Protein AF-A0AAE2XVJ2-F1 (afdb_monomer)

Nearest PDB structures (foldseek):
  7p3r-assembly1_D  TM=3.22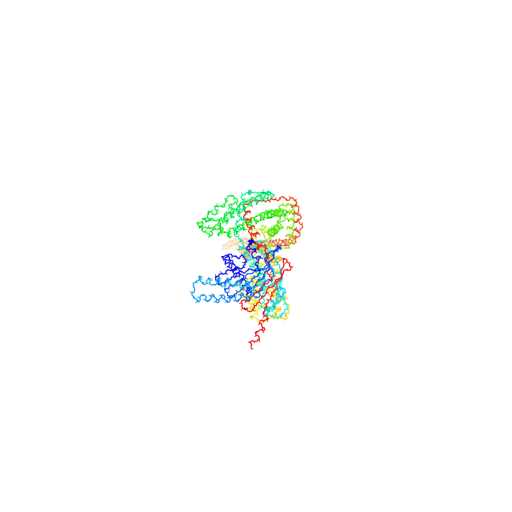8E-01  e=9.706E-03  Vibrio cholerae O1 biovar El Tor str. N16961
  7a0g-assembly1_HHH  TM=2.427E-01  e=2.212E-03  Serratia marcescens
  7p3r-assembly1_C  TM=2.574E-01  e=4.048E-02  Vibrio cholerae O1 biovar El Tor str. N16961
  7a0g-assembly1_DDD  TM=2.739E-01  e=2.413E-01  Serratia marcescens
  8otz-assembly1_F3  TM=3.284E-01  e=9.019E+00  Bos taurus

Secondary structure (DSSP, 8-state):
---PPPPHHHHHHHSS---EEEEETTEEEEEE-STTPPPHHHHHHHHHHHHHHHHHHHHHHHHHHSEEEEEEEEEEE-SS-SSS-SEEEEEEE-SSS--EEEEEEESSTT-B-HHHHHHHHHHHHHHHHHHHHHHHHTT--HHHHHHHHHHHHHHHHHHHHHHHB--S-STTHHHHHHHHTTPEEEEEEEEEEEEETTSSSPEEEEEEEEEEE--S---HHHHHTS---HHHHHIIIIIHHHHHHHHHHHHHHHHS-HHHHHHHHHHHHHHHTTSPSEEEEHHHHHHHHHHHHHHHHHHHHHHHHHHHHHHT---EEEHHHHHHTS--STTHHHHHHHHHHHHTTS-TT-EEEGGGGHHHHHHHHHHHHHHHHHHHHHHHHHHHHHHHHHHHHHHHHHHHHH--SHHHHHHHHHHHHHHHHHHHHHHHHTGGGS-SS--HHHHHHHHHHHHHHHHSS-----HHHHHHHHHHHHHTTS-HHHHHHHHHHHHHHHHIIIIIHHHHHHHHH-IIIIIHHHHHS---S-HHHHHHHHHHHHTTTSTT-HHHHHHHHHHHHHHHHH----S-HHHHHHHHHHHHHHHHHHHTSTTHHHHHHHHHHHHHHHHHHHHHHHHHHHHHHHHHHHHHHHHHHHHHHHHHHHHHHHHHHHHHHHHHHHHHHHHHHHHHHHHHHHHHHHTS--SHHHHHHHHHHHHHHHHHHHHHHHHHHHHHHHHHHHHHHHHHHHHHHHHHHHHHHHHHHHHHHHHHHHHHHHHHHHHHHHHHHHHHHHHHHHHHHHHHHHHHHHIIIIIHHHHHHHHHH---EEEE-HHHHHHHHHHIIIIII-TTTT-EEEEEEEEEEESS-TT-EEEEEEEEEETTEEEEEEEESHHHHHHHTTS--

Foldseek 3Di:
DDDQDDFLQVQCLVQQKWKAWFWDQQATATDIDTPDGFDRVLRRVLRNLLQVLQVVLQVVLCVQPQWHFAWFKWAWDAPDPDRFFGIKIKGWDDDDNGITIIIMGGRDPPQFDPVQVSVLNHVLRVVLVVLLVVCVVVPDDPVVSVVSSNVSVHVSSVVNSVRTGDDDDDPCPVVCVCVVLVWDFFKKWKWWWDWQLLFFPIFTQIATDDMDTDPPDLDPVQVLNDRQASVSVRCVFGVVLVSVRSSLVSVLVSSFDPLLLLLLLLLLVLLLVPDDFFWDFLVVSLVSLVVSLVVLVVLLVLQLVLLVCLLPDQDFDFQLVSLVSQDDDRSSVSLSVSLCVLCVVDDRRDGDRSNNCNVVSVVNSSSSVLSSVLNLLLSQLLSLLQLLLVLLVVLQVVVLVPDPDPLLSLVSVVVSVVLSSVLSSVSLSCSNVDDSDDDLVVSLVVSLVSLLVSLQDDDDDFLLRLLVSLLVSQLVVDDPVLSVVSVVLSVVLNCQQPPQLSVLLSVLSGSVQPSVLVVVDPQDQALLVVLVSSLVSCCVVCVVPVSSNVVSNVLSVVSNVPDDRGPGSSVSVVSSSNSSVVVSDVSNDNCNSLVSLVVVLVVLVVVLVVLVVVLVVLVVVLVVLVVVLVVLVVVLVVLVVLLVVLVVVLVVLVVVLVVLVVVLVVLVVVLVVLVVVLVPDDDPVNVVSVVVNVVSVVVNVVSVVVNVVSVVVNVVSVVVNVVSVVVSVVSVVVSVVSVVVSVVSVVVSVVSVVVSVVSVSNSVSSVVSSVSSVVSVVVSVVSSVCSNPPSSVSSSVSSVVDRRIHRDDPVVSVVSSVSSSQPSSRPSRHTSIGTAKIKMARSVDRSKIKMWGWDDPDPTMIMITMIISVVVVVVVVVPVD

pLDDT: mean 80.15, std 12.41, range [24.67, 96.19]

Structure (mmCIF, N/CA/C/O backbone):
data_AF-A0AAE2XVJ2-F1
#
_entry.id   AF-A0AAE2XVJ2-F1
#
loop_
_atom_site.group_PDB
_atom_site.id
_atom_site.type_symbol
_atom_site.label_atom_id
_atom_site.label_alt_id
_atom_site.label_comp_id
_atom_site.label_asym_id
_atom_site.label_entity_id
_atom_site.label_seq_id
_atom_site.pdbx_PDB_ins_code
_atom_site.Cartn_x
_atom_site.Cartn_y
_atom_site.Cartn_z
_atom_site.occupancy
_atom_site.B_iso_or_equiv
_atom_site.auth_seq_id
_atom_site.auth_comp_id
_atom_site.auth_asym_id
_atom_site.auth_atom_id
_atom_site.pdbx_PDB_model_num
ATOM 1 N N . MET A 1 1 ? 32.398 9.073 -49.980 1.00 26.42 1 MET A N 1
ATOM 2 C CA . MET A 1 1 ? 31.270 9.089 -49.028 1.00 26.42 1 MET A CA 1
ATOM 3 C C . MET A 1 1 ? 31.646 8.172 -47.878 1.00 26.42 1 MET A C 1
ATOM 5 O O . MET A 1 1 ? 31.535 6.963 -48.036 1.00 26.42 1 MET A O 1
ATOM 9 N N . SER A 1 2 ? 32.213 8.713 -46.794 1.00 24.67 2 SER A N 1
ATOM 10 C CA . SER A 1 2 ? 32.425 7.926 -45.577 1.00 24.67 2 SER A CA 1
ATOM 11 C C . SER A 1 2 ? 31.050 7.567 -45.021 1.00 24.67 2 SER A C 1
ATOM 13 O O . SER A 1 2 ? 30.182 8.433 -44.886 1.00 24.67 2 SER A O 1
ATOM 15 N N . ARG A 1 3 ? 30.812 6.276 -44.787 1.00 31.67 3 ARG A N 1
ATOM 16 C CA . ARG A 1 3 ? 29.681 5.843 -43.970 1.00 31.67 3 ARG A CA 1
ATOM 17 C C . ARG A 1 3 ? 29.967 6.405 -42.580 1.00 31.67 3 ARG A C 1
ATOM 19 O O . ARG A 1 3 ? 30.920 5.959 -41.963 1.00 31.67 3 ARG A O 1
ATOM 26 N N . ARG A 1 4 ? 29.226 7.429 -42.148 1.00 36.69 4 ARG A N 1
ATOM 27 C CA . ARG A 1 4 ? 29.171 7.794 -40.727 1.00 36.69 4 ARG A CA 1
ATOM 28 C C . ARG A 1 4 ? 28.676 6.543 -40.000 1.00 36.69 4 ARG A C 1
ATOM 30 O O . ARG A 1 4 ? 27.581 6.088 -40.340 1.00 36.69 4 ARG A O 1
ATOM 37 N N . GLY A 1 5 ? 29.470 5.954 -39.109 1.00 39.03 5 GLY A N 1
ATOM 38 C CA . GLY A 1 5 ? 28.992 4.860 -38.274 1.00 39.03 5 GLY A CA 1
ATOM 39 C C . GLY A 1 5 ? 27.846 5.353 -37.406 1.00 39.03 5 GLY A C 1
ATOM 40 O O . GLY A 1 5 ? 27.995 6.301 -36.638 1.00 39.03 5 GLY A O 1
ATOM 41 N N . MET A 1 6 ? 26.677 4.752 -37.598 1.00 43.47 6 MET A N 1
ATOM 42 C CA . MET A 1 6 ? 25.524 4.968 -36.738 1.00 43.47 6 MET A CA 1
ATOM 43 C C . MET A 1 6 ? 25.638 4.103 -35.494 1.00 43.47 6 MET A C 1
ATOM 45 O O . MET A 1 6 ? 25.993 2.931 -35.607 1.00 43.47 6 MET A O 1
ATOM 49 N N . SER A 1 7 ? 25.289 4.648 -34.328 1.00 46.66 7 SER A N 1
ATOM 50 C CA . SER A 1 7 ? 25.075 3.829 -33.125 1.00 46.66 7 SER A CA 1
ATOM 51 C C . SER A 1 7 ? 23.984 2.770 -33.360 1.00 46.66 7 SER A C 1
ATOM 53 O O . SER A 1 7 ? 23.143 2.954 -34.232 1.00 46.66 7 SER A O 1
ATOM 55 N N . THR A 1 8 ? 23.928 1.678 -32.588 1.00 46.88 8 THR A N 1
ATOM 56 C CA . THR A 1 8 ? 22.826 0.688 -32.677 1.00 46.88 8 THR A CA 1
ATOM 57 C C . THR A 1 8 ? 21.465 1.346 -32.454 1.00 46.88 8 THR A C 1
ATOM 59 O O . THR A 1 8 ? 20.493 0.997 -33.112 1.00 46.88 8 THR A O 1
ATOM 62 N N . ILE A 1 9 ? 21.406 2.366 -31.594 1.00 50.22 9 ILE A N 1
ATOM 63 C CA . ILE A 1 9 ? 20.230 3.221 -31.441 1.00 50.22 9 ILE A CA 1
ATOM 64 C C . ILE A 1 9 ? 19.966 3.971 -32.745 1.00 50.22 9 ILE A C 1
ATOM 66 O O . ILE A 1 9 ? 18.867 3.867 -33.250 1.00 50.22 9 ILE A O 1
ATOM 70 N N . GLU A 1 10 ? 20.938 4.649 -33.358 1.00 48.34 10 GLU A N 1
ATOM 71 C CA . GLU A 1 10 ? 20.780 5.295 -34.672 1.00 48.34 10 GLU A CA 1
ATOM 72 C C . GLU A 1 10 ? 20.462 4.323 -35.818 1.00 48.34 10 GLU A C 1
ATOM 74 O O . GLU A 1 10 ? 19.754 4.677 -36.756 1.00 48.34 10 GLU A O 1
ATOM 79 N N . ALA A 1 11 ? 20.898 3.075 -35.718 1.00 47.06 11 ALA A N 1
ATOM 80 C CA . ALA A 1 11 ? 20.543 2.004 -36.627 1.00 47.06 11 ALA A CA 1
ATOM 81 C C . ALA A 1 11 ? 19.104 1.520 -36.394 1.00 47.06 11 ALA A C 1
ATOM 83 O O . ALA A 1 11 ? 18.407 1.277 -37.375 1.00 47.06 11 ALA A O 1
ATOM 84 N N . LEU A 1 12 ? 18.634 1.469 -35.140 1.00 47.97 12 LEU A N 1
ATOM 85 C CA . LEU A 1 12 ? 17.213 1.359 -34.784 1.00 47.97 12 LEU A CA 1
ATOM 86 C C . LEU A 1 12 ? 16.423 2.599 -35.247 1.00 47.97 12 LEU A C 1
ATOM 88 O O . LEU A 1 12 ? 15.257 2.461 -35.589 1.00 47.97 12 LEU A O 1
ATOM 92 N N . ARG A 1 13 ? 17.052 3.789 -35.323 1.00 50.81 13 ARG A N 1
ATOM 93 C CA . ARG A 1 13 ? 16.468 5.024 -35.897 1.00 50.81 13 ARG A CA 1
ATOM 94 C C . ARG A 1 13 ? 16.333 4.962 -37.424 1.00 50.81 13 ARG A C 1
ATOM 96 O O . ARG A 1 13 ? 15.454 5.620 -37.964 1.00 50.81 13 ARG A O 1
ATOM 103 N N . ILE A 1 14 ? 17.214 4.242 -38.129 1.00 40.94 14 ILE A N 1
ATOM 104 C CA . ILE A 1 14 ? 17.148 4.061 -39.596 1.00 40.94 14 ILE A CA 1
ATOM 105 C C . ILE A 1 14 ? 16.331 2.830 -40.000 1.00 40.94 14 ILE A C 1
ATOM 107 O O . ILE A 1 14 ? 15.804 2.790 -41.112 1.00 40.94 14 ILE A O 1
ATOM 111 N N . ALA A 1 15 ? 16.239 1.810 -39.148 1.00 42.59 15 ALA A N 1
ATOM 112 C CA . ALA A 1 15 ? 15.399 0.653 -39.409 1.00 42.59 15 ALA A CA 1
ATOM 113 C C . ALA A 1 15 ? 13.920 1.046 -39.290 1.00 42.59 15 ALA A C 1
ATOM 115 O O . ALA A 1 15 ? 13.497 1.531 -38.248 1.00 42.59 15 ALA A O 1
ATOM 116 N N . ASP A 1 16 ? 13.121 0.780 -40.332 1.00 44.59 16 ASP A N 1
ATOM 117 C CA . ASP A 1 16 ? 11.662 0.988 -40.278 1.00 44.59 16 ASP A CA 1
ATOM 118 C C . ASP A 1 16 ? 11.019 0.240 -39.083 1.00 44.59 16 ASP A C 1
ATOM 120 O O . ASP A 1 16 ? 10.032 0.717 -38.524 1.00 44.59 16 ASP A O 1
ATOM 124 N N . PHE A 1 17 ? 11.600 -0.908 -38.686 1.00 48.81 17 PHE A N 1
ATOM 125 C CA . PHE A 1 17 ? 11.390 -1.594 -37.403 1.00 48.81 17 PHE A CA 1
ATOM 126 C C . PHE A 1 17 ? 12.459 -2.671 -37.130 1.00 48.81 17 PHE A C 1
ATOM 128 O O . PHE A 1 17 ? 13.124 -3.138 -38.052 1.00 48.81 17 PHE A O 1
ATOM 135 N N . SER A 1 18 ? 12.613 -3.130 -35.883 1.00 52.97 18 SER A N 1
ATOM 136 C CA . SER A 1 18 ? 13.499 -4.260 -35.539 1.00 52.97 18 SER A CA 1
ATOM 137 C C . SER A 1 18 ? 12.737 -5.413 -34.918 1.00 52.97 18 SER A C 1
ATOM 139 O O . SER A 1 18 ? 11.997 -5.208 -33.970 1.00 52.97 18 SER A O 1
ATOM 141 N N . VAL A 1 19 ? 12.944 -6.620 -35.450 1.00 54.56 19 VAL A N 1
ATOM 142 C CA . VAL A 1 19 ? 12.345 -7.854 -34.929 1.00 54.56 19 VAL A CA 1
ATOM 143 C C . VAL A 1 19 ? 13.266 -8.481 -33.893 1.00 54.56 19 VAL A C 1
ATOM 145 O O . VAL A 1 19 ? 14.464 -8.591 -34.152 1.00 54.56 19 VAL A O 1
ATOM 148 N N . LEU A 1 20 ? 12.715 -8.923 -32.765 1.00 57.41 20 LEU A N 1
ATOM 149 C CA . LEU A 1 20 ? 13.456 -9.624 -31.719 1.00 57.41 20 LEU A CA 1
ATOM 150 C C . LEU A 1 20 ? 12.768 -10.943 -31.353 1.00 57.41 20 LEU A C 1
ATOM 152 O O . LEU A 1 20 ? 11.639 -10.926 -30.871 1.00 57.41 20 LEU A O 1
ATOM 156 N N . GLY A 1 21 ? 13.502 -12.047 -31.530 1.00 60.78 21 GLY A N 1
ATOM 157 C CA . GLY A 1 21 ? 13.320 -13.309 -30.797 1.00 60.78 21 GLY A CA 1
ATOM 158 C C . GLY A 1 21 ? 12.313 -14.332 -31.331 1.00 60.78 21 GLY A C 1
ATOM 159 O O . GLY A 1 21 ? 11.467 -14.022 -32.156 1.00 60.78 21 GLY A O 1
ATOM 160 N N . CYS A 1 22 ? 12.483 -15.581 -30.885 1.00 59.16 22 CYS A N 1
ATOM 161 C CA . CYS A 1 22 ? 11.618 -16.749 -31.069 1.00 59.16 22 CYS A CA 1
ATOM 162 C C . CYS A 1 22 ? 12.022 -17.798 -30.006 1.00 59.16 22 CYS A C 1
ATOM 164 O O . CYS A 1 22 ? 13.221 -17.963 -29.771 1.00 59.16 22 CYS A O 1
ATOM 166 N N . SER A 1 23 ? 11.095 -18.512 -29.359 1.00 58.06 23 SER A N 1
ATOM 167 C CA . SER A 1 23 ? 11.433 -19.525 -28.338 1.00 58.06 23 SER A CA 1
ATOM 168 C C . SER A 1 23 ? 10.698 -20.848 -28.579 1.00 58.06 23 SER A C 1
ATOM 170 O O . SER A 1 23 ? 9.535 -20.879 -28.977 1.00 58.06 23 SER A O 1
ATOM 172 N N . ILE A 1 24 ? 11.411 -21.965 -28.412 1.00 57.56 24 ILE A N 1
ATOM 173 C CA . ILE A 1 24 ? 10.889 -23.319 -28.627 1.00 57.56 24 ILE A CA 1
ATOM 174 C C . ILE A 1 24 ? 11.223 -24.172 -27.400 1.00 57.56 24 ILE A C 1
ATOM 176 O O . ILE A 1 24 ? 12.342 -24.671 -27.258 1.00 57.56 24 ILE A O 1
ATOM 180 N N . GLY A 1 25 ? 10.238 -24.379 -26.524 1.00 55.97 25 GLY A N 1
ATOM 181 C CA . GLY A 1 25 ? 10.442 -25.099 -25.264 1.00 55.97 25 GLY A CA 1
ATOM 182 C C . GLY A 1 25 ? 11.471 -24.385 -24.381 1.00 55.97 25 GLY A C 1
ATOM 183 O O . GLY A 1 25 ? 11.347 -23.193 -24.134 1.00 55.97 25 GLY A O 1
ATOM 184 N N . GLU A 1 26 ? 12.512 -25.090 -23.934 1.00 55.59 26 GLU A N 1
ATOM 185 C CA . GLU A 1 26 ? 13.602 -24.501 -23.133 1.00 55.59 26 GLU A CA 1
ATOM 186 C C . GLU A 1 26 ? 14.659 -23.746 -23.972 1.00 55.59 26 GLU A C 1
ATOM 188 O O . GLU A 1 26 ? 15.597 -23.172 -23.416 1.00 55.59 26 GLU A O 1
ATOM 193 N N . GLU A 1 27 ? 14.572 -23.768 -25.309 1.00 61.94 27 GLU A N 1
ATOM 194 C CA . GLU A 1 27 ? 15.600 -23.203 -26.190 1.00 61.94 27 GLU A CA 1
ATOM 195 C C . GLU A 1 27 ? 1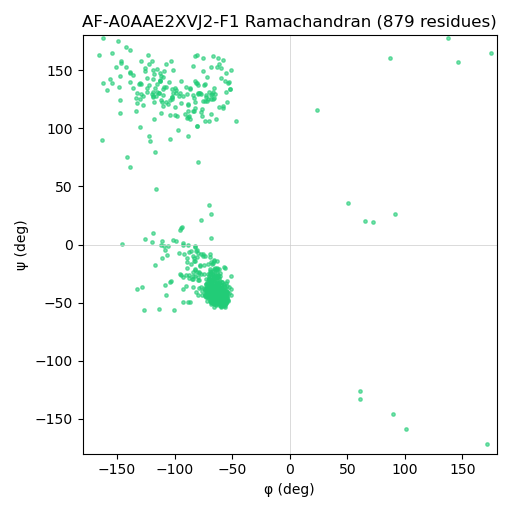5.159 -21.878 -26.827 1.00 61.94 27 GLU A C 1
ATOM 197 O O . GLU A 1 27 ? 14.177 -21.804 -27.566 1.00 61.94 27 GLU A O 1
ATOM 202 N N . ASN A 1 28 ? 15.935 -20.820 -26.570 1.00 65.00 28 ASN A N 1
ATOM 203 C CA . ASN A 1 28 ? 15.662 -19.463 -27.041 1.00 65.00 28 ASN A CA 1
ATOM 204 C C . ASN A 1 28 ? 16.545 -19.115 -28.246 1.00 65.00 28 ASN A C 1
ATOM 206 O O . ASN A 1 28 ? 17.773 -19.207 -28.181 1.00 65.00 28 ASN A O 1
ATOM 210 N N . PHE A 1 29 ? 15.926 -18.675 -29.340 1.00 65.56 29 PHE A N 1
ATOM 211 C CA . PHE A 1 29 ? 16.604 -18.295 -30.577 1.00 65.56 29 PHE A CA 1
ATOM 212 C C . PHE A 1 29 ? 16.350 -16.814 -30.871 1.00 65.56 29 PHE A C 1
ATOM 214 O O . PHE A 1 29 ? 15.257 -16.404 -31.258 1.00 65.56 29 PHE A O 1
ATOM 221 N N . GLY A 1 30 ? 17.377 -15.985 -30.694 1.00 63.22 30 GLY A N 1
ATOM 222 C CA . GLY A 1 30 ? 17.303 -14.551 -30.957 1.00 63.22 30 GLY A CA 1
ATOM 223 C C . GLY A 1 30 ? 17.888 -14.163 -32.304 1.00 63.22 30 GLY A C 1
ATOM 224 O O . GLY A 1 30 ? 18.995 -14.567 -32.653 1.00 63.22 30 GLY A O 1
ATOM 225 N N . PHE A 1 31 ? 17.167 -13.336 -33.056 1.00 63.34 31 PHE A N 1
ATOM 226 C CA . PHE A 1 31 ? 17.698 -12.682 -34.245 1.00 63.34 31 PHE A CA 1
ATOM 227 C C . PHE A 1 31 ? 17.226 -11.231 -34.294 1.00 63.34 31 PHE A C 1
ATOM 229 O O . PHE A 1 31 ? 16.075 -10.964 -33.964 1.00 63.34 31 PHE A O 1
ATOM 236 N N . SER A 1 32 ? 18.116 -10.319 -34.697 1.00 62.94 32 SER A N 1
ATOM 237 C CA . SER A 1 32 ? 17.850 -8.885 -34.855 1.00 62.94 32 SER A CA 1
ATOM 238 C C . SER A 1 32 ? 18.075 -8.478 -36.314 1.00 62.94 32 SER A C 1
ATOM 240 O O . SER A 1 32 ? 19.096 -8.825 -36.912 1.00 62.94 32 SER A O 1
ATOM 242 N N . VAL A 1 33 ? 17.115 -7.761 -36.906 1.00 54.97 33 VAL A N 1
ATOM 243 C CA . VAL A 1 33 ? 17.210 -7.200 -38.266 1.00 54.97 33 VAL A CA 1
ATOM 244 C C . VAL A 1 33 ? 17.302 -5.674 -38.172 1.00 54.97 33 VAL A C 1
ATOM 246 O O . VAL A 1 33 ? 16.416 -5.039 -37.600 1.00 54.97 33 VAL A O 1
ATOM 249 N N . GLY A 1 34 ? 18.373 -5.101 -38.736 1.00 51.72 34 GLY A N 1
ATOM 250 C CA . GLY A 1 34 ? 18.657 -3.661 -38.794 1.00 51.72 34 GLY A CA 1
ATOM 251 C C . GLY A 1 34 ? 20.045 -3.370 -39.406 1.00 51.72 34 GLY A C 1
ATOM 252 O O . GLY A 1 34 ? 20.850 -4.296 -39.535 1.00 51.72 34 GLY A O 1
ATOM 253 N N . PRO A 1 35 ? 20.348 -2.119 -39.812 1.00 36.69 35 PRO A N 1
ATOM 254 C CA . PRO A 1 35 ? 21.595 -1.762 -40.507 1.00 36.69 35 PRO A CA 1
ATOM 255 C C . PRO A 1 35 ? 22.873 -1.901 -39.653 1.00 36.69 35 PRO A C 1
ATOM 257 O O . PRO A 1 35 ? 23.957 -1.974 -40.223 1.00 36.69 35 PRO A O 1
ATOM 260 N N . MET A 1 36 ? 22.739 -2.010 -38.326 1.00 49.03 36 MET A N 1
ATOM 261 C CA . MET A 1 36 ? 23.756 -2.475 -37.368 1.00 49.03 36 MET A CA 1
ATOM 262 C C . MET A 1 36 ? 23.041 -3.329 -36.311 1.00 49.03 36 MET A C 1
ATOM 264 O O . MET A 1 36 ? 22.698 -2.845 -35.236 1.00 49.03 36 MET A O 1
ATOM 268 N N . GLY A 1 37 ? 22.676 -4.563 -36.668 1.00 52.34 37 GLY A N 1
ATOM 269 C CA . GLY A 1 37 ? 21.995 -5.477 -35.746 1.00 52.34 37 GLY A CA 1
ATOM 270 C C . GLY A 1 37 ? 22.851 -5.799 -34.515 1.00 52.34 37 GLY A C 1
ATOM 271 O O . GLY A 1 37 ? 24.078 -5.730 -34.572 1.00 52.34 37 GLY A O 1
ATOM 272 N N . LEU A 1 38 ? 22.195 -6.179 -33.416 1.00 59.94 38 LEU A N 1
ATOM 273 C CA . LEU A 1 38 ? 22.867 -6.704 -32.224 1.00 59.94 38 LEU A CA 1
ATOM 274 C C . LEU A 1 38 ? 23.838 -7.833 -32.594 1.00 59.94 38 LEU A C 1
ATOM 276 O O . LEU A 1 38 ? 23.588 -8.596 -33.537 1.00 59.94 38 LEU A O 1
ATOM 280 N N . SER A 1 39 ? 24.916 -7.985 -31.816 1.00 61.06 39 SER A N 1
ATOM 281 C CA . SER A 1 39 ? 25.759 -9.172 -31.942 1.00 61.06 39 SER A CA 1
ATOM 282 C C . SER A 1 39 ? 24.889 -10.421 -31.771 1.00 61.06 39 SER A C 1
ATOM 284 O O . SER A 1 39 ? 23.903 -10.420 -31.032 1.00 61.06 39 SER A O 1
ATOM 286 N N . LYS A 1 40 ? 25.240 -11.514 -32.454 1.00 62.41 40 LYS A N 1
ATOM 287 C CA . LYS A 1 40 ? 24.454 -12.756 -32.404 1.00 62.41 40 LYS A CA 1
ATOM 288 C C . LYS A 1 40 ? 24.209 -13.228 -30.962 1.00 62.41 40 LYS A C 1
ATOM 290 O O . LYS A 1 40 ? 23.103 -13.640 -30.631 1.00 62.41 40 LYS A O 1
ATOM 295 N N . ARG A 1 41 ? 25.237 -13.134 -30.114 1.00 66.12 41 ARG A N 1
ATOM 296 C CA . ARG A 1 41 ? 25.182 -13.539 -28.705 1.00 66.12 41 ARG A CA 1
ATOM 297 C C . ARG A 1 41 ? 24.230 -12.655 -27.898 1.00 66.12 41 ARG A C 1
ATOM 299 O O . ARG A 1 41 ? 23.461 -13.172 -27.094 1.00 66.12 41 ARG A O 1
ATOM 306 N N . ASP A 1 42 ? 24.271 -11.347 -28.130 1.00 66.75 42 ASP A N 1
ATOM 307 C CA . ASP A 1 42 ? 23.424 -10.382 -27.425 1.00 66.75 42 ASP A CA 1
ATOM 308 C C . ASP A 1 42 ? 21.968 -10.482 -27.885 1.00 66.75 42 ASP A C 1
ATOM 310 O O . ASP A 1 42 ? 21.057 -10.414 -27.067 1.00 66.75 42 ASP A O 1
ATOM 314 N N . ALA A 1 43 ? 21.737 -10.755 -29.173 1.00 69.75 43 ALA A N 1
ATOM 315 C CA . ALA A 1 43 ? 20.407 -11.021 -29.711 1.00 69.75 43 ALA A CA 1
ATOM 316 C C . ALA A 1 43 ? 19.779 -12.289 -29.105 1.00 69.75 43 ALA A C 1
ATOM 318 O O . ALA A 1 43 ? 18.608 -12.267 -28.728 1.00 69.75 43 ALA A O 1
ATOM 319 N N . GLU A 1 44 ? 20.540 -13.386 -28.997 1.00 69.06 44 GLU A N 1
ATOM 320 C CA . GLU A 1 44 ? 20.091 -14.638 -28.363 1.00 69.06 44 GLU A CA 1
ATOM 321 C C . GLU A 1 44 ? 19.777 -14.439 -26.872 1.00 69.06 44 GLU A C 1
ATOM 323 O O . GLU A 1 44 ? 18.740 -14.902 -26.393 1.00 69.06 44 GLU A O 1
ATOM 328 N N . LYS A 1 45 ? 20.621 -13.691 -26.150 1.00 73.62 45 LYS A N 1
ATOM 329 C CA . LYS A 1 45 ? 20.408 -13.393 -24.728 1.00 73.62 45 LYS A CA 1
ATOM 330 C C . LYS A 1 45 ? 19.195 -12.488 -24.496 1.00 73.62 45 LYS A C 1
ATOM 332 O O . LYS A 1 45 ? 18.352 -12.816 -23.664 1.00 73.62 45 LYS A O 1
ATOM 337 N N . LEU A 1 46 ? 19.057 -11.420 -25.282 1.00 75.81 46 LEU A N 1
ATOM 338 C CA . LEU A 1 46 ? 17.883 -10.545 -25.267 1.00 75.81 46 LEU A CA 1
ATOM 339 C C . LEU A 1 46 ? 16.599 -11.336 -25.537 1.00 75.81 46 LEU A C 1
ATOM 341 O O . LEU A 1 46 ? 15.613 -11.168 -24.826 1.00 75.81 46 LEU A O 1
ATOM 345 N N . ALA A 1 47 ? 16.608 -12.235 -26.526 1.00 75.00 47 ALA A N 1
ATOM 346 C CA . ALA A 1 47 ? 15.437 -13.050 -26.826 1.00 75.00 47 ALA A CA 1
ATOM 347 C C . ALA A 1 47 ? 15.046 -13.972 -25.659 1.00 75.00 47 ALA A C 1
ATOM 349 O O . ALA A 1 47 ? 13.865 -14.113 -25.357 1.00 75.00 47 ALA A O 1
ATOM 350 N N . SER A 1 48 ? 16.029 -14.555 -24.971 1.00 75.50 48 SER A N 1
ATOM 351 C CA . SER A 1 48 ? 15.788 -15.364 -23.774 1.00 75.50 48 SER A CA 1
ATOM 352 C C . SER A 1 48 ? 15.140 -14.556 -22.644 1.00 75.50 48 SER A C 1
ATOM 354 O O . SER A 1 48 ? 14.143 -14.988 -22.071 1.00 75.50 48 SER A O 1
ATOM 356 N N . GLU A 1 49 ? 15.686 -13.379 -22.330 1.00 80.25 49 GLU A N 1
ATOM 357 C CA . GLU A 1 49 ? 15.205 -12.533 -21.225 1.00 80.25 49 GLU A CA 1
ATOM 358 C C . GLU A 1 49 ? 13.822 -11.918 -21.526 1.00 80.25 49 GLU A C 1
ATOM 360 O O . GLU A 1 49 ? 13.011 -11.709 -20.618 1.00 80.25 49 GLU A O 1
ATOM 365 N N . VAL A 1 50 ? 13.517 -11.673 -22.807 1.00 79.12 50 VAL A N 1
ATOM 366 C CA . VAL A 1 50 ? 12.186 -11.242 -23.255 1.00 79.12 50 VAL A CA 1
ATOM 367 C C . VAL A 1 50 ? 11.168 -12.384 -23.163 1.00 79.12 50 VAL A C 1
ATOM 369 O O . VAL A 1 50 ? 10.082 -12.151 -22.635 1.00 79.12 50 VAL A O 1
ATOM 372 N N . ALA A 1 51 ? 11.505 -13.609 -23.593 1.00 76.69 51 ALA A N 1
ATOM 373 C CA . ALA A 1 51 ? 10.630 -14.782 -23.435 1.00 76.69 51 ALA A CA 1
ATOM 374 C C . ALA A 1 51 ? 10.200 -14.970 -21.974 1.00 76.69 51 ALA A C 1
ATOM 376 O O . ALA A 1 51 ? 9.013 -15.104 -21.684 1.00 76.69 51 ALA A O 1
ATOM 377 N N . GLU A 1 52 ? 11.154 -14.918 -21.044 1.00 78.81 52 GLU A N 1
ATOM 378 C CA . GLU A 1 52 ? 10.884 -15.060 -19.611 1.00 78.81 52 GLU A CA 1
ATOM 379 C C . GLU A 1 52 ? 9.927 -13.977 -19.093 1.00 78.81 52 GLU A C 1
ATOM 381 O O . GLU A 1 52 ? 8.994 -14.272 -18.346 1.00 78.81 52 GLU A O 1
ATOM 386 N N . ALA A 1 53 ? 10.114 -12.719 -19.515 1.00 81.75 53 ALA A N 1
ATOM 387 C CA . ALA A 1 53 ? 9.202 -11.635 -19.159 1.00 81.75 53 ALA A CA 1
ATOM 388 C C . ALA A 1 53 ? 7.761 -11.958 -19.579 1.00 81.75 53 ALA A C 1
ATOM 390 O O . ALA A 1 53 ? 6.842 -11.854 -18.773 1.00 81.75 53 ALA A O 1
ATOM 391 N N . ILE A 1 54 ? 7.578 -12.407 -20.815 1.00 78.56 54 ILE A N 1
ATOM 392 C CA . ILE A 1 54 ? 6.269 -12.703 -21.402 1.00 78.56 54 ILE A CA 1
ATOM 393 C C . ILE A 1 54 ? 5.600 -13.885 -20.710 1.00 78.56 54 ILE A C 1
ATOM 395 O O . ILE A 1 54 ? 4.405 -13.829 -20.425 1.00 78.56 54 ILE A O 1
ATOM 399 N N . HIS A 1 55 ? 6.366 -14.935 -20.413 1.00 77.88 55 HIS A N 1
ATOM 400 C CA . HIS A 1 55 ? 5.873 -16.085 -19.664 1.00 77.88 55 HIS A CA 1
ATOM 401 C C . HIS A 1 55 ? 5.310 -15.676 -18.302 1.00 77.88 55 HIS A C 1
ATOM 403 O O . HIS A 1 55 ? 4.216 -16.107 -17.950 1.00 77.88 55 HIS A O 1
ATOM 409 N N . MET A 1 56 ? 6.001 -14.797 -17.569 1.00 80.06 56 MET A N 1
ATOM 410 C CA . MET A 1 56 ? 5.501 -14.311 -16.280 1.00 80.06 56 MET A CA 1
ATOM 411 C C . MET A 1 56 ? 4.172 -13.558 -16.409 1.00 80.06 56 MET A C 1
ATOM 413 O O . MET A 1 56 ? 3.282 -13.776 -15.594 1.00 80.06 56 MET A O 1
ATOM 417 N N . LEU A 1 57 ? 4.002 -12.715 -17.435 1.00 81.31 57 LEU A N 1
ATOM 418 C CA . LEU A 1 57 ? 2.721 -12.030 -17.648 1.00 81.31 57 LEU A CA 1
ATOM 419 C C . LEU A 1 57 ? 1.610 -12.986 -18.042 1.00 81.31 57 LEU A C 1
ATOM 421 O O . LEU A 1 57 ? 0.498 -12.845 -17.553 1.00 81.31 57 LEU A O 1
ATOM 425 N N . ASN A 1 58 ? 1.889 -13.939 -18.928 1.00 79.19 58 ASN A N 1
ATOM 426 C CA . ASN A 1 58 ? 0.884 -14.918 -19.322 1.00 79.19 58 ASN A CA 1
ATOM 427 C C . ASN A 1 58 ? 0.440 -15.777 -18.137 1.00 79.19 58 ASN A C 1
ATOM 429 O O . ASN A 1 58 ? -0.748 -16.054 -18.038 1.00 79.19 58 ASN A O 1
ATOM 433 N N . ASN A 1 59 ? 1.348 -16.141 -17.226 1.00 81.00 59 ASN A N 1
ATOM 434 C CA . ASN A 1 59 ? 0.980 -16.840 -15.994 1.00 81.00 59 ASN A CA 1
ATOM 435 C C . ASN A 1 59 ? 0.087 -15.965 -15.105 1.00 81.00 59 ASN A C 1
ATOM 437 O O . ASN A 1 59 ? -0.958 -16.429 -14.669 1.00 81.00 59 ASN A O 1
ATOM 441 N N . LEU A 1 60 ? 0.438 -14.688 -14.923 1.00 80.25 60 LEU A N 1
ATOM 442 C CA . LEU A 1 60 ? -0.372 -13.747 -14.145 1.00 80.25 60 LEU A CA 1
ATOM 443 C C . LEU A 1 60 ? -1.770 -13.539 -14.756 1.00 80.25 60 LEU A C 1
ATOM 445 O O . LEU A 1 60 ? -2.772 -13.603 -14.056 1.00 80.25 60 LEU A O 1
ATOM 449 N N . LEU A 1 61 ? -1.862 -13.322 -16.072 1.00 79.19 61 LEU A N 1
ATOM 450 C CA . LEU A 1 61 ? -3.145 -13.157 -16.768 1.00 79.19 61 LEU A CA 1
ATOM 451 C C . LEU A 1 61 ? -3.996 -14.432 -16.719 1.00 79.19 61 LEU A C 1
ATOM 453 O O . LEU A 1 61 ? -5.224 -14.345 -16.609 1.00 79.19 61 LEU A O 1
ATOM 457 N N . LEU A 1 62 ? -3.350 -15.598 -16.779 1.00 79.88 62 LEU A N 1
ATOM 458 C CA . LEU A 1 62 ? -4.010 -16.890 -16.663 1.00 79.88 62 LEU A CA 1
ATOM 459 C C . LEU A 1 62 ? -4.594 -17.082 -15.259 1.00 79.88 62 LEU A C 1
ATOM 461 O O . LEU A 1 62 ? -5.764 -17.440 -15.160 1.00 79.88 62 LEU A O 1
ATOM 465 N N . GLU A 1 63 ? -3.814 -16.803 -14.212 1.00 75.75 63 GLU A N 1
ATOM 466 C CA . GLU A 1 63 ? -4.234 -16.900 -12.806 1.00 75.75 63 GLU A CA 1
ATOM 467 C C . GLU A 1 63 ? -5.368 -15.916 -12.472 1.00 75.75 63 GLU A C 1
ATOM 469 O O . GLU A 1 63 ? -6.351 -16.298 -11.845 1.00 75.75 63 GLU A O 1
ATOM 474 N N . GLU A 1 64 ? -5.278 -14.667 -12.937 1.00 76.06 64 GLU A N 1
ATOM 475 C CA . GLU A 1 64 ? -6.210 -13.597 -12.544 1.00 76.06 64 GLU A CA 1
ATOM 476 C C . GLU A 1 64 ? -7.482 -13.523 -13.404 1.00 76.06 64 GLU A C 1
ATOM 478 O O . GLU A 1 64 ? -8.514 -13.001 -12.970 1.00 76.06 64 GLU A O 1
ATOM 483 N N . SER A 1 65 ? -7.426 -13.988 -14.657 1.00 73.31 65 SER A N 1
ATOM 484 C CA . SER A 1 65 ? -8.522 -13.777 -15.617 1.00 73.31 65 SER A CA 1
ATOM 485 C C . SER A 1 65 ? -8.770 -14.910 -16.611 1.00 73.31 65 SER A C 1
ATOM 487 O O . SER A 1 65 ? -9.686 -14.798 -17.427 1.00 73.31 65 SER A O 1
ATOM 489 N N . GLY A 1 66 ? -8.005 -16.005 -16.563 1.00 77.25 66 GLY A N 1
ATOM 490 C CA . GLY A 1 66 ? -8.190 -17.144 -17.471 1.00 77.25 66 GLY A CA 1
ATOM 491 C C . GLY A 1 66 ? -7.906 -16.821 -18.945 1.00 77.25 66 GLY A C 1
ATOM 492 O O . GLY A 1 66 ? -8.382 -17.522 -19.849 1.00 77.25 66 GLY A O 1
ATOM 493 N N . VAL A 1 67 ? -7.154 -15.750 -19.211 1.00 83.75 67 VAL A N 1
ATOM 494 C CA . VAL A 1 67 ? -6.784 -15.304 -20.560 1.00 83.75 67 VAL A CA 1
ATOM 495 C C . VAL A 1 67 ? -5.271 -15.300 -20.732 1.00 83.75 67 VAL A C 1
ATOM 497 O O . VAL A 1 67 ? -4.518 -15.214 -19.768 1.00 83.75 67 VAL A O 1
ATOM 500 N N . LYS A 1 68 ? -4.817 -15.361 -21.981 1.00 83.75 68 LYS A N 1
ATOM 501 C CA . LYS A 1 68 ? -3.408 -15.184 -22.345 1.00 83.75 68 LYS A CA 1
ATOM 502 C C . LYS A 1 68 ? -3.244 -13.980 -23.260 1.00 83.75 68 LYS A C 1
ATOM 504 O O . LYS A 1 68 ? -4.149 -13.656 -24.028 1.00 83.75 68 LYS A O 1
ATOM 509 N N . LEU A 1 69 ? -2.086 -13.334 -23.192 1.00 85.12 69 LEU A N 1
ATOM 510 C CA . LEU A 1 69 ? -1.726 -12.266 -24.111 1.00 85.12 69 LEU A CA 1
ATOM 511 C C . LEU A 1 69 ? -1.405 -12.862 -25.482 1.00 85.12 69 LEU A C 1
ATOM 513 O O . LEU A 1 69 ? -0.572 -13.767 -25.557 1.00 85.12 69 LEU A O 1
ATOM 517 N N . ASP A 1 70 ? -2.024 -12.323 -26.536 1.00 81.19 70 ASP A N 1
ATOM 518 C CA . ASP A 1 70 ? -1.701 -12.611 -27.945 1.00 81.19 70 ASP A CA 1
ATOM 519 C C . ASP A 1 70 ? -1.006 -11.421 -28.620 1.00 81.19 70 ASP A C 1
ATOM 521 O O . ASP A 1 70 ? -0.144 -11.573 -29.486 1.00 81.19 70 ASP A O 1
ATOM 525 N N . TYR A 1 71 ? -1.387 -10.200 -28.247 1.00 85.31 71 TYR A N 1
ATOM 526 C CA . TYR A 1 71 ? -0.824 -8.995 -28.842 1.00 85.31 71 TYR A CA 1
ATOM 527 C C . TYR A 1 71 ? -0.951 -7.794 -27.909 1.00 85.31 71 TYR A C 1
ATOM 529 O O . TYR A 1 71 ? -1.976 -7.612 -27.258 1.00 85.31 71 TYR A O 1
ATOM 537 N N . ALA A 1 72 ? 0.061 -6.933 -27.897 1.00 87.75 72 ALA A N 1
ATOM 538 C CA . ALA A 1 72 ? 0.008 -5.617 -27.284 1.00 87.75 72 ALA A CA 1
ATOM 539 C C . ALA A 1 72 ? 0.641 -4.570 -28.207 1.00 87.75 72 ALA A C 1
ATOM 541 O O . ALA A 1 72 ? 1.731 -4.754 -28.746 1.00 87.75 72 ALA A O 1
ATOM 542 N N . GLU A 1 73 ? -0.032 -3.438 -28.356 1.00 86.06 73 GLU A N 1
ATOM 543 C CA . GLU A 1 73 ? 0.536 -2.224 -28.922 1.00 86.06 73 GLU A CA 1
ATOM 544 C C . GLU A 1 73 ? 0.743 -1.214 -27.808 1.00 86.06 73 GLU A C 1
ATOM 546 O O . GLU A 1 73 ? -0.162 -0.957 -27.010 1.00 86.06 73 GLU A O 1
ATOM 551 N N . PHE A 1 74 ? 1.902 -0.580 -27.824 1.00 88.38 74 PHE A N 1
ATOM 552 C CA . PHE A 1 74 ? 2.246 0.491 -26.922 1.00 88.38 74 PHE A CA 1
ATOM 553 C C . PHE A 1 74 ? 2.597 1.747 -27.698 1.00 88.38 74 PHE A C 1
ATOM 555 O O . PHE A 1 74 ? 3.345 1.719 -28.673 1.00 88.38 74 PHE A O 1
ATOM 562 N N . GLU A 1 75 ? 2.095 2.867 -27.212 1.00 86.94 75 GLU A N 1
ATOM 563 C CA . GLU A 1 75 ? 2.604 4.183 -27.523 1.00 86.94 75 GLU A CA 1
ATOM 564 C C . GLU A 1 75 ? 3.848 4.459 -26.678 1.00 86.94 75 GLU A C 1
ATOM 566 O O . GLU A 1 75 ? 3.845 4.303 -25.456 1.00 86.94 75 GLU A O 1
ATOM 571 N N . LEU A 1 76 ? 4.910 4.896 -27.346 1.00 84.88 76 LEU A N 1
ATOM 572 C CA . LEU A 1 76 ? 6.140 5.348 -26.720 1.00 84.88 76 LEU A CA 1
ATOM 573 C C . LEU A 1 76 ? 6.084 6.872 -26.632 1.00 84.88 76 LEU A C 1
ATOM 575 O O . LEU A 1 76 ? 6.303 7.584 -27.613 1.00 84.88 76 LEU A O 1
ATOM 579 N N . VAL A 1 77 ? 5.720 7.382 -25.458 1.00 78.56 77 VAL A N 1
ATOM 580 C CA . VAL A 1 77 ? 5.653 8.821 -25.200 1.00 78.56 77 VAL A CA 1
ATOM 581 C C . VAL A 1 77 ? 7.020 9.290 -24.720 1.00 78.56 77 VAL A C 1
ATOM 583 O O . VAL A 1 77 ? 7.475 8.916 -23.640 1.00 78.56 77 VAL A O 1
ATOM 586 N N . SER A 1 78 ? 7.664 10.140 -25.516 1.00 68.81 78 SER A N 1
ATOM 587 C CA . SER A 1 78 ? 8.875 10.859 -25.124 1.00 68.81 78 SER A CA 1
ATOM 588 C C . SER A 1 78 ? 8.591 12.356 -25.020 1.00 68.81 78 SER A C 1
ATOM 590 O O . SER A 1 78 ? 7.886 12.927 -25.855 1.00 68.81 78 SER A O 1
ATOM 592 N N . LYS A 1 79 ? 9.169 13.008 -24.004 1.00 55.41 79 LYS A N 1
ATOM 593 C CA . LYS A 1 79 ? 9.188 14.477 -23.894 1.00 55.41 79 LYS A CA 1
ATOM 594 C C . LYS A 1 79 ? 10.084 15.111 -24.968 1.00 55.41 79 LYS A C 1
ATOM 596 O O . LYS A 1 79 ? 9.895 16.276 -25.319 1.00 55.41 79 LYS A O 1
ATOM 601 N N . GLU A 1 80 ? 11.035 14.355 -25.515 1.00 52.03 80 GLU A N 1
ATOM 602 C CA . GLU A 1 80 ? 11.886 14.810 -26.608 1.00 52.03 80 GLU A CA 1
ATOM 603 C C . GLU A 1 80 ? 11.182 14.613 -27.953 1.00 52.03 80 GLU A C 1
ATOM 605 O O . GLU A 1 80 ? 10.943 13.490 -28.394 1.00 52.03 80 GLU A O 1
ATOM 610 N N . LYS A 1 81 ? 10.881 15.719 -28.644 1.00 45.62 81 LYS A N 1
ATOM 611 C CA . LYS A 1 81 ? 10.494 15.672 -30.058 1.00 45.62 81 LYS A CA 1
ATOM 612 C C . LYS A 1 81 ? 11.729 15.299 -30.879 1.00 45.62 81 LYS A C 1
ATOM 614 O O . LYS A 1 81 ? 12.624 16.126 -31.043 1.00 45.62 81 LYS A O 1
ATOM 619 N N . GLY A 1 82 ? 11.789 14.070 -31.381 1.00 50.41 82 GLY A N 1
ATOM 620 C CA . GLY A 1 82 ? 12.943 13.582 -32.130 1.00 50.41 82 GLY A CA 1
ATOM 621 C C . GLY A 1 82 ? 12.897 12.086 -32.428 1.00 50.41 82 GLY A C 1
ATOM 622 O O . GLY A 1 82 ? 11.898 11.421 -32.193 1.00 50.41 82 GLY A O 1
ATOM 623 N N . ASN A 1 83 ? 14.016 11.585 -32.949 1.00 55.19 83 ASN A N 1
ATOM 624 C CA . ASN A 1 83 ? 14.174 10.324 -33.680 1.00 55.19 83 ASN A CA 1
ATOM 625 C C . ASN A 1 83 ? 14.000 9.012 -32.863 1.00 55.19 83 ASN A C 1
ATOM 627 O O . ASN A 1 83 ? 14.622 8.017 -33.223 1.00 55.19 83 ASN A O 1
ATOM 631 N N . LEU A 1 84 ? 13.251 8.971 -31.759 1.00 67.56 84 LEU A N 1
ATOM 632 C CA . LEU A 1 84 ? 12.960 7.718 -31.040 1.00 67.56 84 LEU A CA 1
ATOM 633 C C . LEU A 1 84 ? 11.767 6.986 -31.680 1.00 67.56 84 LEU A C 1
ATOM 635 O O . LEU A 1 84 ? 10.927 7.645 -32.285 1.00 67.56 84 LEU A O 1
ATOM 639 N N . PRO A 1 85 ? 11.673 5.649 -31.550 1.00 73.12 85 PRO A N 1
ATOM 640 C CA . PRO A 1 85 ? 10.462 4.919 -31.899 1.00 73.12 85 PRO A CA 1
ATOM 641 C C . PRO A 1 85 ? 9.221 5.511 -31.223 1.00 73.12 85 PRO A C 1
ATOM 643 O O . PRO A 1 85 ? 9.245 5.791 -30.025 1.00 73.12 85 PRO A O 1
ATOM 646 N N . GLU A 1 86 ? 8.143 5.688 -31.984 1.00 79.00 86 GLU A N 1
ATOM 647 C CA . GLU A 1 86 ? 6.868 6.216 -31.491 1.00 79.00 86 GLU A CA 1
ATOM 648 C C . GLU A 1 86 ? 5.927 5.113 -30.981 1.00 79.00 86 GLU A C 1
ATOM 650 O O . GLU A 1 86 ? 5.002 5.392 -30.209 1.00 79.00 86 GLU A O 1
ATOM 655 N N . ALA A 1 87 ? 6.139 3.861 -31.394 1.00 81.38 87 ALA A N 1
ATOM 656 C CA . ALA A 1 87 ? 5.359 2.727 -30.919 1.00 81.38 87 ALA A CA 1
ATOM 657 C C . ALA A 1 87 ? 6.214 1.473 -30.733 1.00 81.38 87 ALA A C 1
ATOM 659 O O . ALA A 1 87 ? 7.224 1.264 -31.405 1.00 81.38 87 ALA A O 1
ATOM 660 N N . MET A 1 88 ? 5.778 0.618 -29.816 1.00 85.81 88 MET A N 1
ATOM 661 C CA . MET A 1 88 ? 6.279 -0.740 -29.681 1.00 85.81 88 MET A CA 1
ATOM 662 C C . MET A 1 88 ? 5.119 -1.695 -29.901 1.00 85.81 88 MET A C 1
ATOM 664 O O . MET A 1 88 ? 4.075 -1.579 -29.264 1.00 85.81 88 MET A O 1
ATOM 668 N N . ILE A 1 89 ? 5.313 -2.647 -30.798 1.00 81.12 89 ILE A N 1
ATOM 669 C CA . ILE A 1 89 ? 4.362 -3.710 -31.062 1.00 81.12 89 ILE A CA 1
ATOM 670 C C . ILE A 1 89 ? 4.947 -5.004 -30.536 1.00 81.12 89 ILE A C 1
ATOM 672 O O . ILE A 1 89 ? 6.113 -5.329 -30.748 1.00 81.12 89 ILE A O 1
ATOM 676 N N . PHE A 1 90 ? 4.099 -5.753 -29.867 1.00 81.50 90 PHE A N 1
ATOM 677 C CA . PHE A 1 90 ? 4.422 -7.033 -29.311 1.00 81.50 90 PHE A CA 1
ATOM 678 C C . PHE A 1 90 ? 3.354 -8.034 -29.734 1.00 81.50 90 PHE A C 1
ATOM 680 O O . PHE A 1 90 ? 2.170 -7.801 -29.520 1.00 81.50 90 PHE A O 1
ATOM 687 N N . ALA A 1 91 ? 3.765 -9.133 -30.353 1.00 77.56 91 ALA A N 1
ATOM 688 C CA . ALA A 1 91 ? 2.882 -10.241 -30.684 1.00 77.56 91 ALA A CA 1
ATOM 689 C C . ALA A 1 91 ? 3.446 -11.515 -30.070 1.00 77.56 91 ALA A C 1
ATOM 691 O O . ALA A 1 91 ? 4.627 -11.814 -30.240 1.00 77.56 91 ALA A O 1
ATOM 692 N N . THR A 1 92 ? 2.605 -12.268 -29.386 1.00 76.38 92 THR A N 1
ATOM 693 C CA . THR A 1 92 ? 2.884 -13.633 -28.959 1.00 76.38 92 THR A CA 1
ATOM 694 C C . THR A 1 92 ? 2.150 -14.599 -29.859 1.00 76.38 92 THR A C 1
ATOM 696 O O . THR A 1 92 ? 1.138 -14.293 -30.483 1.00 76.38 92 THR A O 1
ATOM 699 N N . GLY A 1 93 ? 2.644 -15.822 -29.887 1.00 64.69 93 GLY A N 1
ATOM 700 C CA . GLY A 1 93 ? 1.777 -16.935 -30.193 1.00 64.69 93 GLY A CA 1
ATOM 701 C C . GLY A 1 93 ? 2.324 -18.215 -29.590 1.00 64.69 93 GLY A C 1
ATOM 702 O O . GLY A 1 93 ? 3.481 -18.301 -29.178 1.00 64.69 93 GLY A O 1
ATOM 703 N N . GLY A 1 94 ? 1.468 -19.225 -29.544 1.00 57.50 94 GLY A N 1
ATOM 704 C CA . GLY A 1 94 ? 1.785 -20.503 -28.929 1.00 57.50 94 GLY A CA 1
ATOM 705 C C . GLY A 1 94 ? 0.564 -21.128 -28.270 1.00 57.50 94 GLY A C 1
ATOM 706 O O . GLY A 1 94 ? -0.413 -20.452 -27.930 1.00 57.50 94 GLY A O 1
ATOM 707 N N . GLY A 1 95 ? 0.615 -22.445 -28.111 1.00 50.44 95 GLY A N 1
ATOM 708 C CA . GLY A 1 95 ? -0.346 -23.217 -27.332 1.00 50.44 95 GLY A CA 1
ATOM 709 C C . GLY A 1 95 ? 0.415 -24.179 -26.429 1.00 50.44 95 GLY A C 1
ATOM 710 O O . GLY A 1 95 ? 1.238 -24.940 -26.939 1.00 50.44 95 GLY A O 1
ATOM 711 N N . GLY A 1 96 ? 0.142 -24.132 -25.121 1.00 54.72 96 GLY A N 1
ATOM 712 C CA . GLY A 1 96 ? 0.866 -24.889 -24.093 1.00 54.72 96 GLY A CA 1
ATOM 713 C C . GLY A 1 96 ? 2.077 -24.131 -23.530 1.00 54.72 96 GLY A C 1
ATOM 714 O O . GLY A 1 96 ? 2.037 -22.911 -23.415 1.00 54.72 96 GLY A O 1
ATOM 715 N N . GLU A 1 97 ? 3.147 -24.858 -23.190 1.00 49.41 97 GLU A N 1
ATOM 716 C CA . GLU A 1 97 ? 4.395 -24.322 -22.605 1.00 49.41 97 GLU A CA 1
ATOM 717 C C . GLU A 1 97 ? 5.306 -23.597 -23.619 1.00 49.41 97 GLU A C 1
ATOM 719 O O . GLU A 1 97 ? 6.274 -22.945 -23.241 1.00 49.41 97 GLU A O 1
ATOM 724 N N . GLU A 1 98 ? 5.013 -23.686 -24.918 1.00 58.00 98 GLU A N 1
ATOM 725 C CA . GLU A 1 98 ? 5.798 -23.048 -25.980 1.00 58.00 98 GLU A CA 1
ATOM 726 C C . GLU A 1 98 ? 5.320 -21.603 -26.195 1.00 58.00 98 GLU A C 1
ATOM 728 O O . GLU A 1 98 ? 4.246 -21.401 -26.769 1.00 58.00 98 GLU A O 1
ATOM 733 N N . THR A 1 99 ? 6.104 -20.593 -25.791 1.00 59.72 99 THR A N 1
ATOM 734 C CA . THR A 1 99 ? 5.835 -19.200 -26.189 1.00 59.72 99 THR A CA 1
ATOM 735 C C . THR A 1 99 ? 6.771 -18.762 -27.298 1.00 59.72 99 THR A C 1
ATOM 737 O O . THR A 1 99 ? 7.987 -18.844 -27.202 1.00 59.72 99 THR A O 1
ATOM 740 N N . ASN A 1 100 ? 6.197 -18.259 -28.378 1.00 67.94 100 ASN A N 1
ATOM 741 C CA . ASN A 1 100 ? 6.925 -17.487 -29.364 1.00 67.94 100 ASN A CA 1
ATOM 742 C C . ASN A 1 100 ? 6.487 -16.047 -29.255 1.00 67.94 100 ASN A C 1
ATOM 744 O O . ASN A 1 100 ? 5.341 -15.754 -28.913 1.00 67.94 100 ASN A O 1
ATOM 748 N N . PHE A 1 101 ? 7.402 -15.150 -29.574 1.00 75.06 101 PHE A N 1
ATOM 749 C CA . PHE A 1 101 ? 7.101 -13.744 -29.540 1.00 75.06 101 PHE A CA 1
ATOM 750 C C . PHE A 1 101 ? 7.849 -12.993 -30.622 1.00 75.06 101 PHE A C 1
ATOM 752 O O . PHE A 1 101 ? 8.881 -13.435 -31.111 1.00 75.06 101 PHE A O 1
ATOM 759 N N . ILE A 1 102 ? 7.297 -11.848 -30.985 1.00 76.00 102 ILE A N 1
ATOM 760 C CA . ILE A 1 102 ? 7.842 -10.903 -31.940 1.00 76.00 102 ILE A CA 1
ATOM 761 C C . ILE A 1 102 ? 7.701 -9.536 -31.282 1.00 76.00 102 ILE A C 1
ATOM 763 O O . ILE A 1 102 ? 6.585 -9.063 -31.065 1.00 76.00 102 ILE A O 1
ATOM 767 N N . VAL A 1 103 ? 8.826 -8.896 -30.970 1.00 79.25 103 VAL A N 1
ATOM 768 C CA . VAL A 1 103 ? 8.847 -7.475 -30.589 1.00 79.25 103 VAL A CA 1
ATOM 769 C C . VAL A 1 103 ? 9.267 -6.654 -31.798 1.00 79.25 103 VAL A C 1
ATOM 771 O O . VAL A 1 103 ? 10.228 -7.022 -32.474 1.00 79.25 103 VAL A O 1
ATOM 774 N N . LEU A 1 104 ? 8.558 -5.555 -32.048 1.00 78.06 104 LEU A N 1
ATOM 775 C CA . LEU A 1 104 ? 8.816 -4.578 -33.100 1.00 78.06 104 LEU A CA 1
ATOM 776 C C . LEU A 1 104 ? 8.827 -3.177 -32.495 1.00 78.06 104 LEU A C 1
ATOM 778 O O . LEU A 1 104 ? 7.964 -2.838 -31.689 1.00 78.06 104 LEU A O 1
ATOM 782 N N . LEU A 1 105 ? 9.774 -2.347 -32.914 1.00 77.62 105 LEU A N 1
ATOM 783 C CA . LEU A 1 105 ? 9.807 -0.920 -32.593 1.00 77.62 105 LEU A CA 1
ATOM 784 C C . LEU A 1 105 ? 9.507 -0.131 -33.864 1.00 77.62 105 LEU A C 1
ATOM 786 O O . LEU A 1 105 ? 10.246 -0.272 -34.829 1.00 77.62 105 LEU A O 1
ATOM 790 N N . GLU A 1 106 ? 8.441 0.665 -33.881 1.00 76.19 106 GLU A N 1
ATOM 791 C CA . GLU A 1 106 ? 8.079 1.509 -35.023 1.00 76.19 106 GLU A CA 1
ATOM 792 C C . GLU A 1 106 ? 8.676 2.907 -34.870 1.00 76.19 106 GLU A C 1
ATOM 794 O O . GLU A 1 106 ? 8.445 3.570 -33.857 1.00 76.19 106 GLU A O 1
ATOM 799 N N . HIS A 1 107 ? 9.388 3.392 -35.890 1.00 71.94 107 HIS A N 1
ATOM 800 C CA . HIS A 1 107 ? 9.891 4.767 -35.885 1.00 71.94 107 HIS A CA 1
ATOM 801 C C . HIS A 1 107 ? 8.770 5.806 -35.998 1.00 71.94 107 HIS A C 1
ATOM 803 O O . HIS A 1 107 ? 8.749 6.775 -35.252 1.00 71.94 107 HIS A O 1
ATOM 809 N N . GLU A 1 108 ? 7.829 5.573 -36.910 1.00 70.44 108 GLU A N 1
ATOM 810 C CA . GLU A 1 108 ? 6.610 6.360 -37.073 1.00 70.44 108 GLU A CA 1
ATOM 811 C C . GLU A 1 108 ? 5.421 5.445 -36.794 1.00 70.44 108 GLU A C 1
ATOM 813 O O . GLU A 1 108 ? 5.359 4.312 -37.278 1.00 70.44 108 GLU A O 1
ATOM 818 N N . LYS A 1 109 ? 4.471 5.939 -36.009 1.00 69.38 109 LYS A N 1
ATOM 819 C CA . LYS A 1 109 ? 3.241 5.221 -35.683 1.00 69.38 109 LYS A CA 1
ATOM 820 C C . LYS A 1 109 ? 2.481 4.756 -36.935 1.00 69.38 109 LYS A C 1
ATOM 822 O O . LYS A 1 109 ? 2.000 5.578 -37.714 1.00 69.38 109 LYS A O 1
ATOM 827 N N . GLY A 1 110 ? 2.232 3.447 -37.056 1.00 65.06 110 GLY A N 1
ATOM 828 C CA . GLY A 1 110 ? 1.378 2.870 -38.108 1.00 65.06 110 GLY A CA 1
ATOM 829 C C . GLY A 1 110 ? 2.103 2.453 -39.392 1.00 65.06 110 GLY A C 1
ATOM 830 O O . GLY A 1 110 ? 1.487 2.423 -40.461 1.00 65.06 110 GLY A O 1
ATOM 831 N N . LEU A 1 111 ? 3.395 2.133 -39.294 1.00 68.12 111 LEU A N 1
ATOM 832 C CA . LEU A 1 111 ? 4.181 1.546 -40.385 1.00 68.12 111 LEU A CA 1
ATOM 833 C C . LEU A 1 111 ? 3.916 0.046 -40.569 1.00 68.12 111 LEU A C 1
ATOM 835 O O . LEU A 1 111 ? 4.245 -0.509 -41.623 1.00 68.12 111 LEU A O 1
ATOM 839 N N . VAL A 1 112 ? 3.356 -0.606 -39.551 1.00 69.62 112 VAL A N 1
ATOM 840 C CA . VAL A 1 112 ? 3.292 -2.056 -39.446 1.00 69.62 112 VAL A CA 1
ATOM 841 C C . VAL A 1 112 ? 1.855 -2.598 -39.524 1.00 69.62 112 VAL A C 1
ATOM 843 O O . VAL A 1 112 ? 0.960 -2.172 -38.793 1.00 69.62 112 VAL A O 1
ATOM 846 N N . ASP A 1 113 ? 1.632 -3.603 -40.384 1.00 70.69 113 ASP A N 1
ATOM 847 C CA . ASP A 1 113 ? 0.356 -4.336 -40.450 1.00 70.69 113 ASP A CA 1
ATOM 848 C C . ASP A 1 113 ? 0.258 -5.408 -39.351 1.00 70.69 113 ASP A C 1
ATOM 850 O O . ASP A 1 113 ? 0.809 -6.509 -39.450 1.00 70.69 113 ASP A O 1
ATOM 854 N N . VAL A 1 114 ? -0.501 -5.071 -38.310 1.00 68.19 114 VAL A N 1
ATOM 855 C CA . VAL A 1 114 ? -0.740 -5.897 -37.121 1.00 68.19 114 VAL A CA 1
ATOM 856 C C . VAL A 1 114 ? -1.340 -7.267 -37.446 1.00 68.19 114 VAL A C 1
ATOM 858 O O . VAL A 1 114 ? -0.869 -8.271 -36.917 1.00 68.19 114 VAL A O 1
ATOM 861 N N . PHE A 1 115 ? -2.345 -7.349 -38.321 1.00 67.75 115 PHE A N 1
ATOM 862 C CA . PHE A 1 115 ? -3.003 -8.627 -38.627 1.00 67.75 115 PHE A CA 1
ATOM 863 C C . PHE A 1 115 ? -2.085 -9.561 -39.378 1.00 67.75 115 PHE A C 1
ATOM 865 O O . PHE A 1 115 ? -2.051 -10.765 -39.116 1.00 67.75 115 PHE A O 1
ATOM 872 N N . LYS A 1 116 ? -1.328 -8.989 -40.313 1.00 72.19 116 LYS A N 1
ATOM 873 C CA . LYS A 1 116 ? -0.347 -9.754 -41.052 1.00 72.19 116 LYS A CA 1
ATOM 874 C C . LYS A 1 116 ? 0.717 -10.287 -40.109 1.00 72.19 116 LYS A C 1
ATOM 876 O O . LYS A 1 116 ? 1.071 -11.445 -40.252 1.00 72.19 116 LYS A O 1
ATOM 881 N N . ILE A 1 117 ? 1.166 -9.518 -39.116 1.00 70.44 117 ILE A N 1
ATOM 882 C CA . ILE A 1 117 ? 2.109 -10.029 -38.111 1.00 70.44 117 ILE A CA 1
ATOM 883 C C . ILE A 1 117 ? 1.502 -11.109 -37.245 1.00 70.44 117 ILE A C 1
ATOM 885 O O . ILE A 1 117 ? 2.159 -12.123 -37.074 1.00 70.44 117 ILE A O 1
ATOM 889 N N . ILE A 1 118 ? 0.291 -10.929 -36.718 1.00 70.06 118 ILE A N 1
ATOM 890 C CA . ILE A 1 118 ? -0.354 -11.952 -35.884 1.00 70.06 118 ILE A CA 1
ATOM 891 C C . ILE A 1 118 ? -0.521 -13.251 -36.688 1.00 70.06 118 ILE A C 1
ATOM 893 O O . ILE A 1 118 ? -0.136 -14.325 -36.230 1.00 70.06 118 ILE A O 1
ATOM 897 N N . GLY A 1 119 ? -1.021 -13.161 -37.925 1.00 70.62 119 GLY A N 1
ATOM 898 C CA . GLY A 1 119 ? -1.165 -14.315 -38.814 1.00 70.62 119 GLY A CA 1
ATOM 899 C C . GLY A 1 119 ? 0.178 -14.961 -39.155 1.00 70.62 119 GLY A C 1
ATOM 900 O O . GLY A 1 119 ? 0.334 -16.175 -39.060 1.00 70.62 119 GLY A O 1
ATOM 901 N N . VAL A 1 120 ? 1.178 -14.146 -39.485 1.00 70.50 120 VAL A N 1
ATOM 902 C CA . VAL A 1 120 ? 2.533 -14.607 -39.783 1.00 70.50 120 VAL A CA 1
ATOM 903 C C . VAL A 1 120 ? 3.179 -15.248 -38.549 1.00 70.50 120 VAL A C 1
ATOM 905 O O . VAL A 1 120 ? 3.792 -16.297 -38.690 1.00 70.50 120 VAL A O 1
ATOM 908 N N . ALA A 1 121 ? 3.008 -14.692 -37.348 1.00 69.38 121 ALA A N 1
ATOM 909 C CA . ALA A 1 121 ? 3.496 -15.259 -36.092 1.00 69.38 121 ALA A CA 1
ATOM 910 C C . ALA A 1 121 ? 2.905 -16.654 -35.852 1.00 69.38 121 ALA A C 1
ATOM 912 O O . ALA A 1 121 ? 3.643 -17.607 -35.611 1.00 69.38 121 ALA A O 1
ATOM 913 N N . ASN A 1 122 ? 1.587 -16.799 -36.007 1.00 70.56 122 ASN A N 1
ATOM 914 C CA . ASN A 1 122 ? 0.891 -18.076 -35.842 1.00 70.56 122 ASN A CA 1
ATOM 915 C C . ASN A 1 122 ? 1.340 -19.131 -36.867 1.00 70.56 122 ASN A C 1
ATOM 917 O O . ASN A 1 122 ? 1.661 -20.264 -36.496 1.00 70.56 122 ASN A O 1
ATOM 921 N N . ASP A 1 123 ? 1.460 -18.749 -38.141 1.00 72.94 123 ASP A N 1
ATOM 922 C CA . ASP A 1 123 ? 1.987 -19.607 -39.213 1.00 72.94 123 ASP A CA 1
ATOM 923 C C . ASP A 1 123 ? 3.384 -20.154 -38.895 1.00 72.94 123 ASP A C 1
ATOM 925 O O . ASP A 1 123 ? 3.777 -21.243 -39.320 1.00 72.94 123 ASP A O 1
ATOM 929 N N . VAL A 1 124 ? 4.170 -19.356 -38.190 1.00 71.06 124 VAL A N 1
ATOM 930 C CA . VAL A 1 124 ? 5.578 -19.620 -37.909 1.00 71.06 124 VAL A CA 1
ATOM 931 C C . VAL A 1 124 ? 5.748 -20.551 -36.769 1.00 71.06 124 VAL A C 1
ATOM 933 O O . VAL A 1 124 ? 6.574 -21.443 -36.862 1.00 71.06 124 VAL A O 1
ATOM 936 N N . ILE A 1 125 ? 4.941 -20.370 -35.741 1.00 68.06 125 ILE A N 1
ATOM 937 C CA . ILE A 1 125 ? 4.875 -21.280 -34.614 1.00 68.06 125 ILE A CA 1
ATOM 938 C C . ILE A 1 125 ? 4.526 -22.673 -35.110 1.00 68.06 125 ILE A C 1
ATOM 940 O O . ILE A 1 125 ? 5.231 -23.627 -34.787 1.00 68.06 125 ILE A O 1
ATOM 944 N N . SER A 1 126 ? 3.504 -22.780 -35.968 1.00 73.38 126 SER A N 1
ATOM 945 C CA . SER A 1 126 ? 3.145 -24.055 -36.589 1.00 73.38 126 SER A CA 1
ATOM 946 C C . SER A 1 126 ? 4.338 -24.656 -37.336 1.00 73.38 126 SER A C 1
ATOM 948 O O . SER A 1 126 ? 4.708 -25.800 -37.091 1.00 73.38 126 SER A O 1
ATOM 950 N N . LYS A 1 127 ? 5.003 -23.873 -38.195 1.00 78.44 127 LYS A N 1
ATOM 951 C CA . LYS A 1 127 ? 6.139 -24.364 -38.993 1.00 78.44 127 LYS A CA 1
ATOM 952 C C . LYS A 1 127 ? 7.378 -24.680 -38.156 1.00 78.44 127 LYS A C 1
ATOM 954 O O . LYS A 1 127 ? 8.090 -25.624 -38.471 1.00 78.44 127 LYS A O 1
ATOM 959 N N . LEU A 1 128 ? 7.660 -23.908 -37.112 1.00 73.19 128 LEU A N 1
ATOM 960 C CA . LEU A 1 128 ? 8.762 -24.150 -36.182 1.00 73.19 128 LEU A CA 1
ATOM 961 C C . LEU A 1 128 ? 8.545 -25.436 -35.411 1.00 73.19 128 LEU A C 1
ATOM 963 O O . LEU A 1 128 ? 9.491 -26.201 -35.268 1.00 73.19 128 LEU A O 1
ATOM 967 N N . ARG A 1 129 ? 7.313 -25.698 -34.966 1.00 73.56 129 ARG A N 1
ATOM 968 C CA . ARG A 1 129 ? 6.951 -26.958 -34.319 1.00 73.56 129 ARG A CA 1
ATOM 969 C C . ARG A 1 129 ? 7.157 -28.137 -35.263 1.00 73.56 129 ARG A C 1
ATOM 971 O O . ARG A 1 129 ? 7.774 -29.122 -34.865 1.00 73.56 129 ARG A O 1
ATOM 978 N N . ASP A 1 130 ? 6.728 -28.011 -36.516 1.00 81.25 130 ASP A N 1
ATOM 979 C CA . ASP A 1 130 ? 6.925 -29.049 -37.532 1.00 81.25 130 ASP A CA 1
ATOM 980 C C . ASP A 1 130 ? 8.417 -29.301 -37.805 1.00 81.25 130 ASP A C 1
ATOM 982 O O . ASP A 1 130 ? 8.854 -30.449 -37.891 1.00 81.25 130 ASP A O 1
ATOM 986 N N . VAL A 1 131 ? 9.222 -28.236 -37.899 1.00 81.75 131 VAL A N 1
ATOM 987 C CA . VAL A 1 131 ? 10.676 -28.329 -38.102 1.00 81.75 131 VAL A CA 1
ATOM 988 C C . VAL A 1 131 ? 11.370 -28.916 -36.874 1.00 81.75 131 VAL A C 1
ATOM 990 O O . VAL A 1 131 ? 12.213 -29.792 -37.033 1.00 81.75 131 VAL A O 1
ATOM 993 N N . ALA A 1 132 ? 11.007 -28.496 -35.661 1.00 76.44 132 ALA A N 1
ATOM 994 C CA . ALA A 1 132 ? 11.546 -29.042 -34.417 1.00 76.44 132 ALA A CA 1
ATOM 995 C C . ALA A 1 132 ? 11.213 -30.534 -34.283 1.00 76.44 132 ALA A C 1
ATOM 997 O O . ALA A 1 132 ? 12.091 -31.348 -33.998 1.00 76.44 132 ALA A O 1
ATOM 998 N N . PHE A 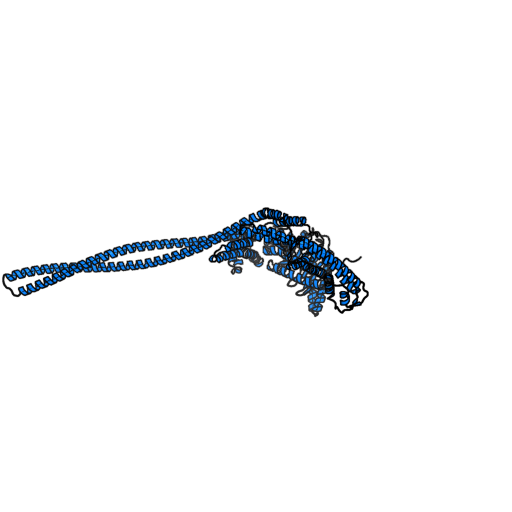1 133 ? 9.969 -30.919 -34.576 1.00 81.81 133 PHE A N 1
ATOM 999 C CA . PHE A 1 133 ? 9.556 -32.318 -34.609 1.00 81.81 133 PHE A CA 1
ATOM 1000 C C . PHE A 1 133 ? 10.348 -33.119 -35.653 1.00 81.81 133 PHE A C 1
ATOM 1002 O O . PHE A 1 133 ? 10.859 -34.196 -35.343 1.00 81.81 133 PHE A O 1
ATOM 1009 N N . ALA A 1 134 ? 10.514 -32.581 -36.866 1.00 84.75 134 ALA A N 1
ATOM 1010 C CA . ALA A 1 134 ? 11.297 -33.217 -37.922 1.00 84.75 134 ALA A CA 1
ATOM 1011 C C . ALA A 1 134 ? 12.781 -33.371 -37.542 1.00 84.75 134 ALA A C 1
ATOM 1013 O O . ALA A 1 134 ? 13.357 -34.432 -37.782 1.00 84.75 134 ALA A O 1
ATOM 1014 N N . CYS A 1 135 ? 13.390 -32.364 -36.906 1.00 83.12 135 CYS A N 1
ATOM 1015 C CA . CYS A 1 135 ? 14.763 -32.434 -36.402 1.00 83.12 135 CYS A CA 1
ATOM 1016 C C . CYS A 1 135 ? 14.919 -33.559 -35.370 1.00 83.12 135 CYS A C 1
ATOM 1018 O O . CYS A 1 135 ? 15.789 -34.417 -35.538 1.00 83.12 135 CYS A O 1
ATOM 1020 N N . ARG A 1 136 ? 14.026 -33.633 -34.373 1.00 80.94 136 ARG A N 1
ATOM 1021 C CA . ARG A 1 136 ? 14.042 -34.703 -33.358 1.00 80.94 136 ARG A CA 1
ATOM 1022 C C . ARG A 1 136 ? 13.849 -36.086 -33.979 1.00 80.94 136 ARG A C 1
ATOM 1024 O O . ARG A 1 136 ? 14.563 -37.025 -33.636 1.00 80.94 136 ARG A O 1
ATOM 1031 N N . ALA A 1 137 ? 12.922 -36.212 -34.929 1.00 85.56 137 ALA A N 1
ATOM 1032 C CA . ALA A 1 137 ? 12.644 -37.469 -35.624 1.00 85.56 137 ALA A CA 1
ATOM 1033 C C . ALA A 1 137 ? 13.786 -37.913 -36.560 1.00 85.56 137 ALA A C 1
ATOM 1035 O O . ALA A 1 137 ? 13.928 -39.102 -36.839 1.00 85.56 137 ALA A O 1
ATOM 1036 N N . SER A 1 138 ? 14.609 -36.976 -37.039 1.00 85.25 138 SER A N 1
ATOM 1037 C CA . SER A 1 138 ? 15.710 -37.249 -37.972 1.00 85.25 138 SER A CA 1
ATOM 1038 C C . SER A 1 138 ? 16.982 -37.813 -37.323 1.00 85.25 138 SER A C 1
ATOM 1040 O O . SER A 1 138 ? 17.895 -38.223 -38.038 1.00 85.25 138 SER A O 1
ATOM 1042 N N . GLY A 1 139 ? 17.049 -37.865 -35.986 1.00 82.31 139 GLY A N 1
ATOM 1043 C CA . GLY A 1 139 ? 18.208 -38.390 -35.255 1.00 82.31 139 GLY A CA 1
ATOM 1044 C C . GLY A 1 139 ? 19.445 -37.484 -35.295 1.00 82.31 139 GLY A C 1
ATOM 1045 O O . GLY A 1 139 ? 20.556 -37.966 -35.067 1.00 82.31 139 GLY A O 1
ATOM 1046 N N . LEU A 1 140 ? 19.267 -36.194 -35.602 1.00 86.50 140 LEU A N 1
ATOM 1047 C CA . LEU A 1 140 ? 20.324 -35.184 -35.514 1.00 86.50 140 LEU A CA 1
ATOM 1048 C C . LEU A 1 140 ? 20.866 -35.081 -34.085 1.00 86.50 140 LEU A C 1
ATOM 1050 O O . LEU A 1 140 ? 20.152 -35.316 -33.107 1.00 86.50 140 LEU A O 1
ATOM 1054 N N . LYS A 1 141 ? 22.136 -34.686 -33.952 1.00 86.94 141 LYS A N 1
ATOM 1055 C CA . LYS A 1 141 ? 22.673 -34.298 -32.641 1.00 86.94 141 LYS A CA 1
ATOM 1056 C C . LYS A 1 141 ? 22.023 -32.988 -32.193 1.00 86.94 141 LYS A C 1
ATOM 1058 O O . LYS A 1 141 ? 21.670 -32.154 -33.025 1.00 86.94 141 LYS A O 1
ATOM 1063 N N . LYS A 1 142 ? 21.934 -32.766 -30.880 1.00 77.75 142 LYS A N 1
ATOM 1064 C CA . LYS A 1 142 ? 21.281 -31.584 -30.287 1.00 77.75 142 LYS A CA 1
ATOM 1065 C C . LYS A 1 142 ? 21.846 -30.259 -30.827 1.00 77.75 142 LYS A C 1
ATOM 1067 O O . LYS A 1 142 ? 21.122 -29.297 -31.048 1.00 77.75 142 LYS A O 1
ATOM 1072 N N . GLU A 1 143 ? 23.144 -30.213 -31.092 1.00 80.25 143 GLU A N 1
ATOM 1073 C CA . GLU A 1 143 ? 23.864 -29.057 -31.629 1.00 80.25 143 GLU A CA 1
ATOM 1074 C C . GLU A 1 143 ? 23.521 -28.791 -33.102 1.00 80.25 143 GLU A C 1
ATOM 1076 O O . GLU A 1 143 ? 23.466 -27.639 -33.533 1.00 80.25 143 GLU A O 1
ATOM 1081 N N . GLU A 1 144 ? 23.263 -29.847 -33.874 1.00 81.31 144 GLU A N 1
ATOM 1082 C CA . GLU A 1 144 ? 22.847 -29.757 -35.275 1.00 81.31 144 GLU A CA 1
ATOM 1083 C C . GLU A 1 144 ? 21.370 -29.349 -35.373 1.00 81.31 144 GLU A C 1
ATOM 1085 O O . GLU A 1 144 ? 21.031 -28.488 -36.183 1.00 81.31 144 GLU A O 1
ATOM 1090 N N . GLU A 1 145 ? 20.512 -29.892 -34.499 1.00 80.88 145 GLU A N 1
ATOM 1091 C CA . GLU A 1 145 ? 19.114 -29.467 -34.328 1.00 80.88 145 GLU A CA 1
ATOM 1092 C C . GLU A 1 145 ? 19.029 -27.963 -34.027 1.00 80.88 145 GLU A C 1
ATOM 1094 O O . GLU A 1 145 ? 18.338 -27.229 -34.740 1.00 80.88 145 GLU A O 1
ATOM 1099 N N . LYS A 1 146 ? 19.811 -27.483 -33.051 1.00 78.38 146 LYS A N 1
ATOM 1100 C CA . LYS A 1 146 ? 19.918 -26.055 -32.713 1.00 78.38 146 LYS A CA 1
ATOM 1101 C C . LYS A 1 146 ? 20.308 -25.193 -33.902 1.00 78.38 146 LYS A C 1
ATOM 1103 O O . LYS A 1 146 ? 19.710 -24.145 -34.130 1.00 78.38 146 LYS A O 1
ATOM 1108 N N . GLU A 1 147 ? 21.313 -25.606 -34.668 1.00 80.31 147 GLU A N 1
ATOM 1109 C CA . GLU A 1 147 ? 21.786 -24.838 -35.821 1.00 80.31 147 GLU A CA 1
ATOM 1110 C C . GLU A 1 147 ? 20.733 -24.767 -36.941 1.00 80.31 147 GLU A C 1
ATOM 1112 O O . GLU A 1 147 ? 20.592 -23.723 -37.588 1.00 80.31 147 GLU A O 1
ATOM 1117 N N . VAL A 1 148 ? 19.959 -25.838 -37.155 1.00 82.19 148 VAL A N 1
ATOM 1118 C CA . VAL A 1 148 ? 18.846 -25.855 -38.118 1.00 82.19 148 VAL A CA 1
ATOM 1119 C C . VAL A 1 148 ? 17.726 -24.913 -37.675 1.00 82.19 148 VAL A C 1
ATOM 1121 O O . VAL A 1 148 ? 17.312 -24.059 -38.465 1.00 82.19 148 VAL A O 1
ATOM 1124 N N . LEU A 1 149 ? 17.281 -25.014 -36.418 1.00 77.88 149 LEU A N 1
ATOM 1125 C CA . LEU A 1 149 ? 16.240 -24.145 -35.855 1.00 77.88 149 LEU A CA 1
ATOM 1126 C C . LEU A 1 149 ? 16.671 -22.677 -35.896 1.00 77.88 149 LEU A C 1
ATOM 1128 O O . LEU A 1 149 ? 15.929 -21.817 -36.367 1.00 77.88 149 LEU A O 1
ATOM 1132 N N . ARG A 1 150 ? 17.926 -22.396 -35.541 1.00 74.62 150 ARG A N 1
ATOM 1133 C CA . ARG A 1 150 ? 18.510 -21.054 -35.604 1.00 74.62 150 ARG A CA 1
ATOM 1134 C C . ARG A 1 150 ? 18.477 -20.456 -37.010 1.00 74.62 150 ARG A C 1
ATOM 1136 O O . ARG A 1 150 ? 18.076 -19.306 -37.182 1.00 74.62 150 ARG A O 1
ATOM 1143 N N . ARG A 1 151 ? 18.887 -21.213 -38.036 1.00 80.25 151 ARG A N 1
ATOM 1144 C CA . ARG A 1 151 ? 18.838 -20.747 -39.437 1.00 80.25 151 ARG A CA 1
ATOM 1145 C C . ARG A 1 151 ? 17.411 -20.534 -39.925 1.00 80.25 151 ARG A C 1
ATOM 1147 O O . ARG A 1 151 ? 17.182 -19.658 -40.763 1.00 80.25 151 ARG A O 1
ATOM 1154 N N . PHE A 1 152 ? 16.475 -21.345 -39.440 1.00 78.69 152 PHE A N 1
ATOM 1155 C CA . PHE A 1 152 ? 15.061 -21.177 -39.738 1.00 78.69 152 PHE A CA 1
ATOM 1156 C C . PHE A 1 152 ? 14.546 -19.856 -39.161 1.00 78.69 152 PHE A C 1
ATOM 1158 O O . PHE A 1 152 ? 14.030 -19.042 -39.927 1.00 78.69 152 PHE A O 1
ATOM 1165 N N . VAL A 1 153 ? 14.779 -19.603 -37.867 1.00 74.50 153 VAL A N 1
ATOM 1166 C CA . VAL A 1 153 ? 14.412 -18.349 -37.190 1.00 74.50 153 VAL A CA 1
ATOM 1167 C C . VAL A 1 153 ? 15.029 -17.148 -37.907 1.00 74.50 153 VAL A C 1
ATOM 1169 O O . VAL A 1 153 ? 14.299 -16.252 -38.305 1.00 74.50 153 VAL A O 1
ATOM 1172 N N . GLU A 1 154 ? 16.330 -17.164 -38.215 1.00 73.19 154 GLU A N 1
ATOM 1173 C CA . GLU A 1 154 ? 17.005 -16.073 -38.941 1.00 73.19 154 GLU A CA 1
ATOM 1174 C C . GLU A 1 154 ? 16.341 -15.740 -40.292 1.00 73.19 154 GLU A C 1
ATOM 1176 O O . GLU A 1 154 ? 16.064 -14.575 -40.601 1.00 73.19 154 GLU A O 1
ATOM 1181 N N . ARG A 1 155 ? 16.076 -16.755 -41.126 1.00 76.44 155 ARG A N 1
ATOM 1182 C CA . ARG A 1 155 ? 15.394 -16.555 -42.419 1.00 76.44 155 ARG A CA 1
ATOM 1183 C C . ARG A 1 155 ? 13.986 -16.021 -42.225 1.00 76.44 155 ARG A C 1
ATOM 1185 O O . ARG A 1 155 ? 13.514 -15.207 -43.018 1.00 76.44 155 ARG A O 1
ATOM 1192 N N . PHE A 1 156 ? 13.326 -16.513 -41.193 1.00 73.75 156 PHE A N 1
ATOM 1193 C CA . PHE A 1 156 ? 11.949 -16.213 -40.926 1.00 73.75 156 PHE A CA 1
ATOM 1194 C C . PHE A 1 156 ? 11.761 -14.781 -40.394 1.00 73.75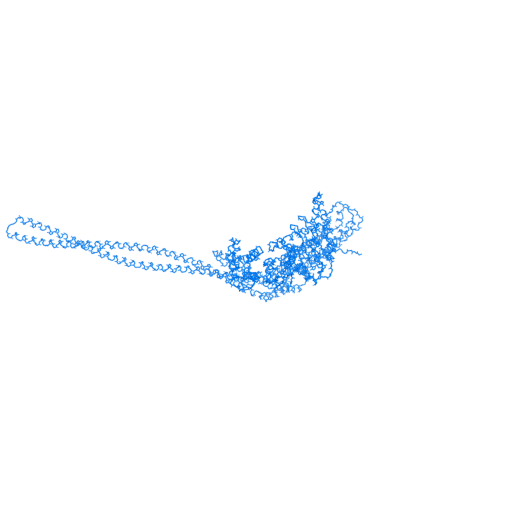 156 PHE A C 1
ATOM 1196 O O . PHE A 1 156 ? 10.954 -14.022 -40.929 1.00 73.75 156 PHE A O 1
ATOM 1203 N N . THR A 1 157 ? 12.605 -14.345 -39.464 1.00 71.50 157 THR A N 1
ATOM 1204 C CA . THR A 1 157 ? 12.670 -12.965 -38.977 1.00 71.50 157 THR A CA 1
ATOM 1205 C C . THR A 1 157 ? 12.874 -11.958 -40.116 1.00 71.50 157 THR A C 1
ATOM 1207 O O . THR A 1 157 ? 12.203 -10.928 -40.171 1.00 71.50 157 THR A O 1
ATOM 1210 N N . ARG A 1 158 ? 13.737 -12.272 -41.095 1.00 73.00 158 ARG A N 1
ATOM 1211 C CA . ARG A 1 158 ? 13.916 -11.442 -42.306 1.00 73.00 158 ARG A CA 1
ATOM 1212 C C . ARG A 1 158 ? 12.667 -11.391 -43.186 1.00 73.00 158 ARG A C 1
ATOM 1214 O O . ARG A 1 158 ? 12.408 -10.370 -43.819 1.00 73.00 158 ARG A O 1
ATOM 1221 N N . LYS A 1 159 ? 11.895 -12.480 -43.236 1.00 76.25 159 LYS A N 1
ATOM 1222 C CA . LYS A 1 159 ? 10.623 -12.530 -43.961 1.00 76.25 159 LYS A CA 1
ATOM 1223 C C . LYS A 1 159 ? 9.571 -11.639 -43.291 1.00 76.25 159 LYS A C 1
ATOM 1225 O O . LYS A 1 159 ? 8.950 -10.859 -44.005 1.00 76.25 159 LYS A O 1
ATOM 1230 N N . ILE A 1 160 ? 9.428 -11.690 -41.958 1.00 70.94 160 ILE A N 1
ATOM 1231 C CA . ILE A 1 160 ? 8.556 -10.760 -41.205 1.00 70.94 160 ILE A CA 1
ATOM 1232 C C . ILE A 1 160 ? 8.940 -9.323 -41.521 1.00 70.94 160 ILE A C 1
ATOM 1234 O O . ILE A 1 160 ? 8.069 -8.514 -41.823 1.00 70.94 160 ILE A O 1
ATOM 1238 N N . TYR A 1 161 ? 10.246 -9.030 -41.504 1.00 70.25 161 TYR A N 1
ATOM 1239 C CA . TYR A 1 161 ? 10.743 -7.691 -41.788 1.00 70.25 161 TYR A CA 1
ATOM 1240 C C . TYR A 1 161 ? 10.264 -7.158 -43.151 1.00 70.25 161 TYR A C 1
ATOM 1242 O O . TYR A 1 161 ? 9.764 -6.042 -43.263 1.00 70.25 161 TYR A O 1
ATOM 1250 N N . GLY A 1 162 ? 10.343 -7.987 -44.194 1.00 70.25 162 GLY A N 1
ATOM 1251 C CA . GLY A 1 162 ? 9.839 -7.616 -45.518 1.00 70.25 162 GLY A CA 1
ATOM 1252 C C . GLY A 1 162 ? 8.311 -7.576 -45.616 1.00 70.25 162 GLY A C 1
ATOM 1253 O O . GLY A 1 162 ? 7.761 -6.778 -46.371 1.00 70.25 162 GLY A O 1
ATOM 1254 N N . GLU A 1 163 ? 7.610 -8.440 -44.883 1.00 69.75 163 GLU A N 1
ATOM 1255 C CA . GLU A 1 163 ? 6.161 -8.584 -44.999 1.00 69.75 163 GLU A CA 1
ATOM 1256 C C . GLU A 1 163 ? 5.361 -7.577 -44.176 1.00 69.75 163 GLU A C 1
ATOM 1258 O O . GLU A 1 163 ? 4.254 -7.241 -44.604 1.00 69.75 163 GLU A O 1
ATOM 1263 N N . ALA A 1 164 ? 5.890 -7.103 -43.049 1.00 66.19 164 ALA A N 1
ATOM 1264 C CA . ALA A 1 164 ? 5.165 -6.239 -42.126 1.00 66.19 164 ALA A CA 1
ATOM 1265 C C . ALA A 1 164 ? 5.232 -4.736 -42.473 1.00 66.19 164 ALA A C 1
ATOM 1267 O O . ALA A 1 164 ? 4.381 -3.989 -42.004 1.00 66.19 164 ALA A O 1
ATOM 1268 N N . SER A 1 165 ? 6.169 -4.291 -43.324 1.00 63.75 165 SER A N 1
ATOM 1269 C CA . SER A 1 165 ? 6.313 -2.878 -43.732 1.00 63.75 165 SER A CA 1
ATOM 1270 C C . SER A 1 165 ? 5.213 -2.434 -44.714 1.00 63.75 165 SER A C 1
ATOM 1272 O O . SER A 1 165 ? 5.258 -2.797 -45.894 1.00 63.75 165 SER A O 1
ATOM 1274 N N . GLN A 1 166 ? 4.230 -1.633 -44.268 1.00 61.38 166 GLN A N 1
ATOM 1275 C CA . GLN A 1 166 ? 3.246 -0.954 -45.132 1.00 61.38 166 GLN A CA 1
ATOM 1276 C C . GLN A 1 166 ? 2.794 0.422 -44.581 1.00 61.38 166 GLN A C 1
ATOM 1278 O O . GLN A 1 166 ? 2.046 0.525 -43.621 1.00 61.38 166 GLN A O 1
ATOM 1283 N N . LYS A 1 167 ? 3.153 1.508 -45.284 1.00 53.91 167 LYS A N 1
ATOM 1284 C CA . LYS A 1 167 ? 3.062 2.926 -44.847 1.00 53.91 167 LYS A CA 1
ATOM 1285 C C . LYS A 1 167 ? 1.671 3.589 -44.657 1.00 53.91 167 LYS A C 1
ATOM 1287 O O . LYS A 1 167 ? 1.637 4.809 -44.544 1.00 53.91 167 LYS A O 1
ATOM 1292 N N . LYS A 1 168 ? 0.511 2.920 -44.760 1.00 52.88 168 LYS A N 1
ATOM 1293 C CA . LYS A 1 168 ? -0.718 3.633 -45.226 1.00 52.88 168 LYS A CA 1
ATOM 1294 C C . LYS A 1 168 ? -1.956 3.749 -44.331 1.00 52.88 168 LYS A C 1
ATOM 1296 O O . LYS A 1 168 ? -2.997 4.144 -44.858 1.00 52.88 168 LYS A O 1
ATOM 1301 N N . TYR A 1 169 ? -1.929 3.404 -43.045 1.00 53.75 169 TYR A N 1
ATOM 1302 C CA . TYR A 1 169 ? -3.176 2.838 -42.531 1.00 53.75 169 TYR A CA 1
ATOM 1303 C C . TYR A 1 169 ? -3.283 2.833 -40.986 1.00 53.75 169 TYR A C 1
ATOM 1305 O O . TYR A 1 169 ? -2.897 1.881 -40.324 1.00 53.75 169 TYR A O 1
ATOM 1313 N N . ARG A 1 170 ? -3.831 3.912 -40.392 1.00 52.12 170 ARG A N 1
ATOM 1314 C CA . ARG A 1 170 ? -4.056 4.010 -38.927 1.00 52.12 170 ARG A CA 1
ATOM 1315 C C . ARG A 1 170 ? -5.481 4.403 -38.517 1.00 52.12 170 ARG A C 1
ATOM 1317 O O . ARG A 1 170 ? -6.024 3.838 -37.578 1.00 52.12 170 ARG A O 1
ATOM 1324 N N . GLU A 1 171 ? -6.162 5.285 -39.250 1.00 44.09 171 GLU A N 1
ATOM 1325 C CA . GLU A 1 171 ? -7.498 5.763 -38.826 1.00 44.09 171 GLU A CA 1
ATOM 1326 C C . GLU A 1 171 ? -8.662 4.821 -39.180 1.00 44.09 171 GLU A C 1
ATOM 1328 O O . GLU A 1 171 ? -9.696 4.837 -38.515 1.00 44.09 171 GLU A O 1
ATOM 1333 N N . ARG A 1 172 ? -8.498 3.941 -40.176 1.00 49.38 172 ARG A N 1
ATOM 1334 C CA . ARG A 1 172 ? -9.474 2.865 -40.444 1.00 49.38 172 ARG A CA 1
ATOM 1335 C C . ARG A 1 172 ? -9.348 1.684 -39.459 1.00 49.38 172 ARG A C 1
ATOM 1337 O O . ARG A 1 172 ? -10.305 0.946 -39.265 1.00 49.38 172 ARG A O 1
ATOM 1344 N N . TYR A 1 173 ? -8.217 1.567 -38.752 1.00 54.50 173 TYR A N 1
ATOM 1345 C CA . TYR A 1 173 ? -7.775 0.339 -38.073 1.00 54.50 173 TYR A CA 1
ATOM 1346 C C . TYR A 1 173 ? -8.539 -0.014 -36.807 1.00 54.50 173 TYR A C 1
ATOM 1348 O O . TYR A 1 173 ? -8.798 -1.187 -36.582 1.00 54.50 173 TYR A O 1
ATOM 1356 N N . ALA A 1 174 ? -8.903 0.954 -35.966 1.00 49.91 174 ALA A N 1
ATOM 1357 C CA . ALA A 1 174 ? -9.636 0.634 -34.739 1.00 49.91 174 ALA A CA 1
ATOM 1358 C C . ALA A 1 174 ? -11.037 0.076 -35.052 1.00 49.91 174 ALA A C 1
ATOM 1360 O O . ALA A 1 174 ? -11.471 -0.898 -34.441 1.00 49.91 174 ALA A O 1
ATOM 1361 N N . ARG A 1 175 ? -11.717 0.647 -36.061 1.00 50.91 175 ARG A N 1
ATOM 1362 C CA . ARG A 1 175 ? -13.007 0.131 -36.546 1.00 50.91 175 ARG A CA 1
ATOM 1363 C C . ARG A 1 175 ? -12.841 -1.195 -37.282 1.00 50.91 175 ARG A C 1
ATOM 1365 O O . ARG A 1 175 ? -13.635 -2.100 -37.046 1.00 50.91 175 ARG A O 1
ATOM 1372 N N . ASP A 1 176 ? -11.810 -1.332 -38.113 1.00 56.69 176 ASP A N 1
ATOM 1373 C CA . ASP A 1 176 ? -11.560 -2.562 -38.870 1.00 56.69 176 ASP A CA 1
ATOM 1374 C C . ASP A 1 176 ? -11.121 -3.728 -37.962 1.00 56.69 176 ASP A C 1
ATOM 1376 O O . ASP A 1 176 ? -11.501 -4.856 -38.237 1.00 56.69 176 ASP A O 1
ATOM 1380 N N . LEU A 1 177 ? -10.413 -3.486 -36.847 1.00 62.91 177 LEU A N 1
ATOM 1381 C CA . LEU A 1 177 ? -10.007 -4.509 -35.866 1.00 62.91 177 LEU A CA 1
ATOM 1382 C C . LEU A 1 177 ? -11.197 -5.129 -35.136 1.00 62.91 177 LEU A C 1
ATOM 1384 O O . LEU A 1 177 ? -11.358 -6.349 -35.138 1.00 62.91 177 LEU A O 1
ATOM 1388 N N . LEU A 1 178 ? -12.063 -4.283 -34.578 1.00 65.31 178 LEU A N 1
ATOM 1389 C CA . LEU A 1 178 ? -13.298 -4.723 -33.932 1.00 65.31 178 LEU A CA 1
ATOM 1390 C C . LEU A 1 178 ? -14.226 -5.424 -34.931 1.00 65.31 178 LEU A C 1
ATOM 1392 O O . LEU A 1 178 ? -14.781 -6.475 -34.623 1.00 65.31 178 LEU A O 1
ATOM 1396 N N . THR A 1 179 ? -14.337 -4.892 -36.154 1.00 65.56 179 THR A N 1
ATOM 1397 C CA . THR A 1 179 ? -15.175 -5.478 -37.213 1.00 65.56 179 THR A CA 1
ATOM 1398 C C . THR A 1 179 ? -14.619 -6.815 -37.715 1.00 65.56 179 THR A C 1
ATOM 1400 O O . THR A 1 179 ? -15.381 -7.761 -37.893 1.00 65.56 179 THR A O 1
ATOM 1403 N N . HIS A 1 180 ? -13.303 -6.928 -37.920 1.00 66.31 180 HIS A N 1
ATOM 1404 C CA . HIS A 1 180 ? -12.648 -8.146 -38.408 1.00 66.31 180 HIS A CA 1
ATOM 1405 C C . HIS A 1 180 ? -12.711 -9.279 -37.384 1.00 66.31 180 HIS A C 1
ATOM 1407 O O . HIS A 1 180 ? -13.012 -10.414 -37.742 1.00 66.31 180 HIS A O 1
ATOM 1413 N N . LEU A 1 181 ? -12.478 -8.965 -36.107 1.00 68.06 181 LEU A N 1
ATOM 1414 C CA . LEU A 1 181 ? -12.566 -9.937 -35.016 1.00 68.06 181 LEU A CA 1
ATOM 1415 C C . LEU A 1 181 ? -14.004 -10.149 -34.521 1.00 68.06 181 LEU A C 1
ATOM 1417 O O . LEU A 1 181 ? -14.216 -10.965 -33.628 1.00 68.06 181 LEU A O 1
ATOM 1421 N N . LYS A 1 182 ? -14.984 -9.430 -35.091 1.00 75.62 182 LYS A N 1
ATOM 1422 C CA . LYS A 1 182 ? -16.392 -9.416 -34.666 1.00 75.62 182 LYS A CA 1
ATOM 1423 C C . LYS A 1 182 ? -16.548 -9.160 -33.155 1.00 75.62 182 LYS A C 1
ATOM 1425 O O . LYS A 1 182 ? -17.416 -9.736 -32.499 1.00 75.62 182 LYS A O 1
ATOM 1430 N N . ILE A 1 183 ? -15.682 -8.316 -32.594 1.00 77.00 183 ILE A N 1
ATOM 1431 C CA . ILE A 1 183 ? -15.674 -7.988 -31.169 1.00 77.00 183 ILE A CA 1
ATOM 1432 C C . ILE A 1 183 ? -16.698 -6.890 -30.895 1.00 77.00 183 ILE A C 1
ATOM 1434 O O . ILE A 1 183 ? -16.661 -5.821 -31.503 1.00 77.00 183 ILE A O 1
ATOM 1438 N N . THR A 1 184 ? -17.591 -7.154 -29.946 1.00 77.44 184 THR A N 1
ATOM 1439 C CA . THR A 1 184 ? -18.501 -6.146 -29.392 1.00 77.44 184 THR A CA 1
ATOM 1440 C C . THR A 1 184 ? -17.864 -5.578 -28.126 1.00 77.44 184 THR A C 1
ATOM 1442 O O . THR A 1 184 ? -17.236 -6.325 -27.379 1.00 77.44 184 THR A O 1
ATOM 1445 N N . SER A 1 185 ? -17.966 -4.270 -27.883 1.00 74.75 185 SER A N 1
ATOM 1446 C CA . SER A 1 185 ? -17.545 -3.682 -26.607 1.00 74.75 185 SER A CA 1
ATOM 1447 C C . SER A 1 185 ? -18.524 -4.075 -25.496 1.00 74.75 185 SER A C 1
ATOM 1449 O O . SER A 1 185 ? -19.717 -4.263 -25.737 1.00 74.75 185 SER A O 1
ATOM 1451 N N . GLY A 1 186 ? -18.022 -4.301 -24.283 1.00 76.75 186 GLY A N 1
ATOM 1452 C CA . GLY A 1 186 ? -18.833 -4.804 -23.168 1.00 76.75 186 GLY A CA 1
ATOM 1453 C C . GLY A 1 186 ? -18.642 -4.031 -21.871 1.00 76.75 186 GLY A C 1
ATOM 1454 O O . GLY A 1 186 ? -19.615 -3.776 -21.166 1.00 76.75 186 GLY A O 1
ATOM 1455 N N . LEU A 1 187 ? -17.412 -3.614 -21.578 1.00 85.88 187 LEU A N 1
ATOM 1456 C CA . LEU A 1 187 ? -17.050 -2.940 -20.337 1.00 85.88 187 LEU A CA 1
ATOM 1457 C C . LEU A 1 187 ? -16.209 -1.698 -20.639 1.00 85.88 187 LEU A C 1
ATOM 1459 O O . LEU A 1 187 ? -15.216 -1.780 -21.351 1.00 85.88 187 LEU A O 1
ATOM 1463 N N . SER A 1 188 ? -16.573 -0.559 -20.064 1.00 87.69 188 SER A N 1
ATOM 1464 C CA . SER A 1 188 ? -15.774 0.663 -20.056 1.00 87.69 188 SER A CA 1
ATOM 1465 C C . SER A 1 188 ? -15.299 0.945 -18.638 1.00 87.69 188 SER A C 1
ATOM 1467 O O . SER A 1 188 ? -16.102 1.067 -17.710 1.00 87.69 188 SER A O 1
ATOM 1469 N N . VAL A 1 189 ? -13.988 1.074 -18.490 1.00 89.31 189 VAL A N 1
ATOM 1470 C CA . VAL A 1 189 ? -13.270 1.305 -17.240 1.00 89.31 189 VAL A CA 1
ATOM 1471 C C . VAL A 1 189 ? -12.599 2.670 -17.312 1.00 89.31 189 VAL A C 1
ATOM 1473 O O . VAL A 1 189 ? -11.928 2.983 -18.292 1.00 89.31 189 VAL A O 1
ATOM 1476 N N . GLU A 1 190 ? -12.761 3.487 -16.281 1.00 90.00 190 GLU A N 1
ATOM 1477 C CA . GLU A 1 190 ? -12.058 4.761 -16.122 1.00 90.00 190 GLU A CA 1
ATOM 1478 C C . GLU A 1 190 ? -11.221 4.715 -14.847 1.00 90.00 190 GLU A C 1
ATOM 1480 O O . GLU A 1 190 ? -11.632 4.142 -13.833 1.00 90.00 190 GLU A O 1
ATOM 1485 N N . GLY A 1 191 ? -10.039 5.318 -14.888 1.00 88.06 191 GLY A N 1
ATOM 1486 C CA . GLY A 1 191 ? -9.136 5.301 -13.751 1.00 88.06 191 GLY A CA 1
ATOM 1487 C C . GLY A 1 191 ? -8.051 6.360 -13.814 1.00 88.06 191 GLY A C 1
ATOM 1488 O O . GLY A 1 191 ? -7.925 7.111 -14.788 1.00 88.06 191 GLY A O 1
ATOM 1489 N N . ARG A 1 192 ? -7.252 6.392 -12.753 1.00 84.00 192 ARG A N 1
ATOM 1490 C CA . ARG A 1 192 ? -6.106 7.284 -12.587 1.00 84.00 192 ARG A CA 1
ATOM 1491 C C . ARG A 1 192 ? -4.800 6.563 -12.857 1.00 84.00 192 ARG A C 1
ATOM 1493 O O . ARG A 1 192 ? -4.672 5.362 -12.623 1.00 84.00 192 ARG A O 1
ATOM 1500 N N . ILE A 1 193 ? -3.832 7.334 -13.328 1.00 80.62 193 ILE A N 1
ATOM 1501 C CA . ILE A 1 193 ? -2.467 6.894 -13.574 1.00 80.62 193 ILE A CA 1
ATOM 1502 C C . ILE A 1 193 ? -1.543 7.664 -12.653 1.00 80.62 193 ILE A C 1
ATOM 1504 O O . ILE A 1 193 ? -1.530 8.893 -12.652 1.00 80.62 193 ILE A O 1
ATOM 1508 N N . GLU A 1 194 ? -0.713 6.928 -11.935 1.00 76.88 194 GLU A N 1
ATOM 1509 C CA . GLU A 1 194 ? 0.491 7.457 -11.329 1.00 76.88 194 GLU A CA 1
ATOM 1510 C C . GLU A 1 194 ? 1.697 6.926 -12.097 1.00 76.88 194 GLU A C 1
ATOM 1512 O O . GLU A 1 194 ? 1.889 5.718 -12.238 1.00 76.88 194 GLU A O 1
ATOM 1517 N N . VAL A 1 195 ? 2.520 7.838 -12.606 1.00 74.38 195 VAL A N 1
ATOM 1518 C CA . VAL A 1 195 ? 3.783 7.460 -13.230 1.00 74.38 195 VAL A CA 1
ATOM 1519 C C . VAL A 1 195 ? 4.864 7.471 -12.158 1.00 74.38 195 VAL A C 1
ATOM 1521 O O . VAL A 1 195 ? 5.220 8.524 -11.628 1.00 74.38 195 VAL A O 1
ATOM 1524 N N . ASP A 1 196 ? 5.382 6.293 -11.831 1.00 68.81 196 ASP A N 1
ATOM 1525 C CA . ASP A 1 196 ? 6.550 6.144 -10.972 1.00 68.81 196 ASP A CA 1
ATOM 1526 C C . ASP A 1 196 ? 7.812 6.190 -11.837 1.00 68.81 196 ASP A C 1
ATOM 1528 O O . ASP A 1 196 ? 8.273 5.204 -12.417 1.00 68.81 196 ASP A O 1
ATOM 1532 N N . TYR A 1 197 ? 8.350 7.398 -11.935 1.00 65.50 197 TYR A N 1
ATOM 1533 C CA . TYR A 1 197 ? 9.591 7.696 -12.633 1.00 65.50 197 TYR A CA 1
ATOM 1534 C C . TYR A 1 197 ? 10.841 7.245 -11.834 1.00 65.50 197 TYR A C 1
ATOM 1536 O O . TYR A 1 197 ? 11.961 7.264 -12.351 1.00 65.50 197 TYR A O 1
ATOM 1544 N N . GLY A 1 198 ? 10.681 6.801 -10.575 1.00 60.12 198 GLY A N 1
ATOM 1545 C CA . GLY A 1 198 ? 11.772 6.273 -9.746 1.00 60.12 198 GLY A CA 1
ATOM 1546 C C . GLY A 1 198 ? 12.361 4.963 -10.283 1.00 60.12 198 GLY A C 1
ATOM 1547 O O . GLY A 1 198 ? 13.451 4.554 -9.878 1.00 60.12 198 GLY A O 1
ATOM 1548 N N . VAL A 1 199 ? 11.668 4.326 -11.228 1.00 64.44 199 VAL A N 1
ATOM 1549 C CA . VAL A 1 199 ? 12.121 3.156 -11.984 1.00 64.44 199 VAL A CA 1
ATOM 1550 C C . VAL A 1 199 ? 12.317 3.557 -13.448 1.00 64.44 199 VAL A C 1
ATOM 1552 O O . VAL A 1 199 ? 11.529 4.330 -13.980 1.00 64.44 199 VAL A O 1
ATOM 1555 N N . LYS A 1 200 ? 13.359 3.034 -14.111 1.00 65.69 200 LYS A N 1
ATOM 1556 C CA . LYS A 1 200 ? 13.664 3.332 -15.524 1.00 65.69 200 LYS A CA 1
ATOM 1557 C C . LYS A 1 200 ? 13.609 2.056 -16.378 1.00 65.69 200 LYS A C 1
ATOM 1559 O O . LYS A 1 200 ? 14.298 1.101 -16.019 1.00 65.69 200 LYS A O 1
ATOM 1564 N N . PRO A 1 201 ? 12.836 2.021 -17.487 1.00 71.38 201 PRO A N 1
ATOM 1565 C CA . PRO A 1 201 ? 11.919 3.074 -17.949 1.00 71.38 201 PRO A CA 1
ATOM 1566 C C . PRO A 1 201 ? 10.780 3.357 -16.940 1.00 71.38 201 PRO A C 1
ATOM 1568 O O . PRO A 1 201 ? 10.533 2.503 -16.084 1.00 71.38 201 PRO A O 1
ATOM 1571 N N . PRO A 1 202 ? 10.099 4.521 -17.012 1.00 74.06 202 PRO A N 1
ATOM 1572 C CA . PRO A 1 202 ? 9.055 4.902 -16.059 1.00 74.06 202 PRO A CA 1
ATOM 1573 C C . PRO A 1 202 ? 7.967 3.838 -15.908 1.00 74.06 202 PRO A C 1
ATOM 1575 O O . PRO A 1 202 ? 7.532 3.213 -16.880 1.00 74.06 202 PRO A O 1
ATOM 1578 N N . ARG A 1 203 ? 7.525 3.618 -14.670 1.00 75.62 203 ARG A N 1
ATOM 1579 C CA . ARG A 1 203 ? 6.449 2.685 -14.333 1.00 75.62 203 ARG A CA 1
ATOM 1580 C C . ARG A 1 203 ? 5.094 3.374 -14.458 1.00 75.62 203 ARG A C 1
ATOM 1582 O O . ARG A 1 203 ? 4.911 4.451 -13.909 1.00 75.62 203 ARG A O 1
ATOM 1589 N N . LEU A 1 204 ? 4.131 2.724 -15.105 1.00 76.62 204 LEU A N 1
ATOM 1590 C CA . LEU A 1 204 ? 2.735 3.158 -15.111 1.00 76.62 204 LEU A CA 1
ATOM 1591 C C . LEU A 1 204 ? 1.977 2.356 -14.047 1.00 76.62 204 LEU A C 1
ATOM 1593 O O . LEU A 1 204 ? 1.809 1.148 -14.189 1.00 76.62 204 LEU A O 1
ATOM 1597 N N . ASN A 1 205 ? 1.562 3.019 -12.970 1.00 78.81 205 ASN A N 1
ATOM 1598 C CA . ASN A 1 205 ? 0.674 2.448 -11.964 1.00 78.81 205 ASN A CA 1
ATOM 1599 C C . ASN A 1 205 ? -0.740 2.947 -12.237 1.00 78.81 205 ASN A C 1
ATOM 1601 O O . ASN A 1 205 ? -1.000 4.147 -12.211 1.00 78.81 205 ASN A O 1
ATOM 1605 N N . SER A 1 206 ? -1.653 2.031 -12.515 1.00 82.06 206 SER A N 1
ATOM 1606 C CA . SER A 1 206 ? -3.054 2.345 -12.770 1.00 82.06 206 SER A CA 1
ATOM 1607 C C . SER A 1 206 ? -3.910 1.970 -11.572 1.00 82.06 206 SER A C 1
ATOM 1609 O O . SER A 1 206 ? -3.740 0.894 -11.004 1.00 82.06 206 SER A O 1
ATOM 1611 N N . ARG A 1 207 ? -4.880 2.820 -11.241 1.00 82.56 207 ARG A N 1
ATOM 1612 C CA . ARG A 1 207 ? -5.960 2.501 -10.305 1.00 82.56 207 ARG A CA 1
ATOM 1613 C C . ARG A 1 207 ? -7.291 2.718 -10.992 1.00 82.56 207 ARG A C 1
ATOM 1615 O O . ARG A 1 207 ? -7.495 3.750 -11.630 1.00 82.56 207 ARG A O 1
ATOM 1622 N N . ILE A 1 208 ? -8.208 1.776 -10.830 1.00 84.69 208 ILE A N 1
ATOM 1623 C CA . ILE A 1 208 ? -9.542 1.899 -11.413 1.00 84.69 208 ILE A CA 1
ATOM 1624 C C . ILE A 1 208 ? -10.437 2.721 -10.487 1.00 84.69 208 ILE A C 1
ATOM 1626 O O . ILE A 1 208 ? -10.560 2.421 -9.300 1.00 84.69 208 ILE A O 1
ATOM 1630 N N . ASP A 1 209 ? -11.090 3.740 -11.037 1.00 80.12 209 ASP A N 1
ATOM 1631 C CA . ASP A 1 209 ? -12.030 4.590 -10.302 1.00 80.12 209 ASP A CA 1
ATOM 1632 C C . ASP A 1 209 ? -13.486 4.257 -10.647 1.00 80.12 209 ASP A C 1
ATOM 1634 O O . ASP A 1 209 ? -14.367 4.385 -9.801 1.00 80.12 209 ASP A O 1
ATOM 1638 N N . ARG A 1 210 ? -13.761 3.828 -11.884 1.00 82.56 210 ARG A N 1
ATOM 1639 C CA . ARG A 1 210 ? -15.123 3.558 -12.348 1.00 82.56 210 ARG A CA 1
ATOM 1640 C C . ARG A 1 210 ? -15.169 2.424 -13.361 1.00 82.56 210 ARG A C 1
ATOM 1642 O O . ARG A 1 210 ? -14.298 2.307 -14.216 1.00 82.56 210 ARG A O 1
ATOM 1649 N N . MET A 1 211 ? -16.244 1.645 -13.305 1.00 84.81 211 MET A N 1
ATOM 1650 C CA . MET A 1 211 ? -16.611 0.664 -14.323 1.00 84.81 211 MET A CA 1
ATOM 1651 C C . MET A 1 211 ? -18.043 0.919 -14.791 1.00 84.81 211 MET A C 1
ATOM 1653 O O . MET A 1 211 ? -18.866 1.439 -14.039 1.00 84.81 211 MET A O 1
ATOM 1657 N N . SER A 1 212 ? -18.329 0.596 -16.047 1.00 83.06 212 SER A N 1
ATOM 1658 C CA . SER A 1 212 ? -19.656 0.745 -16.645 1.00 83.06 212 SER A CA 1
ATOM 1659 C C . SER A 1 212 ? -19.839 -0.233 -17.799 1.00 83.06 212 SER A C 1
ATOM 1661 O O . SER A 1 212 ? -18.925 -0.420 -18.600 1.00 83.06 212 SER A O 1
ATOM 1663 N N . PHE A 1 213 ? -21.015 -0.846 -17.898 1.00 82.06 213 PHE A N 1
ATOM 1664 C CA . PHE A 1 213 ? -21.337 -1.776 -18.980 1.00 82.06 213 PHE A CA 1
ATOM 1665 C C . PHE A 1 213 ? -21.875 -1.046 -20.213 1.00 82.06 213 PHE A C 1
ATOM 1667 O O . PHE A 1 213 ? -22.747 -0.180 -20.107 1.00 82.06 213 PHE A O 1
ATOM 1674 N N . GLU A 1 214 ? -21.388 -1.409 -21.400 1.00 76.06 214 GLU A N 1
ATOM 1675 C CA . GLU A 1 214 ? -21.875 -0.850 -22.663 1.00 76.06 214 GLU A CA 1
ATOM 1676 C C . GLU A 1 214 ? -23.067 -1.669 -23.197 1.00 76.06 214 GLU A C 1
ATOM 1678 O O . GLU A 1 214 ? -22.979 -2.868 -23.453 1.00 76.06 214 GLU A O 1
ATOM 1683 N N . GLY A 1 215 ? -24.222 -1.015 -23.361 1.00 58.00 215 GLY A N 1
ATOM 1684 C CA . GLY A 1 215 ? -25.525 -1.667 -23.561 1.00 58.00 215 GLY A CA 1
ATOM 1685 C C . GLY A 1 215 ? -25.809 -2.170 -24.978 1.00 58.00 215 GLY A C 1
ATOM 1686 O O . GLY A 1 215 ? -26.652 -1.595 -25.661 1.00 58.00 215 GLY A O 1
ATOM 1687 N N . HIS A 1 216 ? -25.130 -3.234 -25.418 1.00 55.44 216 HIS A N 1
ATOM 1688 C CA . HIS A 1 216 ? -25.309 -3.775 -26.778 1.00 55.44 216 HIS A CA 1
ATOM 1689 C C . HIS A 1 216 ? -26.002 -5.148 -26.834 1.00 55.44 216 HIS A C 1
ATOM 1691 O O . HIS A 1 216 ? -26.477 -5.540 -27.897 1.00 55.44 216 HIS A O 1
ATOM 1697 N N . SER A 1 217 ? -26.174 -5.856 -25.710 1.00 55.59 217 SER A N 1
ATOM 1698 C CA . SER A 1 217 ? -27.078 -7.013 -25.638 1.00 55.59 217 SER A CA 1
ATOM 1699 C C . SER A 1 217 ? -27.499 -7.299 -24.191 1.00 55.59 217 SER A C 1
ATOM 1701 O O . SER A 1 217 ? -26.642 -7.384 -23.319 1.00 55.59 217 SER A O 1
ATOM 1703 N N . ASP A 1 218 ? -28.792 -7.518 -23.925 1.00 66.00 218 ASP A N 1
ATOM 1704 C CA . ASP A 1 218 ? -29.292 -8.089 -22.653 1.00 66.00 218 ASP A CA 1
ATOM 1705 C C . ASP A 1 218 ? -28.915 -9.593 -22.532 1.00 66.00 218 ASP A C 1
ATOM 1707 O O . ASP A 1 218 ? -29.680 -10.420 -22.029 1.00 66.00 218 ASP A O 1
ATOM 1711 N N . SER A 1 219 ? -27.754 -9.990 -23.064 1.00 75.56 219 SER A N 1
ATOM 1712 C CA . SER A 1 219 ? -27.289 -11.373 -23.108 1.00 75.56 219 SER A CA 1
ATOM 1713 C C . SER A 1 219 ? -26.495 -11.688 -21.849 1.00 75.56 219 SER A C 1
ATOM 1715 O O . SER A 1 219 ? -25.363 -11.239 -21.670 1.00 75.56 219 SER A O 1
ATOM 1717 N N . LEU A 1 220 ? -27.081 -12.504 -20.973 1.00 76.19 220 LEU A N 1
ATOM 1718 C CA . LEU A 1 220 ? -26.390 -12.992 -19.783 1.00 76.19 220 LEU A CA 1
ATOM 1719 C C . LEU A 1 220 ? -25.127 -13.789 -20.142 1.00 76.19 220 LEU A C 1
ATOM 1721 O O . LEU A 1 220 ? -24.123 -13.671 -19.454 1.00 76.19 220 LEU A O 1
ATOM 1725 N N . GLU A 1 221 ? -25.158 -14.575 -21.217 1.00 74.81 221 GLU A N 1
ATOM 1726 C CA . GLU A 1 221 ? -24.001 -15.361 -21.664 1.00 74.81 221 GLU A CA 1
ATOM 1727 C C . GLU A 1 221 ? -22.841 -14.468 -22.123 1.00 74.81 221 GLU A C 1
ATOM 1729 O O . GLU A 1 221 ? -21.681 -14.757 -21.840 1.00 74.81 221 GLU A O 1
ATOM 1734 N N . TYR A 1 222 ? -23.153 -13.335 -22.758 1.00 77.44 222 TYR A N 1
ATOM 1735 C CA . TYR A 1 222 ? -22.146 -12.327 -23.076 1.00 77.44 222 TYR A CA 1
ATOM 1736 C C . TYR A 1 222 ? -21.562 -11.709 -21.805 1.00 77.44 222 TYR A C 1
ATOM 1738 O O . TYR A 1 222 ? -20.345 -11.626 -21.683 1.00 77.44 222 TYR A O 1
ATOM 1746 N N . LEU A 1 223 ? -22.404 -11.365 -20.825 1.00 76.56 223 LEU A N 1
ATOM 1747 C CA . LEU A 1 223 ? -21.945 -10.860 -19.531 1.00 76.56 223 LEU A CA 1
ATOM 1748 C C . LEU A 1 223 ? -21.001 -11.875 -18.864 1.00 76.56 223 LEU A C 1
ATOM 1750 O O . LEU A 1 223 ? -19.858 -11.530 -18.612 1.00 76.56 223 LEU A O 1
ATOM 1754 N N . LYS A 1 224 ? -21.394 -13.150 -18.712 1.00 77.00 224 LYS A N 1
ATOM 1755 C CA . LYS A 1 224 ? -20.548 -14.228 -18.142 1.00 77.00 224 LYS A CA 1
ATOM 1756 C C . LYS A 1 224 ? -19.160 -14.344 -18.779 1.00 77.00 224 LYS A C 1
ATOM 1758 O O . LYS A 1 224 ? -18.245 -14.863 -18.150 1.00 77.00 224 LYS A O 1
ATOM 1763 N N . SER A 1 225 ? -19.024 -13.927 -20.035 1.00 76.38 225 SER A N 1
ATOM 1764 C CA . SER A 1 225 ? -17.761 -13.982 -20.758 1.00 76.38 225 SER A CA 1
ATOM 1765 C C . SER A 1 225 ? -16.833 -12.793 -20.493 1.00 76.38 225 SER A C 1
ATOM 1767 O O . SER A 1 225 ? -15.698 -12.860 -20.939 1.00 76.38 225 SER A O 1
ATOM 1769 N N . LEU A 1 226 ? -17.264 -11.720 -19.816 1.00 80.56 226 LEU A N 1
ATOM 1770 C CA . LEU A 1 226 ? -16.447 -10.532 -19.524 1.00 80.56 226 LEU A CA 1
ATOM 1771 C C . LEU A 1 226 ? -15.547 -10.716 -18.286 1.00 80.56 226 LEU A C 1
ATOM 1773 O O . LEU A 1 226 ? -15.772 -11.585 -17.450 1.00 80.56 226 LEU A O 1
ATOM 1777 N N . ILE A 1 227 ? -14.526 -9.862 -18.175 1.00 79.81 227 ILE A N 1
ATOM 1778 C CA . ILE A 1 227 ? -13.605 -9.792 -17.031 1.00 79.81 227 ILE A CA 1
ATOM 1779 C C . ILE A 1 227 ? -14.129 -8.725 -16.058 1.00 79.81 227 ILE A C 1
ATOM 1781 O O . ILE A 1 227 ? -14.295 -7.573 -16.459 1.00 79.81 227 ILE A O 1
ATOM 1785 N N . PHE A 1 228 ? -14.398 -9.098 -14.802 1.00 76.31 228 PHE A N 1
ATOM 1786 C CA . PHE A 1 228 ? -15.084 -8.234 -13.822 1.00 76.31 228 PHE A CA 1
ATOM 1787 C C . PHE A 1 228 ? -14.262 -7.856 -12.591 1.00 76.31 228 PHE A C 1
ATOM 1789 O O . PHE A 1 228 ? -14.634 -6.923 -11.875 1.00 76.31 228 PHE A O 1
ATOM 1796 N N . THR A 1 229 ? -13.187 -8.590 -12.308 1.00 79.56 229 THR A N 1
ATOM 1797 C CA . THR A 1 229 ? -12.363 -8.348 -11.124 1.00 79.56 229 THR A CA 1
ATOM 1798 C C . THR A 1 229 ? -11.559 -7.071 -11.324 1.00 79.56 229 THR A C 1
ATOM 1800 O O . THR A 1 229 ? -10.862 -6.891 -12.325 1.00 79.56 229 THR A O 1
ATOM 1803 N N . LYS A 1 230 ? -11.658 -6.148 -10.363 1.00 81.94 230 LYS A N 1
ATOM 1804 C CA . LYS A 1 230 ? -10.932 -4.875 -10.420 1.00 81.94 230 LYS A CA 1
ATOM 1805 C C . LYS A 1 230 ? -9.421 -5.117 -10.446 1.00 81.94 230 LYS A C 1
ATOM 1807 O O . LYS A 1 230 ? -8.729 -4.398 -11.152 1.00 81.94 230 LYS A O 1
ATOM 1812 N N . THR A 1 231 ? -8.945 -6.180 -9.798 1.00 79.81 231 THR A N 1
ATOM 1813 C CA . THR A 1 231 ? -7.535 -6.593 -9.844 1.00 79.81 231 THR A CA 1
ATOM 1814 C C . THR A 1 231 ? -7.097 -7.048 -11.236 1.00 79.81 231 THR A C 1
ATOM 1816 O O . THR A 1 231 ? -6.123 -6.505 -11.744 1.00 79.81 231 THR A O 1
ATOM 1819 N N . ALA A 1 232 ? -7.838 -7.915 -11.940 1.00 81.75 232 ALA A N 1
ATOM 1820 C CA . ALA A 1 232 ? -7.470 -8.282 -13.315 1.00 81.75 232 ALA A CA 1
ATOM 1821 C C . ALA A 1 232 ? -7.503 -7.079 -14.270 1.00 81.75 232 ALA A C 1
ATOM 1823 O O . ALA A 1 232 ? -6.669 -6.946 -15.165 1.00 81.75 232 ALA A O 1
ATOM 1824 N N . LEU A 1 233 ? -8.452 -6.165 -14.072 1.00 87.25 233 LEU A N 1
ATOM 1825 C CA . LEU A 1 233 ? -8.517 -4.930 -14.845 1.00 87.25 233 LEU A CA 1
ATOM 1826 C C . LEU A 1 233 ? -7.340 -3.985 -14.515 1.00 87.25 233 LEU A C 1
ATOM 1828 O O . LEU A 1 233 ? -6.849 -3.299 -15.409 1.00 87.25 233 LEU A O 1
ATOM 1832 N N . GLU A 1 234 ? -6.866 -3.957 -13.265 1.00 85.50 234 GLU A N 1
ATOM 1833 C CA . GLU A 1 234 ? -5.656 -3.235 -12.840 1.00 85.50 234 GLU A CA 1
ATOM 1834 C C . GLU A 1 234 ? -4.383 -3.882 -13.414 1.00 85.50 234 GLU A C 1
ATOM 1836 O O . GLU A 1 234 ? -3.515 -3.156 -13.897 1.00 85.50 234 GLU A O 1
ATOM 1841 N N . VAL A 1 235 ? -4.305 -5.217 -13.480 1.00 83.75 235 VAL A N 1
ATOM 1842 C CA . VAL A 1 235 ? -3.239 -5.970 -14.174 1.00 83.75 235 VAL A CA 1
ATOM 1843 C C . VAL A 1 235 ? -3.213 -5.603 -15.662 1.00 83.75 235 VAL A C 1
ATOM 1845 O O . VAL A 1 235 ? -2.159 -5.282 -16.216 1.00 83.75 235 VAL A O 1
ATOM 1848 N N . LEU A 1 236 ? -4.374 -5.565 -16.324 1.00 85.94 236 LEU A N 1
ATOM 1849 C CA . LEU A 1 236 ? -4.471 -5.139 -17.723 1.00 85.94 236 LEU A CA 1
ATOM 1850 C C . LEU A 1 236 ? -4.081 -3.669 -17.916 1.00 85.94 236 LEU A C 1
ATOM 1852 O O . LEU A 1 236 ? -3.484 -3.324 -18.937 1.00 85.94 236 LEU A O 1
ATOM 1856 N N . ALA A 1 237 ? -4.407 -2.791 -16.970 1.00 85.31 237 ALA A N 1
ATOM 1857 C CA . ALA A 1 237 ? -4.101 -1.368 -17.068 1.00 85.31 237 ALA A CA 1
ATOM 1858 C C . ALA A 1 237 ? -2.644 -1.014 -16.709 1.00 85.31 237 ALA A C 1
ATOM 1860 O O . ALA A 1 237 ? -2.096 -0.071 -17.286 1.00 85.31 237 ALA A O 1
ATOM 1861 N N . GLY A 1 238 ? -2.007 -1.776 -15.817 1.00 83.50 238 GLY A N 1
ATOM 1862 C CA . GLY A 1 238 ? -0.671 -1.496 -15.286 1.00 83.50 238 GLY A CA 1
ATOM 1863 C C . GLY A 1 238 ? 0.383 -2.522 -15.697 1.00 83.50 238 GLY A C 1
ATOM 1864 O O . GLY A 1 238 ? 1.395 -2.166 -16.303 1.00 83.50 238 GLY A O 1
ATOM 1865 N N . ASP A 1 239 ? 0.160 -3.806 -15.416 1.00 83.75 239 ASP A N 1
ATOM 1866 C CA . ASP A 1 239 ? 1.186 -4.854 -15.545 1.00 83.75 239 ASP A CA 1
ATOM 1867 C C . ASP A 1 239 ? 1.558 -5.174 -16.995 1.00 83.75 239 ASP A C 1
ATOM 1869 O O . ASP A 1 239 ? 2.723 -5.453 -17.299 1.00 83.75 239 ASP A O 1
ATOM 1873 N N . VAL A 1 240 ? 0.620 -5.004 -17.929 1.00 85.50 240 VAL A N 1
ATOM 1874 C CA . VAL A 1 240 ? 0.925 -5.057 -19.367 1.00 85.50 240 VAL A CA 1
ATOM 1875 C C . VAL A 1 240 ? 1.939 -3.967 -19.751 1.00 85.50 240 VAL A C 1
ATOM 1877 O O . VAL A 1 240 ? 2.886 -4.229 -20.500 1.00 85.50 240 VAL A O 1
ATOM 1880 N N . ALA A 1 241 ? 1.817 -2.760 -19.184 1.00 85.00 241 ALA A N 1
ATOM 1881 C CA . ALA A 1 241 ? 2.806 -1.697 -19.366 1.00 85.00 241 ALA A CA 1
ATOM 1882 C C . ALA A 1 241 ? 4.146 -2.038 -18.686 1.00 85.00 241 ALA A C 1
ATOM 1884 O O . ALA A 1 241 ? 5.205 -1.717 -19.229 1.00 85.00 241 ALA A O 1
ATOM 1885 N N . LEU A 1 242 ? 4.139 -2.739 -17.541 1.00 85.12 242 LEU A N 1
ATOM 1886 C CA . LEU A 1 242 ? 5.372 -3.183 -16.866 1.00 85.12 242 LEU A CA 1
ATOM 1887 C C . LEU A 1 242 ? 6.196 -4.142 -17.716 1.00 85.12 242 LEU A C 1
ATOM 1889 O O . LEU A 1 242 ? 7.427 -4.061 -17.702 1.00 85.12 242 LEU A O 1
ATOM 1893 N N . ILE A 1 243 ? 5.530 -5.038 -18.438 1.00 84.00 243 ILE A N 1
ATOM 1894 C CA . ILE A 1 243 ? 6.164 -5.991 -19.350 1.00 84.00 243 ILE A CA 1
ATOM 1895 C C . ILE A 1 243 ? 6.756 -5.268 -20.535 1.00 84.00 243 ILE A C 1
ATOM 1897 O O . ILE A 1 243 ? 7.936 -5.452 -20.829 1.00 84.00 243 ILE A O 1
ATOM 1901 N N . GLY A 1 244 ? 5.974 -4.392 -21.167 1.00 85.25 244 GLY A N 1
ATOM 1902 C CA . GLY A 1 244 ? 6.488 -3.591 -22.263 1.00 85.25 244 GLY A CA 1
ATOM 1903 C C . GLY A 1 244 ? 7.693 -2.746 -21.831 1.00 85.25 244 GLY A C 1
ATOM 1904 O O . GLY A 1 244 ? 8.698 -2.699 -22.533 1.00 85.25 244 GLY A O 1
ATOM 1905 N N . ARG A 1 245 ? 7.667 -2.191 -20.615 1.00 84.06 245 ARG A N 1
ATOM 1906 C CA . ARG A 1 245 ? 8.810 -1.513 -19.994 1.00 84.06 245 ARG A CA 1
ATOM 1907 C C . ARG A 1 245 ? 10.001 -2.452 -19.789 1.00 84.06 245 ARG A C 1
ATOM 1909 O O . ARG A 1 245 ? 11.124 -2.060 -20.090 1.00 84.06 245 ARG A O 1
ATOM 1916 N N . LYS A 1 246 ? 9.794 -3.665 -19.264 1.00 84.56 246 LYS A N 1
ATOM 1917 C CA . LYS A 1 246 ? 10.879 -4.639 -19.063 1.00 84.56 246 LYS A CA 1
ATOM 1918 C C . LYS A 1 246 ? 11.532 -4.981 -20.400 1.00 84.56 246 LYS A C 1
ATOM 1920 O O . LYS A 1 246 ? 12.749 -4.906 -20.505 1.00 84.56 246 LYS A O 1
ATOM 1925 N N . ILE A 1 247 ? 10.733 -5.260 -21.427 1.00 81.88 247 ILE A N 1
ATOM 1926 C CA . ILE A 1 247 ? 11.211 -5.517 -22.790 1.00 81.88 247 ILE A CA 1
ATOM 1927 C C . ILE A 1 247 ? 11.993 -4.313 -23.317 1.00 81.88 247 ILE A C 1
ATOM 1929 O O . ILE A 1 247 ? 13.114 -4.477 -23.789 1.00 81.88 247 ILE A O 1
ATOM 1933 N N . LEU A 1 248 ? 11.454 -3.102 -23.179 1.00 80.62 248 LEU A N 1
ATOM 1934 C CA . LEU A 1 248 ? 12.126 -1.886 -23.623 1.00 80.62 248 LEU A CA 1
ATOM 1935 C C . LEU A 1 248 ? 13.457 -1.662 -22.889 1.00 80.62 248 LEU A C 1
ATOM 1937 O O . LEU A 1 248 ? 14.437 -1.280 -23.520 1.00 80.62 248 LEU A O 1
ATOM 1941 N N . SER A 1 249 ? 13.518 -1.950 -21.585 1.00 78.88 249 SER A N 1
ATOM 1942 C CA . SER A 1 249 ? 14.753 -1.902 -20.792 1.00 78.88 249 SER A CA 1
ATOM 1943 C C . SER A 1 249 ? 15.786 -2.901 -21.292 1.00 78.88 249 SER A C 1
ATOM 1945 O O . SER A 1 249 ? 16.945 -2.538 -21.458 1.00 78.88 249 SER A O 1
ATOM 1947 N N . LEU A 1 250 ? 15.366 -4.139 -21.561 1.00 78.06 250 LEU A N 1
ATOM 1948 C CA . LEU A 1 250 ? 16.251 -5.163 -22.101 1.00 78.06 250 LEU A CA 1
ATOM 1949 C C . LEU A 1 250 ? 16.804 -4.710 -23.455 1.00 78.06 250 LEU A C 1
ATOM 1951 O O . LEU A 1 250 ? 18.013 -4.710 -23.651 1.00 78.06 250 LEU A O 1
ATOM 1955 N N . ILE A 1 251 ? 15.949 -4.230 -24.364 1.00 76.06 251 ILE A N 1
ATOM 1956 C CA . ILE A 1 251 ? 16.391 -3.678 -25.653 1.00 76.06 251 ILE A CA 1
ATOM 1957 C C . ILE A 1 251 ? 17.426 -2.573 -25.433 1.00 76.06 251 ILE A C 1
ATOM 1959 O O . ILE A 1 251 ? 18.488 -2.597 -26.044 1.00 76.06 251 ILE A O 1
ATOM 1963 N N . ASN A 1 252 ? 17.143 -1.640 -24.526 1.00 73.62 252 ASN A N 1
ATOM 1964 C CA . ASN A 1 252 ? 18.038 -0.543 -24.180 1.00 73.62 252 ASN A CA 1
ATOM 1965 C C . ASN A 1 252 ? 19.422 -1.052 -23.746 1.00 73.62 252 ASN A C 1
ATOM 1967 O O . ASN A 1 252 ? 20.424 -0.623 -24.311 1.00 73.62 252 ASN A O 1
ATOM 1971 N N . ASP A 1 253 ? 19.471 -2.014 -22.821 1.00 72.62 253 ASP A N 1
ATOM 1972 C CA . ASP A 1 253 ? 20.707 -2.564 -22.256 1.00 72.62 253 ASP A CA 1
ATOM 1973 C C . ASP A 1 253 ? 21.606 -3.222 -23.307 1.00 72.62 253 ASP A C 1
ATOM 1975 O O . ASP A 1 253 ? 22.819 -3.033 -23.274 1.00 72.62 253 ASP A O 1
ATOM 1979 N N . TYR A 1 254 ? 21.027 -3.942 -24.271 1.00 69.06 254 TYR A N 1
ATOM 1980 C CA . TYR A 1 254 ? 21.807 -4.585 -25.335 1.00 69.06 254 TYR A CA 1
ATOM 1981 C C . TYR A 1 254 ? 22.160 -3.642 -26.493 1.00 69.06 254 TYR A C 1
ATOM 1983 O O . TYR A 1 254 ? 23.016 -3.977 -27.308 1.00 69.06 254 TYR A O 1
ATOM 1991 N N . THR A 1 255 ? 21.524 -2.471 -26.594 1.00 66.88 255 THR A N 1
ATOM 1992 C CA . THR A 1 255 ? 21.768 -1.513 -27.692 1.00 66.88 255 THR A CA 1
ATOM 1993 C C . THR A 1 255 ? 22.883 -0.503 -27.420 1.00 66.88 255 THR A C 1
ATOM 1995 O O . THR A 1 255 ? 23.319 0.173 -28.354 1.00 66.88 255 THR A O 1
ATOM 1998 N N . VAL A 1 256 ? 23.372 -0.400 -26.181 1.00 68.44 256 VAL A N 1
ATOM 1999 C CA . VAL A 1 256 ? 24.521 0.453 -25.839 1.00 68.44 256 VAL A CA 1
ATOM 2000 C C . VAL A 1 256 ? 25.823 -0.235 -26.241 1.00 68.44 256 VAL A C 1
ATOM 2002 O O . VAL A 1 256 ? 26.050 -1.394 -25.903 1.00 68.44 256 VAL A O 1
ATOM 2005 N N . ASP A 1 257 ? 26.703 0.480 -26.947 1.00 73.38 257 ASP A N 1
ATOM 2006 C CA . ASP A 1 257 ? 28.017 -0.058 -27.296 1.00 73.38 257 ASP A CA 1
ATOM 2007 C C . ASP A 1 257 ? 28.968 -0.023 -26.092 1.00 73.38 257 ASP A C 1
ATOM 2009 O O . ASP A 1 257 ? 29.157 1.017 -25.454 1.00 73.38 257 ASP A O 1
ATOM 2013 N N . ALA A 1 258 ? 29.605 -1.160 -25.812 1.00 77.25 258 ALA A N 1
ATOM 2014 C CA . ALA A 1 258 ? 30.495 -1.320 -24.670 1.00 77.25 258 ALA A CA 1
ATOM 2015 C C . ALA A 1 258 ? 31.710 -0.373 -24.697 1.00 77.25 258 ALA A C 1
ATOM 2017 O O . ALA A 1 258 ? 32.227 -0.040 -23.634 1.00 77.25 258 ALA A O 1
ATOM 2018 N N . VAL A 1 259 ? 32.174 0.069 -25.874 1.00 82.25 259 VAL A N 1
ATOM 2019 C CA . VAL A 1 259 ? 33.281 1.034 -26.013 1.00 82.25 259 VAL A CA 1
ATOM 2020 C C . VAL A 1 259 ? 32.844 2.420 -25.555 1.00 82.25 259 VAL A C 1
ATOM 2022 O O . VAL A 1 259 ? 33.572 3.080 -24.816 1.00 82.25 259 VAL A O 1
ATOM 2025 N N . GLU A 1 260 ? 31.652 2.851 -25.974 1.00 83.81 260 GLU A N 1
ATOM 2026 C CA . GLU A 1 260 ? 31.099 4.157 -25.605 1.00 83.81 260 GLU A CA 1
ATOM 2027 C C . GLU A 1 260 ? 30.909 4.251 -24.084 1.00 83.81 260 GLU A C 1
ATOM 2029 O O . GLU A 1 260 ? 31.307 5.238 -23.458 1.00 83.81 260 GLU A O 1
ATOM 2034 N N . GLU A 1 261 ? 30.371 3.184 -23.485 1.00 85.56 261 GLU A N 1
ATOM 2035 C CA . GLU A 1 261 ? 30.200 3.075 -22.039 1.00 85.56 261 GLU A CA 1
ATOM 2036 C C . GLU A 1 261 ? 31.541 3.067 -21.286 1.00 85.56 261 GLU A C 1
ATOM 2038 O O . GLU A 1 261 ? 31.714 3.844 -20.345 1.00 85.56 261 GLU A O 1
ATOM 2043 N N . ASP A 1 262 ? 32.507 2.233 -21.689 1.00 88.06 262 ASP A N 1
ATOM 2044 C CA . ASP A 1 262 ? 33.793 2.096 -20.983 1.00 88.06 262 ASP A CA 1
ATOM 2045 C C . ASP A 1 262 ? 34.590 3.413 -21.003 1.00 88.06 262 ASP A C 1
ATOM 2047 O O . ASP A 1 262 ? 35.124 3.820 -19.968 1.00 88.06 262 ASP A O 1
ATOM 2051 N N . VAL A 1 263 ? 34.597 4.136 -22.135 1.00 90.62 263 VAL A N 1
ATOM 2052 C CA . VAL A 1 263 ? 35.236 5.461 -22.237 1.00 90.62 263 VAL A CA 1
ATOM 2053 C C . VAL A 1 263 ? 34.596 6.451 -21.268 1.00 90.62 263 VAL A C 1
ATOM 2055 O O . VAL A 1 263 ? 35.306 7.091 -20.489 1.00 90.62 263 VAL A O 1
ATOM 2058 N N . ALA A 1 264 ? 33.266 6.573 -21.279 1.00 90.31 264 ALA A N 1
ATOM 2059 C CA . ALA A 1 264 ? 32.576 7.547 -20.439 1.00 90.31 264 ALA A CA 1
ATOM 2060 C C . ALA A 1 264 ? 32.780 7.264 -18.937 1.00 90.31 264 ALA A C 1
ATOM 2062 O O . ALA A 1 264 ? 33.004 8.189 -18.151 1.00 90.31 264 ALA A O 1
ATOM 2063 N N . LEU A 1 265 ? 32.766 5.988 -18.533 1.00 90.06 265 LEU A N 1
ATOM 2064 C CA . LEU A 1 265 ? 32.971 5.580 -17.140 1.00 90.06 265 LEU A CA 1
ATOM 2065 C C . LEU A 1 265 ? 34.416 5.785 -16.663 1.00 90.06 265 LEU A C 1
ATOM 2067 O O . LEU A 1 265 ? 34.622 6.212 -15.528 1.00 90.06 265 LEU A O 1
ATOM 2071 N N . ARG A 1 266 ? 35.421 5.526 -17.506 1.00 91.06 266 ARG A N 1
ATOM 2072 C CA . ARG A 1 266 ? 36.837 5.749 -17.154 1.00 91.06 266 ARG A CA 1
ATOM 2073 C C . ARG A 1 266 ? 37.193 7.231 -17.061 1.00 91.06 266 ARG A C 1
ATOM 2075 O O . ARG A 1 266 ? 37.964 7.633 -16.186 1.00 91.06 266 ARG A O 1
ATOM 2082 N N . LEU A 1 267 ? 36.602 8.058 -17.926 1.00 92.19 267 LEU A N 1
ATOM 2083 C CA . LEU A 1 267 ? 36.711 9.515 -17.821 1.00 92.19 267 LEU A CA 1
ATOM 2084 C C . LEU A 1 267 ? 36.085 10.020 -16.516 1.00 92.19 267 LEU A C 1
ATOM 2086 O O . LEU A 1 267 ? 36.670 10.882 -15.863 1.00 92.19 267 LEU A O 1
ATOM 2090 N N . ALA A 1 268 ? 34.967 9.427 -16.082 1.00 90.88 268 ALA A N 1
ATOM 2091 C CA . ALA A 1 268 ? 34.376 9.709 -14.777 1.00 90.88 268 ALA A CA 1
ATOM 2092 C C . ALA A 1 268 ? 35.331 9.405 -13.621 1.00 90.88 268 ALA A C 1
ATOM 2094 O O . ALA A 1 268 ? 35.578 10.262 -12.779 1.00 90.88 268 ALA A O 1
ATOM 2095 N N . GLU A 1 269 ? 35.909 8.206 -13.586 1.00 90.81 269 GLU A N 1
ATOM 2096 C CA . GLU A 1 269 ? 36.866 7.821 -12.540 1.00 90.81 269 GLU A CA 1
ATOM 2097 C C . GLU A 1 269 ? 38.059 8.779 -12.486 1.00 90.81 269 GLU A C 1
ATOM 2099 O O . GLU A 1 269 ? 38.459 9.236 -11.412 1.00 90.81 269 GLU A O 1
ATOM 2104 N N . SER A 1 270 ? 38.576 9.147 -13.658 1.00 91.44 270 SER A N 1
ATOM 2105 C CA . SER A 1 270 ? 39.684 10.088 -13.782 1.00 91.44 270 SER A CA 1
ATOM 2106 C C . SER A 1 270 ? 39.309 11.493 -13.307 1.00 91.44 270 SER A C 1
ATOM 2108 O O . SER A 1 270 ? 40.103 12.114 -12.601 1.00 91.44 270 SER A O 1
ATOM 2110 N N . PHE A 1 271 ? 38.111 11.990 -13.625 1.00 90.88 271 PHE A N 1
ATOM 2111 C CA . PHE A 1 271 ? 37.640 13.290 -13.145 1.00 90.88 271 PHE A CA 1
ATOM 2112 C C . PHE A 1 271 ? 37.454 13.306 -11.623 1.00 90.88 271 PHE A C 1
ATOM 2114 O O . PHE A 1 271 ? 37.994 14.177 -10.943 1.00 90.88 271 PHE A O 1
ATOM 2121 N N . TRP A 1 272 ? 36.767 12.308 -11.060 1.00 89.31 272 TRP A N 1
ATOM 2122 C CA . TRP A 1 272 ? 36.528 12.232 -9.614 1.00 89.31 272 TRP A CA 1
ATOM 2123 C C . TRP A 1 272 ? 37.817 12.084 -8.805 1.00 89.31 272 TRP A C 1
ATOM 2125 O O . TRP A 1 272 ? 37.877 12.573 -7.683 1.00 89.31 272 TRP A O 1
ATOM 2135 N N . SER A 1 273 ? 38.876 11.496 -9.372 1.00 87.12 273 SER A N 1
ATOM 2136 C CA . SER A 1 273 ? 40.189 11.455 -8.712 1.00 87.12 273 SER A CA 1
ATOM 2137 C C . SER A 1 273 ? 40.834 12.838 -8.517 1.00 87.12 273 SER A C 1
ATOM 2139 O O . SER A 1 273 ? 41.717 12.993 -7.671 1.00 87.12 273 SER A O 1
ATOM 2141 N N . ARG A 1 274 ? 40.399 13.849 -9.286 1.00 87.00 274 ARG A N 1
ATOM 2142 C CA . ARG A 1 274 ? 40.895 15.233 -9.213 1.00 87.00 274 ARG A CA 1
ATOM 2143 C C . ARG A 1 274 ? 40.076 16.111 -8.271 1.00 87.00 274 ARG A C 1
ATOM 2145 O O . ARG A 1 274 ? 40.621 17.051 -7.691 1.00 87.00 274 ARG A O 1
ATOM 2152 N N . VAL A 1 275 ? 38.792 15.804 -8.089 1.00 85.25 275 VAL A N 1
ATOM 2153 C CA . VAL A 1 275 ? 37.904 16.577 -7.212 1.00 85.25 275 VAL A CA 1
ATOM 2154 C C . VAL A 1 275 ? 38.092 16.142 -5.758 1.00 85.25 275 VAL A C 1
ATOM 2156 O O . VAL A 1 275 ? 37.931 14.976 -5.409 1.00 85.25 275 VAL A O 1
ATOM 2159 N N . LYS A 1 276 ? 38.437 17.088 -4.878 1.00 80.38 276 LYS A N 1
ATOM 2160 C CA . LYS A 1 276 ? 38.612 16.800 -3.447 1.00 80.38 276 LYS A CA 1
ATOM 2161 C C . LYS A 1 276 ? 37.252 16.595 -2.762 1.00 80.38 276 LYS A C 1
ATOM 2163 O O . LYS A 1 276 ? 36.353 17.401 -2.997 1.00 80.38 276 LYS A O 1
ATOM 2168 N N . PRO A 1 277 ? 37.110 15.601 -1.864 1.00 81.25 277 PRO A N 1
ATOM 2169 C CA . PRO A 1 277 ? 35.905 15.447 -1.053 1.00 81.25 277 PRO A CA 1
ATOM 2170 C C . PRO A 1 277 ? 35.638 16.679 -0.179 1.00 81.25 277 PRO A C 1
ATOM 2172 O O . PRO A 1 277 ? 36.575 17.273 0.366 1.00 81.25 277 PRO A O 1
ATOM 2175 N N . GLY A 1 278 ? 34.365 17.038 -0.007 1.00 80.31 278 GLY A N 1
ATOM 2176 C CA . GLY A 1 278 ? 33.938 18.158 0.837 1.00 80.31 278 GLY A CA 1
ATOM 2177 C C . GLY A 1 278 ? 32.837 19.025 0.226 1.00 80.31 278 GLY A C 1
ATOM 2178 O O . GLY A 1 278 ? 32.385 18.798 -0.893 1.00 80.31 278 GLY A O 1
ATOM 2179 N N . SER A 1 279 ? 32.389 20.031 0.983 1.00 82.12 279 SER A N 1
ATOM 2180 C CA . SER A 1 279 ? 31.422 21.024 0.500 1.00 82.12 279 SER A CA 1
ATOM 2181 C C . SER A 1 279 ? 32.119 22.017 -0.425 1.00 82.12 279 SER A C 1
ATOM 2183 O O . SER A 1 279 ? 32.889 22.858 0.042 1.00 82.12 279 SER A O 1
ATOM 2185 N N . LEU A 1 280 ? 31.804 21.954 -1.712 1.00 84.50 280 LEU A N 1
ATOM 2186 C CA . LEU A 1 280 ? 32.360 22.817 -2.749 1.00 84.50 280 LEU A CA 1
ATOM 2187 C C . LEU A 1 280 ? 31.268 23.701 -3.350 1.00 84.50 280 LEU A C 1
ATOM 2189 O O . LEU A 1 280 ? 30.087 23.336 -3.385 1.00 84.50 280 LEU A O 1
ATOM 2193 N N . LYS A 1 281 ? 31.664 24.881 -3.832 1.00 85.94 281 LYS A N 1
ATOM 2194 C CA . LYS A 1 281 ? 30.778 25.701 -4.659 1.00 85.94 281 LYS A CA 1
ATOM 2195 C C . LYS A 1 281 ? 30.691 25.071 -6.039 1.00 85.94 281 LYS A C 1
ATOM 2197 O O . LYS A 1 281 ? 31.700 24.642 -6.594 1.00 85.94 281 LYS A O 1
ATOM 2202 N N . ILE A 1 282 ? 29.491 25.022 -6.597 1.00 84.31 282 ILE A N 1
ATOM 2203 C CA . ILE A 1 282 ? 29.286 24.414 -7.912 1.00 84.31 282 ILE A CA 1
ATOM 2204 C C . ILE A 1 282 ? 30.046 25.154 -9.016 1.00 84.31 282 ILE A C 1
ATOM 2206 O O . ILE A 1 282 ? 30.538 24.508 -9.934 1.00 84.31 282 ILE A O 1
ATOM 2210 N N . GLU A 1 283 ? 30.228 26.474 -8.901 1.00 83.69 283 GLU A N 1
ATOM 2211 C CA . GLU A 1 283 ? 31.037 27.248 -9.847 1.00 83.69 283 GLU A CA 1
ATOM 2212 C C . GLU A 1 283 ? 32.470 26.702 -9.952 1.00 83.69 283 GLU A C 1
ATOM 2214 O O . GLU A 1 283 ? 32.981 26.530 -11.054 1.00 83.69 283 GLU A O 1
ATOM 2219 N N . GLU A 1 284 ? 33.083 26.354 -8.816 1.00 86.12 284 GLU A N 1
ATOM 2220 C CA . GLU A 1 284 ? 34.454 25.830 -8.751 1.00 86.12 284 GLU A CA 1
ATOM 2221 C C . GLU A 1 284 ? 34.553 24.441 -9.409 1.00 86.12 284 GLU A C 1
ATOM 2223 O O . GLU A 1 284 ? 35.495 24.166 -10.152 1.00 86.12 284 GLU A O 1
ATOM 2228 N N . ILE A 1 285 ? 33.554 23.574 -9.196 1.00 86.12 285 ILE A N 1
ATOM 2229 C CA . ILE A 1 285 ? 33.497 22.243 -9.827 1.00 86.12 285 ILE A CA 1
ATOM 2230 C C . ILE A 1 285 ? 33.289 22.363 -11.341 1.00 86.12 285 ILE A C 1
ATOM 2232 O O . ILE A 1 285 ? 33.903 21.628 -12.112 1.00 86.12 285 ILE A O 1
ATOM 2236 N N . MET A 1 286 ? 32.424 23.278 -11.781 1.00 85.12 286 MET A N 1
ATOM 2237 C CA . MET A 1 286 ? 32.111 23.465 -13.200 1.00 85.12 286 MET A CA 1
ATOM 2238 C C . MET A 1 286 ? 33.299 24.034 -13.987 1.00 85.12 286 MET A C 1
ATOM 2240 O O . MET A 1 286 ? 33.490 23.676 -15.151 1.00 85.12 286 MET A O 1
ATOM 2244 N N . GLU A 1 287 ? 34.120 24.884 -13.365 1.00 86.56 287 GLU A N 1
ATOM 2245 C CA . GLU A 1 287 ? 35.381 25.350 -13.952 1.00 86.56 287 GLU A CA 1
ATOM 2246 C C . GLU A 1 287 ? 36.391 24.202 -14.126 1.00 86.56 287 GLU A C 1
ATOM 2248 O O . GLU A 1 287 ? 36.951 24.047 -15.215 1.00 86.56 287 GLU A O 1
ATOM 2253 N N . GLU A 1 288 ? 36.561 23.348 -13.110 1.00 88.81 288 GLU A N 1
ATOM 2254 C CA . GLU A 1 288 ? 37.426 22.159 -13.190 1.00 88.81 288 GLU A CA 1
ATOM 2255 C C . GLU A 1 288 ? 36.918 21.149 -14.234 1.00 88.81 288 GLU A C 1
ATOM 2257 O O . GLU A 1 288 ? 37.696 20.623 -15.028 1.00 88.81 288 GLU A O 1
ATOM 2262 N N . ALA A 1 289 ? 35.603 20.914 -14.294 1.00 88.44 289 ALA A N 1
ATOM 2263 C CA . ALA A 1 289 ? 34.968 20.049 -15.289 1.00 88.44 289 ALA A CA 1
ATOM 2264 C C . ALA A 1 289 ? 35.271 20.502 -16.720 1.00 88.44 289 ALA A C 1
ATOM 2266 O O . ALA A 1 289 ? 35.616 19.686 -17.578 1.00 88.44 289 ALA A O 1
ATOM 2267 N N . LYS A 1 290 ? 35.189 21.812 -16.974 1.00 88.12 290 LYS A N 1
ATOM 2268 C CA . LYS A 1 290 ? 35.509 22.386 -18.280 1.00 88.12 290 LYS A CA 1
ATOM 2269 C C . LYS A 1 290 ? 36.980 22.172 -18.643 1.00 88.12 290 LYS A C 1
ATOM 2271 O O . LYS A 1 290 ? 37.265 21.718 -19.748 1.00 88.12 290 LYS A O 1
ATOM 2276 N N . PHE A 1 291 ? 37.893 22.448 -17.710 1.00 90.12 291 PHE A N 1
ATOM 2277 C CA . PHE A 1 291 ? 39.327 22.225 -17.913 1.00 90.12 291 PHE A CA 1
ATOM 2278 C C . PHE A 1 291 ? 39.636 20.751 -18.220 1.00 90.12 291 PHE A C 1
ATOM 2280 O O . PHE A 1 291 ? 40.353 20.448 -19.173 1.00 90.12 291 PHE A O 1
ATOM 2287 N N . PHE A 1 292 ? 39.034 19.833 -17.463 1.00 93.06 292 PHE A N 1
ATOM 2288 C CA . PHE A 1 292 ? 39.201 18.395 -17.649 1.00 93.06 292 PHE A CA 1
ATOM 2289 C C . PHE A 1 292 ? 38.701 17.903 -19.015 1.00 93.06 292 PHE A C 1
ATOM 2291 O O . PHE A 1 292 ? 39.383 17.121 -19.677 1.00 93.06 292 PHE A O 1
ATOM 2298 N N . VAL A 1 293 ? 37.522 18.351 -19.458 1.00 91.00 293 VAL A N 1
ATOM 2299 C CA . VAL A 1 293 ? 36.962 17.964 -20.765 1.00 91.00 293 VAL A CA 1
ATOM 2300 C C . VAL A 1 293 ? 37.842 18.459 -21.915 1.00 91.00 293 VAL A C 1
ATOM 2302 O O . VAL A 1 293 ? 38.070 17.715 -22.872 1.00 91.00 293 VAL A O 1
ATOM 2305 N N . ASP A 1 294 ? 38.359 19.687 -21.827 1.00 92.06 294 ASP A N 1
ATOM 2306 C CA . ASP A 1 294 ? 39.259 20.239 -22.843 1.00 92.06 294 ASP A CA 1
ATOM 2307 C C . ASP A 1 294 ? 40.583 19.451 -22.910 1.00 92.06 294 ASP A C 1
ATOM 2309 O O . ASP A 1 294 ? 41.060 19.136 -24.004 1.00 92.06 294 ASP A O 1
ATOM 2313 N N . GLU A 1 295 ? 41.132 19.037 -21.761 1.00 93.44 295 GLU A N 1
ATOM 2314 C CA . GLU A 1 295 ? 42.297 18.143 -21.695 1.00 93.44 295 GLU A CA 1
ATOM 2315 C C . GLU A 1 295 ? 42.000 16.767 -22.318 1.00 93.44 295 GLU A C 1
ATOM 2317 O O . GLU A 1 295 ? 42.776 16.275 -23.140 1.00 93.44 295 GLU A O 1
ATOM 2322 N N . ALA A 1 296 ? 40.859 16.157 -21.979 1.00 92.75 296 ALA A N 1
ATOM 2323 C CA . ALA A 1 296 ? 40.454 14.852 -22.499 1.00 92.75 296 ALA A CA 1
ATOM 2324 C C . ALA A 1 296 ? 40.266 14.860 -24.027 1.00 92.75 296 ALA A C 1
ATOM 2326 O O . ALA A 1 296 ? 40.655 13.900 -24.693 1.00 92.75 296 ALA A O 1
ATOM 2327 N N . ARG A 1 297 ? 39.728 15.947 -24.598 1.00 93.44 297 ARG A N 1
ATOM 2328 C CA . ARG A 1 297 ? 39.603 16.133 -26.057 1.00 93.44 297 ARG A CA 1
ATOM 2329 C C . ARG A 1 297 ? 40.950 16.211 -26.757 1.00 93.44 297 ARG A C 1
ATOM 2331 O O . ARG A 1 297 ? 41.128 15.587 -27.801 1.00 93.44 297 ARG A O 1
ATOM 2338 N N . GLU A 1 298 ? 41.890 16.964 -26.197 1.00 93.00 298 GLU A N 1
ATOM 2339 C CA . GLU A 1 298 ? 43.227 17.087 -26.780 1.00 93.00 298 GLU A CA 1
ATOM 2340 C C . GLU A 1 298 ? 43.988 15.756 -26.715 1.00 93.00 298 GLU A C 1
ATOM 2342 O O . GLU A 1 298 ? 44.676 15.377 -27.661 1.00 93.00 298 GLU A O 1
ATOM 2347 N N . VAL A 1 299 ? 43.813 14.997 -25.630 1.00 93.19 299 VAL A N 1
ATOM 2348 C CA . VAL A 1 299 ? 44.353 13.637 -25.508 1.00 93.19 299 VAL A CA 1
ATOM 2349 C C . VAL A 1 299 ? 43.701 12.678 -26.506 1.00 93.19 299 VAL A C 1
ATOM 2351 O O . VAL A 1 299 ? 44.410 11.918 -27.164 1.00 93.19 299 VAL A O 1
ATOM 2354 N N . PHE A 1 300 ? 42.376 12.723 -26.662 1.00 93.88 300 PHE A N 1
ATOM 2355 C CA . PHE A 1 300 ? 41.666 11.882 -27.624 1.00 93.88 300 PHE A CA 1
ATOM 2356 C C . PHE A 1 300 ? 42.127 12.139 -29.065 1.00 93.88 300 PHE A C 1
ATOM 2358 O O . PHE A 1 300 ? 42.355 11.182 -29.798 1.00 93.88 300 PHE A O 1
ATOM 2365 N N . ARG A 1 301 ? 42.365 13.403 -29.450 1.00 93.06 301 ARG A N 1
ATOM 2366 C CA . ARG A 1 301 ? 42.916 13.749 -30.773 1.00 93.06 301 ARG A CA 1
ATOM 2367 C C . ARG A 1 301 ? 44.272 13.077 -31.028 1.00 93.06 301 ARG A C 1
ATOM 2369 O O . ARG A 1 301 ? 44.503 12.576 -32.122 1.00 93.06 301 ARG A O 1
ATOM 2376 N N . LYS A 1 302 ? 45.152 13.015 -30.024 1.00 91.31 302 LYS A N 1
ATOM 2377 C CA . LYS A 1 302 ? 46.448 12.320 -30.145 1.00 91.31 302 LYS A CA 1
ATOM 2378 C C . LYS A 1 302 ? 46.278 10.808 -30.306 1.00 91.31 302 LYS A C 1
ATOM 2380 O O . LYS A 1 302 ? 46.915 10.208 -31.162 1.00 91.31 302 LYS A O 1
ATOM 2385 N N . VAL A 1 303 ? 45.366 10.198 -29.543 1.00 91.25 303 VAL A N 1
ATOM 2386 C CA . VAL A 1 303 ? 45.028 8.770 -29.698 1.00 91.25 303 VAL A CA 1
ATOM 2387 C C . VAL A 1 303 ? 44.438 8.491 -31.084 1.00 91.25 303 VAL A C 1
ATOM 2389 O O . VAL A 1 303 ? 44.758 7.477 -31.700 1.00 91.25 303 VAL A O 1
ATOM 2392 N N . GLU A 1 304 ? 43.600 9.389 -31.602 1.00 91.88 304 GLU A N 1
ATOM 2393 C CA . GLU A 1 304 ? 43.065 9.308 -32.960 1.00 91.88 304 GLU A CA 1
ATOM 2394 C C . GLU A 1 304 ? 44.183 9.348 -34.013 1.00 91.88 304 GLU A C 1
ATOM 2396 O O . GLU A 1 304 ? 44.158 8.555 -34.957 1.00 91.88 304 GLU A O 1
ATOM 2401 N N . GLU A 1 305 ? 45.186 10.214 -33.854 1.00 91.81 305 GLU A N 1
ATOM 2402 C CA . GLU A 1 305 ? 46.369 10.263 -34.723 1.00 91.81 305 GLU A CA 1
ATOM 2403 C C . GLU A 1 305 ? 47.166 8.944 -34.687 1.00 91.81 305 GLU A C 1
ATOM 2405 O O . GLU A 1 305 ? 47.464 8.388 -35.751 1.00 91.81 305 GLU A O 1
ATOM 2410 N N . ASP A 1 306 ? 47.424 8.391 -33.496 1.00 90.31 306 ASP A N 1
ATOM 2411 C CA . ASP A 1 306 ? 48.138 7.117 -33.309 1.00 90.31 306 ASP A CA 1
ATOM 2412 C C . ASP A 1 306 ? 47.384 5.935 -33.943 1.00 90.31 306 ASP A C 1
ATOM 2414 O O . ASP A 1 306 ? 47.949 5.136 -34.699 1.00 90.31 306 ASP A O 1
ATOM 2418 N N . VAL A 1 307 ? 46.076 5.830 -33.690 1.00 88.56 307 VAL A N 1
ATOM 2419 C CA . VAL A 1 307 ? 45.220 4.768 -34.242 1.00 88.56 307 VAL A CA 1
ATOM 2420 C C . VAL A 1 307 ? 45.116 4.882 -35.764 1.00 88.56 307 VAL A C 1
ATOM 2422 O O . VAL A 1 307 ? 45.200 3.873 -36.474 1.00 88.56 307 VAL A O 1
ATOM 2425 N N . ASN A 1 308 ? 45.002 6.100 -36.299 1.00 88.12 308 ASN A N 1
ATOM 2426 C CA . ASN A 1 308 ? 45.051 6.328 -37.740 1.00 88.12 308 ASN A CA 1
ATOM 2427 C C . ASN A 1 308 ? 46.404 5.913 -38.332 1.00 88.12 308 ASN A C 1
ATOM 2429 O O . ASN A 1 308 ? 46.426 5.286 -39.396 1.00 88.12 308 ASN A O 1
ATOM 2433 N N . ALA A 1 309 ? 47.523 6.187 -37.658 1.00 88.44 309 ALA A N 1
ATOM 2434 C CA . ALA A 1 309 ? 48.840 5.739 -38.104 1.00 88.44 309 ALA A CA 1
ATOM 2435 C C . ALA A 1 309 ? 48.938 4.202 -38.158 1.00 88.44 309 ALA A C 1
ATOM 2437 O O . ALA A 1 309 ? 49.503 3.663 -39.113 1.00 88.44 309 ALA A O 1
ATOM 2438 N N . ILE A 1 310 ? 48.323 3.487 -37.208 1.00 86.38 310 ILE A N 1
ATOM 2439 C CA . ILE A 1 310 ? 48.237 2.015 -37.209 1.00 86.38 310 ILE A CA 1
ATOM 2440 C C . ILE A 1 310 ? 47.409 1.510 -38.398 1.00 86.38 310 ILE A C 1
ATOM 2442 O O . ILE A 1 310 ? 47.880 0.634 -39.130 1.00 86.38 310 ILE A O 1
ATOM 2446 N N . MET A 1 311 ? 46.221 2.077 -38.642 1.00 83.25 311 MET A N 1
ATOM 2447 C CA . MET A 1 311 ? 45.342 1.677 -39.756 1.00 83.25 311 MET A CA 1
ATOM 2448 C C . MET A 1 311 ? 46.009 1.832 -41.128 1.00 83.25 311 MET A C 1
ATOM 2450 O O . MET A 1 311 ? 45.777 1.025 -42.030 1.00 83.25 311 MET A O 1
ATOM 2454 N N . HIS A 1 312 ? 46.846 2.862 -41.282 1.00 83.56 312 HIS A N 1
ATOM 2455 C CA . HIS A 1 312 ? 47.588 3.143 -42.513 1.00 83.56 312 HIS A CA 1
ATOM 2456 C C . HIS A 1 312 ? 48.989 2.517 -42.524 1.00 83.56 312 HIS A C 1
ATOM 2458 O O . HIS A 1 312 ? 49.712 2.631 -43.518 1.00 83.56 312 HIS A O 1
ATOM 2464 N N . SER A 1 313 ? 49.379 1.821 -41.451 1.00 78.12 313 SER A N 1
ATOM 2465 C CA . SER A 1 313 ? 50.645 1.106 -41.408 1.00 78.12 313 SER A CA 1
ATOM 2466 C C . SER A 1 313 ? 50.577 -0.134 -42.305 1.00 78.12 313 SER A C 1
ATOM 2468 O O . SER A 1 313 ? 49.747 -1.031 -42.146 1.00 78.12 313 SER A O 1
ATOM 2470 N N . GLY A 1 314 ? 51.498 -0.219 -43.263 1.00 71.31 314 GLY A N 1
ATOM 2471 C CA . GLY A 1 314 ? 51.702 -1.418 -44.081 1.00 71.31 314 GLY A CA 1
ATOM 2472 C C . GLY A 1 314 ? 52.472 -2.519 -43.346 1.00 71.31 314 GLY A C 1
ATOM 2473 O O . GLY A 1 314 ? 53.119 -3.327 -43.998 1.00 71.31 314 GLY A O 1
ATOM 2474 N N . GLY A 1 315 ? 52.503 -2.511 -42.010 1.00 76.44 315 GLY A N 1
ATOM 2475 C CA . GLY A 1 315 ? 53.323 -3.409 -41.201 1.00 76.44 315 GLY A CA 1
ATOM 2476 C C . GLY A 1 315 ? 52.514 -4.555 -40.603 1.00 76.44 315 GLY A C 1
ATOM 2477 O O . GLY A 1 315 ? 51.456 -4.334 -40.013 1.00 76.44 315 GLY A O 1
ATOM 2478 N N . ARG A 1 316 ? 53.042 -5.778 -40.705 1.00 83.50 316 ARG A N 1
ATOM 2479 C CA . ARG A 1 316 ? 52.580 -6.925 -39.918 1.00 83.50 316 ARG A CA 1
ATOM 2480 C C . ARG A 1 316 ? 53.354 -6.957 -38.605 1.00 83.50 316 ARG A C 1
ATOM 2482 O O . ARG A 1 316 ? 54.582 -6.987 -38.632 1.00 83.50 316 ARG A O 1
ATOM 2489 N N . ARG A 1 317 ? 52.650 -6.893 -37.478 1.00 85.44 317 ARG A N 1
ATOM 2490 C CA . ARG A 1 317 ? 53.244 -6.920 -36.132 1.00 85.44 317 ARG A CA 1
ATOM 2491 C C . ARG A 1 317 ? 52.300 -7.647 -35.168 1.00 85.44 317 ARG A C 1
ATOM 2493 O O . ARG A 1 317 ? 51.103 -7.714 -35.457 1.00 85.44 317 ARG A O 1
ATOM 2500 N N . PRO A 1 318 ? 52.800 -8.180 -34.042 1.00 87.62 318 PRO A N 1
ATOM 2501 C CA . PRO A 1 318 ? 51.949 -8.677 -32.966 1.00 87.62 318 PRO A CA 1
ATOM 2502 C C . PRO A 1 318 ? 50.934 -7.617 -32.519 1.00 87.62 318 PRO A C 1
ATOM 2504 O O . PRO A 1 318 ? 51.293 -6.444 -32.390 1.00 87.62 318 PRO A O 1
ATOM 2507 N N . LEU A 1 319 ? 49.693 -8.020 -32.236 1.00 82.06 319 LEU A N 1
ATOM 2508 C CA . LEU A 1 319 ? 48.613 -7.126 -31.788 1.00 82.06 319 LEU A CA 1
ATOM 2509 C C . LEU A 1 319 ? 49.027 -6.248 -30.595 1.00 82.06 319 LEU A C 1
ATOM 2511 O O . LEU A 1 319 ? 48.730 -5.054 -30.562 1.00 82.06 319 LEU A O 1
ATOM 2515 N N . LYS A 1 320 ? 49.797 -6.814 -29.658 1.00 85.19 320 LYS A N 1
ATOM 2516 C CA . LYS A 1 320 ? 50.374 -6.074 -28.530 1.00 85.19 320 LYS A CA 1
ATOM 2517 C C . LYS A 1 320 ? 51.257 -4.894 -28.963 1.00 85.19 320 LYS A C 1
ATOM 2519 O O . LYS A 1 320 ? 51.157 -3.828 -28.378 1.00 85.19 320 LYS A O 1
ATOM 2524 N N . GLN A 1 321 ? 52.071 -5.049 -30.010 1.00 83.69 321 GLN A N 1
ATOM 2525 C CA . GLN A 1 321 ? 52.933 -3.967 -30.506 1.00 83.69 321 GLN A CA 1
ATOM 2526 C C . GLN A 1 321 ? 52.139 -2.843 -31.182 1.00 83.69 321 GLN A C 1
ATOM 2528 O O . GLN A 1 321 ? 52.580 -1.698 -31.161 1.00 83.69 321 GLN A O 1
ATOM 2533 N N . HIS A 1 322 ? 50.980 -3.155 -31.774 1.00 82.62 322 HIS A N 1
ATOM 2534 C CA . HIS A 1 322 ? 50.058 -2.131 -32.274 1.00 82.62 322 HIS A CA 1
ATOM 2535 C C . HIS A 1 322 ? 49.410 -1.362 -31.114 1.00 82.62 322 HIS A C 1
ATOM 2537 O O . HIS A 1 322 ? 49.349 -0.142 -31.163 1.00 82.62 322 HIS A O 1
ATOM 2543 N N . LEU A 1 323 ? 49.009 -2.043 -30.034 1.00 83.75 323 LEU A N 1
ATOM 2544 C CA . LEU A 1 323 ? 48.504 -1.391 -28.815 1.00 83.75 323 LEU A CA 1
ATOM 2545 C C . LEU A 1 323 ? 49.575 -0.545 -28.107 1.00 83.75 323 LEU A C 1
ATOM 2547 O O . LEU A 1 323 ? 49.281 0.535 -27.600 1.00 83.75 323 LEU A O 1
ATOM 2551 N N . ASP A 1 324 ? 50.821 -1.019 -28.073 1.00 85.25 324 ASP A N 1
ATOM 2552 C CA . ASP A 1 324 ? 51.946 -0.305 -27.464 1.00 85.25 324 ASP A CA 1
ATOM 2553 C C . ASP A 1 324 ? 52.342 0.954 -28.249 1.00 85.25 324 ASP A C 1
ATOM 2555 O O . ASP A 1 324 ? 52.889 1.878 -27.651 1.00 85.25 324 ASP A O 1
ATOM 2559 N N . ALA A 1 325 ? 52.029 1.014 -29.549 1.00 82.75 325 ALA A N 1
ATOM 2560 C CA . ALA A 1 325 ? 52.256 2.187 -30.394 1.00 82.75 325 ALA A CA 1
ATOM 2561 C C . ALA A 1 325 ? 51.315 3.362 -30.082 1.00 82.75 325 ALA A C 1
ATOM 2563 O O . ALA A 1 325 ? 51.620 4.480 -30.479 1.00 82.75 325 ALA A O 1
ATOM 2564 N N . VAL A 1 326 ? 50.210 3.120 -29.367 1.00 84.56 326 VAL A N 1
ATOM 2565 C CA . VAL A 1 326 ? 49.374 4.181 -28.791 1.00 84.56 326 VAL A CA 1
ATOM 2566 C C . VAL A 1 326 ? 50.009 4.614 -27.467 1.00 84.56 326 VAL A C 1
ATOM 2568 O O . VAL A 1 326 ? 50.088 3.813 -26.521 1.00 84.56 326 VAL A O 1
ATOM 2571 N N . GLU A 1 327 ? 50.488 5.856 -27.377 1.00 77.75 327 GLU A N 1
ATOM 2572 C CA . GLU A 1 327 ? 51.085 6.373 -26.138 1.00 77.75 327 GLU A CA 1
ATOM 2573 C C . GLU A 1 327 ? 50.014 6.486 -25.035 1.00 77.75 327 GLU A C 1
ATOM 2575 O O . GLU A 1 327 ? 48.917 6.990 -25.254 1.00 77.75 327 GLU A O 1
ATOM 2580 N N . GLY A 1 328 ? 50.296 5.969 -23.829 1.00 64.31 328 GLY A N 1
ATOM 2581 C CA . GLY A 1 328 ? 49.246 5.674 -22.842 1.00 64.31 328 GLY A CA 1
ATOM 2582 C C . GLY A 1 328 ? 49.589 6.033 -21.401 1.00 64.31 328 GLY A C 1
ATOM 2583 O O . GLY A 1 328 ? 49.704 5.139 -20.568 1.00 64.31 328 GLY A O 1
ATOM 2584 N N . SER A 1 329 ? 49.734 7.323 -21.088 1.00 73.75 329 SER A N 1
ATOM 2585 C CA . SER A 1 329 ? 49.808 7.804 -19.697 1.00 73.75 329 SER A CA 1
ATOM 2586 C C . SER A 1 329 ? 48.715 8.840 -19.404 1.00 73.75 329 SER A C 1
ATOM 2588 O O . SER A 1 329 ? 48.199 9.479 -20.321 1.00 73.75 329 SER A O 1
ATOM 2590 N N . GLY A 1 330 ? 48.322 8.989 -18.133 1.00 83.25 330 GLY A N 1
ATOM 2591 C CA . GLY A 1 330 ? 47.258 9.924 -17.740 1.00 83.25 330 GLY A CA 1
ATOM 2592 C C . GLY A 1 330 ? 45.914 9.580 -18.391 1.00 83.25 330 GLY A C 1
ATOM 2593 O O . GLY A 1 330 ? 45.524 8.421 -18.419 1.00 83.25 330 GLY A O 1
ATOM 2594 N N . LEU A 1 331 ? 45.214 10.565 -18.960 1.00 86.31 331 LEU A N 1
ATOM 2595 C CA . LEU A 1 331 ? 43.922 10.339 -19.628 1.00 86.31 331 LEU A CA 1
ATOM 2596 C C . LEU A 1 331 ? 44.021 9.448 -20.877 1.00 86.31 331 LEU A C 1
ATOM 2598 O O . LEU A 1 331 ? 43.035 8.819 -21.255 1.00 86.31 331 LEU A O 1
ATOM 2602 N N . ALA A 1 332 ? 45.202 9.338 -21.497 1.00 86.88 332 ALA A N 1
ATOM 2603 C CA . ALA A 1 332 ? 45.383 8.507 -22.687 1.00 86.88 332 ALA A CA 1
ATOM 2604 C C . ALA A 1 332 ? 45.208 7.013 -22.369 1.00 86.88 332 ALA A C 1
ATOM 2606 O O . ALA A 1 332 ? 44.757 6.248 -23.224 1.00 86.88 332 ALA A O 1
ATOM 2607 N N . SER A 1 333 ? 45.489 6.593 -21.125 1.00 88.00 333 SER A N 1
ATOM 2608 C CA . SER A 1 333 ? 45.256 5.208 -20.703 1.00 88.00 333 SER A CA 1
ATOM 2609 C C . SER A 1 333 ? 43.771 4.841 -20.701 1.00 88.00 333 SER A C 1
ATOM 2611 O O . SER A 1 333 ? 43.444 3.697 -20.994 1.00 88.00 333 SER A O 1
ATOM 2613 N N . CYS A 1 334 ? 42.859 5.799 -20.476 1.00 88.38 334 CYS A N 1
ATOM 2614 C CA . CYS A 1 334 ? 41.414 5.545 -20.521 1.00 88.38 334 CYS A CA 1
ATOM 2615 C C . CYS A 1 334 ? 40.986 5.018 -21.899 1.00 88.38 334 CYS A C 1
ATOM 2617 O O . CYS A 1 334 ? 40.278 4.015 -22.004 1.00 88.38 334 CYS A O 1
ATOM 2619 N N . PHE A 1 335 ? 41.465 5.668 -22.961 1.00 90.31 335 PHE A N 1
ATOM 2620 C CA . PHE A 1 335 ? 41.182 5.285 -24.343 1.00 90.31 335 PHE A CA 1
ATOM 2621 C C . PHE A 1 335 ? 41.952 4.024 -24.750 1.00 90.31 335 PHE A C 1
ATOM 2623 O O . PHE A 1 335 ? 41.374 3.114 -25.343 1.00 90.31 335 PHE A O 1
ATOM 2630 N N . LYS A 1 336 ? 43.235 3.931 -24.380 1.00 89.38 336 LYS A N 1
ATOM 2631 C CA . LYS A 1 336 ? 44.091 2.779 -24.695 1.00 89.38 336 LYS A CA 1
ATOM 2632 C C . LYS A 1 336 ? 43.589 1.476 -24.070 1.00 89.38 336 LYS A C 1
ATOM 2634 O O . LYS A 1 336 ? 43.552 0.454 -24.751 1.00 89.38 336 LYS A O 1
ATOM 2639 N N . ASP A 1 337 ? 43.176 1.501 -22.806 1.00 88.38 337 ASP A N 1
ATOM 2640 C CA . ASP A 1 337 ? 42.643 0.321 -22.119 1.00 88.38 337 ASP A CA 1
ATOM 2641 C C . ASP A 1 337 ? 41.323 -0.139 -22.742 1.00 88.38 337 ASP A C 1
ATOM 2643 O O . ASP A 1 337 ? 41.102 -1.339 -22.916 1.00 88.38 337 ASP A O 1
ATOM 2647 N N . THR A 1 338 ? 40.460 0.811 -23.116 1.00 88.06 338 THR A N 1
ATOM 2648 C CA . THR A 1 338 ? 39.197 0.504 -23.797 1.00 88.06 338 THR A CA 1
ATOM 2649 C C . THR A 1 338 ? 39.459 -0.151 -25.155 1.00 88.06 338 THR A C 1
ATOM 2651 O O . THR A 1 338 ? 38.849 -1.167 -25.493 1.00 88.06 338 THR A O 1
ATOM 2654 N N . LEU A 1 339 ? 40.424 0.377 -25.914 1.00 88.06 339 LEU A N 1
ATOM 2655 C CA . LEU A 1 339 ? 40.866 -0.206 -27.178 1.00 88.06 339 LEU A CA 1
ATOM 2656 C C . LEU A 1 339 ? 41.436 -1.622 -26.987 1.00 88.06 339 LEU A C 1
ATOM 2658 O O . LEU A 1 339 ? 41.090 -2.541 -27.730 1.00 88.06 339 LEU A O 1
ATOM 2662 N N . ALA A 1 340 ? 42.270 -1.830 -25.965 1.00 86.50 340 ALA A N 1
ATOM 2663 C CA . ALA A 1 340 ? 42.811 -3.147 -25.635 1.00 86.50 340 ALA A CA 1
ATOM 2664 C C . ALA A 1 340 ? 41.702 -4.148 -25.266 1.00 86.50 340 ALA A C 1
ATOM 2666 O O . ALA A 1 340 ? 41.752 -5.306 -25.681 1.00 86.50 340 ALA A O 1
ATOM 2667 N N . LYS A 1 341 ? 40.674 -3.699 -24.535 1.00 84.94 341 LYS A N 1
ATOM 2668 C CA . LYS A 1 341 ? 39.498 -4.502 -24.176 1.00 84.94 341 LYS A CA 1
ATOM 2669 C C . LYS A 1 341 ? 38.673 -4.882 -25.406 1.00 84.94 341 LYS A C 1
ATOM 2671 O O . LYS A 1 341 ? 38.322 -6.053 -25.533 1.00 84.94 341 LYS A O 1
ATOM 2676 N N . LEU A 1 342 ? 38.430 -3.955 -26.336 1.00 82.19 342 LEU A N 1
ATOM 2677 C CA . LEU A 1 342 ? 37.751 -4.241 -27.609 1.00 82.19 342 LEU A CA 1
ATOM 2678 C C . LEU A 1 342 ? 38.490 -5.327 -28.410 1.00 82.19 342 LEU A C 1
ATOM 2680 O O . LEU A 1 342 ? 37.873 -6.231 -28.968 1.00 82.19 342 LEU A O 1
ATOM 2684 N N . LEU A 1 343 ? 39.824 -5.268 -28.421 1.00 81.50 343 LEU A N 1
ATOM 2685 C CA . LEU A 1 343 ? 40.675 -6.193 -29.172 1.00 81.50 343 LEU A CA 1
ATOM 2686 C C . LEU A 1 343 ? 41.006 -7.494 -28.413 1.00 81.50 343 LEU A C 1
ATOM 2688 O O . LEU A 1 343 ? 41.590 -8.405 -28.999 1.00 81.50 343 LEU A O 1
ATOM 2692 N N . SER A 1 344 ? 40.601 -7.626 -27.144 1.00 74.50 344 SER A N 1
ATOM 2693 C CA . SER A 1 344 ? 40.911 -8.779 -26.276 1.00 74.50 344 SER A CA 1
ATOM 2694 C C . SER A 1 344 ? 40.290 -10.109 -26.725 1.00 74.50 344 SER A C 1
ATOM 2696 O O . SER A 1 344 ? 40.718 -11.171 -26.276 1.00 74.50 344 SER A O 1
ATOM 2698 N N . GLY A 1 345 ? 39.321 -10.072 -27.648 1.00 65.31 345 GLY A N 1
ATOM 2699 C CA . GLY A 1 345 ? 38.790 -11.261 -28.324 1.00 65.31 345 GLY A CA 1
ATOM 2700 C C . GLY A 1 345 ? 39.778 -11.924 -29.296 1.00 65.31 345 GLY A C 1
ATOM 2701 O O . GLY A 1 345 ? 39.493 -13.009 -29.802 1.00 65.31 345 GLY A O 1
ATOM 2702 N N . ARG A 1 346 ? 40.930 -11.294 -29.561 1.00 69.06 346 ARG A N 1
ATOM 2703 C CA . ARG A 1 346 ? 42.025 -11.821 -30.387 1.00 69.06 346 ARG A CA 1
ATOM 2704 C C . ARG A 1 346 ? 43.220 -12.216 -29.515 1.00 69.06 346 ARG A C 1
ATOM 2706 O O . ARG A 1 346 ? 43.422 -11.684 -28.425 1.00 69.06 346 ARG A O 1
ATOM 2713 N N . VAL A 1 347 ? 44.047 -13.141 -30.000 1.00 74.94 347 VAL A N 1
ATOM 2714 C CA . VAL A 1 347 ? 45.261 -13.554 -29.280 1.00 74.94 347 VAL A CA 1
ATOM 2715 C C . VAL A 1 347 ? 46.299 -12.433 -29.386 1.00 74.94 347 VAL A C 1
ATOM 2717 O O . VAL A 1 347 ? 46.678 -12.036 -30.481 1.00 74.94 347 VAL A O 1
ATOM 2720 N N . LEU A 1 348 ? 46.786 -11.916 -28.253 1.00 72.25 348 LEU A N 1
ATOM 2721 C CA . LEU A 1 348 ? 47.699 -10.756 -28.215 1.00 72.25 348 LEU A CA 1
ATOM 2722 C C . LEU A 1 348 ? 49.029 -10.968 -28.964 1.00 72.25 348 LEU A C 1
ATOM 2724 O O . LEU A 1 348 ? 49.661 -9.998 -29.392 1.00 72.25 348 LEU A O 1
ATOM 2728 N N . GLU A 1 349 ? 49.450 -12.225 -29.109 1.00 75.12 349 GLU A N 1
ATOM 2729 C CA . GLU A 1 349 ? 50.653 -12.632 -29.845 1.00 75.12 349 GLU A CA 1
ATOM 2730 C C . GLU A 1 349 ? 50.402 -12.859 -31.343 1.00 75.12 349 GLU A C 1
ATOM 2732 O O . GLU A 1 349 ? 51.347 -13.076 -32.100 1.00 75.12 349 GLU A O 1
ATOM 2737 N N . GLU A 1 350 ? 49.148 -12.794 -31.797 1.00 79.25 350 GLU A N 1
ATOM 2738 C CA . GLU A 1 350 ? 48.807 -12.951 -33.205 1.00 79.25 350 GLU A CA 1
ATOM 2739 C C . GLU A 1 350 ? 49.399 -11.802 -34.031 1.00 79.25 350 GLU A C 1
ATOM 2741 O O . GLU A 1 350 ? 49.249 -10.619 -33.707 1.00 79.25 350 GLU A O 1
ATOM 2746 N N . GLU A 1 351 ? 50.094 -12.151 -35.114 1.00 83.56 351 GLU A N 1
ATOM 2747 C CA . GLU A 1 351 ? 50.639 -11.181 -36.057 1.00 83.56 351 GLU A CA 1
ATOM 2748 C C . GLU A 1 351 ? 49.565 -10.701 -37.033 1.00 83.56 351 GLU A C 1
ATOM 2750 O O . GLU A 1 351 ? 49.264 -11.368 -38.033 1.00 83.56 351 GLU A O 1
ATOM 2755 N N . VAL A 1 352 ? 49.055 -9.499 -36.779 1.00 83.31 352 VAL A N 1
ATOM 2756 C CA . VAL A 1 352 ? 47.958 -8.889 -37.529 1.00 83.31 352 VAL A CA 1
ATOM 2757 C C . VAL A 1 352 ? 48.480 -7.707 -38.352 1.00 83.31 352 VAL A C 1
ATOM 2759 O O . VAL A 1 352 ? 49.393 -6.978 -37.946 1.00 83.31 352 VAL A O 1
ATOM 2762 N N . TRP A 1 353 ? 47.918 -7.509 -39.543 1.00 81.19 353 TRP A N 1
ATOM 2763 C CA . TRP A 1 353 ? 48.200 -6.317 -40.342 1.00 81.19 353 TRP A CA 1
ATOM 2764 C C . TRP A 1 353 ? 47.385 -5.135 -39.818 1.00 81.19 353 TRP A C 1
ATOM 2766 O O . TRP A 1 353 ? 46.187 -5.288 -39.583 1.00 81.19 353 TRP A O 1
ATOM 2776 N N . GLY A 1 354 ? 47.985 -3.946 -39.715 1.00 78.69 354 GLY A N 1
ATOM 2777 C CA . GLY A 1 354 ? 47.271 -2.742 -39.264 1.00 78.69 354 GLY A CA 1
ATOM 2778 C C . GLY A 1 354 ? 46.001 -2.444 -40.078 1.00 78.69 354 GLY A C 1
ATOM 2779 O O . GLY A 1 354 ? 44.942 -2.193 -39.510 1.00 78.69 354 GLY A O 1
ATOM 2780 N N . TRP A 1 355 ? 46.054 -2.611 -41.406 1.00 76.88 355 TRP A N 1
ATOM 2781 C CA . TRP A 1 355 ? 44.885 -2.437 -42.283 1.00 76.88 355 TRP A CA 1
ATOM 2782 C C . TRP A 1 355 ? 43.775 -3.478 -42.065 1.00 76.88 355 TRP A C 1
ATOM 2784 O O . TRP A 1 355 ? 42.622 -3.209 -42.390 1.00 76.88 355 TRP A O 1
ATOM 2794 N N . SER A 1 356 ? 44.093 -4.655 -41.517 1.00 75.06 356 SER A N 1
ATOM 2795 C CA . SER A 1 356 ? 43.097 -5.696 -41.212 1.00 75.06 356 SER A CA 1
ATOM 2796 C C . SER A 1 356 ? 42.360 -5.469 -39.888 1.00 75.06 356 SER A C 1
ATOM 2798 O O . SER A 1 356 ? 41.430 -6.208 -39.589 1.00 75.06 356 SER A O 1
ATOM 2800 N N . LEU A 1 357 ? 42.771 -4.452 -39.121 1.00 80.19 357 LEU A N 1
ATOM 2801 C CA . LEU A 1 357 ? 42.077 -3.949 -37.930 1.00 80.19 357 LEU A CA 1
ATOM 2802 C C . LEU A 1 357 ? 41.243 -2.699 -38.239 1.00 80.19 357 LEU A C 1
ATOM 2804 O O . LEU A 1 357 ? 40.709 -2.067 -37.334 1.00 80.19 357 LEU A O 1
ATOM 2808 N N . LYS A 1 358 ? 41.192 -2.269 -39.506 1.00 77.31 358 LYS A N 1
ATOM 2809 C CA . LYS A 1 358 ? 40.618 -0.979 -39.890 1.00 77.31 358 LYS A CA 1
ATOM 2810 C C . LYS A 1 358 ? 39.167 -0.827 -39.442 1.00 77.31 358 LYS A C 1
ATOM 2812 O O . LYS A 1 358 ? 38.803 0.255 -38.992 1.00 77.31 358 LYS A O 1
ATOM 2817 N N . ASP A 1 359 ? 38.363 -1.877 -39.558 1.00 67.81 359 ASP A N 1
ATOM 2818 C CA . ASP A 1 359 ? 36.949 -1.819 -39.197 1.00 67.81 359 ASP A CA 1
ATOM 2819 C C . ASP A 1 359 ? 36.784 -1.688 -37.672 1.00 67.81 359 ASP A C 1
ATOM 2821 O O . ASP A 1 359 ? 36.063 -0.803 -37.213 1.00 67.81 359 ASP A O 1
ATOM 2825 N N . GLU A 1 360 ? 37.529 -2.466 -36.877 1.00 79.75 360 GLU A N 1
ATOM 2826 C CA . GLU A 1 360 ? 37.516 -2.371 -35.411 1.00 79.75 360 GLU A CA 1
ATOM 2827 C C . GLU A 1 360 ? 38.073 -1.041 -34.895 1.00 79.75 360 GLU A C 1
ATOM 2829 O O . GLU A 1 360 ? 37.520 -0.461 -33.964 1.00 79.75 360 GLU A O 1
ATOM 2834 N N . LEU A 1 361 ? 39.153 -0.538 -35.499 1.00 84.12 361 LEU A N 1
ATOM 2835 C CA . LEU A 1 361 ? 39.785 0.724 -35.112 1.00 84.12 361 LEU A CA 1
ATOM 2836 C C . LEU A 1 361 ? 38.936 1.936 -35.507 1.00 84.12 361 LEU A C 1
ATOM 2838 O O . LEU A 1 361 ? 38.827 2.880 -34.729 1.00 84.12 361 LEU A O 1
ATOM 2842 N N . THR A 1 362 ? 38.286 1.900 -36.673 1.00 78.31 362 THR A N 1
ATOM 2843 C CA . THR A 1 362 ? 37.331 2.947 -37.073 1.00 78.31 362 THR A CA 1
ATOM 2844 C C . THR A 1 362 ? 36.128 2.948 -36.130 1.00 78.31 362 THR A C 1
ATOM 2846 O O . THR A 1 362 ? 35.751 4.006 -35.632 1.00 78.31 362 THR A O 1
ATOM 2849 N N . SER A 1 363 ? 35.587 1.763 -35.815 1.00 77.38 363 SER A N 1
ATOM 2850 C CA . SER A 1 363 ? 34.515 1.611 -34.826 1.00 77.38 363 SER A CA 1
ATOM 2851 C C . SER A 1 363 ? 34.946 2.153 -33.460 1.00 77.38 363 SER A C 1
ATOM 2853 O O . SER A 1 363 ? 34.221 2.929 -32.847 1.00 77.38 363 SER A O 1
ATOM 2855 N N . PHE A 1 364 ? 36.150 1.820 -32.990 1.00 87.12 364 PHE A N 1
ATOM 2856 C CA . PHE A 1 364 ? 36.670 2.349 -31.732 1.00 87.12 364 PHE A CA 1
ATOM 2857 C C . PHE A 1 364 ? 36.690 3.882 -31.714 1.00 87.12 364 PHE A C 1
ATOM 2859 O O . PHE A 1 364 ? 36.156 4.473 -30.781 1.00 87.12 364 PHE A O 1
ATOM 2866 N N . LEU A 1 365 ? 37.262 4.527 -32.736 1.00 87.69 365 LEU A N 1
ATOM 2867 C CA . LEU A 1 365 ? 37.372 5.988 -32.786 1.00 87.69 365 LEU A CA 1
ATOM 2868 C C . LEU A 1 365 ? 36.000 6.673 -32.788 1.00 87.69 365 LEU A C 1
ATOM 2870 O O . LEU A 1 365 ? 35.781 7.618 -32.032 1.00 87.69 365 LEU A O 1
ATOM 2874 N N . GLU A 1 366 ? 35.056 6.171 -33.585 1.00 81.69 366 GLU A N 1
ATOM 2875 C CA . GLU A 1 366 ? 33.702 6.731 -33.654 1.00 81.69 366 GLU A CA 1
ATOM 2876 C C . GLU A 1 366 ? 32.938 6.591 -32.327 1.00 81.69 366 GLU A C 1
ATOM 2878 O O . GLU A 1 366 ? 32.222 7.509 -31.918 1.00 81.69 366 GLU A O 1
ATOM 2883 N N . HIS A 1 367 ? 33.070 5.448 -31.650 1.00 82.81 367 HIS A N 1
ATOM 2884 C CA . HIS A 1 367 ? 32.391 5.188 -30.380 1.00 82.81 367 HIS A CA 1
ATOM 2885 C C . HIS A 1 367 ? 33.088 5.863 -29.186 1.00 82.81 367 HIS A C 1
ATOM 2887 O O . HIS A 1 367 ? 32.416 6.304 -28.254 1.00 82.81 367 HIS A O 1
ATOM 2893 N N . ALA A 1 368 ? 34.411 6.031 -29.225 1.00 88.12 368 ALA A N 1
ATOM 2894 C CA . ALA A 1 368 ? 35.169 6.743 -28.199 1.00 88.12 368 ALA A CA 1
ATOM 2895 C C . ALA A 1 368 ? 34.915 8.262 -28.219 1.00 88.12 368 ALA A C 1
ATOM 2897 O O . ALA A 1 368 ? 34.721 8.856 -27.157 1.00 88.12 368 ALA A O 1
ATOM 2898 N N . ASP A 1 369 ? 34.831 8.886 -29.403 1.00 88.19 369 ASP A N 1
ATOM 2899 C CA . ASP A 1 369 ? 34.433 10.300 -29.543 1.00 88.19 369 ASP A CA 1
ATOM 2900 C C . ASP A 1 369 ? 33.018 10.540 -28.990 1.00 88.19 369 ASP A C 1
ATOM 2902 O O . ASP A 1 369 ? 32.754 11.523 -28.290 1.00 88.19 369 ASP A O 1
ATOM 2906 N N . ARG A 1 370 ? 32.097 9.601 -29.249 1.00 83.25 370 ARG A N 1
ATOM 2907 C CA . ARG A 1 370 ? 30.755 9.626 -28.653 1.00 83.25 370 ARG A CA 1
ATOM 2908 C C . ARG A 1 370 ? 30.801 9.491 -27.136 1.00 83.25 370 ARG A C 1
ATOM 2910 O O . ARG A 1 370 ? 30.186 10.313 -26.462 1.00 83.25 370 ARG A O 1
ATOM 2917 N N . GLY A 1 371 ? 31.581 8.551 -26.602 1.00 87.75 371 GLY A N 1
ATOM 2918 C CA . GLY A 1 371 ? 31.744 8.358 -25.158 1.00 87.75 371 GLY A CA 1
ATOM 2919 C C . GLY A 1 371 ? 32.246 9.624 -24.458 1.00 87.75 371 GLY A C 1
ATOM 2920 O O . GLY A 1 371 ? 31.714 10.013 -23.418 1.00 87.75 371 GLY A O 1
ATOM 2921 N N . LEU A 1 372 ? 33.194 10.337 -25.075 1.00 90.25 372 LEU A N 1
ATOM 2922 C CA . LEU A 1 372 ? 33.701 11.622 -24.587 1.00 90.25 372 LEU A CA 1
ATOM 2923 C C . LEU A 1 372 ? 32.631 12.729 -24.600 1.00 90.25 372 LEU A C 1
ATOM 2925 O O . LEU A 1 372 ? 32.454 13.428 -23.601 1.00 90.25 372 LEU A O 1
ATOM 2929 N N . LYS A 1 373 ? 31.887 12.884 -25.704 1.00 87.25 373 LYS A N 1
ATOM 2930 C CA . LYS A 1 373 ? 30.781 13.861 -25.807 1.00 87.25 373 LYS A CA 1
ATOM 2931 C C . LYS A 1 373 ? 29.653 13.562 -24.820 1.00 87.25 373 LYS A C 1
ATOM 2933 O O . LYS A 1 373 ? 29.047 14.484 -24.273 1.00 87.25 373 LYS A O 1
ATOM 2938 N N . THR A 1 374 ? 29.366 12.282 -24.610 1.00 85.12 374 THR A N 1
ATOM 2939 C CA . THR A 1 374 ? 28.411 11.790 -23.618 1.00 85.12 374 THR A CA 1
ATOM 2940 C C . THR A 1 374 ? 28.876 12.154 -22.212 1.00 85.12 374 THR A C 1
ATOM 2942 O O . THR A 1 374 ? 28.106 12.755 -21.466 1.00 85.12 374 THR A O 1
ATOM 2945 N N . PHE A 1 375 ? 30.138 11.884 -21.872 1.00 89.75 375 PHE A N 1
ATOM 2946 C CA . PHE A 1 375 ? 30.718 12.254 -20.583 1.00 89.75 375 PHE A CA 1
ATOM 2947 C C . PHE A 1 375 ? 30.630 13.764 -20.307 1.00 89.75 375 PHE A C 1
ATOM 2949 O O . PHE A 1 375 ? 30.155 14.156 -19.245 1.00 89.75 375 PHE A O 1
ATOM 2956 N N . GLU A 1 376 ? 31.012 14.613 -21.265 1.00 87.50 376 GLU A N 1
ATOM 2957 C CA . GLU A 1 376 ? 30.942 16.076 -21.128 1.00 87.50 376 GLU A CA 1
ATOM 2958 C C . GLU A 1 376 ? 29.521 16.566 -20.825 1.00 87.50 376 GLU A C 1
ATOM 2960 O O . GLU A 1 376 ? 29.302 17.313 -19.869 1.00 87.50 376 GLU A O 1
ATOM 2965 N N . LYS A 1 377 ? 28.541 16.135 -21.629 1.00 83.50 377 LYS A N 1
ATOM 2966 C CA . LYS A 1 377 ? 27.139 16.520 -21.426 1.00 83.50 377 LYS A CA 1
ATOM 2967 C C . LYS A 1 377 ? 26.612 16.000 -20.095 1.00 83.50 377 LYS A C 1
ATOM 2969 O O . LYS A 1 377 ? 25.898 16.720 -19.395 1.00 83.50 377 LYS A O 1
ATOM 2974 N N . ALA A 1 378 ? 26.975 14.767 -19.746 1.00 84.88 378 ALA A N 1
ATOM 2975 C CA . ALA A 1 378 ? 26.549 14.151 -18.508 1.00 84.88 378 ALA A CA 1
ATOM 2976 C C . ALA A 1 378 ? 27.104 14.882 -17.294 1.00 84.88 378 ALA A C 1
ATOM 2978 O O . ALA A 1 378 ? 26.353 15.124 -16.357 1.00 84.88 378 ALA A O 1
ATOM 2979 N N . LEU A 1 379 ? 28.378 15.271 -17.314 1.00 86.75 379 LEU A N 1
ATOM 2980 C CA . LEU A 1 379 ? 29.028 15.923 -16.185 1.00 86.75 379 LEU A CA 1
ATOM 2981 C C . LEU A 1 379 ? 28.334 17.237 -15.816 1.00 86.75 379 LEU A C 1
ATOM 2983 O O . LEU A 1 379 ? 27.900 17.397 -14.676 1.00 86.75 379 LEU A O 1
ATOM 2987 N N . SER A 1 380 ? 28.138 18.133 -16.785 1.00 81.94 380 SER A N 1
ATOM 2988 C CA . SER A 1 380 ? 27.469 19.417 -16.543 1.00 81.94 380 SER A CA 1
ATOM 2989 C C . SER A 1 380 ? 26.023 19.248 -16.072 1.00 81.94 380 SER A C 1
ATOM 2991 O O . SER A 1 380 ? 25.595 19.893 -15.113 1.00 81.94 380 SER A O 1
ATOM 2993 N N . ALA A 1 381 ? 25.266 18.363 -16.726 1.00 82.31 381 ALA A N 1
ATOM 2994 C CA . ALA A 1 381 ? 23.869 18.127 -16.379 1.00 82.31 381 ALA A CA 1
ATOM 2995 C C . ALA A 1 381 ? 23.715 17.452 -15.005 1.00 82.31 381 ALA A C 1
ATOM 2997 O O . ALA A 1 381 ? 22.811 17.802 -14.247 1.00 82.31 381 ALA A O 1
ATOM 2998 N N . PHE A 1 382 ? 24.619 16.531 -14.659 1.00 85.88 382 PHE A N 1
ATOM 2999 C CA . PHE A 1 382 ? 24.643 15.876 -13.356 1.00 85.88 382 PHE A CA 1
ATOM 3000 C C . PHE A 1 382 ? 24.945 16.866 -12.235 1.00 85.88 382 PHE A C 1
ATOM 3002 O O . PHE A 1 382 ? 24.214 16.899 -11.252 1.00 85.88 382 PHE A O 1
ATOM 3009 N N . MET A 1 383 ? 25.964 17.719 -12.394 1.00 85.56 383 MET A N 1
ATOM 3010 C CA . MET A 1 383 ? 26.298 18.720 -11.374 1.00 85.56 383 MET A CA 1
ATOM 3011 C C . MET A 1 383 ? 25.132 19.677 -11.129 1.00 85.56 383 MET A C 1
ATOM 3013 O O . MET A 1 383 ? 24.783 19.951 -9.982 1.00 85.56 383 MET A O 1
ATOM 3017 N N . PHE A 1 384 ? 24.463 20.125 -12.192 1.00 83.62 384 PHE A N 1
ATOM 3018 C CA . PHE A 1 384 ? 23.258 20.941 -12.059 1.00 83.62 384 PHE A CA 1
ATOM 3019 C C . PHE A 1 384 ? 22.153 20.213 -11.282 1.00 83.62 384 PHE A C 1
ATOM 3021 O O . PHE A 1 384 ? 21.574 20.779 -10.357 1.00 83.62 384 PHE A O 1
ATOM 3028 N N . MET A 1 385 ? 21.884 18.955 -11.638 1.00 84.19 385 MET A N 1
ATOM 3029 C CA . MET A 1 385 ? 20.853 18.128 -11.013 1.00 84.19 385 MET A CA 1
ATOM 3030 C C . MET A 1 385 ? 21.139 17.860 -9.531 1.00 84.19 385 MET A C 1
ATOM 3032 O O . MET A 1 385 ? 20.242 18.015 -8.708 1.00 84.19 385 MET A O 1
ATOM 3036 N N . VAL A 1 386 ? 22.377 17.520 -9.165 1.00 85.44 386 VAL A N 1
ATOM 3037 C CA . VAL A 1 386 ? 22.768 17.291 -7.764 1.00 85.44 386 VAL A CA 1
ATOM 3038 C C . VAL A 1 386 ? 22.618 18.571 -6.943 1.00 85.44 386 VAL A C 1
ATOM 3040 O O . VAL A 1 386 ? 22.046 18.535 -5.854 1.00 85.44 386 VAL A O 1
ATOM 3043 N N . ALA A 1 387 ? 23.059 19.720 -7.468 1.00 84.94 387 ALA A N 1
ATOM 3044 C CA . ALA A 1 387 ? 22.866 20.998 -6.785 1.00 84.94 387 ALA A CA 1
ATOM 3045 C C . ALA A 1 387 ? 21.386 21.371 -6.643 1.00 84.94 387 ALA A C 1
ATOM 3047 O O . ALA A 1 387 ? 20.992 21.914 -5.612 1.00 84.94 387 ALA A O 1
ATOM 3048 N N . GLU A 1 388 ? 20.566 21.088 -7.655 1.00 85.50 388 GLU A N 1
ATOM 3049 C CA . GLU A 1 388 ? 19.124 21.330 -7.627 1.00 85.50 388 GLU A CA 1
ATOM 3050 C C . GLU A 1 388 ? 18.428 20.451 -6.580 1.00 85.50 388 GLU A C 1
ATOM 3052 O O . GLU A 1 388 ? 17.696 20.977 -5.738 1.00 85.50 388 GLU A O 1
ATOM 3057 N N . LYS A 1 389 ? 18.723 19.143 -6.564 1.00 85.25 389 LYS A N 1
ATOM 3058 C CA . LYS A 1 389 ? 18.225 18.188 -5.562 1.00 85.25 389 LYS A CA 1
ATOM 3059 C C . LYS A 1 389 ? 18.592 18.626 -4.145 1.00 85.25 389 LYS A C 1
ATOM 3061 O O . LYS A 1 389 ? 17.719 18.726 -3.286 1.00 85.25 389 LYS A O 1
ATOM 3066 N N . GLU A 1 390 ? 19.862 18.945 -3.909 1.00 85.94 390 GLU A N 1
ATOM 3067 C CA . GLU A 1 390 ? 20.353 19.354 -2.590 1.00 85.94 390 GLU A CA 1
ATOM 3068 C C . GLU A 1 390 ? 19.746 20.695 -2.144 1.00 85.94 390 GLU A C 1
ATOM 3070 O O . GLU A 1 390 ? 19.358 20.859 -0.985 1.00 85.94 390 GLU A O 1
ATOM 3075 N N . ALA A 1 391 ? 19.591 21.651 -3.064 1.00 86.69 391 ALA A N 1
ATOM 3076 C CA . ALA A 1 391 ? 18.936 22.925 -2.786 1.00 86.69 391 ALA A CA 1
ATOM 3077 C C . ALA A 1 391 ? 17.466 22.749 -2.390 1.00 86.69 391 ALA A C 1
ATOM 3079 O O . ALA A 1 391 ? 17.033 23.288 -1.370 1.00 86.69 391 ALA A O 1
ATOM 3080 N N . ILE A 1 392 ? 16.706 21.984 -3.177 1.00 86.56 392 ILE A N 1
ATOM 3081 C CA . ILE A 1 392 ? 15.295 21.686 -2.912 1.00 86.56 392 ILE A CA 1
ATOM 3082 C C . ILE A 1 392 ? 15.154 20.950 -1.583 1.00 86.56 392 ILE A C 1
ATOM 3084 O O . ILE A 1 392 ? 14.345 21.357 -0.750 1.00 86.56 392 ILE A O 1
ATOM 3088 N N . LYS A 1 393 ? 15.969 19.917 -1.350 1.00 86.44 393 LYS A N 1
ATOM 3089 C CA . LYS A 1 393 ? 15.968 19.152 -0.103 1.00 86.44 393 LYS A CA 1
ATOM 3090 C C . LYS A 1 393 ? 16.189 20.057 1.106 1.00 86.44 393 LYS A C 1
ATOM 3092 O O . LYS A 1 393 ? 15.380 20.025 2.027 1.00 86.44 393 LYS A O 1
ATOM 3097 N N . ARG A 1 394 ? 17.204 20.931 1.078 1.00 86.88 394 ARG A N 1
ATOM 3098 C CA . ARG A 1 394 ? 17.456 21.899 2.163 1.00 86.88 394 ARG A CA 1
ATOM 3099 C C . ARG A 1 394 ? 16.277 22.843 2.384 1.00 86.88 394 ARG A C 1
ATOM 3101 O O . ARG A 1 394 ? 15.880 23.052 3.526 1.00 86.88 394 ARG A O 1
ATOM 3108 N N . ILE A 1 395 ? 15.699 23.388 1.311 1.00 88.62 395 ILE A N 1
ATOM 3109 C CA . ILE A 1 395 ? 14.529 24.277 1.396 1.00 88.62 395 ILE A CA 1
ATOM 3110 C C . ILE A 1 395 ? 13.350 23.549 2.056 1.00 88.62 395 ILE A C 1
ATOM 3112 O O . ILE A 1 395 ? 12.719 24.090 2.963 1.00 88.62 395 ILE A O 1
ATOM 3116 N N . LEU A 1 396 ? 13.059 22.322 1.628 1.00 87.12 396 LEU A N 1
ATOM 3117 C CA . LEU A 1 396 ? 11.942 21.541 2.148 1.00 87.12 396 LEU A CA 1
ATOM 3118 C C . LEU A 1 396 ? 12.180 21.089 3.599 1.00 87.12 396 LEU A C 1
ATOM 3120 O O . LEU A 1 396 ? 11.288 21.229 4.433 1.00 87.12 396 LEU A O 1
ATOM 3124 N N . GLU A 1 397 ? 13.383 20.629 3.947 1.00 88.25 397 GLU A N 1
ATOM 3125 C CA . GLU A 1 397 ? 13.750 20.267 5.324 1.00 88.25 397 GLU A CA 1
ATOM 3126 C C . GLU A 1 397 ? 13.686 21.465 6.280 1.00 88.25 397 GLU A C 1
ATOM 3128 O O . GLU A 1 397 ? 13.209 21.337 7.411 1.00 88.25 397 GLU A O 1
ATOM 3133 N N . ASP A 1 398 ? 14.133 22.641 5.840 1.00 88.88 398 ASP A N 1
ATOM 3134 C CA . ASP A 1 398 ? 14.051 23.865 6.636 1.00 88.88 398 ASP A CA 1
ATOM 3135 C C . ASP A 1 398 ? 12.606 24.325 6.850 1.00 88.88 398 ASP A C 1
ATOM 3137 O O . ASP A 1 398 ? 12.305 24.901 7.900 1.00 88.88 398 ASP A O 1
ATOM 3141 N N . TYR A 1 399 ? 11.702 24.033 5.909 1.00 88.62 399 TYR A N 1
ATOM 3142 C CA . TYR A 1 399 ? 10.267 24.224 6.114 1.00 88.62 399 TYR A CA 1
ATOM 3143 C C . TYR A 1 399 ? 9.712 23.230 7.147 1.00 88.62 399 TYR A C 1
ATOM 3145 O O . TYR A 1 399 ? 9.073 23.655 8.107 1.00 88.62 399 TYR A O 1
ATOM 3153 N N . VAL A 1 400 ? 10.020 21.926 7.037 1.00 87.19 400 VAL A N 1
ATOM 3154 C CA . VAL A 1 400 ? 9.579 20.892 8.006 1.00 87.19 400 VAL A CA 1
ATOM 3155 C C . VAL A 1 400 ? 9.974 21.259 9.439 1.00 87.19 400 VAL A C 1
ATOM 3157 O O . VAL A 1 400 ? 9.172 21.104 10.362 1.00 87.19 400 VAL A O 1
ATOM 3160 N N . LYS A 1 401 ? 11.194 21.776 9.643 1.00 87.81 401 LYS A N 1
ATOM 3161 C CA . LYS A 1 401 ? 11.693 22.196 10.967 1.00 87.81 401 LYS A CA 1
ATOM 3162 C C . LYS A 1 401 ? 10.878 23.335 11.590 1.00 87.81 401 LYS A C 1
ATOM 3164 O O . LYS A 1 401 ? 10.849 23.441 12.813 1.00 87.81 401 LYS A O 1
ATOM 3169 N N . GLN A 1 402 ? 10.227 24.173 10.781 1.00 87.62 402 GLN A N 1
ATOM 3170 C CA . GLN A 1 402 ? 9.394 25.286 11.256 1.00 87.62 402 GLN A CA 1
ATOM 3171 C C . GLN A 1 402 ? 7.976 24.851 11.647 1.00 87.62 402 GLN A C 1
ATOM 3173 O O . GLN A 1 402 ? 7.277 25.595 12.334 1.00 87.62 402 GLN A O 1
ATOM 3178 N N . VAL A 1 403 ? 7.551 23.644 11.264 1.00 85.06 403 VAL A N 1
ATOM 3179 C CA . VAL A 1 403 ? 6.231 23.108 11.614 1.00 85.06 403 VAL A CA 1
ATOM 3180 C C . VAL A 1 403 ? 6.233 22.652 13.073 1.00 85.06 403 VAL A C 1
ATOM 3182 O O . VAL A 1 403 ? 6.965 21.733 13.449 1.00 85.06 403 VAL A O 1
ATOM 3185 N N . VAL A 1 404 ? 5.415 23.295 13.908 1.00 83.44 404 VAL A N 1
ATOM 3186 C CA . VAL A 1 404 ? 5.342 23.030 15.357 1.00 83.44 404 VAL A CA 1
ATOM 3187 C C . VAL A 1 404 ? 4.507 21.788 15.677 1.00 83.44 404 VAL A C 1
ATOM 3189 O O . VAL A 1 404 ? 4.930 20.985 16.506 1.00 83.44 404 VAL A O 1
ATOM 3192 N N . ASP A 1 405 ? 3.355 21.614 15.022 1.00 81.00 405 ASP A N 1
ATOM 3193 C CA . ASP A 1 405 ? 2.454 20.486 15.283 1.00 81.00 405 ASP A CA 1
ATOM 3194 C C . ASP A 1 405 ? 3.076 19.143 14.829 1.00 81.00 405 ASP A C 1
ATOM 3196 O O . ASP A 1 405 ? 3.550 19.052 13.694 1.00 81.00 405 ASP A O 1
ATOM 3200 N N . PRO A 1 406 ? 3.117 18.102 15.684 1.00 76.69 406 PRO A N 1
ATOM 3201 C CA . PRO A 1 406 ? 3.802 16.847 15.381 1.00 76.69 406 PRO A CA 1
ATOM 3202 C C . PRO A 1 406 ? 3.114 16.008 14.296 1.00 76.69 406 PRO A C 1
ATOM 3204 O O . PRO A 1 406 ? 3.819 15.403 13.491 1.00 76.69 406 PRO A O 1
ATOM 3207 N N . ILE A 1 407 ? 1.778 15.983 14.230 1.00 77.88 407 ILE A N 1
ATOM 3208 C CA . ILE A 1 407 ? 1.038 15.202 13.222 1.00 77.88 407 ILE A CA 1
ATOM 3209 C C . ILE A 1 407 ? 1.207 15.869 11.863 1.00 77.88 407 ILE A C 1
ATOM 3211 O O . ILE A 1 407 ? 1.629 15.227 10.901 1.00 77.88 407 ILE A O 1
ATOM 3215 N N . ARG A 1 408 ? 0.996 17.185 11.812 1.00 82.62 408 ARG A N 1
ATOM 3216 C CA . ARG A 1 408 ? 1.254 18.030 10.650 1.00 82.62 408 ARG A CA 1
ATOM 3217 C C . ARG A 1 408 ? 2.705 17.931 10.207 1.00 82.62 408 ARG A C 1
ATOM 3219 O O . ARG A 1 408 ? 2.954 17.795 9.016 1.00 82.62 408 ARG A O 1
ATOM 3226 N N . ARG A 1 409 ? 3.676 17.924 11.126 1.00 84.88 409 ARG A N 1
ATOM 3227 C CA . ARG A 1 409 ? 5.096 17.734 10.790 1.00 84.88 409 ARG A CA 1
ATOM 3228 C C . ARG A 1 409 ? 5.343 16.367 10.162 1.00 84.88 409 ARG A C 1
ATOM 3230 O O . ARG A 1 409 ? 6.052 16.316 9.164 1.00 84.88 409 ARG A O 1
ATOM 3237 N N . ILE A 1 410 ? 4.789 15.285 10.716 1.00 81.62 410 ILE A N 1
ATOM 3238 C CA . ILE A 1 410 ? 4.931 13.937 10.143 1.00 81.62 410 ILE A CA 1
ATOM 3239 C C . ILE A 1 410 ? 4.294 13.897 8.753 1.00 81.62 410 ILE A C 1
ATOM 3241 O O . ILE A 1 410 ? 4.974 13.512 7.810 1.00 81.62 410 ILE A O 1
ATOM 3245 N N . MET A 1 411 ? 3.056 14.373 8.587 1.00 77.75 411 MET A N 1
ATOM 3246 C CA . MET A 1 411 ? 2.398 14.405 7.277 1.00 77.75 411 MET A CA 1
ATOM 3247 C C . MET A 1 411 ? 3.157 15.256 6.263 1.00 77.75 411 MET A C 1
ATOM 3249 O O . MET A 1 411 ? 3.362 14.811 5.141 1.00 77.75 411 MET A O 1
ATOM 3253 N N . ILE A 1 412 ? 3.607 16.455 6.640 1.00 82.12 412 ILE A N 1
ATOM 3254 C CA . ILE A 1 412 ? 4.400 17.331 5.769 1.00 82.12 412 ILE A CA 1
ATOM 3255 C C . ILE A 1 412 ? 5.722 16.670 5.418 1.00 82.12 412 ILE A C 1
ATOM 3257 O O . ILE A 1 412 ? 6.121 16.725 4.263 1.00 82.12 412 ILE A O 1
ATOM 3261 N N . LYS A 1 413 ? 6.387 16.024 6.378 1.00 84.75 413 LYS A N 1
ATOM 3262 C CA . LYS A 1 413 ? 7.625 15.287 6.134 1.00 84.75 413 LYS A CA 1
ATOM 3263 C C . LYS A 1 413 ? 7.389 14.139 5.155 1.00 84.75 413 LYS A C 1
ATOM 3265 O O . LYS A 1 413 ? 8.093 14.069 4.158 1.00 84.75 413 LYS A O 1
ATOM 3270 N N . THR A 1 414 ? 6.382 13.294 5.379 1.00 79.62 414 THR A N 1
ATOM 3271 C CA . THR A 1 414 ? 6.043 12.190 4.468 1.00 79.62 414 THR A CA 1
ATOM 3272 C C . THR A 1 414 ? 5.623 12.713 3.095 1.00 79.62 414 THR A C 1
ATOM 3274 O O . THR A 1 414 ? 6.012 12.155 2.073 1.00 79.62 414 THR A O 1
ATOM 3277 N N . TYR A 1 415 ? 4.882 13.821 3.040 1.00 77.88 415 TYR A N 1
ATOM 3278 C CA . TYR A 1 415 ? 4.521 14.474 1.786 1.00 77.88 415 TYR A CA 1
ATOM 3279 C C . TYR A 1 415 ? 5.762 15.001 1.059 1.00 77.88 415 TYR A C 1
ATOM 3281 O O . TYR A 1 415 ? 5.913 14.762 -0.130 1.00 77.88 415 TYR A O 1
ATOM 3289 N N . ILE A 1 416 ? 6.683 15.656 1.768 1.00 78.69 416 ILE A N 1
ATOM 3290 C CA . ILE A 1 416 ? 7.963 16.153 1.245 1.00 78.69 416 ILE A CA 1
ATOM 3291 C C . ILE A 1 416 ? 8.872 15.022 0.793 1.00 78.69 416 ILE A C 1
ATOM 3293 O O . ILE A 1 416 ? 9.538 15.181 -0.218 1.00 78.69 416 ILE A O 1
ATOM 3297 N N . GLU A 1 417 ? 8.879 13.876 1.465 1.00 80.75 417 GLU A N 1
ATOM 3298 C CA . GLU A 1 417 ? 9.594 12.686 0.999 1.00 80.75 417 GLU A CA 1
ATOM 3299 C C . GLU A 1 417 ? 9.002 12.176 -0.326 1.00 80.75 417 GLU A C 1
ATOM 3301 O O . GLU A 1 417 ? 9.748 11.823 -1.238 1.00 80.75 417 GLU A O 1
ATOM 3306 N N . LYS A 1 418 ? 7.671 12.197 -0.485 1.00 75.19 418 LYS A N 1
ATOM 3307 C CA . LYS A 1 418 ? 7.005 11.812 -1.742 1.00 75.19 418 LYS A CA 1
ATOM 3308 C C . LYS A 1 418 ? 7.200 12.835 -2.861 1.00 75.19 418 LYS A C 1
ATOM 3310 O O . LYS A 1 418 ? 7.540 12.441 -3.975 1.00 75.19 418 LYS A O 1
ATOM 3315 N N . ILE A 1 419 ? 7.044 14.133 -2.576 1.00 75.81 419 ILE A N 1
ATOM 3316 C CA . ILE A 1 419 ? 7.419 15.201 -3.512 1.00 75.81 419 ILE A CA 1
ATOM 3317 C C . ILE A 1 419 ? 8.897 15.061 -3.854 1.00 75.81 419 ILE A C 1
ATOM 3319 O O . ILE A 1 419 ? 9.242 15.209 -5.008 1.00 75.81 419 ILE A O 1
ATOM 3323 N N . GLY A 1 420 ? 9.761 14.787 -2.877 1.00 75.50 420 GLY A N 1
ATOM 3324 C CA . GLY A 1 420 ? 11.200 14.636 -3.047 1.00 75.50 420 GLY A CA 1
ATOM 3325 C C . GLY A 1 420 ? 11.513 13.536 -4.046 1.00 75.50 420 GLY A C 1
ATOM 3326 O O . GLY A 1 420 ? 12.201 13.803 -5.018 1.00 75.50 420 GLY A O 1
ATOM 3327 N N . LYS A 1 421 ? 10.901 12.355 -3.901 1.00 74.38 421 LYS A N 1
ATOM 3328 C CA . LYS A 1 421 ? 11.006 11.271 -4.891 1.00 74.38 421 LYS A CA 1
ATOM 3329 C C . LYS A 1 421 ? 10.485 11.686 -6.270 1.00 74.38 421 LYS A C 1
ATOM 3331 O O . LYS A 1 421 ? 11.145 11.430 -7.272 1.00 74.38 421 LYS A O 1
ATOM 3336 N N . ARG A 1 422 ? 9.329 12.360 -6.340 1.00 71.69 422 ARG A N 1
ATOM 3337 C CA . ARG A 1 422 ? 8.773 12.873 -7.608 1.00 71.69 422 ARG A CA 1
ATOM 3338 C C . ARG A 1 422 ? 9.672 13.935 -8.247 1.00 71.69 422 ARG A C 1
ATOM 3340 O O . ARG A 1 422 ? 9.877 13.890 -9.451 1.00 71.69 422 ARG A O 1
ATOM 3347 N N . LEU A 1 423 ? 10.233 14.847 -7.455 1.00 74.06 423 LEU A N 1
ATOM 3348 C CA . LEU A 1 423 ? 11.145 15.911 -7.871 1.00 74.06 423 LEU A CA 1
ATOM 3349 C C . LEU A 1 423 ? 12.470 15.331 -8.325 1.00 74.06 423 LEU A C 1
ATOM 3351 O O . LEU A 1 423 ? 12.910 15.669 -9.409 1.00 74.06 423 LEU A O 1
ATOM 3355 N N . GLU A 1 424 ? 13.090 14.444 -7.547 1.00 72.00 424 GLU A N 1
ATOM 3356 C CA . GLU A 1 424 ? 14.315 13.745 -7.941 1.00 72.00 424 GLU A CA 1
ATOM 3357 C C . GLU A 1 424 ? 14.141 13.108 -9.310 1.00 72.00 424 GLU A C 1
ATOM 3359 O O . GLU A 1 424 ? 14.992 13.254 -10.184 1.00 72.00 424 GLU A O 1
ATOM 3364 N N . SER A 1 425 ? 12.991 12.481 -9.511 1.00 67.44 425 SER A N 1
ATOM 3365 C CA . SER A 1 425 ? 12.676 11.827 -10.755 1.00 67.44 425 SER A CA 1
ATOM 3366 C C . SER A 1 425 ? 12.360 12.790 -11.904 1.00 67.44 425 SER A C 1
ATOM 3368 O O . SER A 1 425 ? 12.895 12.650 -12.998 1.00 67.44 425 SER A O 1
ATOM 3370 N N . PHE A 1 426 ? 11.595 13.849 -11.641 1.00 71.19 426 PHE A N 1
ATOM 3371 C CA . PHE A 1 426 ? 11.324 14.924 -12.594 1.00 71.19 426 PHE A CA 1
ATOM 3372 C C . PHE A 1 426 ? 12.603 15.659 -13.034 1.00 71.19 426 PHE A C 1
ATOM 3374 O O . PHE A 1 426 ? 12.783 15.972 -14.213 1.00 71.19 426 PHE A O 1
ATOM 3381 N N . ILE A 1 427 ? 13.505 15.931 -12.089 1.00 71.62 427 ILE A N 1
ATOM 3382 C CA . ILE A 1 427 ? 14.792 16.583 -12.335 1.00 71.62 427 ILE A CA 1
ATOM 3383 C C . ILE A 1 427 ? 15.684 15.651 -13.165 1.00 71.62 427 ILE A C 1
ATOM 3385 O O . ILE A 1 427 ? 16.327 16.101 -14.116 1.00 71.62 427 ILE A O 1
ATOM 3389 N N . GLU A 1 428 ? 15.704 14.354 -12.844 1.00 65.69 428 GLU A N 1
ATOM 3390 C CA . GLU A 1 428 ? 16.404 13.349 -13.644 1.00 65.69 428 GLU A CA 1
ATOM 3391 C C . GLU A 1 428 ? 15.846 13.253 -15.070 1.00 65.69 428 GLU A C 1
ATOM 3393 O O . GLU A 1 428 ? 16.633 13.185 -16.013 1.00 65.69 428 GLU A O 1
ATOM 3398 N N . ASP A 1 429 ? 14.527 13.286 -15.255 1.00 62.59 429 ASP A N 1
ATOM 3399 C CA . ASP A 1 429 ? 13.864 13.241 -16.564 1.00 62.59 429 ASP A CA 1
ATOM 3400 C C . ASP A 1 429 ? 14.248 14.406 -17.476 1.00 62.59 429 ASP A C 1
ATOM 3402 O O . ASP A 1 429 ? 14.435 14.232 -18.681 1.00 62.59 429 ASP A O 1
ATOM 3406 N N . ARG A 1 430 ? 14.346 15.624 -16.930 1.00 65.31 430 ARG A N 1
ATOM 3407 C CA . ARG A 1 430 ? 14.647 16.808 -17.749 1.00 65.31 430 ARG A CA 1
ATOM 3408 C C . ARG A 1 430 ? 16.133 16.989 -18.036 1.00 65.31 430 ARG A C 1
ATOM 3410 O O . ARG A 1 430 ? 16.504 17.979 -18.674 1.00 65.31 430 ARG A O 1
ATOM 3417 N N . SER A 1 431 ? 16.992 16.118 -17.512 1.00 60.16 431 SER A N 1
ATOM 3418 C CA . SER A 1 431 ? 18.425 16.380 -17.412 1.00 60.16 431 SER A CA 1
ATOM 3419 C C . SER A 1 431 ? 19.122 16.538 -18.778 1.00 60.16 431 SER A C 1
ATOM 3421 O O . SER A 1 431 ? 20.143 17.218 -18.877 1.00 60.16 431 SER A O 1
ATOM 3423 N N . LEU A 1 432 ? 18.508 16.035 -19.856 1.00 57.12 432 LEU A N 1
ATOM 3424 C CA . LEU A 1 432 ? 18.917 16.235 -21.255 1.00 57.12 432 LEU A CA 1
ATOM 3425 C C . LEU A 1 432 ? 18.734 17.684 -21.758 1.00 57.12 432 LEU A C 1
ATOM 3427 O O . LEU A 1 432 ? 19.483 18.141 -22.621 1.00 57.12 432 LEU A O 1
ATOM 3431 N N . GLY A 1 433 ? 17.777 18.430 -21.194 1.00 57.25 433 GLY A N 1
ATOM 3432 C CA . GLY A 1 433 ? 17.486 19.837 -21.506 1.00 57.25 433 GLY A CA 1
ATOM 3433 C C . GLY A 1 433 ? 18.169 20.841 -20.568 1.00 57.25 433 GLY A C 1
ATOM 3434 O O . GLY A 1 433 ? 17.792 22.018 -20.516 1.00 57.25 433 GLY A O 1
ATOM 3435 N N . VAL A 1 434 ? 19.132 20.396 -19.759 1.00 64.50 434 VAL A N 1
ATOM 3436 C CA . VAL A 1 434 ? 19.897 21.280 -18.873 1.00 64.50 434 VAL A CA 1
ATOM 3437 C C . VAL A 1 434 ? 20.957 22.029 -19.691 1.00 64.50 434 VAL A C 1
ATOM 3439 O O . VAL A 1 434 ? 21.691 21.403 -20.456 1.00 64.50 434 VAL A O 1
ATOM 3442 N N . PRO A 1 435 ? 21.058 23.367 -19.566 1.00 60.69 435 PRO A N 1
ATOM 3443 C CA . PRO A 1 435 ? 22.102 24.130 -20.234 1.00 60.69 435 PRO A CA 1
ATOM 3444 C C . PRO A 1 435 ? 23.488 23.596 -19.871 1.00 60.69 435 PRO A C 1
ATOM 3446 O O . PRO A 1 435 ? 23.813 23.437 -18.699 1.00 60.69 435 PRO A O 1
ATOM 3449 N N . VAL A 1 436 ? 24.322 23.371 -20.887 1.00 62.00 436 VAL A N 1
ATOM 3450 C CA . VAL A 1 436 ? 25.721 22.939 -20.708 1.00 62.00 436 VAL A CA 1
ATOM 3451 C C . VAL A 1 436 ? 26.543 24.009 -19.968 1.00 62.00 436 VAL A C 1
ATOM 3453 O O . VAL A 1 436 ? 27.558 23.701 -19.350 1.00 62.00 436 VAL A O 1
ATOM 3456 N N . SER A 1 437 ? 26.092 25.268 -20.000 1.00 69.00 437 SER A N 1
ATOM 3457 C CA . SER A 1 437 ? 26.681 26.395 -19.278 1.00 69.00 437 SER A CA 1
ATOM 3458 C C . SER A 1 437 ? 25.972 26.660 -17.94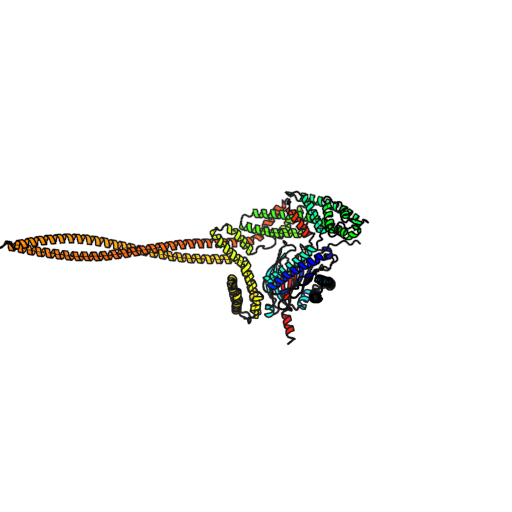7 1.00 69.00 437 SER A C 1
ATOM 3460 O O . SER A 1 437 ? 24.759 26.875 -17.924 1.00 69.00 437 SER A O 1
ATOM 3462 N N . TRP A 1 438 ? 26.745 26.726 -16.863 1.00 74.00 438 TRP A N 1
ATOM 3463 C CA . TRP A 1 438 ? 26.270 27.124 -15.538 1.00 74.00 438 TRP A CA 1
ATOM 3464 C C . TRP A 1 438 ? 25.873 28.610 -15.495 1.00 74.00 438 TRP A C 1
ATOM 3466 O O . TRP A 1 438 ? 26.658 29.473 -15.884 1.00 74.00 438 TRP A O 1
ATOM 3476 N N . ASP A 1 439 ? 24.669 28.906 -14.996 1.00 82.50 439 ASP A N 1
ATOM 3477 C CA . ASP A 1 439 ? 24.177 30.262 -14.728 1.00 82.50 439 ASP A CA 1
ATOM 3478 C C . ASP A 1 439 ? 23.246 30.235 -13.504 1.00 82.50 439 ASP A C 1
ATOM 3480 O O . ASP A 1 439 ? 22.253 29.500 -13.467 1.00 82.50 439 ASP A O 1
ATOM 3484 N N . ILE A 1 440 ? 23.562 31.047 -12.492 1.00 82.62 440 ILE A N 1
ATOM 3485 C CA . ILE A 1 440 ? 22.841 31.059 -11.212 1.00 82.62 440 ILE A CA 1
ATOM 3486 C C . ILE A 1 440 ? 21.401 31.586 -11.328 1.00 82.62 440 ILE A C 1
ATOM 3488 O O . ILE A 1 440 ? 20.525 31.159 -10.573 1.00 82.62 440 ILE A O 1
ATOM 3492 N N . ALA A 1 441 ? 21.124 32.503 -12.259 1.00 83.75 441 ALA A N 1
ATOM 3493 C CA . ALA A 1 441 ? 19.780 33.022 -12.486 1.00 83.75 441 ALA A CA 1
ATOM 3494 C C . ALA A 1 441 ? 18.905 31.964 -13.166 1.00 83.75 441 ALA A C 1
ATOM 3496 O O . ALA A 1 441 ? 17.758 31.766 -12.756 1.00 83.75 441 ALA A O 1
ATOM 3497 N N . ILE A 1 442 ? 19.468 31.233 -14.135 1.00 83.06 442 ILE A N 1
ATOM 3498 C CA . ILE A 1 442 ? 18.806 30.086 -14.765 1.00 83.06 442 ILE A CA 1
ATOM 3499 C C . ILE A 1 442 ? 18.548 28.985 -13.730 1.00 83.06 442 ILE A C 1
ATOM 3501 O O . ILE A 1 442 ? 17.433 28.471 -13.664 1.00 83.06 442 ILE A O 1
ATOM 3505 N N . PHE A 1 443 ? 19.529 28.673 -12.878 1.00 84.12 443 PHE A N 1
ATOM 3506 C CA . PHE A 1 443 ? 19.390 27.693 -11.797 1.00 84.12 443 PHE A CA 1
ATOM 3507 C C . PHE A 1 443 ? 18.251 28.041 -10.827 1.00 84.12 443 PHE A C 1
ATOM 3509 O O . PHE A 1 443 ? 17.360 27.228 -10.584 1.00 84.12 443 PHE A O 1
ATOM 3516 N N . ARG A 1 444 ? 18.209 29.283 -10.327 1.00 86.69 444 ARG A N 1
ATOM 3517 C CA . ARG A 1 444 ? 17.142 29.750 -9.422 1.00 86.69 444 ARG A CA 1
ATOM 3518 C C . ARG A 1 444 ? 15.765 29.768 -10.087 1.00 86.69 444 ARG A C 1
ATOM 3520 O O . ARG A 1 444 ? 14.774 29.421 -9.445 1.00 86.69 444 ARG A O 1
ATOM 3527 N N . GLY A 1 445 ? 15.696 30.192 -11.351 1.00 84.94 445 GLY A N 1
ATOM 3528 C CA . GLY A 1 445 ? 14.455 30.191 -12.128 1.00 84.94 445 GLY A CA 1
ATOM 3529 C C . GLY A 1 445 ? 13.885 28.783 -12.281 1.00 84.94 445 GLY A C 1
ATOM 3530 O O . GLY A 1 445 ? 12.700 28.573 -12.031 1.00 84.94 445 GLY A O 1
ATOM 3531 N N . LYS A 1 446 ? 14.760 27.823 -12.584 1.00 82.38 446 LYS A N 1
ATOM 3532 C CA . LYS A 1 446 ? 14.425 26.410 -12.743 1.00 82.38 446 LYS A CA 1
ATOM 3533 C C . LYS A 1 446 ? 13.936 25.745 -11.455 1.00 82.38 446 LYS A C 1
ATOM 3535 O O . LYS A 1 446 ? 12.857 25.169 -11.479 1.00 82.38 446 LYS A O 1
ATOM 3540 N N . ILE A 1 447 ? 14.627 25.922 -10.322 1.00 85.81 447 ILE A N 1
ATOM 3541 C CA . ILE A 1 447 ? 14.152 25.392 -9.025 1.00 85.81 447 ILE A CA 1
ATOM 3542 C C . ILE A 1 447 ? 12.734 25.887 -8.719 1.00 85.81 447 ILE A C 1
ATOM 3544 O O . ILE A 1 447 ? 11.889 25.139 -8.231 1.00 85.81 447 ILE A O 1
ATOM 3548 N N . LYS A 1 448 ? 12.468 27.172 -8.986 1.00 84.88 448 LYS A N 1
ATOM 3549 C CA . LYS A 1 448 ? 11.164 27.783 -8.721 1.00 84.88 448 LYS A CA 1
ATOM 3550 C C . LYS A 1 448 ? 10.058 27.169 -9.583 1.00 84.88 448 LYS A C 1
ATOM 3552 O O . LYS A 1 448 ? 8.956 26.976 -9.076 1.00 84.88 448 LYS A O 1
ATOM 3557 N N . GLU A 1 449 ? 10.332 26.926 -10.861 1.00 83.44 449 GLU A N 1
ATOM 3558 C CA . GLU A 1 449 ? 9.390 26.311 -11.801 1.00 83.44 449 GLU A CA 1
ATOM 3559 C C . GLU A 1 449 ? 9.133 24.841 -11.447 1.00 83.44 449 GLU A C 1
ATOM 3561 O O . GLU A 1 449 ? 7.980 24.435 -11.304 1.00 83.44 449 GLU A O 1
ATOM 3566 N N . ASP A 1 450 ? 10.198 24.082 -11.193 1.00 81.44 450 ASP A N 1
ATOM 3567 C CA . ASP A 1 450 ? 10.127 22.653 -10.886 1.00 81.44 450 ASP A CA 1
ATOM 3568 C C . ASP A 1 450 ? 9.359 22.412 -9.591 1.00 81.44 450 ASP A C 1
ATOM 3570 O O . ASP A 1 450 ? 8.399 21.639 -9.565 1.00 81.44 450 ASP A O 1
ATOM 3574 N N . LEU A 1 451 ? 9.704 23.145 -8.531 1.00 82.75 451 LEU A N 1
ATOM 3575 C CA . LEU A 1 451 ? 9.010 23.043 -7.255 1.00 82.75 451 LEU A CA 1
ATOM 3576 C C . LEU A 1 451 ? 7.534 23.460 -7.369 1.00 82.75 451 LEU A C 1
ATOM 3578 O O . LEU A 1 451 ? 6.681 22.828 -6.754 1.00 82.75 451 LEU A O 1
ATOM 3582 N N . ALA A 1 452 ? 7.211 24.486 -8.166 1.00 81.62 452 ALA A N 1
ATOM 3583 C CA . ALA A 1 452 ? 5.822 24.877 -8.420 1.00 81.62 452 ALA A CA 1
ATOM 3584 C C . ALA A 1 452 ? 5.038 23.774 -9.133 1.00 81.62 452 ALA A C 1
ATOM 3586 O O . ALA A 1 452 ? 3.964 23.407 -8.662 1.00 81.62 452 ALA A O 1
ATOM 3587 N N . SER A 1 453 ? 5.606 23.193 -10.190 1.00 77.69 453 SER A N 1
ATOM 3588 C CA . SER A 1 453 ? 4.952 22.128 -10.955 1.00 77.69 453 SER A CA 1
ATOM 3589 C C . SER A 1 453 ? 4.649 20.890 -10.104 1.00 77.69 453 SER A C 1
ATOM 3591 O O . SER A 1 453 ? 3.559 20.330 -10.189 1.00 77.69 453 SER A O 1
ATOM 3593 N N . GLN A 1 454 ? 5.573 20.488 -9.224 1.00 77.56 454 GLN A N 1
ATOM 3594 C CA . GLN A 1 454 ? 5.406 19.275 -8.418 1.00 77.56 454 GLN A CA 1
ATOM 3595 C C . GLN A 1 454 ? 4.510 19.477 -7.190 1.00 77.56 454 GLN A C 1
ATOM 3597 O O . GLN A 1 454 ? 3.916 18.518 -6.699 1.00 77.56 454 GLN A O 1
ATOM 3602 N N . LEU A 1 455 ? 4.369 20.712 -6.699 1.00 74.62 455 LEU A N 1
ATOM 3603 C CA . LEU A 1 455 ? 3.433 21.042 -5.619 1.00 74.62 455 LEU A CA 1
ATOM 3604 C C . LEU A 1 455 ? 1.985 21.212 -6.109 1.00 74.62 455 LEU A C 1
ATOM 3606 O O . LEU A 1 455 ? 1.069 21.286 -5.287 1.00 74.62 455 LEU A O 1
ATOM 3610 N N . GLU A 1 456 ? 1.754 21.268 -7.425 1.00 65.69 456 GLU A N 1
ATOM 3611 C CA . GLU A 1 456 ? 0.415 21.425 -8.001 1.00 65.69 456 GLU A CA 1
ATOM 3612 C C . GLU A 1 456 ? -0.396 20.123 -8.107 1.00 65.69 456 GLU A C 1
ATOM 3614 O O . GLU A 1 456 ? -1.631 20.200 -8.108 1.00 65.69 456 GLU A O 1
ATOM 3619 N N . VAL A 1 457 ? 0.273 18.963 -8.098 1.00 60.53 457 VAL A N 1
ATOM 3620 C CA . VAL A 1 457 ? -0.324 17.623 -8.250 1.00 60.53 457 VAL A CA 1
ATOM 3621 C C . VAL A 1 457 ? -1.148 17.223 -7.014 1.00 60.53 457 VAL A C 1
ATOM 3623 O O . VAL A 1 457 ? -0.699 17.355 -5.875 1.00 60.53 457 VAL A O 1
ATOM 3626 N N . GLY A 1 458 ? -2.380 16.747 -7.235 1.00 56.62 458 GLY A N 1
ATOM 3627 C CA . GLY A 1 458 ? -3.352 16.404 -6.187 1.00 56.62 458 GLY A CA 1
ATOM 3628 C C . GLY A 1 458 ? -3.068 15.091 -5.438 1.00 56.62 458 GLY A C 1
ATOM 3629 O O . GLY A 1 458 ? -2.510 14.159 -6.001 1.00 56.62 458 GLY A O 1
ATOM 3630 N N . VAL A 1 459 ? -3.476 15.080 -4.158 1.00 55.41 459 VAL A N 1
ATOM 3631 C CA . VAL A 1 459 ? -3.548 14.009 -3.128 1.00 55.41 459 VAL A CA 1
ATOM 3632 C C . VAL A 1 459 ? -2.613 12.795 -3.283 1.00 55.41 459 VAL A C 1
ATOM 3634 O O . VAL A 1 459 ? -2.773 11.959 -4.163 1.00 55.41 459 VAL A O 1
ATOM 3637 N N . LEU A 1 460 ? -1.705 12.639 -2.312 1.00 64.50 460 LEU A N 1
ATOM 3638 C CA . LEU A 1 460 ? -0.606 11.665 -2.320 1.00 64.50 460 LEU A CA 1
ATOM 3639 C C . LEU A 1 460 ? -0.761 10.482 -1.348 1.00 64.50 460 LEU A C 1
ATOM 3641 O O . LEU A 1 460 ? 0.117 9.626 -1.337 1.00 64.50 460 LEU A O 1
ATOM 3645 N N . PHE A 1 461 ? -1.790 10.438 -0.496 1.00 74.00 461 PHE A N 1
ATOM 3646 C CA . PHE A 1 461 ? -1.886 9.438 0.577 1.00 74.00 461 PHE A CA 1
ATOM 3647 C C . PHE A 1 461 ? -2.996 8.417 0.334 1.00 74.00 461 PHE A C 1
ATOM 3649 O O . PHE A 1 461 ? -4.150 8.780 0.112 1.00 74.00 461 PHE A O 1
ATOM 3656 N N . SER A 1 462 ? -2.644 7.137 0.420 1.00 80.75 462 SER A N 1
ATOM 3657 C CA . SER A 1 462 ? -3.606 6.041 0.530 1.00 80.75 462 SER A CA 1
ATOM 3658 C C . SER A 1 462 ? -4.200 5.959 1.942 1.00 80.75 462 SER A C 1
ATOM 3660 O O . SER A 1 462 ? -3.613 6.448 2.909 1.00 80.75 462 SER A O 1
ATOM 3662 N N . THR A 1 463 ? -5.347 5.290 2.086 1.00 85.75 463 THR A N 1
ATOM 3663 C CA . THR A 1 463 ? -5.991 5.045 3.390 1.00 85.75 463 THR A CA 1
ATOM 3664 C C . THR A 1 463 ? -5.045 4.371 4.387 1.00 85.75 463 THR A C 1
ATOM 3666 O O . THR A 1 463 ? -5.000 4.758 5.555 1.00 85.75 463 THR A O 1
ATOM 3669 N N . VAL A 1 464 ? -4.253 3.399 3.918 1.00 87.38 464 VAL A N 1
ATOM 3670 C CA . VAL A 1 464 ? -3.281 2.665 4.744 1.00 87.38 464 VAL A CA 1
ATOM 3671 C C . VAL A 1 464 ? -2.179 3.592 5.251 1.00 87.38 464 VAL A C 1
ATOM 3673 O O . VAL A 1 464 ? -1.829 3.539 6.425 1.00 87.38 464 VAL A O 1
ATOM 3676 N N . GLU A 1 465 ? -1.671 4.486 4.403 1.00 85.38 465 GLU A N 1
ATOM 3677 C CA . GLU A 1 465 ? -0.628 5.439 4.799 1.00 85.38 465 GLU A CA 1
ATOM 3678 C C . GLU A 1 465 ? -1.139 6.471 5.803 1.00 85.38 465 GLU A C 1
ATOM 3680 O O . GLU A 1 465 ? -0.426 6.809 6.744 1.00 85.38 465 GLU A O 1
ATOM 3685 N N . LEU A 1 466 ? -2.375 6.957 5.643 1.00 88.50 466 LEU A N 1
ATOM 3686 C CA . LEU A 1 466 ? -2.995 7.839 6.637 1.00 88.50 466 LEU A CA 1
ATOM 3687 C C . LEU A 1 466 ? -3.114 7.128 7.987 1.00 88.50 466 LEU A C 1
ATOM 3689 O O . LEU A 1 466 ? -2.750 7.695 9.015 1.00 88.50 466 LEU A O 1
ATOM 3693 N N . LEU A 1 467 ? -3.557 5.868 7.976 1.00 90.00 467 LEU A N 1
ATOM 3694 C CA . LEU A 1 467 ? -3.666 5.051 9.180 1.00 90.00 467 LEU A CA 1
ATOM 3695 C C . LEU A 1 467 ? -2.295 4.823 9.842 1.00 90.00 467 LEU A C 1
ATOM 3697 O O . LEU A 1 467 ? -2.176 4.948 11.060 1.00 90.00 467 LEU A O 1
ATOM 3701 N N . GLU A 1 468 ? -1.255 4.543 9.053 1.00 89.62 468 GLU A N 1
ATOM 3702 C CA . GLU A 1 468 ? 0.130 4.399 9.517 1.00 89.62 468 GLU A CA 1
ATOM 3703 C C . GLU A 1 468 ? 0.683 5.690 10.129 1.00 89.62 468 GLU A C 1
ATOM 3705 O O . GLU A 1 468 ? 1.297 5.652 11.197 1.00 89.62 468 GLU A O 1
ATOM 3710 N N . ILE A 1 469 ? 0.448 6.838 9.489 1.00 87.00 469 ILE A N 1
ATOM 3711 C CA . ILE A 1 469 ? 0.862 8.151 9.998 1.00 87.00 469 ILE A CA 1
ATOM 3712 C C . ILE A 1 469 ? 0.197 8.429 11.346 1.00 87.00 469 ILE A C 1
ATOM 3714 O O . ILE A 1 469 ? 0.889 8.767 12.312 1.00 87.00 469 ILE A O 1
ATOM 3718 N N . THR A 1 470 ? -1.124 8.247 11.438 1.00 89.25 470 THR A N 1
ATOM 3719 C CA . THR A 1 470 ? -1.855 8.450 12.691 1.00 89.25 470 THR A CA 1
ATOM 3720 C C . THR A 1 470 ? -1.355 7.502 13.777 1.00 89.25 470 THR A C 1
ATOM 3722 O O . THR A 1 470 ? -1.078 7.944 14.891 1.00 89.25 470 THR A O 1
ATOM 3725 N N . PHE A 1 471 ? -1.205 6.210 13.467 1.00 91.44 471 PHE A N 1
ATOM 3726 C CA . PHE A 1 471 ? -0.751 5.205 14.425 1.00 91.44 471 PHE A CA 1
ATOM 3727 C C . PHE A 1 471 ? 0.651 5.524 14.960 1.00 91.44 471 PHE A C 1
ATOM 3729 O O . PHE A 1 471 ? 0.845 5.561 16.175 1.00 91.44 471 PHE A O 1
ATOM 3736 N N . ASN A 1 472 ? 1.610 5.832 14.082 1.00 88.50 472 ASN A N 1
ATOM 3737 C CA . ASN A 1 472 ? 2.984 6.149 14.476 1.00 88.50 472 ASN A CA 1
ATOM 3738 C C . ASN A 1 472 ? 3.077 7.444 15.298 1.00 88.50 472 ASN A C 1
ATOM 3740 O O . ASN A 1 472 ? 3.873 7.514 16.233 1.00 88.50 472 ASN A O 1
ATOM 3744 N N . GLY A 1 473 ? 2.253 8.451 14.985 1.00 83.00 473 GLY A N 1
ATOM 3745 C CA . GLY A 1 473 ? 2.158 9.678 15.782 1.00 83.00 473 GLY A CA 1
ATOM 3746 C C . GLY A 1 473 ? 1.494 9.470 17.148 1.00 83.00 473 GLY A C 1
ATOM 3747 O O . GLY A 1 473 ? 1.789 10.197 18.093 1.00 83.00 473 GLY A O 1
ATOM 3748 N N . PHE A 1 474 ? 0.618 8.470 17.270 1.00 89.50 474 PHE A N 1
ATOM 3749 C CA . PHE A 1 474 ? -0.170 8.215 18.474 1.00 89.50 474 PHE A CA 1
ATOM 3750 C C . PHE A 1 474 ? 0.481 7.215 19.441 1.00 89.50 474 PHE A C 1
ATOM 3752 O O . PHE A 1 474 ? 0.422 7.409 20.654 1.00 89.50 474 PHE A O 1
ATOM 3759 N N . ILE A 1 475 ? 1.127 6.154 18.945 1.00 90.75 475 ILE A N 1
ATOM 3760 C CA . ILE A 1 475 ? 1.561 5.009 19.767 1.00 90.75 475 ILE A CA 1
ATOM 3761 C C . ILE A 1 475 ? 2.564 5.386 20.871 1.00 90.75 475 ILE A C 1
ATOM 3763 O O . ILE A 1 475 ? 2.584 4.767 21.938 1.00 90.75 475 ILE A O 1
ATOM 3767 N N . SER A 1 476 ? 3.363 6.439 20.664 1.00 86.69 476 SER A N 1
ATOM 3768 C CA . SER A 1 476 ? 4.283 6.964 21.680 1.00 86.69 476 SER A CA 1
ATOM 3769 C C . SER A 1 476 ? 3.572 7.575 22.891 1.00 86.69 476 SER A C 1
ATOM 3771 O O . SER A 1 476 ? 4.142 7.578 23.980 1.00 86.69 476 SER A O 1
ATOM 3773 N N . GLU A 1 477 ? 2.337 8.061 22.723 1.00 88.62 477 GLU A N 1
ATOM 3774 C CA . GLU A 1 477 ? 1.506 8.647 23.787 1.00 88.62 477 GLU A CA 1
ATOM 3775 C C . GLU A 1 477 ? 0.764 7.574 24.609 1.00 88.62 477 GLU A C 1
ATOM 3777 O O . GLU A 1 477 ? 0.202 7.870 25.665 1.00 88.62 477 GLU A O 1
ATOM 3782 N N . VAL A 1 478 ? 0.761 6.320 24.141 1.00 91.25 478 VAL A N 1
ATOM 3783 C CA . VAL A 1 478 ? 0.007 5.213 24.740 1.00 91.25 478 VAL A CA 1
ATOM 3784 C C . VAL A 1 478 ? 0.843 4.497 25.818 1.00 91.25 478 VAL A C 1
ATOM 3786 O O . VAL A 1 478 ? 1.979 4.083 25.536 1.00 91.25 478 VAL A O 1
ATOM 3789 N N . PRO A 1 479 ? 0.301 4.288 27.039 1.00 91.56 479 PRO A N 1
ATOM 3790 C CA . PRO A 1 479 ? 0.947 3.483 28.079 1.00 91.56 479 PRO A CA 1
ATOM 3791 C C . PRO A 1 479 ? 1.267 2.067 27.592 1.00 91.56 479 PRO A C 1
ATOM 3793 O O . PRO A 1 479 ? 0.452 1.453 26.906 1.00 91.56 479 PRO A O 1
ATOM 3796 N N . SER A 1 480 ? 2.426 1.519 27.973 1.00 90.75 480 SER A N 1
ATOM 3797 C CA . SER A 1 480 ? 2.929 0.225 27.475 1.00 90.75 480 SER A CA 1
ATOM 3798 C C . SER A 1 480 ? 1.933 -0.929 27.614 1.00 90.75 480 SER A C 1
ATOM 3800 O O . SER A 1 480 ? 1.838 -1.760 26.718 1.00 90.75 480 SER A O 1
ATOM 3802 N N . GLU A 1 481 ? 1.157 -0.948 28.697 1.00 90.12 481 GLU A N 1
ATOM 3803 C CA . GLU A 1 481 ? 0.154 -1.981 28.991 1.00 90.12 481 GLU A CA 1
ATOM 3804 C C . GLU A 1 481 ? -1.022 -1.985 28.001 1.00 90.12 481 GLU A C 1
ATOM 3806 O O . GLU A 1 481 ? -1.651 -3.018 27.785 1.00 90.12 481 GLU A O 1
ATOM 3811 N N . LEU A 1 482 ? -1.303 -0.843 27.367 1.00 91.94 482 LEU A N 1
ATOM 3812 C CA . LEU A 1 482 ? -2.452 -0.648 26.480 1.00 91.94 482 LEU A CA 1
ATOM 3813 C C . LEU A 1 482 ? -2.051 -0.581 24.998 1.00 91.94 482 LEU A C 1
ATOM 3815 O O . LEU A 1 482 ? -2.917 -0.648 24.126 1.00 91.94 482 LEU A O 1
ATOM 3819 N N . ARG A 1 483 ? -0.745 -0.523 24.692 1.00 92.69 483 ARG A N 1
ATOM 3820 C CA . ARG A 1 483 ? -0.222 -0.512 23.311 1.00 92.69 483 ARG A CA 1
ATOM 3821 C C . ARG A 1 483 ? -0.678 -1.716 22.503 1.00 92.69 483 ARG A C 1
ATOM 3823 O O . ARG A 1 483 ? -1.117 -1.540 21.374 1.00 92.69 483 ARG A O 1
ATOM 3830 N N . VAL A 1 484 ? -0.671 -2.903 23.112 1.00 92.75 484 VAL A N 1
ATOM 3831 C CA . VAL A 1 484 ? -1.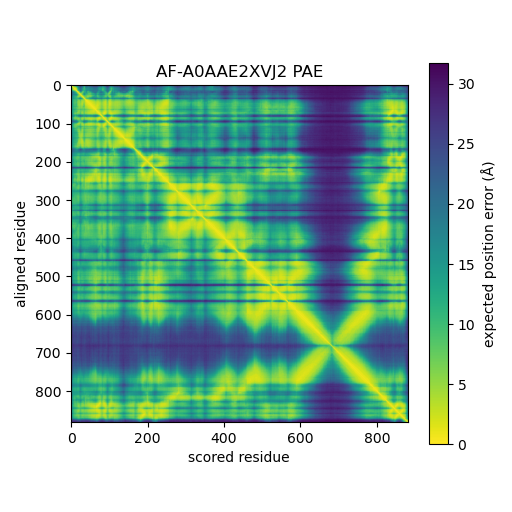097 -4.153 22.459 1.00 92.75 484 VAL A CA 1
ATOM 3832 C C . VAL A 1 484 ? -2.527 -4.040 21.921 1.00 92.75 484 VAL A C 1
ATOM 3834 O O . VAL A 1 484 ? -2.812 -4.533 20.835 1.00 92.75 484 VAL A O 1
ATOM 3837 N N . LYS A 1 485 ? -3.422 -3.342 22.634 1.00 91.81 485 LYS A N 1
ATOM 3838 C CA . LYS A 1 485 ? -4.812 -3.144 22.197 1.00 91.81 485 LYS A CA 1
ATOM 3839 C C . LYS A 1 485 ? -4.943 -2.175 21.032 1.00 91.81 485 LYS A C 1
ATOM 3841 O O . LYS A 1 485 ? -5.749 -2.407 20.136 1.00 91.81 485 LYS A O 1
ATOM 3846 N N . VAL A 1 486 ? -4.131 -1.123 21.011 1.00 92.69 486 VAL A N 1
ATOM 3847 C CA . VAL A 1 486 ? -4.079 -0.198 19.870 1.00 92.69 486 VAL A CA 1
ATOM 3848 C C . VAL A 1 486 ? -3.482 -0.885 18.647 1.00 92.69 486 VAL A C 1
ATOM 3850 O O . VAL A 1 486 ? -4.027 -0.750 17.559 1.00 92.69 486 VAL A O 1
ATOM 3853 N N . GLU A 1 487 ? -2.406 -1.654 18.822 1.00 93.81 487 GLU A N 1
ATOM 3854 C CA . GLU A 1 487 ? -1.763 -2.433 17.759 1.00 93.81 487 GLU A CA 1
ATOM 3855 C C . GLU A 1 487 ? -2.696 -3.488 17.155 1.00 93.81 487 GLU A C 1
ATOM 3857 O O . GLU A 1 487 ? -2.712 -3.653 15.938 1.00 93.81 487 GLU A O 1
ATOM 3862 N N . GLU A 1 488 ? -3.481 -4.181 17.986 1.00 93.19 488 GLU A N 1
ATOM 3863 C CA . GLU A 1 488 ? -4.505 -5.145 17.558 1.00 93.19 488 GLU A CA 1
ATOM 3864 C C . GLU A 1 488 ? -5.550 -4.462 16.663 1.00 93.19 488 GLU A C 1
ATOM 3866 O O . GLU A 1 488 ? -5.793 -4.900 15.541 1.00 93.19 488 GLU A O 1
ATOM 3871 N N . VAL A 1 489 ? -6.095 -3.330 17.116 1.00 93.31 489 VAL A N 1
ATOM 3872 C CA . VAL A 1 489 ? -7.102 -2.558 16.375 1.00 93.31 489 VAL A CA 1
ATOM 3873 C C . VAL A 1 489 ? -6.538 -1.946 15.088 1.00 93.31 489 VAL A C 1
ATOM 3875 O O . VAL A 1 489 ? -7.192 -1.989 14.048 1.00 93.31 489 VAL A O 1
ATOM 3878 N N . TYR A 1 490 ? -5.319 -1.409 15.132 1.00 94.75 490 TYR A N 1
ATOM 3879 C CA . TYR A 1 490 ? -4.611 -0.905 13.956 1.00 94.75 490 TYR A CA 1
ATOM 3880 C C . TYR A 1 490 ? -4.385 -2.009 12.915 1.00 94.75 490 TYR A C 1
ATOM 3882 O O . TYR A 1 490 ? -4.673 -1.805 11.737 1.00 94.75 490 TYR A O 1
ATOM 3890 N N . ARG A 1 491 ? -3.911 -3.186 13.345 1.00 94.50 491 ARG A N 1
ATOM 3891 C CA . ARG A 1 491 ? -3.671 -4.328 12.457 1.00 94.50 491 ARG A CA 1
ATOM 3892 C C . ARG A 1 491 ? -4.963 -4.818 11.821 1.00 94.50 491 ARG A C 1
ATOM 3894 O O . ARG A 1 491 ? -4.984 -4.991 10.610 1.00 94.50 491 ARG A O 1
ATOM 3901 N N . ASP A 1 492 ? -6.025 -4.960 12.612 1.00 92.31 492 ASP A N 1
ATOM 3902 C CA . ASP A 1 492 ? -7.348 -5.343 12.118 1.00 92.31 492 ASP A CA 1
ATOM 3903 C C . ASP A 1 492 ? -7.850 -4.375 11.037 1.00 92.31 492 ASP A C 1
ATOM 3905 O O . ASP A 1 492 ? -8.351 -4.817 10.008 1.00 92.31 492 ASP A O 1
ATOM 3909 N N . MET A 1 493 ? -7.695 -3.060 11.236 1.00 93.88 493 MET A N 1
ATOM 3910 C CA . MET A 1 493 ? -8.097 -2.055 10.244 1.00 93.88 493 MET A CA 1
ATOM 3911 C C . MET A 1 493 ? -7.231 -2.078 8.986 1.00 93.88 493 MET A C 1
ATOM 3913 O O . MET A 1 493 ? -7.762 -1.985 7.880 1.00 93.88 493 MET A O 1
ATOM 3917 N N . LYS A 1 494 ? -5.908 -2.198 9.147 1.00 93.81 494 LYS A N 1
ATOM 3918 C CA . LYS A 1 494 ? -4.979 -2.292 8.019 1.00 93.81 494 LYS A CA 1
ATOM 3919 C C . LYS A 1 494 ? -5.311 -3.512 7.163 1.00 93.81 494 LYS A C 1
ATOM 3921 O O . LYS A 1 494 ? -5.553 -3.347 5.977 1.00 93.81 494 LYS A O 1
ATOM 3926 N N . GLU A 1 495 ? -5.407 -4.687 7.782 1.00 93.62 495 GLU A N 1
ATOM 3927 C CA . GLU A 1 495 ? -5.762 -5.952 7.127 1.00 93.62 495 GLU A CA 1
ATOM 3928 C C . GLU A 1 495 ? -7.138 -5.869 6.446 1.00 93.62 495 GLU A C 1
ATOM 3930 O O . GLU A 1 495 ? -7.292 -6.315 5.310 1.00 93.62 495 GLU A O 1
ATOM 3935 N N . HIS A 1 496 ? -8.129 -5.241 7.095 1.00 92.75 496 HIS A N 1
ATOM 3936 C CA . HIS A 1 496 ? -9.460 -5.035 6.511 1.00 92.75 496 HIS A CA 1
ATOM 3937 C C . HIS A 1 496 ? -9.391 -4.264 5.189 1.00 92.75 496 HIS A C 1
ATOM 3939 O O . HIS A 1 496 ? -9.930 -4.718 4.182 1.00 92.75 496 HIS A O 1
ATOM 3945 N N . VAL A 1 497 ? -8.688 -3.128 5.184 1.00 91.12 497 VAL A N 1
ATOM 3946 C CA . VAL A 1 497 ? -8.608 -2.216 4.033 1.00 91.12 497 VAL A CA 1
ATOM 3947 C C . VAL A 1 497 ? -7.660 -2.723 2.939 1.00 91.12 497 VAL A C 1
ATOM 3949 O O . VAL A 1 497 ? -7.935 -2.501 1.762 1.00 91.12 497 VAL A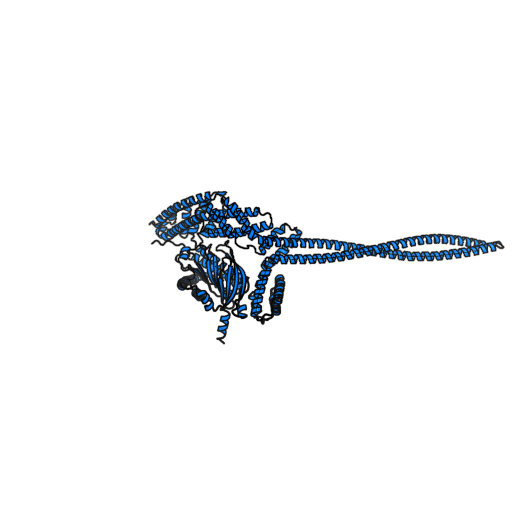 O 1
ATOM 3952 N N . SER A 1 498 ? -6.544 -3.371 3.286 1.00 88.31 498 SER A N 1
ATOM 3953 C CA . SER A 1 498 ? -5.523 -3.764 2.303 1.00 88.31 498 SER A CA 1
ATOM 3954 C C . SER A 1 498 ? -5.665 -5.186 1.769 1.00 88.31 498 SER A C 1
ATOM 3956 O O . SER A 1 498 ? -5.194 -5.444 0.667 1.00 88.31 498 SER A O 1
ATOM 3958 N N . GLU A 1 499 ? -6.273 -6.105 2.525 1.00 89.56 499 GLU A N 1
ATOM 3959 C CA . GLU A 1 499 ? -6.268 -7.539 2.198 1.00 89.56 499 GLU A CA 1
ATOM 3960 C C . GLU A 1 499 ? -7.681 -8.131 2.156 1.00 89.56 499 GLU A C 1
ATOM 3962 O O . GLU A 1 499 ? -8.090 -8.667 1.128 1.00 89.56 499 GLU A O 1
ATOM 3967 N N . VAL A 1 500 ? -8.455 -8.012 3.242 1.00 91.62 500 VAL A N 1
ATOM 3968 C CA . VAL A 1 500 ? -9.760 -8.690 3.368 1.00 91.62 500 VAL A CA 1
ATOM 3969 C C . VAL A 1 500 ? -10.773 -8.162 2.359 1.00 91.62 500 VAL A C 1
ATOM 3971 O O . VAL A 1 500 ? -11.410 -8.954 1.671 1.00 91.62 500 VAL A O 1
ATOM 3974 N N . VAL A 1 501 ? -10.938 -6.840 2.266 1.00 92.94 501 VAL A N 1
ATOM 3975 C CA . VAL A 1 501 ? -11.934 -6.225 1.378 1.00 92.94 501 VAL A CA 1
ATOM 3976 C C . VAL A 1 501 ? -11.570 -6.413 -0.101 1.00 92.94 501 VAL A C 1
ATOM 3978 O O . VAL A 1 501 ? -12.432 -6.897 -0.840 1.00 92.94 501 VAL A O 1
ATOM 3981 N N . PRO A 1 502 ? -10.340 -6.089 -0.565 1.00 88.25 502 PRO A N 1
ATOM 3982 C CA . PRO A 1 502 ? -9.957 -6.347 -1.953 1.00 88.25 502 PRO A CA 1
ATOM 3983 C C . PRO A 1 502 ? -10.028 -7.835 -2.310 1.00 88.25 502 PRO A C 1
ATOM 3985 O O . PRO A 1 502 ? -10.682 -8.184 -3.290 1.00 88.25 502 PRO A O 1
ATOM 3988 N N . GLY A 1 503 ? -9.451 -8.707 -1.472 1.00 89.00 503 GLY A N 1
ATOM 3989 C CA . GLY A 1 503 ? -9.398 -10.146 -1.726 1.00 89.00 503 GLY A CA 1
ATOM 3990 C C . GLY A 1 503 ? -10.779 -10.797 -1.783 1.00 89.00 503 GLY A C 1
ATOM 3991 O O . GLY A 1 503 ? -11.047 -11.585 -2.687 1.00 89.00 503 GLY A O 1
ATOM 3992 N N . LEU A 1 504 ? -11.696 -10.420 -0.883 1.00 92.38 504 LEU A N 1
ATOM 3993 C CA . LEU A 1 504 ? -13.067 -10.923 -0.932 1.00 92.38 504 LEU A CA 1
ATOM 3994 C C . LEU A 1 504 ? -13.807 -10.443 -2.185 1.00 92.38 504 LEU A C 1
ATOM 3996 O O . LEU A 1 504 ? -14.517 -11.230 -2.808 1.00 92.38 504 LEU A O 1
ATOM 4000 N N . ALA A 1 505 ? -13.680 -9.163 -2.544 1.00 90.50 505 ALA A N 1
ATOM 4001 C CA . ALA A 1 505 ? -14.340 -8.619 -3.727 1.00 90.50 505 ALA A CA 1
ATOM 4002 C C . ALA A 1 505 ? -13.882 -9.335 -5.004 1.00 90.50 505 ALA A C 1
ATOM 4004 O O . ALA A 1 505 ? -14.718 -9.712 -5.824 1.00 90.50 505 ALA A O 1
ATOM 4005 N N . ASP A 1 506 ? -12.575 -9.571 -5.141 1.00 87.06 506 ASP A N 1
ATOM 4006 C CA . ASP A 1 506 ? -12.025 -10.287 -6.290 1.00 87.06 506 ASP A CA 1
ATOM 4007 C C . ASP A 1 506 ? -12.456 -11.752 -6.295 1.00 87.06 506 ASP A C 1
ATOM 4009 O O . ASP A 1 506 ? -12.901 -12.246 -7.325 1.00 87.06 506 ASP A O 1
ATOM 4013 N N . TYR A 1 507 ? -12.443 -12.427 -5.143 1.00 89.19 507 TYR A N 1
ATOM 4014 C CA . TYR A 1 507 ? -12.941 -13.796 -5.024 1.00 89.19 507 TYR A CA 1
ATOM 4015 C C . TYR A 1 507 ? -14.416 -13.917 -5.444 1.00 89.19 507 TYR A C 1
ATOM 4017 O O . TYR A 1 507 ? -14.758 -14.768 -6.266 1.00 89.19 507 TYR A O 1
ATOM 4025 N N . LEU A 1 508 ? -15.285 -13.024 -4.949 1.00 90.12 508 LEU A N 1
ATOM 4026 C CA . LEU A 1 508 ? -16.718 -13.009 -5.271 1.00 90.12 508 LEU A CA 1
ATOM 4027 C C . LEU A 1 508 ? -17.018 -12.676 -6.737 1.00 90.12 508 LEU A C 1
ATOM 4029 O O . LEU A 1 508 ? -18.120 -12.980 -7.191 1.00 90.12 508 LEU A O 1
ATOM 4033 N N . LEU A 1 509 ? -16.101 -12.033 -7.459 1.00 88.31 509 LEU A N 1
ATOM 4034 C CA . LEU A 1 509 ? -16.263 -11.674 -8.873 1.00 88.31 509 LEU A CA 1
ATOM 4035 C C . LEU A 1 509 ? -15.373 -12.502 -9.810 1.00 88.31 509 LEU A C 1
ATOM 4037 O O . LEU A 1 509 ? -15.422 -12.307 -11.026 1.00 88.31 509 LEU A O 1
ATOM 4041 N N . SER A 1 510 ? -14.566 -13.409 -9.257 1.00 82.62 510 SER A N 1
ATOM 4042 C CA . SER A 1 510 ? -13.611 -14.224 -10.002 1.00 82.62 510 SER A CA 1
ATOM 4043 C C . SER A 1 510 ? -14.310 -15.146 -10.991 1.00 82.62 510 SER A C 1
ATOM 4045 O O . SER A 1 510 ? -15.455 -15.568 -10.799 1.00 82.62 510 SER A O 1
ATOM 4047 N N . HIS A 1 511 ? -13.595 -15.490 -12.057 1.00 74.69 511 HIS A N 1
ATOM 4048 C CA . HIS A 1 511 ? -14.097 -16.415 -13.061 1.00 74.69 511 HIS A CA 1
ATOM 4049 C C . HIS A 1 511 ? -14.397 -17.794 -12.444 1.00 74.69 511 HIS A C 1
ATOM 4051 O O . HIS A 1 511 ? -15.477 -18.335 -12.661 1.00 74.69 511 HIS A O 1
ATOM 4057 N N . ASP A 1 512 ? -13.520 -18.318 -11.590 1.00 77.19 512 ASP A N 1
ATOM 4058 C CA . ASP A 1 512 ? -13.674 -19.659 -11.008 1.00 77.19 512 ASP A CA 1
ATOM 4059 C C . ASP A 1 512 ? -14.880 -19.793 -10.072 1.00 77.19 512 ASP A C 1
ATOM 4061 O O . ASP A 1 512 ? -15.465 -20.869 -9.965 1.00 77.19 512 ASP A O 1
ATOM 4065 N N . VAL A 1 513 ? -15.295 -18.700 -9.427 1.00 84.94 513 VAL A N 1
ATOM 4066 C CA . VAL A 1 513 ? -16.401 -18.710 -8.462 1.00 84.94 513 VAL A CA 1
ATOM 4067 C C . VAL A 1 513 ? -17.685 -18.193 -9.100 1.00 84.94 513 VAL A C 1
ATOM 4069 O O . VAL A 1 513 ? -18.711 -18.881 -9.119 1.00 84.94 513 VAL A O 1
ATOM 4072 N N . PHE A 1 514 ? -17.647 -16.978 -9.648 1.00 85.62 514 PHE A N 1
ATOM 4073 C CA . PHE A 1 514 ? -18.848 -16.287 -10.097 1.00 85.62 514 PHE A CA 1
ATOM 4074 C C . PHE A 1 514 ? -19.416 -16.899 -11.376 1.00 85.62 514 PHE A C 1
ATOM 4076 O O . PHE A 1 514 ? -20.617 -17.172 -11.454 1.00 85.62 514 PHE A O 1
ATOM 4083 N N . LYS A 1 515 ? -18.566 -17.195 -12.369 1.00 78.75 515 LYS A N 1
ATOM 4084 C CA . LYS A 1 515 ? -19.012 -17.861 -13.603 1.00 78.75 515 LYS A CA 1
ATOM 4085 C C . LYS A 1 515 ? -19.488 -19.280 -13.308 1.00 78.75 515 LYS A C 1
ATOM 4087 O O . LYS A 1 515 ? -20.568 -19.644 -13.768 1.00 78.75 515 LYS A O 1
ATOM 4092 N N . ALA A 1 516 ? -18.747 -20.045 -12.501 1.00 82.31 516 ALA A N 1
ATOM 4093 C CA . ALA A 1 516 ? -19.139 -21.404 -12.126 1.00 82.31 516 ALA A CA 1
ATOM 4094 C C . ALA A 1 516 ? -20.526 -21.435 -11.465 1.00 82.31 516 ALA A C 1
ATOM 4096 O O . ALA A 1 516 ? -21.372 -22.260 -11.822 1.00 82.31 516 ALA A O 1
ATOM 4097 N N . PHE A 1 517 ? -20.811 -20.485 -10.571 1.00 86.81 517 PHE A N 1
ATOM 4098 C CA . PHE A 1 517 ? -22.141 -20.334 -9.987 1.00 86.81 517 PHE A CA 1
ATOM 4099 C C . PHE A 1 517 ? -23.224 -20.046 -11.039 1.00 86.81 517 PHE A C 1
ATOM 4101 O O . PHE A 1 517 ? -24.290 -20.672 -11.020 1.00 86.81 517 PHE A O 1
ATOM 4108 N N . LEU A 1 518 ? -22.957 -19.114 -11.960 1.00 83.75 518 LEU A N 1
ATOM 4109 C CA . LEU A 1 518 ? -23.886 -18.714 -13.019 1.00 83.75 518 LEU A CA 1
ATOM 4110 C C . LEU A 1 518 ? -24.110 -19.802 -14.089 1.00 83.75 518 LEU A C 1
ATOM 4112 O O . LEU A 1 518 ? -25.111 -19.751 -14.809 1.00 83.75 518 LEU A O 1
ATOM 4116 N N . GLU A 1 519 ? -23.196 -20.763 -14.229 1.00 81.19 519 GLU A N 1
ATOM 4117 C CA . GLU A 1 519 ? -23.339 -21.939 -15.099 1.00 81.19 519 GLU A CA 1
ATOM 4118 C C . GLU A 1 519 ? -24.115 -23.079 -14.424 1.00 81.19 519 GLU A C 1
ATOM 4120 O O . GLU A 1 519 ? -24.913 -23.750 -15.078 1.00 81.19 519 GLU A O 1
ATOM 4125 N N . GLN A 1 520 ? -23.927 -23.283 -13.116 1.00 78.25 520 GLN A N 1
ATOM 4126 C CA . GLN A 1 520 ? -24.574 -24.365 -12.360 1.00 78.25 520 GLN A CA 1
ATOM 4127 C C . GLN A 1 520 ? -26.002 -24.029 -11.906 1.00 78.25 520 GLN A C 1
ATOM 4129 O O . GLN A 1 520 ? -26.826 -24.927 -11.714 1.00 78.25 520 GLN A O 1
ATOM 4134 N N . SER A 1 521 ? -26.312 -22.746 -11.721 1.00 66.94 521 SER A N 1
ATOM 4135 C CA . SER A 1 521 ? -27.599 -22.301 -11.186 1.00 66.94 521 SER A CA 1
ATOM 4136 C C . SER A 1 521 ? -28.546 -21.854 -12.299 1.00 66.94 521 SER A C 1
ATOM 4138 O O . SER A 1 521 ? -28.199 -21.003 -13.114 1.00 66.94 521 SER A O 1
ATOM 4140 N N . GLN A 1 522 ? -29.794 -22.347 -12.300 1.00 66.31 522 GLN A N 1
ATOM 4141 C CA . GLN A 1 522 ? -30.862 -21.678 -13.054 1.00 66.31 522 GLN A CA 1
ATOM 4142 C C . GLN A 1 522 ? -30.972 -20.241 -12.543 1.00 66.31 522 GLN A C 1
ATOM 4144 O O . GLN A 1 522 ? -31.207 -20.024 -11.352 1.00 66.31 522 GLN A O 1
ATOM 4149 N N . VAL A 1 523 ? -30.743 -19.277 -13.433 1.00 61.22 523 VAL A N 1
ATOM 4150 C CA . VAL A 1 523 ? -30.510 -17.888 -13.040 1.00 61.22 523 VAL A CA 1
ATOM 4151 C C . VAL A 1 523 ? -31.799 -17.305 -12.482 1.00 61.22 523 VAL A C 1
ATOM 4153 O O . VAL A 1 523 ? -32.807 -17.163 -13.175 1.00 61.22 523 VAL A O 1
ATOM 4156 N N . VAL A 1 524 ? -31.761 -17.027 -11.186 1.00 64.12 524 VAL A N 1
ATOM 4157 C CA . VAL A 1 524 ? -32.886 -16.526 -10.411 1.00 64.12 524 VAL A CA 1
ATOM 4158 C C . VAL A 1 524 ? -33.022 -15.022 -10.632 1.00 64.12 524 VAL A C 1
ATOM 4160 O O . VAL A 1 524 ? -32.022 -14.320 -10.672 1.00 64.12 524 VAL A O 1
ATOM 4163 N N . VAL A 1 525 ? -34.250 -14.518 -10.776 1.00 68.88 525 VAL A N 1
ATOM 4164 C CA . VAL A 1 525 ? -34.517 -13.098 -11.099 1.00 68.88 525 VAL A CA 1
ATOM 4165 C C . VAL A 1 525 ? -34.701 -12.224 -9.839 1.00 68.88 525 VAL A C 1
ATOM 4167 O O . VAL A 1 525 ? -34.765 -11.003 -9.934 1.00 68.88 525 VAL A O 1
ATOM 4170 N N . SER A 1 526 ? -34.766 -12.828 -8.645 1.00 85.19 526 SER A N 1
ATOM 4171 C CA . SER A 1 526 ? -34.858 -12.123 -7.354 1.00 85.19 526 SER A CA 1
ATOM 4172 C C . SER A 1 526 ? -33.470 -11.943 -6.711 1.00 85.19 526 SER A C 1
ATOM 4174 O O . SER A 1 526 ? -32.745 -12.936 -6.575 1.00 85.19 526 SER A O 1
ATOM 4176 N N . PRO A 1 527 ? -33.117 -10.717 -6.267 1.00 87.75 527 PRO A N 1
ATOM 4177 C CA . PRO A 1 527 ? -31.893 -10.445 -5.509 1.00 87.75 527 PRO A CA 1
ATOM 4178 C C . PRO A 1 527 ? -31.746 -11.286 -4.238 1.00 87.75 527 PRO A C 1
ATOM 4180 O O . PRO A 1 527 ? -30.659 -11.773 -3.945 1.00 87.75 527 PRO A O 1
ATOM 4183 N N . GLU A 1 528 ? -32.832 -11.512 -3.498 1.00 88.81 528 GLU A N 1
ATOM 4184 C CA . GLU A 1 528 ? -32.816 -12.247 -2.232 1.00 88.81 528 GLU A CA 1
ATOM 4185 C C . GLU A 1 528 ? -32.460 -13.724 -2.427 1.00 88.81 528 GLU A C 1
ATOM 4187 O O . GLU A 1 528 ? -31.629 -14.286 -1.707 1.00 88.81 528 GLU A O 1
ATOM 4192 N N . GLU A 1 529 ? -33.084 -14.371 -3.413 1.00 88.25 529 GLU A N 1
ATOM 4193 C CA . GLU A 1 529 ? -32.810 -15.775 -3.699 1.00 88.25 529 GLU A CA 1
ATOM 4194 C C . GLU A 1 529 ? -31.438 -15.958 -4.369 1.00 88.25 529 GLU A C 1
ATOM 4196 O O . GLU A 1 529 ? -30.757 -16.941 -4.063 1.00 88.25 529 GLU A O 1
ATOM 4201 N N . PHE A 1 530 ? -31.001 -15.004 -5.202 1.00 89.75 530 PHE A N 1
ATOM 4202 C CA . PHE A 1 530 ? -29.640 -14.963 -5.741 1.00 89.75 530 PHE A CA 1
ATOM 4203 C C . PHE A 1 530 ? -28.594 -14.867 -4.625 1.00 89.75 530 PHE A C 1
ATOM 4205 O O . PHE A 1 530 ? -27.739 -15.745 -4.535 1.00 89.75 530 PHE A O 1
ATOM 4212 N N . SER A 1 531 ? -28.708 -13.882 -3.726 1.00 91.69 531 SER A N 1
ATOM 4213 C CA . SER A 1 531 ? -27.777 -13.685 -2.608 1.00 91.69 531 SER A CA 1
ATOM 4214 C C . SER A 1 531 ? -27.661 -14.916 -1.720 1.00 91.69 531 SER A C 1
ATOM 4216 O O . SER A 1 531 ? -26.556 -15.316 -1.362 1.00 91.69 531 SER A O 1
ATOM 4218 N N . ARG A 1 532 ? -28.791 -15.555 -1.387 1.00 91.56 532 ARG A N 1
ATOM 4219 C CA . ARG A 1 532 ? -28.794 -16.771 -0.564 1.00 91.56 532 ARG A CA 1
ATOM 4220 C C . ARG A 1 532 ? -28.090 -17.931 -1.269 1.00 91.56 532 ARG A C 1
ATOM 4222 O O . ARG A 1 532 ? -27.209 -18.545 -0.679 1.00 91.56 532 ARG A O 1
ATOM 4229 N N . LYS A 1 533 ? -28.461 -18.223 -2.524 1.00 90.12 533 LYS A N 1
ATOM 4230 C CA . LYS A 1 533 ? -27.845 -19.320 -3.289 1.00 90.12 533 LYS A CA 1
ATOM 4231 C C . LYS A 1 533 ? -26.357 -19.077 -3.521 1.00 90.12 533 LYS A C 1
ATOM 4233 O O . LYS A 1 533 ? -25.581 -20.023 -3.439 1.00 90.12 533 LYS A O 1
ATOM 4238 N N . TYR A 1 534 ? -25.969 -17.831 -3.783 1.00 91.50 534 TYR A N 1
ATOM 4239 C CA . TYR A 1 534 ? -24.571 -17.490 -3.993 1.00 91.50 534 TYR A CA 1
ATOM 4240 C C . TYR A 1 534 ? -23.765 -17.598 -2.700 1.00 91.50 534 TYR A C 1
ATOM 4242 O O . TYR A 1 534 ? -22.694 -18.195 -2.708 1.00 91.50 534 TYR A O 1
ATOM 4250 N N . PHE A 1 535 ? -24.309 -17.137 -1.566 1.00 92.62 535 PHE A N 1
ATOM 4251 C CA . PHE A 1 535 ? -23.672 -17.324 -0.262 1.00 92.62 535 PHE A CA 1
ATOM 4252 C C . PHE A 1 535 ? -23.470 -18.806 0.071 1.00 92.62 535 PHE A C 1
ATOM 4254 O O . PHE A 1 535 ? -22.385 -19.184 0.503 1.00 92.62 535 PHE A O 1
ATOM 4261 N N . ASP A 1 536 ? -24.480 -19.651 -0.152 1.00 90.19 536 ASP A N 1
ATOM 4262 C CA . ASP A 1 536 ? -24.389 -21.096 0.097 1.00 90.19 536 ASP A CA 1
ATOM 4263 C C . ASP A 1 536 ? -23.343 -21.778 -0.801 1.00 90.19 536 ASP A C 1
ATOM 4265 O O . ASP A 1 536 ? -22.691 -22.733 -0.371 1.00 90.19 536 ASP A O 1
ATOM 4269 N N . PHE A 1 537 ? -23.179 -21.281 -2.033 1.00 89.94 537 PHE A N 1
ATOM 4270 C CA . PHE A 1 537 ? -22.155 -21.733 -2.973 1.00 89.94 537 PHE A CA 1
ATOM 4271 C C . PHE A 1 537 ? -20.751 -21.390 -2.459 1.00 89.94 537 PHE A C 1
ATOM 4273 O O . PHE A 1 537 ? -19.939 -22.292 -2.272 1.00 89.94 537 PHE A O 1
ATOM 4280 N N . VAL A 1 538 ? -20.494 -20.119 -2.131 1.00 91.88 538 VAL A N 1
ATOM 4281 C CA . VAL A 1 538 ? -19.155 -19.659 -1.720 1.00 91.88 538 VAL A CA 1
ATOM 4282 C C . VAL A 1 538 ? -18.775 -20.033 -0.287 1.00 91.88 538 VAL A C 1
ATOM 4284 O O . VAL A 1 538 ? -17.595 -20.146 0.027 1.00 91.88 538 VAL A O 1
ATOM 4287 N N . SER A 1 539 ? -19.754 -20.246 0.601 1.00 88.12 539 SER A N 1
ATOM 4288 C CA . SER A 1 539 ? -19.530 -20.511 2.033 1.00 88.12 539 SER A CA 1
ATOM 4289 C C . SER A 1 539 ? -18.719 -21.768 2.327 1.00 88.12 539 SER A C 1
ATOM 4291 O O . SER A 1 539 ? -18.197 -21.886 3.438 1.00 88.12 539 SER A O 1
ATOM 4293 N N . ARG A 1 540 ? -18.667 -22.708 1.375 1.00 83.12 540 ARG A N 1
ATOM 4294 C CA . ARG A 1 540 ? -17.902 -23.957 1.485 1.00 83.12 540 ARG A CA 1
ATOM 4295 C C . ARG A 1 540 ? -16.403 -23.712 1.348 1.00 83.12 540 ARG A C 1
ATOM 4297 O O . ARG A 1 540 ? -15.628 -24.304 2.084 1.00 83.12 540 ARG A O 1
ATOM 4304 N N . ASP A 1 541 ? -16.030 -22.796 0.467 1.00 82.12 541 ASP A N 1
ATOM 4305 C CA . ASP A 1 541 ? -14.635 -22.531 0.116 1.00 82.12 541 ASP A CA 1
ATOM 4306 C C . ASP A 1 541 ? -13.998 -21.502 1.065 1.00 82.12 541 ASP A C 1
ATOM 4308 O O . ASP A 1 541 ? -12.810 -21.568 1.361 1.00 82.12 541 ASP A O 1
ATOM 4312 N N . ILE A 1 542 ? -14.799 -20.584 1.624 1.00 87.12 542 ILE A N 1
ATOM 4313 C CA . ILE A 1 542 ? -14.333 -19.554 2.575 1.00 87.12 542 ILE A CA 1
ATOM 4314 C C . ILE A 1 542 ? -14.493 -19.961 4.048 1.00 87.12 542 ILE A C 1
ATOM 4316 O O . ILE A 1 542 ? -14.435 -19.113 4.941 1.00 87.12 542 ILE A O 1
ATOM 4320 N N . GLU A 1 543 ? -14.737 -21.241 4.340 1.00 81.25 543 GLU A N 1
ATOM 4321 C CA . GLU A 1 543 ? -14.979 -21.710 5.710 1.00 81.25 543 GLU A CA 1
ATOM 4322 C C . GLU A 1 543 ? -13.763 -21.507 6.630 1.00 81.25 543 GLU A C 1
ATOM 4324 O O . GLU A 1 543 ? -13.931 -21.149 7.798 1.00 81.25 543 GLU A O 1
ATOM 4329 N N . GLU A 1 544 ? -12.553 -21.629 6.083 1.00 84.06 544 GLU A N 1
ATOM 4330 C CA . GLU A 1 544 ? -11.291 -21.393 6.796 1.00 84.06 544 GLU A CA 1
ATOM 4331 C C . GLU A 1 544 ? -10.965 -19.895 6.980 1.00 84.06 544 GLU A C 1
ATOM 4333 O O . GLU A 1 544 ? -10.059 -19.542 7.735 1.00 84.06 544 GLU A O 1
ATOM 4338 N N . LEU A 1 545 ? -11.736 -18.996 6.350 1.00 87.88 545 LEU A N 1
ATOM 4339 C CA . LEU A 1 545 ? -11.540 -17.543 6.364 1.00 87.88 545 LEU A CA 1
ATOM 4340 C C . LEU A 1 545 ? -12.736 -16.833 7.035 1.00 87.88 545 LEU A C 1
ATOM 4342 O O . LEU A 1 545 ? -13.600 -16.259 6.364 1.00 87.88 545 LEU A O 1
ATOM 4346 N N . PRO A 1 546 ? -12.817 -16.805 8.381 1.00 87.69 546 PRO A N 1
ATOM 4347 C CA . PRO A 1 546 ? -14.003 -16.329 9.099 1.00 87.69 546 PRO A CA 1
ATOM 4348 C C . PRO A 1 546 ? -14.331 -14.849 8.848 1.00 87.69 546 PRO A C 1
ATOM 4350 O O . PRO A 1 546 ? -15.510 -14.493 8.803 1.00 87.69 546 PRO A O 1
ATOM 4353 N N . LYS A 1 547 ? -13.311 -13.996 8.647 1.00 89.00 547 LYS A N 1
ATOM 4354 C CA . LYS A 1 547 ? -13.491 -12.577 8.283 1.00 89.00 547 LYS A CA 1
ATOM 4355 C C . LYS A 1 547 ? -14.133 -12.427 6.897 1.00 89.00 547 LYS A C 1
ATOM 4357 O O . LYS A 1 547 ? -15.021 -11.599 6.723 1.00 89.00 547 LYS A O 1
ATOM 4362 N N . TRP A 1 548 ? -13.736 -13.260 5.932 1.00 93.12 548 TRP A N 1
ATOM 4363 C CA . TRP A 1 548 ? -14.320 -13.265 4.588 1.00 93.12 548 TRP A CA 1
ATOM 4364 C C . TRP A 1 548 ? -15.761 -13.756 4.629 1.00 93.12 548 TRP A C 1
ATOM 4366 O O . TRP A 1 548 ? -16.644 -13.121 4.065 1.00 93.12 548 TRP A O 1
ATOM 4376 N N . LYS A 1 549 ? -16.026 -14.842 5.362 1.00 92.94 549 LYS A N 1
ATOM 4377 C CA . LYS A 1 549 ? -17.370 -15.413 5.503 1.00 92.94 549 LYS A CA 1
ATOM 4378 C C . LYS A 1 549 ? -18.376 -14.429 6.105 1.00 92.94 549 LYS A C 1
ATOM 4380 O O . LYS A 1 549 ? -19.492 -14.314 5.599 1.00 92.94 549 LYS A O 1
ATOM 4385 N N . SER A 1 550 ? -18.004 -13.715 7.171 1.00 91.62 550 SER A N 1
ATOM 4386 C CA . SER A 1 550 ? -18.889 -12.722 7.798 1.00 91.62 550 SER A CA 1
ATOM 4387 C C . SER A 1 550 ? -19.130 -11.507 6.899 1.00 91.62 550 SER A C 1
ATOM 4389 O O . SER A 1 550 ? -20.270 -11.043 6.785 1.00 91.62 550 SER A O 1
ATOM 4391 N N . LEU A 1 551 ? -18.087 -11.023 6.222 1.00 92.88 551 LEU A N 1
ATOM 4392 C CA . LEU A 1 551 ? -18.182 -9.882 5.319 1.00 92.88 551 LEU A CA 1
ATOM 4393 C C . LEU A 1 551 ? -18.989 -10.225 4.056 1.00 92.88 551 LEU A C 1
ATOM 4395 O O . LEU A 1 551 ? -19.907 -9.486 3.712 1.00 92.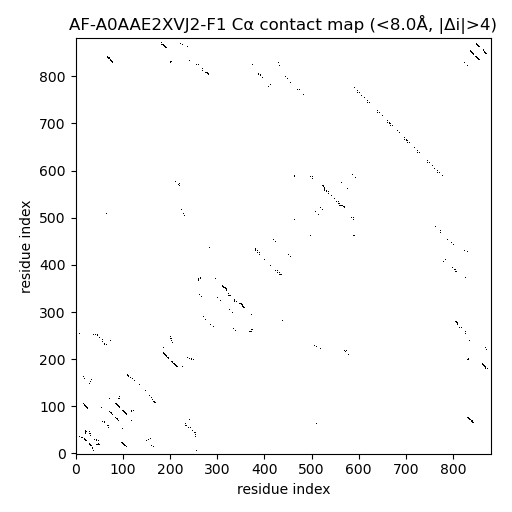88 551 LEU A O 1
ATOM 4399 N N . ALA A 1 552 ? -18.750 -11.389 3.443 1.00 93.62 552 ALA A N 1
ATOM 4400 C CA . ALA A 1 552 ? -19.493 -11.887 2.282 1.00 93.62 552 ALA A CA 1
ATOM 4401 C C . ALA A 1 552 ? -20.989 -11.996 2.574 1.00 93.62 552 ALA A C 1
ATOM 4403 O O . ALA A 1 552 ? -21.819 -11.544 1.786 1.00 93.62 552 ALA A O 1
ATOM 4404 N N . LYS A 1 553 ? -21.337 -12.546 3.744 1.00 94.50 553 LYS A N 1
ATOM 4405 C CA . LYS A 1 553 ? -22.725 -12.621 4.202 1.00 94.50 553 LYS A CA 1
ATOM 4406 C C . LYS A 1 553 ? -23.355 -11.231 4.286 1.00 94.50 553 LYS A C 1
ATOM 4408 O O . LYS A 1 553 ? -24.434 -11.016 3.744 1.00 94.50 553 LYS A O 1
ATOM 4413 N N . THR A 1 554 ? -22.655 -10.291 4.921 1.00 94.25 554 THR A N 1
ATOM 4414 C CA . THR A 1 554 ? -23.125 -8.911 5.102 1.00 94.25 554 THR A CA 1
ATOM 4415 C C . THR A 1 554 ? -23.341 -8.215 3.757 1.00 94.25 554 THR A C 1
ATOM 4417 O O . THR A 1 554 ? -24.371 -7.577 3.547 1.00 94.25 554 THR A O 1
ATOM 4420 N N . TRP A 1 555 ? -22.405 -8.370 2.817 1.00 95.25 555 TRP A N 1
ATOM 4421 C CA . TRP A 1 555 ? -22.505 -7.793 1.476 1.00 95.25 555 TRP A CA 1
ATOM 4422 C C . TRP A 1 555 ? -23.672 -8.386 0.685 1.00 95.25 555 TRP A C 1
ATOM 4424 O O . TRP A 1 555 ? -24.441 -7.644 0.079 1.00 95.25 555 TRP A O 1
ATOM 4434 N N . LEU A 1 556 ? -23.866 -9.704 0.730 1.00 93.38 556 LEU A N 1
ATOM 4435 C CA . LEU A 1 556 ? -24.958 -10.367 0.013 1.00 93.38 556 LEU A CA 1
ATOM 4436 C C . LEU A 1 556 ? -26.335 -10.036 0.608 1.00 93.38 556 LEU A C 1
ATOM 4438 O O . LEU A 1 556 ? -27.294 -9.843 -0.143 1.00 93.38 556 LEU A O 1
ATOM 4442 N N . GLU A 1 557 ? -26.444 -9.902 1.931 1.00 93.88 557 GLU A N 1
ATOM 4443 C CA . GLU A 1 557 ? -27.659 -9.419 2.604 1.00 93.88 557 GLU A CA 1
ATOM 4444 C C . GLU A 1 557 ? -27.957 -7.948 2.258 1.00 93.88 557 GLU A C 1
ATOM 4446 O O . GLU A 1 557 ? -29.113 -7.580 2.014 1.00 93.88 557 GLU A O 1
ATOM 4451 N N . ALA A 1 558 ? -26.922 -7.107 2.167 1.00 92.62 558 ALA A N 1
ATOM 4452 C CA . ALA A 1 558 ? -27.050 -5.715 1.745 1.00 92.62 558 ALA A CA 1
ATOM 4453 C C . ALA A 1 558 ? -27.446 -5.589 0.261 1.00 92.62 558 ALA A C 1
ATOM 4455 O O . ALA A 1 558 ? -28.285 -4.749 -0.076 1.00 92.62 558 ALA A O 1
ATOM 4456 N N . PHE A 1 559 ? -26.925 -6.448 -0.621 1.00 93.25 559 PHE A N 1
ATOM 4457 C CA . PHE A 1 559 ? -27.347 -6.513 -2.024 1.00 93.25 559 PHE A CA 1
ATOM 4458 C C . PHE A 1 559 ? -28.828 -6.886 -2.141 1.00 93.25 559 PHE A C 1
ATOM 4460 O O . PHE A 1 559 ? -29.601 -6.185 -2.796 1.00 93.25 559 PHE A O 1
ATOM 4467 N N . ALA A 1 560 ? -29.241 -7.935 -1.420 1.00 90.38 560 ALA A N 1
ATOM 4468 C CA . ALA A 1 560 ? -30.628 -8.388 -1.369 1.00 90.38 560 ALA A CA 1
ATOM 4469 C C . ALA A 1 560 ? -31.588 -7.286 -0.889 1.00 90.38 560 ALA A C 1
ATOM 4471 O O . ALA A 1 560 ? -32.707 -7.190 -1.378 1.00 90.38 560 ALA A O 1
ATOM 4472 N N . SER A 1 561 ? -31.141 -6.437 0.041 1.00 89.19 561 SER A N 1
ATOM 4473 C CA . SER A 1 561 ? -31.959 -5.362 0.621 1.00 89.19 561 SER A CA 1
ATOM 4474 C C . SER A 1 561 ? -31.986 -4.073 -0.213 1.00 89.19 561 SER A C 1
ATOM 4476 O O . SER A 1 561 ? -32.928 -3.288 -0.100 1.00 89.19 561 SER A O 1
ATOM 4478 N N . SER A 1 562 ? -30.943 -3.808 -1.004 1.00 86.25 562 SER A N 1
ATOM 4479 C CA . SER A 1 562 ? -30.775 -2.548 -1.748 1.00 86.25 562 SER A CA 1
ATOM 4480 C C . SER A 1 562 ? -31.267 -2.618 -3.195 1.00 86.25 562 SER A C 1
ATOM 4482 O O . SER A 1 562 ? -31.651 -1.588 -3.760 1.00 86.25 562 SER A O 1
ATOM 4484 N N . SER A 1 563 ? -31.293 -3.812 -3.789 1.00 78.44 563 SER A N 1
ATOM 4485 C CA . SER A 1 563 ? -31.738 -4.006 -5.166 1.00 78.44 563 SER A CA 1
ATOM 4486 C C . SER A 1 563 ? -33.271 -4.033 -5.265 1.00 78.44 563 SER A C 1
ATOM 4488 O O . SER A 1 563 ? -33.961 -4.712 -4.508 1.00 78.44 563 SER A O 1
ATOM 4490 N N . LYS A 1 564 ? -33.836 -3.253 -6.196 1.00 69.69 564 LYS A N 1
ATOM 4491 C CA . LYS A 1 564 ? -35.283 -3.254 -6.495 1.00 69.69 564 LYS A CA 1
ATOM 4492 C C . LYS A 1 564 ? -35.618 -4.435 -7.405 1.00 69.69 564 LYS A C 1
ATOM 4494 O O . LYS A 1 564 ? -34.730 -4.958 -8.058 1.00 69.69 564 LYS A O 1
ATOM 4499 N N . SER A 1 565 ? -36.900 -4.809 -7.517 1.00 64.31 565 SER A N 1
ATOM 4500 C CA . SER A 1 565 ? -37.351 -5.899 -8.401 1.00 64.31 565 SER A CA 1
ATOM 4501 C C . SER A 1 565 ? -36.726 -5.787 -9.800 1.00 64.31 565 SER A C 1
ATOM 4503 O O . SER A 1 565 ? -37.086 -4.898 -10.582 1.00 64.31 565 SER A O 1
ATOM 4505 N N . VAL A 1 566 ? -35.772 -6.668 -10.096 1.00 67.19 566 VAL A N 1
ATOM 4506 C CA . VAL A 1 566 ? -35.005 -6.633 -11.337 1.00 67.19 566 VAL A CA 1
ATOM 4507 C C . VAL A 1 566 ? -35.808 -7.317 -12.441 1.00 67.19 566 VAL A C 1
ATOM 4509 O O . VAL A 1 566 ? -36.508 -8.300 -12.220 1.00 67.19 566 VAL A O 1
ATOM 4512 N N . THR A 1 567 ? -35.755 -6.760 -13.647 1.00 65.94 567 THR A N 1
ATOM 4513 C CA . THR A 1 567 ? -36.570 -7.200 -14.794 1.00 65.94 567 THR A CA 1
ATOM 4514 C C . THR A 1 567 ? -35.905 -8.289 -15.639 1.00 65.94 567 THR A C 1
ATOM 4516 O O . THR A 1 567 ? -36.588 -8.929 -16.433 1.00 65.94 567 THR A O 1
ATOM 4519 N N . SER A 1 568 ? -34.597 -8.520 -15.479 1.00 80.19 568 SER A N 1
ATOM 4520 C CA . SER A 1 568 ? -33.852 -9.552 -16.207 1.00 80.19 568 SER A CA 1
ATOM 4521 C C . SER A 1 568 ? -32.656 -10.080 -15.410 1.00 80.19 568 SER A C 1
ATOM 4523 O O . SER A 1 568 ? -32.061 -9.371 -14.601 1.00 80.19 568 SER A O 1
ATOM 4525 N N . ALA A 1 569 ? -32.271 -11.326 -15.688 1.00 80.75 569 ALA A N 1
ATOM 4526 C CA . ALA A 1 569 ? -31.072 -11.961 -15.142 1.00 80.75 569 ALA A CA 1
ATOM 4527 C C . ALA A 1 569 ? -29.781 -11.174 -15.443 1.00 80.75 569 ALA A C 1
ATOM 4529 O O . ALA A 1 569 ? -28.913 -11.062 -14.585 1.00 80.75 569 ALA A O 1
ATOM 4530 N N . TYR A 1 570 ? -29.681 -10.596 -16.646 1.00 82.50 570 TYR A N 1
ATOM 4531 C CA . TYR A 1 570 ? -28.558 -9.743 -17.046 1.00 82.50 570 TYR A CA 1
ATOM 4532 C C . TYR A 1 570 ? -28.395 -8.550 -16.099 1.00 82.50 570 TYR A C 1
ATOM 4534 O O . TYR A 1 570 ? -27.314 -8.342 -15.555 1.00 82.50 570 TYR A O 1
ATOM 4542 N N . ARG A 1 571 ? -29.481 -7.800 -15.857 1.00 82.94 571 ARG A N 1
ATOM 4543 C CA . ARG A 1 571 ? -29.443 -6.632 -14.968 1.00 82.94 571 ARG A CA 1
ATOM 4544 C C . ARG A 1 571 ? -29.075 -7.023 -13.548 1.00 82.94 571 ARG A C 1
ATOM 4546 O O . ARG A 1 571 ? -28.288 -6.327 -12.936 1.00 82.94 571 ARG A O 1
ATOM 4553 N N . LEU A 1 572 ? -29.570 -8.159 -13.058 1.00 86.12 572 LEU A N 1
ATOM 4554 C CA . LEU A 1 572 ? -29.269 -8.601 -11.698 1.00 86.12 572 LEU A CA 1
ATOM 4555 C C . LEU A 1 572 ? -27.768 -8.859 -11.513 1.00 86.12 572 LEU A C 1
ATOM 4557 O O . LEU A 1 572 ? -27.189 -8.452 -10.512 1.00 86.12 572 LEU A O 1
ATOM 4561 N N . VAL A 1 573 ? -27.145 -9.518 -12.491 1.00 86.25 573 VAL A N 1
ATOM 4562 C CA . VAL A 1 573 ? -25.708 -9.816 -12.476 1.00 86.25 573 VAL A CA 1
ATOM 4563 C C . VAL A 1 573 ? -24.876 -8.546 -12.658 1.00 86.25 573 VAL A C 1
ATOM 4565 O O . VAL A 1 573 ? -23.905 -8.364 -11.930 1.00 86.25 573 VAL A O 1
ATOM 4568 N N . ALA A 1 574 ? -25.263 -7.647 -13.566 1.00 84.06 574 ALA A N 1
ATOM 4569 C CA . ALA A 1 574 ? -24.582 -6.363 -13.744 1.00 84.06 574 ALA A CA 1
ATOM 4570 C C . ALA A 1 574 ? -24.661 -5.499 -12.471 1.00 84.06 574 ALA A C 1
ATOM 4572 O O . ALA A 1 574 ? -23.633 -5.023 -11.993 1.00 84.06 574 ALA A O 1
ATOM 4573 N N . ASP A 1 575 ? -25.853 -5.388 -11.874 1.00 87.25 575 ASP A N 1
ATOM 4574 C CA . ASP A 1 575 ? -26.084 -4.672 -10.617 1.00 87.25 575 ASP A CA 1
ATOM 4575 C C . ASP A 1 575 ? -25.253 -5.282 -9.476 1.00 87.25 575 ASP A C 1
ATOM 4577 O O . ASP A 1 575 ? -24.727 -4.548 -8.644 1.00 87.25 575 ASP A O 1
ATOM 4581 N N . PHE A 1 576 ? -25.092 -6.611 -9.436 1.00 89.62 576 PHE A N 1
ATOM 4582 C CA . PHE A 1 576 ? -24.244 -7.282 -8.446 1.00 89.62 576 PHE A CA 1
ATOM 4583 C C . PHE A 1 576 ? -22.758 -6.939 -8.619 1.00 89.62 576 PHE A C 1
ATOM 4585 O O . PHE A 1 576 ? -22.092 -6.608 -7.638 1.00 89.62 576 PHE A O 1
ATOM 4592 N N . VAL A 1 577 ? -22.237 -6.969 -9.852 1.00 88.25 577 VAL A N 1
ATOM 4593 C CA . VAL A 1 577 ? -20.838 -6.605 -10.139 1.00 88.25 577 VAL A CA 1
ATOM 4594 C C . VAL A 1 577 ? -20.565 -5.143 -9.773 1.00 88.25 577 VAL A C 1
ATOM 4596 O O . VAL A 1 577 ? -19.552 -4.843 -9.135 1.00 88.25 577 VAL A O 1
ATOM 4599 N N . GLU A 1 578 ? -21.467 -4.227 -10.139 1.00 87.62 578 GLU A N 1
ATOM 4600 C CA . GLU A 1 578 ? -21.360 -2.814 -9.757 1.00 87.62 578 GLU A CA 1
ATOM 4601 C C . GLU A 1 578 ? -21.440 -2.639 -8.236 1.00 87.62 578 GLU A C 1
ATOM 4603 O O . GLU A 1 578 ? -20.659 -1.881 -7.658 1.00 87.62 578 GLU A O 1
ATOM 4608 N N . PHE A 1 579 ? -22.336 -3.373 -7.573 1.00 90.94 579 PHE A N 1
ATOM 4609 C CA . PHE A 1 579 ? -22.514 -3.328 -6.126 1.00 90.94 579 PHE A CA 1
ATOM 4610 C C . PHE A 1 579 ? -21.268 -3.791 -5.361 1.00 90.94 579 PHE A C 1
ATOM 4612 O O . PHE A 1 579 ? -20.824 -3.087 -4.456 1.00 90.94 579 PHE A O 1
ATOM 4619 N N . VAL A 1 580 ? -20.674 -4.932 -5.728 1.00 91.56 580 VAL A N 1
ATOM 4620 C CA . VAL A 1 580 ? -19.466 -5.452 -5.061 1.00 91.56 580 VAL A CA 1
ATOM 4621 C C . VAL A 1 580 ? -18.288 -4.493 -5.237 1.00 91.56 580 VAL A C 1
ATOM 4623 O O . VAL A 1 580 ? -17.595 -4.188 -4.267 1.00 91.56 580 VAL A O 1
ATOM 4626 N N . ASN A 1 581 ? -18.087 -3.955 -6.444 1.00 87.69 581 ASN A N 1
ATOM 4627 C CA . ASN A 1 581 ? -17.025 -2.978 -6.692 1.00 87.69 581 ASN A CA 1
ATOM 4628 C C . ASN A 1 581 ? -17.251 -1.664 -5.930 1.00 87.69 581 ASN A C 1
ATOM 4630 O O . ASN A 1 581 ? -16.308 -1.106 -5.371 1.00 87.69 581 ASN A O 1
ATOM 4634 N N . LYS A 1 582 ? -18.502 -1.198 -5.846 1.00 89.69 582 LYS A N 1
ATOM 4635 C CA . LYS A 1 582 ? -18.863 -0.029 -5.042 1.00 89.69 582 LYS A CA 1
ATOM 4636 C C . LYS A 1 582 ? -18.573 -0.257 -3.556 1.00 89.69 582 LYS A C 1
ATOM 4638 O O . LYS A 1 582 ? -17.966 0.606 -2.928 1.00 89.69 582 LYS A O 1
ATOM 4643 N N . LEU A 1 583 ? -18.956 -1.411 -3.005 1.00 91.00 583 LEU A N 1
ATOM 4644 C CA . LEU A 1 583 ? -18.651 -1.751 -1.614 1.00 91.00 583 LEU A CA 1
ATOM 4645 C C . LEU A 1 583 ? -17.146 -1.852 -1.366 1.00 91.00 583 LEU A C 1
ATOM 4647 O O . LEU A 1 583 ? -16.685 -1.356 -0.343 1.00 91.00 583 LEU A O 1
ATOM 4651 N N . ARG A 1 584 ? -16.367 -2.420 -2.298 1.00 89.81 584 ARG A N 1
ATOM 4652 C CA . ARG A 1 584 ? -14.896 -2.411 -2.220 1.00 89.81 584 ARG A CA 1
ATOM 4653 C C . ARG A 1 584 ? -14.365 -0.983 -2.077 1.00 89.81 584 ARG A C 1
ATOM 4655 O O . ARG A 1 584 ? -13.497 -0.747 -1.241 1.00 89.81 584 ARG A O 1
ATOM 4662 N N . ASP A 1 585 ? -14.877 -0.026 -2.846 1.00 86.44 585 ASP A N 1
ATOM 4663 C CA . ASP A 1 585 ? -14.415 1.366 -2.785 1.00 86.44 585 ASP A CA 1
ATOM 4664 C C . ASP A 1 585 ? -14.857 2.093 -1.504 1.00 86.44 585 ASP A C 1
ATOM 4666 O O . ASP A 1 585 ? -14.071 2.840 -0.920 1.00 86.44 585 ASP A O 1
ATOM 4670 N N . GLU A 1 586 ? -16.074 1.840 -1.017 1.00 90.62 586 GLU A N 1
ATOM 4671 C CA . GLU A 1 586 ? -16.570 2.383 0.257 1.00 90.62 586 GLU A CA 1
ATOM 4672 C C . GLU A 1 586 ? -15.780 1.824 1.453 1.00 90.62 586 GLU A C 1
ATOM 4674 O O . GLU A 1 586 ? -15.316 2.578 2.312 1.00 90.62 586 GLU A O 1
ATOM 4679 N N . GLU A 1 587 ? -15.546 0.511 1.472 1.00 90.75 587 GLU A N 1
ATOM 4680 C CA . GLU A 1 587 ? -14.834 -0.206 2.535 1.00 90.75 587 GLU A CA 1
ATOM 4681 C C . GLU A 1 587 ? -13.311 0.015 2.518 1.00 90.75 587 GLU A C 1
ATOM 4683 O O . GLU A 1 587 ? -12.648 -0.196 3.532 1.00 90.75 587 GLU A O 1
ATOM 4688 N N . THR A 1 588 ? -12.742 0.492 1.406 1.00 87.25 588 THR A N 1
ATOM 4689 C CA . THR A 1 588 ? -11.328 0.911 1.328 1.00 87.25 588 THR A CA 1
ATOM 4690 C C . THR A 1 588 ? -11.129 2.430 1.385 1.00 87.25 588 THR A C 1
ATOM 4692 O O . THR A 1 588 ? -9.998 2.927 1.286 1.00 87.25 588 THR A O 1
ATOM 4695 N N . SER A 1 589 ? -12.213 3.188 1.571 1.00 90.38 589 SER A N 1
ATOM 4696 C CA . SER A 1 589 ? -12.185 4.649 1.639 1.00 90.38 589 SER A CA 1
ATOM 4697 C C . SER A 1 589 ? -11.451 5.174 2.877 1.00 90.38 589 SER A C 1
ATOM 4699 O O . SER A 1 589 ? -11.265 4.472 3.873 1.00 90.38 589 SER A O 1
ATOM 4701 N N . THR A 1 590 ? -11.060 6.449 2.839 1.00 87.56 590 THR A N 1
ATOM 4702 C CA . THR A 1 590 ? -10.399 7.124 3.966 1.00 87.56 590 THR A CA 1
ATOM 4703 C C . THR A 1 590 ? -11.313 7.326 5.176 1.00 87.56 590 THR A C 1
ATOM 4705 O O . THR A 1 590 ? -10.820 7.566 6.270 1.00 87.56 590 THR A O 1
ATOM 4708 N N . GLU A 1 591 ? -12.633 7.211 5.018 1.00 90.25 591 GLU A N 1
ATOM 4709 C CA . GLU A 1 591 ? -13.580 7.303 6.136 1.00 90.25 591 GLU A CA 1
ATOM 4710 C C . GLU A 1 591 ? -13.747 5.962 6.863 1.00 90.25 591 GLU A C 1
ATOM 4712 O O . GLU A 1 591 ? -14.078 5.938 8.049 1.00 90.25 591 GLU A O 1
ATOM 4717 N N . LYS A 1 592 ? -13.465 4.823 6.213 1.00 92.62 592 LYS A N 1
ATOM 4718 C CA . LYS A 1 592 ? -13.750 3.512 6.810 1.00 92.62 592 LYS A CA 1
ATOM 4719 C C . LYS A 1 592 ? -13.016 3.244 8.130 1.00 92.62 592 LYS A C 1
ATOM 4721 O O . LYS A 1 592 ? -13.658 2.762 9.068 1.00 92.62 592 LYS A O 1
ATOM 4726 N N . PRO A 1 593 ? -11.719 3.571 8.288 1.00 93.25 593 PRO A N 1
ATOM 4727 C CA . PRO A 1 593 ? -11.044 3.372 9.571 1.00 93.25 593 PRO A CA 1
ATOM 4728 C C . PRO A 1 593 ? -11.684 4.171 10.717 1.00 93.25 593 PRO A C 1
ATOM 4730 O O . PRO A 1 593 ? -11.718 3.699 11.853 1.00 93.25 593 PRO A O 1
ATOM 4733 N N . LYS A 1 594 ? -12.261 5.343 10.421 1.00 93.38 594 LYS A N 1
ATOM 4734 C CA . LYS A 1 594 ? -13.015 6.143 11.392 1.00 93.38 594 LYS A CA 1
ATOM 4735 C C . LYS A 1 594 ? -14.271 5.403 11.861 1.00 93.38 594 LYS A C 1
ATOM 4737 O O . LYS A 1 594 ? -14.456 5.243 13.065 1.00 93.38 594 LYS A O 1
ATOM 4742 N N . GLU A 1 595 ? -15.073 4.876 10.933 1.00 93.00 595 GLU A N 1
ATOM 4743 C CA . GLU A 1 595 ? -16.268 4.076 11.255 1.00 93.00 595 GLU A CA 1
ATOM 4744 C C . GLU A 1 595 ? -15.924 2.838 12.099 1.00 93.00 595 GLU A C 1
ATOM 4746 O O . GLU A 1 595 ? -16.611 2.516 13.072 1.00 93.00 595 GLU A O 1
ATOM 4751 N N . LEU A 1 596 ? -14.836 2.140 11.752 1.00 93.25 596 LEU A N 1
ATOM 4752 C CA . LEU A 1 596 ? -14.372 0.963 12.491 1.00 93.25 596 LEU A CA 1
ATOM 4753 C C . LEU A 1 596 ? -13.936 1.328 13.917 1.00 93.25 596 LEU A C 1
ATOM 4755 O O . LEU A 1 596 ? -14.262 0.606 14.863 1.00 93.25 596 LEU A O 1
ATOM 4759 N N . LEU A 1 597 ? -13.245 2.457 14.099 1.00 92.69 597 LEU A N 1
ATOM 4760 C CA . LEU A 1 597 ? -12.880 2.968 15.421 1.00 92.69 597 LEU A CA 1
ATOM 4761 C C . LEU A 1 597 ? -14.108 3.363 16.244 1.00 92.69 597 LEU A C 1
ATOM 4763 O O . LEU A 1 597 ? -14.200 2.981 17.412 1.00 92.69 597 LEU A O 1
ATOM 4767 N N . GLU A 1 598 ? -15.078 4.056 15.647 1.00 95.00 598 GLU A N 1
ATOM 4768 C CA . GLU A 1 598 ? -16.351 4.397 16.295 1.00 95.00 598 GLU A CA 1
ATOM 4769 C C . GLU A 1 598 ? -17.099 3.137 16.760 1.00 95.00 598 GLU A C 1
ATOM 4771 O O . GLU A 1 598 ? -17.559 3.066 17.906 1.00 95.00 598 GLU A O 1
ATOM 4776 N N . ALA A 1 599 ? -17.144 2.095 15.923 1.00 93.69 599 ALA A N 1
ATOM 4777 C CA . ALA A 1 599 ? -17.734 0.810 16.282 1.00 93.69 599 ALA A CA 1
ATOM 4778 C C . ALA A 1 599 ? -16.997 0.139 17.457 1.00 93.69 599 ALA A C 1
ATOM 4780 O O . ALA A 1 599 ? -17.640 -0.370 18.379 1.00 93.69 599 ALA A O 1
ATOM 4781 N N . ARG A 1 600 ? -15.656 0.176 17.485 1.00 93.62 600 ARG A N 1
ATOM 4782 C CA . ARG A 1 600 ? -14.862 -0.363 18.606 1.00 93.62 600 ARG A CA 1
ATOM 4783 C C . ARG A 1 600 ? -15.078 0.420 19.899 1.00 93.62 600 ARG A C 1
ATOM 4785 O O . ARG A 1 600 ? -15.201 -0.201 20.955 1.00 93.62 600 ARG A O 1
ATOM 4792 N N . VAL A 1 601 ? -15.180 1.749 19.832 1.00 94.62 601 VAL A N 1
ATOM 4793 C CA . VAL A 1 601 ? -15.530 2.595 20.986 1.00 94.62 601 VAL A CA 1
ATOM 4794 C C . VAL A 1 601 ? -16.909 2.215 21.526 1.00 94.62 601 VAL A C 1
ATOM 4796 O O . VAL A 1 601 ? -17.066 2.069 22.739 1.00 94.62 601 VAL A O 1
ATOM 4799 N N . LYS A 1 602 ? -17.893 1.996 20.645 1.00 95.25 602 LYS A N 1
ATOM 4800 C CA . LYS A 1 602 ? -19.248 1.590 21.039 1.00 95.25 602 LYS A CA 1
ATOM 4801 C C . LYS A 1 602 ? -19.274 0.218 21.719 1.00 95.25 602 LYS A C 1
ATOM 4803 O O . LYS A 1 602 ? -19.832 0.101 22.804 1.00 95.25 602 LYS A O 1
ATOM 4808 N N . VAL A 1 603 ? -18.617 -0.791 21.143 1.00 94.81 603 VAL A N 1
ATOM 4809 C CA . VAL A 1 603 ? -18.507 -2.132 21.756 1.00 94.81 603 VAL A CA 1
ATOM 4810 C C . VAL A 1 603 ? -17.855 -2.051 23.138 1.00 94.81 603 VAL A C 1
ATOM 4812 O O . VAL A 1 603 ? -18.271 -2.728 24.077 1.00 94.81 603 VAL A O 1
ATOM 4815 N N . GLN A 1 604 ? -16.836 -1.206 23.285 1.00 93.81 604 GLN A N 1
ATOM 4816 C CA . GLN A 1 604 ? -16.157 -1.025 24.559 1.00 93.81 604 GLN A CA 1
ATOM 4817 C C . GLN A 1 604 ? -17.034 -0.294 25.591 1.00 93.81 604 GLN A C 1
ATOM 4819 O O . GLN A 1 604 ? -17.009 -0.646 26.769 1.00 93.81 604 GLN A O 1
ATOM 4824 N N . GLN A 1 605 ? -17.857 0.666 25.156 1.00 95.56 605 GLN A N 1
ATOM 4825 C CA . GLN A 1 605 ? -18.869 1.302 26.005 1.00 95.56 605 GLN A CA 1
ATOM 4826 C C . GLN A 1 605 ? -19.898 0.285 26.513 1.00 95.56 605 GLN A C 1
ATOM 4828 O O . GLN A 1 605 ? -20.184 0.261 27.706 1.00 95.56 605 GLN A O 1
ATOM 4833 N N . GLU A 1 606 ? -20.405 -0.588 25.640 1.00 95.44 606 GLU A N 1
ATOM 4834 C CA . GLU A 1 606 ? -21.390 -1.611 26.015 1.00 95.44 606 GLU A CA 1
ATOM 4835 C C . GLU A 1 606 ? -20.848 -2.558 27.101 1.00 95.44 606 GLU A C 1
ATOM 4837 O O . GLU A 1 606 ? -21.574 -2.918 28.029 1.00 95.44 606 GLU A O 1
ATOM 4842 N N . LYS A 1 607 ? -19.555 -2.916 27.055 1.00 94.62 607 LYS A N 1
ATOM 4843 C CA . LYS A 1 607 ? -18.912 -3.699 28.126 1.00 94.62 607 LYS A CA 1
ATOM 4844 C C . LYS A 1 607 ? -18.872 -2.953 29.458 1.00 94.62 607 LYS A C 1
ATOM 4846 O O . LYS A 1 607 ? -19.188 -3.546 30.490 1.00 94.62 607 LYS A O 1
ATOM 4851 N N . VAL A 1 608 ? -18.501 -1.671 29.438 1.00 94.62 608 VAL A N 1
ATOM 4852 C CA . VAL A 1 608 ? -18.494 -0.824 30.642 1.00 94.62 608 VAL A CA 1
ATOM 4853 C C . VAL A 1 608 ? -19.902 -0.729 31.228 1.00 94.62 608 VAL A C 1
ATOM 4855 O O . VAL A 1 608 ? -20.065 -0.912 32.432 1.00 94.62 608 VAL A O 1
ATOM 4858 N N . ASP A 1 609 ? -20.931 -0.552 30.397 1.00 94.50 609 ASP A N 1
ATOM 4859 C CA . ASP A 1 609 ? -22.326 -0.479 30.846 1.00 94.50 609 ASP A CA 1
ATOM 4860 C C . ASP A 1 609 ? -22.798 -1.789 31.499 1.00 94.50 609 ASP A C 1
ATOM 4862 O O . ASP A 1 609 ? -23.458 -1.773 32.544 1.00 94.50 609 ASP A O 1
ATOM 4866 N N . VAL A 1 610 ? -22.425 -2.942 30.928 1.00 96.12 610 VAL A N 1
ATOM 4867 C CA . VAL A 1 610 ? -22.720 -4.265 31.507 1.00 96.12 610 VAL A CA 1
ATOM 4868 C C . VAL A 1 610 ? -22.043 -4.436 32.872 1.00 96.12 610 VAL A C 1
ATOM 4870 O O . VAL A 1 610 ? -22.682 -4.900 33.823 1.00 96.12 610 VAL A O 1
ATOM 4873 N N . LEU A 1 611 ? -20.777 -4.033 33.005 1.00 94.88 611 LEU A N 1
ATOM 4874 C CA . LEU A 1 611 ? -20.047 -4.100 34.274 1.00 94.88 611 LEU A CA 1
ATOM 4875 C C . LEU A 1 611 ? -20.599 -3.112 35.313 1.00 94.88 611 LEU A C 1
ATOM 4877 O O . LEU A 1 611 ? -20.765 -3.479 36.477 1.00 94.88 611 LEU A O 1
ATOM 4881 N N . ALA A 1 612 ? -20.959 -1.894 34.905 1.00 93.75 612 ALA A N 1
ATOM 4882 C CA . ALA A 1 612 ? -21.576 -0.890 35.770 1.00 93.75 612 ALA A CA 1
ATOM 4883 C C . ALA A 1 612 ? -22.938 -1.362 36.305 1.00 93.75 612 ALA A C 1
ATOM 4885 O O . ALA A 1 612 ? -23.254 -1.177 37.485 1.00 93.75 612 ALA A O 1
ATOM 4886 N N . LYS A 1 613 ? -23.726 -2.055 35.472 1.00 95.69 613 LYS A N 1
ATOM 4887 C CA . LYS A 1 613 ? -24.966 -2.704 35.912 1.00 95.69 613 LYS A CA 1
ATOM 4888 C C . LYS A 1 613 ? -24.691 -3.780 36.968 1.00 95.69 613 LYS A C 1
ATOM 4890 O O . LYS A 1 613 ? -25.329 -3.770 38.021 1.00 95.69 613 LYS A O 1
ATOM 4895 N N . LYS A 1 614 ? -23.707 -4.657 36.735 1.00 95.25 614 LYS A N 1
ATOM 4896 C CA . LYS A 1 614 ? -23.288 -5.687 37.705 1.00 95.25 614 LYS A CA 1
ATOM 4897 C C . LYS A 1 614 ? -22.819 -5.070 39.030 1.00 95.25 614 LYS A C 1
ATOM 4899 O O . LYS A 1 614 ? -23.167 -5.567 40.099 1.00 95.25 614 LYS A O 1
ATOM 4904 N N . LEU A 1 615 ? -22.079 -3.963 38.979 1.00 95.12 615 LEU A N 1
ATOM 4905 C CA . LEU A 1 615 ? -21.645 -3.220 40.163 1.00 95.12 615 LEU A CA 1
ATOM 4906 C C . LEU A 1 615 ? -22.837 -2.676 40.967 1.00 95.12 615 LEU A C 1
ATOM 4908 O O . LEU A 1 615 ? -22.855 -2.781 42.194 1.00 95.12 615 LEU A O 1
ATOM 4912 N N . SER A 1 616 ? -23.852 -2.135 40.286 1.00 94.44 616 SER A N 1
ATOM 4913 C CA . SER A 1 616 ? -25.088 -1.672 40.926 1.00 94.44 616 SER A CA 1
ATOM 4914 C C . SER A 1 616 ? -25.831 -2.816 41.628 1.00 94.44 616 SER A C 1
ATOM 4916 O O . SER A 1 616 ? -26.244 -2.670 42.781 1.00 94.44 616 SER A O 1
ATOM 4918 N N . GLU A 1 617 ? -25.938 -3.983 40.984 1.00 95.12 617 GLU A N 1
ATOM 4919 C CA . GLU A 1 617 ? -26.547 -5.186 41.568 1.00 95.12 617 GLU A CA 1
ATOM 4920 C C . GLU A 1 617 ? -25.794 -5.665 42.823 1.00 95.12 617 GLU A C 1
ATOM 4922 O O . GLU A 1 617 ? -26.418 -5.940 43.853 1.00 95.12 617 GLU A O 1
ATOM 4927 N N . LEU A 1 618 ? -24.457 -5.693 42.780 1.00 95.06 618 LEU A N 1
ATOM 4928 C CA . LEU A 1 618 ? -23.622 -6.048 43.933 1.00 95.06 618 LEU A CA 1
ATOM 4929 C C . LEU A 1 618 ? -23.741 -5.036 45.079 1.00 95.06 618 LEU A C 1
ATOM 4931 O O . LEU A 1 618 ? -23.816 -5.434 46.241 1.00 95.06 618 LEU A O 1
ATOM 4935 N N . SER A 1 619 ? -23.811 -3.739 44.771 1.00 93.62 619 SER A N 1
ATOM 4936 C CA . SER A 1 619 ? -24.000 -2.686 45.776 1.00 93.62 619 SER A CA 1
ATOM 4937 C C . SER A 1 619 ? -25.362 -2.812 46.472 1.00 93.62 619 SER A C 1
ATOM 4939 O O . SER A 1 619 ? -25.442 -2.786 47.700 1.00 93.62 619 SER A O 1
ATOM 4941 N N . ASN A 1 620 ? -26.428 -3.095 45.715 1.00 94.50 620 ASN A N 1
ATOM 4942 C CA . ASN A 1 620 ? -27.748 -3.382 46.282 1.00 94.50 620 ASN A CA 1
ATOM 4943 C C . ASN A 1 620 ? -27.730 -4.628 47.184 1.00 94.50 620 ASN A C 1
ATOM 4945 O O . ASN A 1 620 ? -28.320 -4.616 48.269 1.00 94.50 620 ASN A O 1
ATOM 4949 N N . LYS A 1 621 ? -27.024 -5.692 46.768 1.00 94.31 621 LYS A N 1
ATOM 4950 C CA . LYS A 1 621 ? -26.836 -6.904 47.581 1.00 94.31 621 LYS A CA 1
ATOM 4951 C C . LYS A 1 621 ? -26.099 -6.586 48.884 1.00 94.31 621 LYS A C 1
ATOM 4953 O O . LYS A 1 621 ? -26.556 -7.006 49.945 1.00 94.31 621 LYS A O 1
ATOM 4958 N N . ARG A 1 622 ? -25.027 -5.790 48.822 1.00 94.88 622 ARG A N 1
ATOM 4959 C CA . ARG A 1 622 ? -24.281 -5.314 49.995 1.00 94.88 622 ARG A CA 1
ATOM 4960 C C . ARG A 1 622 ? -25.196 -4.581 50.977 1.00 94.88 622 ARG A C 1
ATOM 4962 O O . ARG A 1 622 ? -25.263 -4.967 52.139 1.00 94.88 622 ARG A O 1
ATOM 4969 N N . THR A 1 623 ? -25.957 -3.592 50.508 1.00 93.25 623 THR A N 1
ATOM 4970 C CA . THR A 1 623 ? -26.887 -2.834 51.362 1.00 93.25 623 THR A CA 1
ATOM 4971 C C . THR A 1 623 ? -27.984 -3.722 51.955 1.00 93.25 623 THR A C 1
ATOM 4973 O O . THR A 1 623 ? -28.420 -3.502 53.084 1.00 93.25 623 THR A O 1
ATOM 4976 N N . SER A 1 624 ? -28.444 -4.744 51.224 1.00 94.75 624 SER A N 1
ATOM 4977 C CA . SER A 1 624 ? -29.392 -5.728 51.759 1.00 94.75 624 SER A CA 1
ATOM 4978 C C . SER A 1 624 ? -28.783 -6.558 52.894 1.00 94.75 624 SER A C 1
ATOM 4980 O O . SER A 1 624 ? -29.460 -6.787 53.895 1.00 94.75 624 SER A O 1
ATOM 4982 N N . ILE A 1 625 ? -27.528 -6.997 52.756 1.00 93.50 625 ILE A N 1
ATOM 4983 C CA . ILE A 1 625 ? -26.808 -7.752 53.795 1.00 93.50 625 ILE A CA 1
ATOM 4984 C C . ILE A 1 625 ? -26.567 -6.869 55.026 1.00 93.50 625 ILE A C 1
ATOM 4986 O O . ILE A 1 625 ? -26.861 -7.293 56.139 1.00 93.50 625 ILE A O 1
ATOM 4990 N N . GLU A 1 626 ? -26.121 -5.624 54.839 1.00 92.50 626 GLU A N 1
ATOM 4991 C CA . GLU A 1 626 ? -25.918 -4.657 55.932 1.00 92.50 626 GLU A CA 1
ATOM 4992 C C . GLU A 1 626 ? -27.215 -4.437 56.734 1.00 92.50 626 GLU A C 1
ATOM 4994 O O . GLU A 1 626 ? -27.213 -4.556 57.957 1.00 92.50 626 GLU A O 1
ATOM 4999 N N . LYS A 1 627 ? -28.362 -4.264 56.059 1.00 93.44 627 LYS A N 1
ATOM 5000 C CA . LYS A 1 627 ? -29.674 -4.173 56.729 1.00 93.44 627 LYS A CA 1
ATOM 5001 C C . LYS A 1 627 ? -30.032 -5.433 57.524 1.00 93.44 627 LYS A C 1
ATOM 5003 O O . LYS A 1 627 ? -30.625 -5.331 58.595 1.00 93.44 627 LYS A O 1
ATOM 5008 N N . GLN A 1 628 ? -29.719 -6.623 57.007 1.00 93.69 628 GLN A N 1
ATOM 5009 C CA . GLN A 1 628 ? -29.965 -7.880 57.725 1.00 93.69 628 GLN A CA 1
ATOM 5010 C C . GLN A 1 628 ? -29.066 -8.014 58.960 1.00 93.69 628 GLN A C 1
ATOM 5012 O O . GLN A 1 628 ? -29.537 -8.474 60.002 1.00 93.69 628 GLN A O 1
ATOM 5017 N N . ILE A 1 629 ? -27.807 -7.572 58.863 1.00 93.62 629 ILE A N 1
ATOM 5018 C CA . ILE A 1 629 ? -26.874 -7.503 59.992 1.00 93.62 629 ILE A CA 1
ATOM 5019 C C . ILE A 1 629 ? -27.436 -6.582 61.080 1.00 93.62 629 ILE A C 1
ATOM 5021 O O . ILE A 1 629 ? -27.523 -7.014 62.229 1.00 93.62 629 ILE A O 1
ATOM 5025 N N . ASP A 1 630 ? -27.896 -5.377 60.733 1.00 89.88 630 ASP A N 1
ATOM 5026 C CA . ASP A 1 630 ? -28.471 -4.425 61.698 1.00 89.88 630 ASP A CA 1
ATOM 5027 C C . ASP A 1 630 ? -29.686 -5.014 62.438 1.00 89.88 630 ASP A C 1
ATOM 5029 O O . ASP A 1 630 ? -29.801 -4.918 63.666 1.00 89.88 630 ASP A O 1
ATOM 5033 N N . VAL A 1 631 ? -30.584 -5.684 61.702 1.00 92.75 631 VAL A N 1
ATOM 5034 C CA . VAL A 1 631 ? -31.758 -6.359 62.279 1.00 92.75 631 VAL A CA 1
ATOM 5035 C C . VAL A 1 631 ? -31.334 -7.469 63.246 1.00 92.75 631 VAL A C 1
ATOM 5037 O O . VAL A 1 631 ? -31.837 -7.522 64.371 1.00 92.75 631 VAL A O 1
ATOM 5040 N N . LEU A 1 632 ? -30.392 -8.332 62.854 1.00 91.12 632 LEU A N 1
ATOM 5041 C CA . LEU A 1 632 ? -29.914 -9.425 63.706 1.00 91.12 632 LEU A CA 1
ATOM 5042 C C . LEU A 1 632 ? -29.133 -8.926 64.926 1.00 91.12 632 LEU A C 1
ATOM 5044 O O . LEU A 1 632 ? -29.263 -9.506 66.001 1.00 91.12 632 LEU A O 1
ATOM 5048 N N . GLN A 1 633 ? -28.364 -7.841 64.811 1.00 91.31 633 GLN A N 1
ATOM 5049 C CA . GLN A 1 633 ? -27.674 -7.219 65.947 1.00 91.31 633 GLN A CA 1
ATOM 5050 C C . GLN A 1 633 ? -28.659 -6.630 66.965 1.00 91.31 633 GLN A C 1
ATOM 5052 O O . GLN A 1 633 ? -28.468 -6.776 68.179 1.00 91.31 633 GLN A O 1
ATOM 5057 N N . SER A 1 634 ? -29.740 -6.007 66.484 1.00 90.38 634 SER A N 1
ATOM 5058 C CA . SER A 1 634 ? -30.837 -5.529 67.331 1.00 90.38 634 SER A CA 1
ATOM 5059 C C . SER A 1 634 ? -31.519 -6.690 68.068 1.00 90.38 634 SER A C 1
ATOM 5061 O O . SER A 1 634 ? -31.671 -6.651 69.294 1.00 90.38 634 SER A O 1
ATOM 5063 N N . GLN A 1 635 ? -31.841 -7.774 67.351 1.00 90.94 635 GLN A N 1
ATOM 5064 C CA . GLN A 1 635 ? -32.422 -8.991 67.931 1.00 90.94 635 GLN A CA 1
ATOM 5065 C C . GLN A 1 635 ? -31.482 -9.668 68.939 1.00 90.94 635 GLN A C 1
ATOM 5067 O O . GLN A 1 635 ? -31.925 -10.080 70.011 1.00 90.94 635 GLN A O 1
ATOM 5072 N N . LEU A 1 636 ? -30.179 -9.723 68.650 1.00 91.31 636 LEU A N 1
ATOM 5073 C CA . LEU A 1 636 ? -29.161 -10.280 69.542 1.00 91.31 636 LEU A CA 1
ATOM 5074 C C . LEU A 1 636 ? -29.046 -9.477 70.844 1.00 91.31 636 LEU A C 1
ATOM 5076 O O . LEU A 1 636 ? -28.935 -10.058 71.925 1.00 91.31 636 LEU A O 1
ATOM 5080 N N . SER A 1 637 ? -29.109 -8.148 70.754 1.00 87.75 637 SER A N 1
ATOM 5081 C CA . SER A 1 637 ? -29.070 -7.248 71.910 1.00 87.75 637 SER A CA 1
ATOM 5082 C C . SER A 1 637 ? -30.318 -7.402 72.786 1.00 87.75 637 SER A C 1
ATOM 5084 O O . SER A 1 637 ? -30.205 -7.476 74.011 1.00 87.75 637 SER A O 1
ATOM 5086 N N . SER A 1 638 ? -31.497 -7.543 72.168 1.00 89.81 638 SER A N 1
ATOM 5087 C CA . SER A 1 638 ? -32.745 -7.864 72.869 1.00 89.81 638 SER A CA 1
ATOM 5088 C C . SER A 1 638 ? -32.663 -9.221 73.581 1.00 89.81 638 SER A C 1
ATOM 5090 O O . SER A 1 638 ? -32.904 -9.293 74.787 1.00 89.81 638 SER A O 1
ATOM 5092 N N . ALA A 1 639 ? -32.215 -10.276 72.890 1.00 88.06 639 ALA A N 1
ATOM 5093 C CA . ALA A 1 639 ? -32.034 -11.606 73.477 1.00 88.06 639 ALA A CA 1
ATOM 5094 C C . ALA A 1 639 ? -31.012 -11.604 74.628 1.00 88.06 639 ALA A C 1
ATOM 5096 O O . ALA A 1 639 ? -31.235 -12.235 75.658 1.00 88.06 639 ALA A O 1
ATOM 5097 N N . SER A 1 640 ? -29.916 -10.847 74.505 1.00 87.56 640 SER A N 1
ATOM 5098 C CA . SER A 1 640 ? -28.914 -10.724 75.570 1.00 87.56 640 SER A CA 1
ATOM 5099 C C . SER A 1 640 ? -29.444 -9.987 76.804 1.00 87.56 640 SER A C 1
ATOM 5101 O O . SER A 1 640 ? -28.992 -10.267 77.917 1.00 87.56 640 SER A O 1
ATOM 5103 N N . LEU A 1 641 ? -30.374 -9.043 76.632 1.00 89.56 641 LEU A N 1
ATOM 5104 C CA . LEU A 1 641 ? -31.039 -8.366 77.745 1.00 89.56 641 LEU A CA 1
ATOM 5105 C C . LEU A 1 641 ? -32.000 -9.317 78.469 1.00 89.56 641 LEU A C 1
ATOM 5107 O O . LEU A 1 641 ? -31.983 -9.373 79.698 1.00 89.56 641 LEU A O 1
ATOM 5111 N N . VAL A 1 642 ? -32.781 -10.099 77.715 1.00 88.06 642 VAL A N 1
ATOM 5112 C CA . VAL A 1 642 ? -33.667 -11.139 78.265 1.00 88.06 642 VAL A CA 1
ATOM 5113 C C . VAL A 1 642 ? -32.857 -12.180 79.039 1.00 88.06 642 VAL A C 1
ATOM 5115 O O . VAL A 1 642 ? -33.177 -12.459 80.189 1.00 88.06 642 VAL A O 1
ATOM 5118 N N . GLU A 1 643 ? -31.753 -12.675 78.472 1.00 89.19 643 GLU A N 1
ATOM 5119 C CA . GLU A 1 643 ? -30.836 -13.605 79.145 1.00 89.19 643 GLU A CA 1
ATOM 5120 C C . GLU A 1 643 ? -30.317 -13.029 80.473 1.00 89.19 643 GLU A C 1
ATOM 5122 O O . GLU A 1 643 ? -30.283 -13.724 81.489 1.00 89.19 643 GLU A O 1
ATOM 5127 N N . LYS A 1 644 ? -29.922 -11.748 80.487 1.00 90.06 644 LYS A N 1
ATOM 5128 C CA . LYS A 1 644 ? -29.433 -11.071 81.696 1.00 90.06 644 LYS A CA 1
ATOM 5129 C C . LYS A 1 644 ? -30.514 -10.988 82.776 1.00 90.06 644 LYS A C 1
ATOM 5131 O O . LYS A 1 644 ? -30.210 -11.253 83.938 1.00 90.06 644 LYS A O 1
ATOM 5136 N N . ASN A 1 645 ? -31.744 -10.644 82.397 1.00 86.00 645 ASN A N 1
ATOM 5137 C CA . ASN A 1 645 ? -32.875 -10.565 83.321 1.00 86.00 645 ASN A CA 1
ATOM 5138 C C . ASN A 1 645 ? -33.222 -11.950 83.882 1.00 86.00 645 ASN A C 1
ATOM 5140 O O . ASN A 1 645 ? -33.272 -12.110 85.097 1.00 86.00 645 ASN A O 1
ATOM 5144 N N . LEU A 1 646 ? -33.325 -12.971 83.022 1.00 87.19 646 LEU A N 1
ATOM 5145 C CA . LEU A 1 646 ? -33.590 -14.352 83.437 1.00 87.19 646 LEU A CA 1
ATOM 5146 C C . LEU A 1 646 ? -32.504 -14.890 84.378 1.00 87.19 646 LEU A C 1
ATOM 5148 O O . LEU A 1 646 ? -32.828 -15.528 85.373 1.00 87.19 646 LEU A O 1
ATOM 5152 N N . LYS A 1 647 ? -31.218 -14.596 84.135 1.00 86.75 647 LYS A N 1
ATOM 5153 C CA . LYS A 1 647 ? -30.127 -14.965 85.061 1.00 86.75 647 LYS A CA 1
ATOM 5154 C C . LYS A 1 647 ? -30.240 -14.271 86.416 1.00 86.75 647 LYS A C 1
ATOM 5156 O O . LYS A 1 647 ? -29.905 -14.877 87.433 1.00 86.75 647 LYS A O 1
ATOM 5161 N N . MET A 1 648 ? -30.675 -13.010 86.435 1.00 87.75 648 MET A N 1
ATOM 5162 C CA . MET A 1 648 ? -30.891 -12.267 87.676 1.00 87.75 648 MET A CA 1
ATOM 5163 C C . MET A 1 648 ? -32.043 -12.882 88.476 1.00 87.75 648 MET A C 1
ATOM 5165 O O . MET A 1 648 ? -31.856 -13.198 89.650 1.00 87.75 648 MET A O 1
ATOM 5169 N N . ASP A 1 649 ? -33.181 -13.130 87.826 1.00 82.00 649 ASP A N 1
ATOM 5170 C CA . ASP A 1 649 ? -34.364 -13.746 88.437 1.00 82.00 649 ASP A CA 1
ATOM 5171 C C . ASP A 1 649 ? -34.068 -15.171 88.919 1.00 82.00 649 ASP A C 1
ATOM 5173 O O . ASP A 1 649 ? -34.426 -15.538 90.038 1.00 82.00 649 ASP A O 1
ATOM 5177 N N . TYR A 1 650 ? -33.328 -15.953 88.126 1.00 87.12 650 TYR A N 1
ATOM 5178 C CA . TYR A 1 650 ? -32.832 -17.274 88.514 1.00 87.12 650 TYR A CA 1
ATOM 5179 C C . TYR A 1 650 ? -31.972 -17.197 89.782 1.00 87.12 650 TYR A C 1
ATOM 5181 O O . TYR A 1 650 ? -32.179 -17.961 90.723 1.00 87.12 650 TYR A O 1
ATOM 5189 N N . GLY A 1 651 ? -31.030 -16.248 89.840 1.00 82.44 651 GLY A N 1
ATOM 5190 C CA . GLY A 1 651 ? -30.159 -16.039 90.997 1.00 82.44 651 GLY A CA 1
ATOM 5191 C C . GLY A 1 651 ? -30.920 -15.638 92.263 1.00 82.44 651 GLY A C 1
ATOM 5192 O O . GLY A 1 651 ? -30.649 -16.186 93.333 1.00 82.44 651 GLY A O 1
ATOM 5193 N N . ILE A 1 652 ? -31.895 -14.731 92.137 1.00 84.69 652 ILE A N 1
ATOM 5194 C CA . ILE A 1 652 ? -32.779 -14.313 93.236 1.00 84.69 652 ILE A CA 1
ATOM 5195 C C . ILE A 1 652 ? -33.585 -15.515 93.737 1.00 84.69 652 ILE A C 1
ATOM 5197 O O . ILE A 1 652 ? -33.534 -15.837 94.924 1.00 84.69 652 ILE A O 1
ATOM 5201 N N . ASN A 1 653 ? -34.257 -16.230 92.833 1.00 83.00 653 ASN A N 1
ATOM 5202 C CA . ASN A 1 653 ? -35.115 -17.356 93.185 1.00 83.00 653 ASN A CA 1
ATOM 5203 C C . ASN A 1 653 ? -34.333 -18.524 93.796 1.00 83.00 653 ASN A C 1
ATOM 5205 O O . ASN A 1 653 ? -34.802 -19.124 94.762 1.00 83.00 653 ASN A O 1
ATOM 5209 N N . ILE A 1 654 ? -33.119 -18.818 93.315 1.00 83.19 654 ILE A N 1
ATOM 5210 C CA . ILE A 1 654 ? -32.237 -19.814 93.941 1.00 83.19 654 ILE A CA 1
ATOM 5211 C C . ILE A 1 654 ? -31.801 -19.385 95.346 1.00 83.19 654 ILE A C 1
ATOM 5213 O O . ILE A 1 654 ? -31.786 -20.222 96.254 1.00 83.19 654 ILE A O 1
ATOM 5217 N N . ALA A 1 655 ? -31.462 -18.110 95.555 1.00 81.56 655 ALA A N 1
ATOM 5218 C CA . ALA A 1 655 ? -31.093 -17.608 96.877 1.00 81.56 655 ALA A CA 1
ATOM 5219 C C . ALA A 1 655 ? -32.261 -17.738 97.870 1.00 81.56 655 ALA A C 1
ATOM 5221 O O . ALA A 1 655 ? -32.076 -18.273 98.965 1.00 81.56 655 ALA A O 1
ATOM 5222 N N . THR A 1 656 ? -33.475 -17.359 97.458 1.00 82.25 656 THR A N 1
ATOM 5223 C CA . THR A 1 656 ? -34.698 -17.513 98.262 1.00 82.25 656 THR A CA 1
ATOM 5224 C C . THR A 1 656 ? -35.043 -18.984 98.513 1.00 82.25 656 THR A C 1
ATOM 5226 O O . THR A 1 656 ? -35.440 -19.346 99.619 1.00 82.25 656 THR A O 1
ATOM 5229 N N . LEU A 1 657 ? -34.847 -19.868 97.528 1.00 84.06 657 LEU A N 1
ATOM 5230 C CA . LEU A 1 657 ? -35.006 -21.317 97.699 1.00 84.06 657 LEU A CA 1
ATOM 5231 C C . LEU A 1 657 ? -34.054 -21.886 98.741 1.00 84.06 657 LEU A C 1
ATOM 5233 O O . LEU A 1 657 ? -34.451 -22.735 99.540 1.00 84.06 657 LEU A O 1
ATOM 5237 N N . LYS A 1 658 ? -32.801 -21.426 98.738 1.00 84.25 658 LYS A N 1
ATOM 5238 C CA . LYS A 1 658 ? -31.797 -21.844 99.713 1.00 84.25 658 LYS A CA 1
ATOM 5239 C C . LYS A 1 658 ? -32.200 -21.422 101.128 1.00 84.25 658 LYS A C 1
ATOM 5241 O O . LYS A 1 658 ? -32.192 -22.262 102.023 1.00 84.25 658 LYS A O 1
ATOM 5246 N N . GLU A 1 659 ? -32.638 -20.178 101.304 1.00 82.38 659 GLU A N 1
ATOM 5247 C CA . GLU A 1 659 ? -33.112 -19.643 102.587 1.00 82.38 659 GLU A CA 1
ATOM 5248 C C . GLU A 1 659 ? -34.373 -20.365 103.096 1.00 82.38 659 GLU A C 1
ATOM 5250 O O . GLU A 1 659 ? -34.441 -20.779 104.257 1.00 82.38 659 GLU A O 1
ATOM 5255 N N . LEU A 1 660 ? -35.362 -20.598 102.225 1.00 82.62 660 LEU A N 1
ATOM 5256 C CA . LEU A 1 660 ? -36.570 -21.352 102.576 1.00 82.62 660 LEU A CA 1
ATOM 5257 C C . LEU A 1 660 ? -36.254 -22.805 102.923 1.00 82.62 660 LEU A C 1
ATOM 5259 O O . LEU A 1 660 ? -36.841 -23.343 103.858 1.00 82.62 660 LEU A O 1
ATOM 5263 N N . ARG A 1 661 ? -35.310 -23.438 102.217 1.00 83.56 661 ARG A N 1
ATOM 5264 C CA . ARG A 1 661 ? -34.856 -24.798 102.521 1.00 83.56 661 ARG A CA 1
ATOM 5265 C C . ARG A 1 661 ? -34.161 -24.863 103.878 1.00 83.56 661 ARG A C 1
ATOM 5267 O O . ARG A 1 661 ? -34.457 -25.763 104.659 1.00 83.56 661 ARG A O 1
ATOM 5274 N N . GLU A 1 662 ? -33.270 -23.921 104.175 1.00 82.44 662 GLU A N 1
ATOM 5275 C CA . GLU A 1 662 ? -32.601 -23.822 105.479 1.00 82.44 662 GLU A CA 1
ATOM 5276 C C . GLU A 1 662 ? -33.618 -23.591 106.611 1.00 82.44 662 GLU A C 1
ATOM 5278 O O . GLU A 1 662 ? -33.554 -24.262 107.645 1.00 82.44 662 GLU A O 1
ATOM 5283 N N . THR A 1 663 ? -34.618 -22.734 106.381 1.00 79.81 663 THR A N 1
ATOM 5284 C CA . THR A 1 663 ? -35.718 -22.468 107.324 1.00 79.81 663 THR A CA 1
ATOM 5285 C C . THR A 1 663 ? -36.610 -23.695 107.527 1.00 79.81 663 THR A C 1
ATOM 5287 O O . THR A 1 663 ? -36.949 -24.036 108.660 1.00 79.81 663 THR A O 1
ATOM 5290 N N . LEU A 1 664 ? -36.955 -24.405 106.448 1.00 83.88 664 LEU A N 1
ATOM 5291 C CA . LEU A 1 664 ? -37.732 -25.647 106.486 1.00 83.88 664 LEU A CA 1
ATOM 5292 C C . LEU A 1 664 ? -37.005 -26.731 107.292 1.00 83.88 664 LEU A C 1
ATOM 5294 O O . LEU A 1 664 ? -37.619 -27.397 108.121 1.00 83.88 664 LEU A O 1
ATOM 5298 N N . GLU A 1 665 ? -35.700 -26.901 107.071 1.00 79.94 665 GLU A N 1
ATOM 5299 C CA . GLU A 1 665 ? -34.857 -27.858 107.799 1.00 79.94 665 GLU A CA 1
ATOM 5300 C C . GLU A 1 665 ? -34.707 -27.492 109.282 1.00 79.94 665 GLU A C 1
ATOM 5302 O O . GLU A 1 665 ? -34.703 -28.374 110.142 1.00 79.94 665 GLU A O 1
ATOM 5307 N N . ALA A 1 666 ? -34.610 -26.200 109.611 1.00 79.88 666 ALA A N 1
ATOM 5308 C CA . ALA A 1 666 ? -34.597 -25.732 110.996 1.00 79.88 666 ALA A CA 1
ATOM 5309 C C . ALA A 1 666 ? -35.942 -25.998 111.698 1.00 79.88 666 ALA A C 1
ATOM 5311 O O . ALA A 1 666 ? -35.967 -26.505 112.819 1.00 79.88 666 ALA A O 1
ATOM 5312 N N . LYS A 1 667 ? -37.064 -25.738 111.017 1.00 80.94 667 LYS A N 1
ATOM 5313 C CA . LYS A 1 667 ? -38.419 -25.963 111.543 1.00 80.94 667 LYS A CA 1
ATOM 5314 C C . LYS A 1 667 ? -38.758 -27.445 111.690 1.00 80.94 667 LYS A C 1
ATOM 5316 O O . LYS A 1 667 ? -39.344 -27.835 112.695 1.00 80.94 667 LYS A O 1
ATOM 5321 N N . LYS A 1 668 ? -38.326 -28.293 110.750 1.00 80.19 668 LYS A N 1
ATOM 5322 C CA . LYS A 1 668 ? -38.413 -29.758 110.881 1.00 80.19 668 LYS A CA 1
ATOM 5323 C C . LYS A 1 668 ? -37.614 -30.273 112.078 1.00 80.19 668 LYS A C 1
ATOM 5325 O O . LYS A 1 668 ? -38.092 -31.157 112.782 1.00 80.19 668 LYS A O 1
ATOM 5330 N N . ARG A 1 669 ? -36.431 -29.705 112.347 1.00 78.00 669 ARG A N 1
ATOM 5331 C CA . ARG A 1 669 ? -35.651 -30.018 113.556 1.00 78.00 669 ARG A CA 1
ATOM 5332 C C . ARG A 1 669 ? -36.381 -29.604 114.840 1.00 78.00 669 ARG A C 1
ATOM 5334 O O . ARG A 1 669 ? -36.491 -30.430 115.738 1.00 78.00 669 ARG A O 1
ATOM 5341 N N . GLU A 1 670 ? -36.951 -28.396 114.895 1.00 79.38 670 GLU A N 1
ATOM 5342 C CA . GLU A 1 670 ? -37.754 -27.925 116.044 1.00 79.38 670 GLU A CA 1
ATOM 5343 C C . GLU A 1 670 ? -38.999 -28.808 116.275 1.00 79.38 670 GLU A C 1
ATOM 5345 O O . GLU A 1 670 ? -39.323 -29.157 117.411 1.00 79.38 670 GLU A O 1
ATOM 5350 N N . MET A 1 671 ? -39.669 -29.231 115.199 1.00 79.88 671 MET A N 1
ATOM 5351 C CA . MET A 1 671 ? -40.802 -30.158 115.260 1.00 79.88 671 MET A CA 1
ATOM 5352 C C . MET A 1 671 ? -40.389 -31.531 115.808 1.00 79.88 671 MET A C 1
ATOM 5354 O O . MET A 1 671 ? -41.054 -32.039 116.708 1.00 79.88 671 MET A O 1
ATOM 5358 N N . ASN A 1 672 ? -39.271 -32.095 115.337 1.00 76.06 672 ASN A N 1
ATOM 5359 C CA . ASN A 1 672 ? -38.752 -33.373 115.832 1.00 76.06 672 ASN A CA 1
ATOM 5360 C C . ASN A 1 672 ? -38.377 -33.300 117.325 1.00 76.06 672 ASN A C 1
ATOM 5362 O O . ASN A 1 672 ? -38.671 -34.228 118.073 1.00 76.06 672 ASN A O 1
ATOM 5366 N N . GLU A 1 673 ? -37.787 -32.193 117.791 1.00 77.38 673 GLU A N 1
ATOM 5367 C CA . GLU A 1 673 ? -37.495 -31.975 119.219 1.00 77.38 673 GLU A CA 1
ATOM 5368 C C . GLU A 1 673 ? -38.770 -31.892 120.077 1.00 77.38 673 GLU A C 1
ATOM 5370 O O . GLU A 1 673 ? -38.800 -32.387 121.209 1.00 77.38 673 GLU A O 1
ATOM 5375 N N . ILE A 1 674 ? -39.839 -31.281 119.554 1.00 70.62 674 ILE A N 1
ATOM 5376 C CA . ILE A 1 674 ? -41.144 -31.197 120.226 1.00 70.62 674 ILE A CA 1
ATOM 5377 C C . ILE A 1 674 ? -41.850 -32.556 120.237 1.00 70.62 674 ILE A C 1
ATOM 5379 O O . ILE A 1 674 ? -42.413 -32.923 121.267 1.00 70.62 674 ILE A O 1
ATOM 5383 N N . GLU A 1 675 ? -41.786 -33.335 119.156 1.00 68.50 675 GLU A N 1
ATOM 5384 C CA . GLU A 1 675 ? -42.292 -34.715 119.121 1.00 68.50 675 GLU A CA 1
ATOM 5385 C C . GLU A 1 675 ? -41.563 -35.616 120.126 1.00 68.50 675 GLU A C 1
ATOM 5387 O O . GLU A 1 675 ? -42.198 -36.398 120.837 1.00 68.50 675 GLU A O 1
ATOM 5392 N N . GLN A 1 676 ? -40.245 -35.446 120.261 1.00 70.31 676 GLN A N 1
ATOM 5393 C CA . GLN A 1 676 ? -39.442 -36.169 121.244 1.00 70.31 676 GLN A CA 1
ATOM 5394 C C . GLN A 1 676 ? -39.821 -35.781 122.687 1.00 70.31 676 GLN A C 1
ATOM 5396 O O . GLN A 1 676 ? -39.915 -36.656 123.546 1.00 70.31 676 GLN A O 1
ATOM 5401 N N . LYS A 1 677 ? -40.126 -34.501 122.958 1.00 66.19 677 LYS A N 1
ATOM 5402 C CA . LYS A 1 677 ? -40.621 -34.013 124.267 1.00 66.19 677 LYS A CA 1
ATOM 5403 C C . LYS A 1 677 ? -42.074 -34.413 124.570 1.00 66.19 677 LYS A C 1
ATOM 5405 O O . LYS A 1 677 ? -42.396 -34.691 125.720 1.00 66.19 677 LYS A O 1
ATOM 5410 N N . LEU A 1 678 ? -42.948 -34.495 123.566 1.00 61.91 678 LEU A N 1
ATOM 5411 C CA . LEU A 1 678 ? -44.342 -34.952 123.713 1.00 61.91 678 LEU A CA 1
ATOM 5412 C C . LEU A 1 678 ? -44.441 -36.413 124.177 1.00 61.91 678 LEU A C 1
ATOM 5414 O O . LEU A 1 678 ? -45.424 -36.793 124.808 1.00 61.91 678 LEU A O 1
ATOM 5418 N N . SER A 1 679 ? -43.411 -37.221 123.915 1.00 58.28 679 SER A N 1
ATOM 5419 C CA . SER A 1 679 ? -43.346 -38.613 124.369 1.00 58.28 679 SER A CA 1
ATOM 5420 C C . SER A 1 679 ? -43.076 -38.785 125.879 1.00 58.28 679 SER A C 1
ATOM 5422 O O . SER A 1 679 ? -43.221 -39.897 126.388 1.00 58.28 679 SER A O 1
ATOM 5424 N N . SER A 1 680 ? -42.732 -37.712 126.618 1.00 53.53 680 SER A N 1
ATOM 5425 C CA . SER A 1 680 ? -42.271 -37.775 128.020 1.00 53.53 680 SER A CA 1
ATOM 5426 C C . SER A 1 680 ? -43.028 -36.899 129.045 1.00 53.53 680 SER A C 1
ATOM 5428 O O . SER A 1 680 ? -42.660 -36.916 130.219 1.00 53.53 680 SER A O 1
ATOM 5430 N N . VAL A 1 681 ? -44.109 -36.192 128.672 1.00 52.81 681 VAL A N 1
ATOM 5431 C CA . VAL A 1 681 ? -44.854 -35.248 129.551 1.00 52.81 681 VAL A CA 1
ATOM 5432 C C . VAL A 1 681 ? -46.355 -35.612 129.656 1.00 52.81 681 VAL A C 1
ATOM 5434 O O . VAL A 1 681 ? -46.950 -36.052 128.675 1.00 52.81 681 VAL A O 1
ATOM 5437 N N . ARG A 1 682 ? -47.002 -35.444 130.830 1.00 48.97 682 ARG A N 1
ATOM 5438 C CA . ARG A 1 682 ? -48.458 -35.672 131.054 1.00 48.97 682 ARG A CA 1
ATOM 5439 C C . ARG A 1 682 ? -49.131 -34.485 131.763 1.00 48.97 682 ARG A C 1
ATOM 5441 O O . ARG A 1 682 ? -48.592 -33.980 132.740 1.00 48.97 682 ARG A O 1
ATOM 5448 N N . GLY A 1 683 ? -50.343 -34.112 131.330 1.00 58.00 683 GLY A N 1
ATOM 5449 C CA . GLY A 1 683 ? -51.146 -33.010 131.896 1.00 58.00 683 GLY A CA 1
ATOM 5450 C C . GLY A 1 683 ? -51.086 -31.725 131.054 1.00 58.00 683 GLY A C 1
ATOM 5451 O O . GLY A 1 683 ? -50.756 -31.791 129.877 1.00 58.00 683 GLY A O 1
ATOM 5452 N N . ALA A 1 684 ? -51.382 -30.558 131.640 1.00 53.19 684 ALA A N 1
ATOM 5453 C CA . ALA A 1 684 ? -51.557 -29.272 130.937 1.00 53.19 684 ALA A CA 1
ATOM 5454 C C . ALA A 1 684 ? -50.366 -28.806 130.057 1.00 53.19 684 ALA A C 1
ATOM 5456 O O . ALA A 1 684 ? -50.553 -28.011 129.138 1.00 53.19 684 ALA A O 1
ATOM 5457 N N . GLU A 1 685 ? -49.151 -29.317 130.285 1.00 54.91 685 GLU A N 1
ATOM 5458 C CA . GLU A 1 685 ? -47.981 -29.068 129.424 1.00 54.91 685 GLU A CA 1
ATOM 5459 C C . GLU A 1 685 ? -48.020 -29.849 128.094 1.00 54.91 685 GLU A C 1
ATOM 5461 O O . GLU A 1 685 ? -47.456 -29.393 127.097 1.00 54.91 685 GLU A O 1
ATOM 5466 N N . ALA A 1 686 ? -48.724 -30.986 128.038 1.00 58.72 686 ALA A N 1
ATOM 5467 C CA . ALA A 1 686 ? -48.902 -31.769 126.814 1.00 58.72 686 ALA A CA 1
ATOM 5468 C C . ALA A 1 686 ? -49.821 -31.054 125.806 1.00 58.72 686 ALA A C 1
ATOM 5470 O O . ALA A 1 686 ? -49.525 -31.057 124.613 1.00 58.72 686 ALA A O 1
ATOM 5471 N N . ASP A 1 687 ? -50.869 -30.365 126.273 1.00 59.66 687 ASP A N 1
ATOM 5472 C CA . ASP A 1 687 ? -51.776 -29.588 125.411 1.00 59.66 687 ASP A CA 1
ATOM 5473 C C . ASP A 1 687 ? -51.078 -28.362 124.794 1.00 59.66 687 ASP A C 1
ATOM 5475 O O . ASP A 1 687 ? -51.275 -28.053 123.616 1.00 59.66 687 ASP A O 1
ATOM 5479 N N . ALA A 1 688 ? -50.188 -27.703 125.546 1.00 66.00 688 ALA A N 1
ATOM 5480 C CA . ALA A 1 688 ? -49.371 -26.601 125.034 1.00 66.00 688 ALA A CA 1
ATOM 5481 C C . ALA A 1 688 ? -48.342 -27.072 123.985 1.00 66.00 688 ALA A C 1
ATOM 5483 O O . ALA A 1 688 ? -48.121 -26.396 122.975 1.00 66.00 688 ALA A O 1
ATOM 5484 N N . ALA A 1 689 ? -47.736 -28.248 124.184 1.00 64.62 689 ALA A N 1
ATOM 5485 C CA . ALA A 1 689 ? -46.824 -28.853 123.214 1.00 64.62 689 ALA A CA 1
ATOM 5486 C C . ALA A 1 689 ? -47.554 -29.338 121.947 1.00 64.62 689 ALA A C 1
ATOM 5488 O O . ALA A 1 689 ? -47.034 -29.168 120.843 1.00 64.62 689 ALA A O 1
ATOM 5489 N N . LEU A 1 690 ? -48.779 -29.863 122.080 1.00 70.69 690 LEU A N 1
ATOM 5490 C CA . LEU A 1 690 ? -49.623 -30.275 120.954 1.00 70.69 690 LEU A CA 1
ATOM 5491 C C . LEU A 1 690 ? -50.061 -29.072 120.099 1.00 70.69 690 LEU A C 1
ATOM 5493 O O . LEU A 1 690 ? -49.971 -29.121 118.872 1.00 70.69 690 LEU A O 1
ATOM 5497 N N . GLN A 1 691 ? -50.454 -27.958 120.731 1.00 73.38 691 GLN A N 1
ATOM 5498 C CA . GLN A 1 691 ? -50.751 -26.705 120.023 1.00 73.38 691 GLN A CA 1
ATOM 5499 C C . GLN A 1 691 ? -49.518 -26.145 119.303 1.00 73.38 691 GLN A C 1
ATOM 5501 O O . GLN A 1 691 ? -49.618 -25.694 118.160 1.00 73.38 691 GLN A O 1
ATOM 5506 N N . ARG A 1 692 ? -48.339 -26.202 119.937 1.00 74.62 692 ARG A N 1
ATOM 5507 C CA . ARG A 1 692 ? -47.086 -25.745 119.321 1.00 74.62 692 ARG A CA 1
ATOM 5508 C C . ARG A 1 692 ? -46.663 -26.631 118.145 1.00 74.62 692 ARG A C 1
ATOM 5510 O O . ARG A 1 692 ? -46.216 -26.096 117.134 1.00 74.62 692 ARG A O 1
ATOM 5517 N N . LYS A 1 693 ? -46.875 -27.949 118.235 1.00 77.62 693 LYS A N 1
ATOM 5518 C CA . LYS A 1 693 ? -46.676 -28.900 117.131 1.00 77.62 693 LYS A CA 1
ATOM 5519 C C . LYS A 1 693 ? -47.610 -28.608 115.955 1.00 77.62 693 LYS A C 1
ATOM 5521 O O . LYS A 1 693 ? -47.134 -28.462 114.838 1.00 77.62 693 LYS A O 1
ATOM 5526 N N . SER A 1 694 ? -48.912 -28.448 116.203 1.00 75.00 694 SER A N 1
ATOM 5527 C CA . SER A 1 694 ? -49.886 -28.160 115.139 1.00 75.00 694 SER A CA 1
ATOM 5528 C C . SER A 1 694 ? -49.591 -26.835 114.424 1.00 75.00 694 SER A C 1
ATOM 5530 O O . SER A 1 694 ? -49.805 -26.727 113.220 1.00 75.00 694 SER A O 1
ATOM 5532 N N . ARG A 1 695 ? -49.056 -25.839 115.144 1.00 79.75 695 ARG A N 1
ATOM 5533 C CA . ARG A 1 695 ? -48.604 -24.567 114.562 1.00 79.75 695 ARG A CA 1
ATOM 5534 C C . ARG A 1 695 ? -47.354 -24.741 113.688 1.00 79.75 695 ARG A C 1
ATOM 5536 O O . ARG A 1 695 ? -47.296 -24.180 112.601 1.00 79.75 695 ARG A O 1
ATOM 5543 N N . LEU A 1 696 ? -46.392 -25.556 114.130 1.00 79.44 696 LEU A N 1
ATOM 5544 C CA . LEU A 1 696 ? -45.191 -25.903 113.361 1.00 79.44 696 LEU A CA 1
ATOM 5545 C C . LEU A 1 696 ? -45.496 -26.739 112.112 1.00 79.44 696 LEU A C 1
ATOM 5547 O O . LEU A 1 696 ? -44.871 -26.523 111.081 1.00 79.44 696 LEU A O 1
ATOM 5551 N N . GLU A 1 697 ? -46.459 -27.660 112.172 1.00 78.62 697 GLU A N 1
ATOM 5552 C CA . GLU A 1 697 ? -46.909 -28.430 111.004 1.00 78.62 697 GLU A CA 1
ATOM 5553 C C . GLU A 1 697 ? -47.529 -27.532 109.927 1.00 78.62 697 GLU A C 1
ATOM 5555 O O . GLU A 1 697 ? -47.298 -27.755 108.737 1.00 78.62 697 GLU A O 1
ATOM 5560 N N . GLU A 1 698 ? -48.289 -26.514 110.337 1.00 81.31 698 GLU A N 1
ATOM 5561 C CA . GLU A 1 698 ? -48.874 -25.537 109.419 1.00 81.31 698 GLU A CA 1
ATOM 5562 C C . GLU A 1 698 ? -47.794 -24.624 108.816 1.00 81.31 698 GLU A C 1
ATOM 5564 O O . GLU A 1 698 ? -47.753 -24.451 107.600 1.00 81.31 698 GLU A O 1
ATOM 5569 N N . GLU A 1 699 ? -46.837 -24.145 109.624 1.00 80.56 699 GLU A N 1
ATOM 5570 C CA . GLU A 1 699 ? -45.666 -23.394 109.139 1.00 80.56 699 GLU A CA 1
ATOM 5571 C C . GLU A 1 699 ? -44.818 -24.229 108.158 1.00 80.56 699 GLU A C 1
ATOM 5573 O O . GLU A 1 699 ? -44.399 -23.734 107.112 1.00 80.56 699 GLU A O 1
ATOM 5578 N N . ILE A 1 700 ? -44.591 -25.517 108.443 1.00 81.00 700 ILE A N 1
ATOM 5579 C CA . ILE A 1 700 ? -43.865 -26.439 107.554 1.00 81.00 700 ILE A CA 1
ATOM 5580 C C . ILE A 1 700 ? -44.641 -26.671 106.255 1.00 81.00 700 ILE A C 1
ATOM 5582 O O . ILE A 1 700 ? -44.026 -26.682 105.185 1.00 81.00 700 ILE A O 1
ATOM 5586 N N . ARG A 1 701 ? -45.968 -26.841 106.310 1.00 81.56 701 ARG A N 1
ATOM 5587 C CA . ARG A 1 701 ? -46.812 -26.950 105.108 1.00 81.56 701 ARG A CA 1
ATOM 5588 C C . ARG A 1 701 ? -46.745 -25.683 104.265 1.00 81.56 701 ARG A C 1
ATOM 5590 O O . ARG A 1 701 ? -46.550 -25.779 103.054 1.00 81.56 701 ARG A O 1
ATOM 5597 N N . GLU A 1 702 ? -46.823 -24.514 104.893 1.00 84.31 702 GLU A N 1
ATOM 5598 C CA . GLU A 1 702 ? -46.739 -23.224 104.212 1.00 84.31 702 GLU A CA 1
ATOM 5599 C C . GLU A 1 702 ? -45.365 -23.019 103.548 1.00 84.31 702 GLU A C 1
ATOM 5601 O O . GLU A 1 702 ? -45.287 -22.652 102.373 1.00 84.31 702 GLU A O 1
ATOM 5606 N N . ILE A 1 703 ? -44.269 -23.321 104.255 1.00 80.62 703 ILE A N 1
ATOM 5607 C CA . ILE A 1 703 ? -42.907 -23.236 103.706 1.00 80.62 703 ILE A CA 1
ATOM 5608 C C . ILE A 1 703 ? -42.706 -24.266 102.585 1.00 80.62 703 ILE A C 1
ATOM 5610 O O . ILE A 1 703 ? -42.091 -23.945 101.568 1.00 80.62 703 ILE A O 1
ATOM 5614 N N . THR A 1 704 ? -43.253 -25.479 102.708 1.00 79.81 704 THR A N 1
ATOM 5615 C CA . THR A 1 704 ? -43.172 -26.514 101.660 1.00 79.81 704 THR A CA 1
ATOM 5616 C C . THR A 1 704 ? -43.912 -26.080 100.393 1.00 79.81 704 THR A C 1
ATOM 5618 O O . THR A 1 704 ? -43.363 -26.203 99.299 1.00 79.81 704 THR A O 1
ATOM 5621 N N . ALA A 1 705 ? -45.107 -25.497 100.529 1.00 82.19 705 ALA A N 1
ATOM 5622 C CA . ALA A 1 705 ? -45.864 -24.952 99.403 1.00 82.19 705 ALA A CA 1
ATOM 5623 C C . ALA A 1 705 ? -45.128 -23.778 98.728 1.00 82.19 705 ALA A C 1
ATOM 5625 O O . ALA A 1 705 ? -45.039 -23.728 97.500 1.00 82.19 705 ALA A O 1
ATOM 5626 N N . LYS A 1 706 ? -44.530 -22.866 99.514 1.00 83.19 706 LYS A N 1
ATOM 5627 C CA . LYS A 1 706 ? -43.674 -21.782 98.991 1.00 83.19 706 LYS A CA 1
ATOM 5628 C C . LYS A 1 706 ? -42.443 -22.329 98.264 1.00 83.19 706 LYS A C 1
ATOM 5630 O O . LYS A 1 706 ? -42.118 -21.849 97.183 1.00 83.19 706 LYS A O 1
ATOM 5635 N N . THR A 1 707 ? -41.812 -23.368 98.811 1.00 81.31 707 THR A N 1
ATOM 5636 C CA . THR A 1 707 ? -40.647 -24.036 98.212 1.00 81.31 707 THR A CA 1
ATOM 5637 C C . THR A 1 707 ? -41.011 -24.681 96.875 1.00 81.31 707 THR A C 1
ATOM 5639 O O . THR A 1 707 ? -40.330 -24.439 95.889 1.00 81.31 707 THR A O 1
ATOM 5642 N N . GLN A 1 708 ? -42.108 -25.444 96.798 1.00 82.25 708 GLN A N 1
ATOM 5643 C CA . GLN A 1 708 ? -42.569 -26.066 95.547 1.00 82.25 708 GLN A CA 1
ATOM 5644 C C . GLN A 1 708 ? -42.923 -25.031 94.475 1.00 82.25 708 GLN A C 1
ATOM 5646 O O . GLN A 1 708 ? -42.563 -25.206 93.312 1.00 82.25 708 GLN A O 1
ATOM 5651 N N . LYS A 1 709 ? -43.578 -23.930 94.864 1.00 85.81 709 LYS A N 1
ATOM 5652 C CA . LYS A 1 709 ? -43.879 -22.823 93.950 1.00 85.81 709 LYS A CA 1
ATOM 5653 C C . LYS A 1 709 ? -42.600 -22.198 93.383 1.00 85.81 709 LYS A C 1
ATOM 5655 O O . LYS A 1 709 ? -42.528 -21.964 92.182 1.00 85.81 709 LYS A O 1
ATOM 5660 N N . LEU A 1 710 ? -41.587 -21.979 94.222 1.00 84.19 710 LEU A N 1
ATOM 5661 C CA . LEU A 1 710 ? -40.294 -21.462 93.776 1.00 84.19 710 LEU A CA 1
ATOM 5662 C C . LEU A 1 710 ? -39.507 -22.465 92.920 1.00 84.19 710 LEU A C 1
ATOM 5664 O O . LEU A 1 710 ? -38.880 -22.044 91.957 1.00 84.19 710 LEU A O 1
ATOM 5668 N N . VAL A 1 711 ? -39.549 -23.771 93.219 1.00 83.44 711 VAL A N 1
ATOM 5669 C CA . VAL A 1 711 ? -38.927 -24.804 92.362 1.00 83.44 711 VAL A CA 1
ATOM 5670 C C . VAL A 1 711 ? -39.526 -24.753 90.959 1.00 83.44 711 VAL A C 1
ATOM 5672 O O . VAL A 1 711 ? -38.782 -24.709 89.985 1.00 83.44 711 VAL A O 1
ATOM 5675 N N . TYR A 1 712 ? -40.854 -24.670 90.855 1.00 86.50 712 TYR A N 1
ATOM 5676 C CA . TYR A 1 712 ? -41.529 -24.538 89.566 1.00 86.50 712 TYR A CA 1
ATOM 5677 C C . TYR A 1 712 ? -41.125 -23.256 88.819 1.00 86.50 712 TYR A C 1
ATOM 5679 O O . TYR A 1 712 ? -40.913 -23.289 87.607 1.00 86.50 712 TYR A O 1
ATOM 5687 N N . GLU A 1 713 ? -40.984 -22.125 89.519 1.00 85.25 713 GLU A N 1
ATOM 5688 C CA . GLU A 1 713 ? -40.494 -20.889 88.896 1.00 85.25 713 GLU A CA 1
ATOM 5689 C C . GLU A 1 713 ? -39.034 -20.995 88.440 1.00 85.25 713 GLU A C 1
ATOM 5691 O O . GLU A 1 713 ? -38.717 -20.523 87.352 1.00 85.25 713 GLU A O 1
ATOM 5696 N N . VAL A 1 714 ? -38.161 -21.655 89.206 1.00 85.62 714 VAL A N 1
ATOM 5697 C CA . VAL A 1 714 ? -36.766 -21.909 88.805 1.00 85.62 714 VAL A CA 1
ATOM 5698 C C . VAL A 1 714 ? -36.700 -22.807 87.569 1.00 85.62 714 VAL A C 1
ATOM 5700 O O . VAL A 1 714 ? -35.996 -22.469 86.624 1.00 85.62 714 VAL A O 1
ATOM 5703 N N . GLU A 1 715 ? -37.470 -23.896 87.518 1.00 86.00 715 GLU A N 1
ATOM 5704 C CA . GLU A 1 715 ? -37.543 -24.784 86.345 1.00 86.00 715 GLU A CA 1
ATOM 5705 C C . GLU A 1 715 ? -38.155 -24.101 85.112 1.00 86.00 715 GLU A C 1
ATOM 5707 O O . GLU A 1 715 ? -37.825 -24.442 83.971 1.00 86.00 715 GLU A O 1
ATOM 5712 N N . ARG A 1 716 ? -39.073 -23.146 85.313 1.00 91.44 716 ARG A N 1
ATOM 5713 C CA . ARG A 1 716 ? -39.597 -22.307 84.228 1.00 91.44 716 ARG A CA 1
ATOM 5714 C C . ARG A 1 716 ? -38.503 -21.386 83.689 1.00 91.44 716 ARG A C 1
ATOM 5716 O O . ARG A 1 716 ? -38.281 -21.371 82.482 1.00 91.44 716 ARG A O 1
ATOM 5723 N N . ILE A 1 717 ? -37.814 -20.665 84.576 1.00 87.25 717 ILE A N 1
ATOM 5724 C CA . ILE A 1 717 ? -36.737 -19.738 84.205 1.00 87.25 717 ILE A CA 1
ATOM 5725 C C . ILE A 1 717 ? -35.585 -20.487 83.520 1.00 87.25 717 ILE A C 1
ATOM 5727 O O . ILE A 1 717 ? -35.044 -19.982 82.545 1.00 87.25 717 ILE A O 1
ATOM 5731 N N . ASP A 1 718 ? -35.234 -21.696 83.966 1.00 86.44 718 ASP A N 1
ATOM 5732 C CA . ASP A 1 718 ? -34.158 -22.500 83.365 1.00 86.44 718 ASP A CA 1
ATOM 5733 C C . ASP A 1 718 ? -34.470 -22.930 81.918 1.00 86.44 718 ASP A C 1
ATOM 5735 O O . ASP A 1 718 ? -33.616 -22.855 81.027 1.00 86.44 718 ASP A O 1
ATOM 5739 N N . ARG A 1 719 ? -35.730 -23.306 81.647 1.00 88.25 719 ARG A N 1
ATOM 5740 C CA . ARG A 1 719 ? -36.205 -23.586 80.281 1.00 88.25 719 ARG A CA 1
ATOM 5741 C C . ARG A 1 719 ? -36.174 -22.341 79.399 1.00 88.25 719 ARG A C 1
ATOM 5743 O O . ARG A 1 719 ? -35.610 -22.392 78.307 1.00 88.25 719 ARG A O 1
ATOM 5750 N N . GLU A 1 720 ? -36.717 -21.225 79.884 1.00 89.00 720 GLU A N 1
ATOM 5751 C CA . GLU A 1 720 ? -36.711 -19.943 79.162 1.00 89.00 720 GLU A CA 1
ATOM 5752 C C . GLU A 1 720 ? -35.275 -19.452 78.895 1.00 89.00 720 GLU A C 1
ATOM 5754 O O . GLU A 1 720 ? -34.969 -18.944 77.811 1.00 89.00 720 GLU A O 1
ATOM 5759 N N . LEU A 1 721 ? -34.359 -19.655 79.847 1.00 88.56 721 LEU A N 1
ATOM 5760 C CA . LEU A 1 721 ? -32.945 -19.317 79.708 1.00 88.56 721 LEU A CA 1
ATOM 5761 C C . LEU A 1 721 ? -32.268 -20.187 78.641 1.00 88.56 721 LEU A C 1
ATOM 5763 O O . LEU A 1 721 ? -31.555 -19.657 77.790 1.00 88.56 721 LEU A O 1
ATOM 5767 N N . SER A 1 722 ? -32.523 -21.498 78.644 1.00 87.12 722 SER A N 1
ATOM 5768 C CA . SER A 1 722 ? -31.985 -22.436 77.649 1.00 87.12 722 SER A CA 1
ATOM 5769 C C . SER A 1 722 ? -32.457 -22.110 76.227 1.00 87.12 722 SER A C 1
ATOM 5771 O O . SER A 1 722 ? -31.653 -22.085 75.291 1.00 87.12 722 SER A O 1
ATOM 5773 N N . GLU A 1 723 ? -33.742 -21.787 76.054 1.00 89.88 723 GLU A N 1
ATOM 5774 C CA . GLU A 1 723 ? -34.296 -21.339 74.769 1.00 89.88 723 GLU A CA 1
ATOM 5775 C C . GLU A 1 723 ? -33.688 -20.003 74.315 1.00 89.88 723 GLU A C 1
ATOM 5777 O O . GLU A 1 723 ? -33.324 -19.843 73.143 1.00 89.88 723 GLU A O 1
ATOM 5782 N N . THR A 1 724 ? -33.507 -19.058 75.243 1.00 89.62 724 THR A N 1
ATOM 5783 C CA . THR A 1 724 ? -32.886 -17.755 74.960 1.00 89.62 724 THR A CA 1
ATOM 5784 C C . THR A 1 724 ? -31.424 -17.913 74.529 1.00 89.62 724 THR A C 1
ATOM 5786 O O . THR A 1 724 ? -31.004 -17.295 73.549 1.00 89.62 724 THR A O 1
ATOM 5789 N N . ILE A 1 725 ? -30.656 -18.783 75.197 1.00 87.25 725 ILE A N 1
ATOM 5790 C CA . ILE A 1 725 ? -29.262 -19.097 74.839 1.00 87.25 725 ILE A CA 1
ATOM 5791 C C . ILE A 1 725 ? -29.190 -19.729 73.444 1.00 87.25 725 ILE A C 1
ATOM 5793 O O . ILE A 1 725 ? -28.412 -19.267 72.609 1.00 87.25 725 ILE A O 1
ATOM 5797 N N . SER A 1 726 ? -30.039 -20.720 73.146 1.00 90.25 726 SER A N 1
ATOM 5798 C CA . SER A 1 726 ? -30.081 -21.340 71.813 1.00 90.25 726 SER A CA 1
ATOM 5799 C C . SER A 1 726 ? -30.422 -20.323 70.717 1.00 90.25 726 SER A C 1
ATOM 5801 O O . SER A 1 726 ? -29.813 -20.312 69.646 1.00 90.25 726 SER A O 1
ATOM 5803 N N . THR A 1 727 ? -31.366 -19.420 70.990 1.00 89.06 727 THR A N 1
ATOM 5804 C CA . THR A 1 727 ? -31.755 -18.355 70.055 1.00 89.06 727 THR A CA 1
ATOM 5805 C C . THR A 1 727 ? -30.598 -17.379 69.812 1.00 89.06 727 THR A C 1
ATOM 5807 O O . THR A 1 727 ? -30.319 -17.019 68.667 1.00 89.06 727 THR A O 1
ATOM 5810 N N . LYS A 1 728 ? -29.858 -17.016 70.865 1.00 91.06 728 LYS A N 1
ATOM 5811 C CA . LYS A 1 728 ? -28.657 -16.176 70.783 1.00 91.06 728 LYS A CA 1
ATOM 5812 C C . LYS A 1 728 ? -27.555 -16.816 69.935 1.00 91.06 728 LYS A C 1
ATOM 5814 O O . LYS A 1 728 ? -26.968 -16.139 69.092 1.00 91.06 728 LYS A O 1
ATOM 5819 N N . GLU A 1 729 ? -27.298 -18.112 70.109 1.00 90.75 729 GLU A N 1
ATOM 5820 C CA . GLU A 1 729 ? -26.326 -18.851 69.291 1.00 90.75 729 GLU A CA 1
ATOM 5821 C C . GLU A 1 729 ? -26.723 -18.879 67.811 1.00 90.75 729 GLU A C 1
ATOM 5823 O O . GLU A 1 729 ? -25.876 -18.661 66.942 1.00 90.75 729 GLU A O 1
ATOM 5828 N N . ARG A 1 730 ? -28.015 -19.074 67.505 1.00 90.62 730 ARG A N 1
ATOM 5829 C CA . ARG A 1 730 ? -28.522 -18.998 66.124 1.00 90.62 730 ARG A CA 1
ATOM 5830 C C . ARG A 1 730 ? -28.290 -17.618 65.515 1.00 90.62 730 ARG A C 1
ATOM 5832 O O . ARG A 1 730 ? -27.795 -17.541 64.392 1.00 90.62 730 ARG A O 1
ATOM 5839 N N . PHE A 1 731 ? -28.581 -16.544 66.251 1.00 91.81 731 PHE A N 1
ATOM 5840 C CA . PHE A 1 731 ? -28.318 -15.178 65.788 1.00 91.81 731 PHE A CA 1
ATOM 5841 C C . PHE A 1 731 ? -26.826 -14.913 65.571 1.00 91.81 731 PHE A C 1
ATOM 5843 O O . PHE A 1 731 ? -26.455 -14.332 64.555 1.00 91.81 731 PHE A O 1
ATOM 5850 N N . MET A 1 732 ? -25.954 -15.386 66.465 1.00 91.50 732 MET A N 1
ATOM 5851 C CA . MET A 1 732 ? -24.504 -15.264 66.289 1.00 91.50 732 MET A CA 1
ATOM 5852 C C . MET A 1 732 ? -23.991 -16.002 65.049 1.00 91.50 732 MET A C 1
ATOM 5854 O O . MET A 1 732 ? -23.157 -15.466 64.322 1.00 91.50 732 MET A O 1
ATOM 5858 N N . ASN A 1 733 ? -24.470 -17.222 64.797 1.00 91.19 733 ASN A N 1
ATOM 5859 C CA . ASN A 1 733 ? -24.066 -17.987 63.618 1.00 91.19 733 ASN A CA 1
ATOM 5860 C C . ASN A 1 733 ? -24.575 -17.337 62.324 1.00 91.19 733 ASN A C 1
ATOM 5862 O O . ASN A 1 733 ? -23.815 -17.232 61.364 1.00 91.19 733 ASN A O 1
ATOM 5866 N N . ALA A 1 734 ? -25.813 -16.829 62.319 1.00 92.56 734 ALA A N 1
ATOM 5867 C CA . ALA A 1 734 ? -26.351 -16.066 61.195 1.00 92.56 734 ALA A CA 1
ATOM 5868 C C . ALA A 1 734 ? -25.539 -14.785 60.925 1.00 92.56 734 ALA A C 1
ATOM 5870 O O . ALA A 1 734 ? -25.214 -14.501 59.777 1.00 92.56 734 ALA A O 1
ATOM 5871 N N . LEU A 1 735 ? -25.136 -14.054 61.972 1.00 92.44 735 LEU A N 1
ATOM 5872 C CA . LEU A 1 735 ? -24.272 -12.875 61.837 1.00 92.44 735 LEU A CA 1
ATOM 5873 C C . LEU A 1 735 ? -22.898 -13.218 61.255 1.00 92.44 735 LEU A C 1
ATOM 5875 O O . LEU A 1 735 ? -22.420 -12.504 60.380 1.00 92.44 735 LEU A O 1
ATOM 5879 N N . LYS A 1 736 ? -22.268 -14.313 61.703 1.00 93.31 736 LYS A N 1
ATOM 5880 C CA . LYS A 1 736 ? -20.991 -14.772 61.131 1.00 93.31 736 LYS A CA 1
ATOM 5881 C C . LYS A 1 736 ? -21.113 -15.064 59.636 1.00 93.31 736 LYS A C 1
ATOM 5883 O O . LYS A 1 736 ? -20.240 -14.646 58.882 1.00 93.31 736 LYS A O 1
ATOM 5888 N N . GLN A 1 737 ? -22.188 -15.736 59.219 1.00 93.94 737 GLN A N 1
ATOM 5889 C CA . GLN A 1 737 ? -22.428 -16.018 57.805 1.00 93.94 737 GLN A CA 1
ATOM 5890 C C . GLN A 1 737 ? -22.635 -14.731 57.003 1.00 93.94 737 GLN A C 1
ATOM 5892 O O . GLN A 1 737 ? -21.974 -14.539 55.991 1.00 93.94 737 GLN A O 1
ATOM 5897 N N . LEU A 1 738 ? -23.476 -13.809 57.483 1.00 94.00 738 LEU A N 1
ATOM 5898 C CA . LEU A 1 738 ? -23.711 -12.541 56.788 1.00 94.00 738 LEU A CA 1
ATOM 5899 C C . LEU A 1 738 ? -22.453 -11.672 56.691 1.00 94.00 738 LEU A C 1
ATOM 5901 O O . LEU A 1 738 ? -22.271 -10.987 55.691 1.00 94.00 738 LEU A O 1
ATOM 5905 N N . HIS A 1 739 ? -21.571 -11.698 57.694 1.00 92.31 739 HIS A N 1
ATOM 5906 C CA . HIS A 1 739 ? -20.278 -11.018 57.607 1.00 92.31 739 HIS A CA 1
ATOM 5907 C C . HIS A 1 739 ? -19.361 -11.644 56.547 1.00 92.31 739 HIS A C 1
ATOM 5909 O O . HIS A 1 739 ? -18.714 -10.897 55.816 1.00 92.31 739 HIS A O 1
ATOM 5915 N N . ALA A 1 740 ? -19.337 -12.975 56.422 1.00 94.19 740 ALA A N 1
ATOM 5916 C CA . ALA A 1 740 ? -18.593 -13.654 55.359 1.00 94.19 740 ALA A CA 1
ATOM 5917 C C . ALA A 1 740 ? -19.162 -13.321 53.967 1.00 94.19 740 ALA A C 1
ATOM 5919 O O . ALA A 1 740 ? -18.409 -12.966 53.062 1.00 94.19 740 ALA A O 1
ATOM 5920 N N . ASP A 1 741 ? -20.491 -13.338 53.816 1.00 93.38 741 ASP A N 1
ATOM 5921 C CA . ASP A 1 741 ? -21.168 -12.955 52.572 1.00 93.38 741 ASP A CA 1
ATOM 5922 C C . ASP A 1 741 ? -20.897 -11.476 52.218 1.00 93.38 741 ASP A C 1
ATOM 5924 O O . ASP A 1 741 ? -20.737 -11.127 51.047 1.00 93.38 741 ASP A O 1
ATOM 5928 N N . LEU A 1 742 ? -20.826 -10.591 53.222 1.00 94.81 742 LEU A N 1
ATOM 5929 C CA . LEU A 1 742 ? -20.493 -9.175 53.042 1.00 94.81 742 LEU A CA 1
ATOM 5930 C C . LEU A 1 742 ? -19.060 -8.989 52.530 1.00 94.81 742 LEU A C 1
ATOM 5932 O O . LEU A 1 742 ? -18.838 -8.182 51.627 1.00 94.81 742 LEU A O 1
ATOM 5936 N N . GLU A 1 743 ? -18.101 -9.726 53.092 1.00 94.44 743 GLU A N 1
ATOM 5937 C CA . GLU A 1 743 ? -16.700 -9.711 52.660 1.00 94.44 743 GLU A CA 1
ATOM 5938 C C . GLU A 1 743 ? -16.554 -10.240 51.226 1.00 94.44 743 GLU A C 1
ATOM 5940 O O . GLU A 1 743 ? -15.876 -9.623 50.402 1.00 94.44 743 GLU A O 1
ATOM 5945 N N . GLU A 1 744 ? -17.262 -11.319 50.879 1.00 95.50 744 GLU A N 1
ATOM 5946 C CA . GLU A 1 744 ? -17.293 -11.845 49.512 1.00 95.50 744 GLU A CA 1
ATOM 5947 C C . GLU A 1 744 ? -17.842 -10.808 48.519 1.00 95.50 744 GLU A C 1
ATOM 5949 O O . GLU A 1 744 ? -17.224 -10.543 47.484 1.00 95.50 744 GLU A O 1
ATOM 5954 N N . VAL A 1 745 ? -18.972 -10.170 48.843 1.00 95.25 745 VAL A N 1
ATOM 5955 C CA . VAL A 1 745 ? -19.562 -9.121 47.997 1.00 95.25 745 VAL A CA 1
ATOM 5956 C C . VAL A 1 745 ? -18.629 -7.912 47.884 1.00 95.25 745 VAL A C 1
ATOM 5958 O O . VAL A 1 745 ? -18.490 -7.359 46.794 1.00 95.25 745 VAL A O 1
ATOM 5961 N N . ALA A 1 746 ? -17.944 -7.515 48.960 1.00 93.75 746 ALA A N 1
ATOM 5962 C CA . ALA A 1 746 ? -16.967 -6.427 48.924 1.00 93.75 746 ALA A CA 1
ATOM 5963 C C . ALA A 1 746 ? -15.785 -6.743 47.988 1.00 93.75 746 ALA A C 1
ATOM 5965 O O . ALA A 1 746 ? -15.393 -5.892 47.184 1.00 93.75 746 ALA A O 1
ATOM 5966 N N . ASN A 1 747 ? -15.277 -7.977 48.022 1.00 94.25 747 ASN A N 1
ATOM 5967 C CA . ASN A 1 747 ? -14.225 -8.439 47.116 1.00 94.25 747 ASN A CA 1
ATOM 5968 C C . ASN A 1 747 ? -14.700 -8.454 45.653 1.00 94.25 747 ASN A C 1
ATOM 5970 O O . ASN A 1 747 ? -13.982 -7.990 44.766 1.00 94.25 747 ASN A O 1
ATOM 5974 N N . GLN A 1 748 ? -15.931 -8.910 45.390 1.00 96.19 748 GLN A N 1
ATOM 5975 C CA . GLN A 1 748 ? -16.530 -8.879 44.048 1.00 96.19 748 GLN A CA 1
ATOM 5976 C C . GLN A 1 748 ? -16.725 -7.445 43.526 1.00 96.19 748 GLN A C 1
ATOM 5978 O O . GLN A 1 748 ? -16.475 -7.187 42.346 1.00 96.19 748 GLN A O 1
ATOM 5983 N N . ILE A 1 749 ? -17.133 -6.508 44.390 1.00 95.12 749 ILE A N 1
ATOM 5984 C CA . ILE A 1 749 ? -17.232 -5.075 44.068 1.00 95.12 749 ILE A CA 1
ATOM 5985 C C . ILE A 1 749 ? -15.854 -4.522 43.694 1.00 95.12 749 ILE A C 1
ATOM 5987 O O . ILE A 1 749 ? -15.719 -3.887 42.651 1.00 95.12 749 ILE A O 1
ATOM 5991 N N . SER A 1 750 ? -14.825 -4.793 44.504 1.00 94.06 750 SER A N 1
ATOM 5992 C CA . SER A 1 750 ? -13.460 -4.326 44.239 1.00 94.06 750 SER A CA 1
ATOM 5993 C C . SER A 1 750 ? -12.910 -4.870 42.916 1.00 94.06 750 SER A C 1
ATOM 5995 O O . SER A 1 750 ? -12.369 -4.099 42.125 1.00 94.06 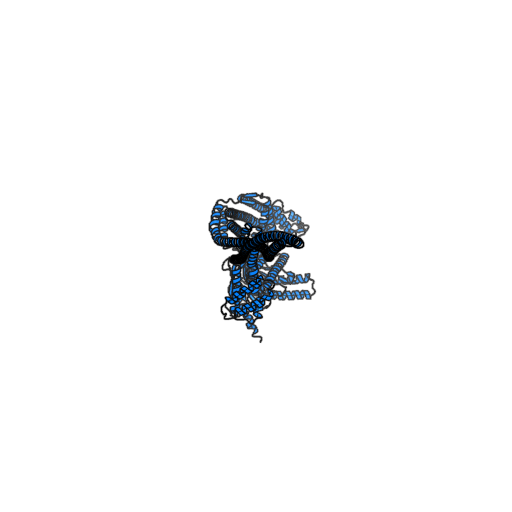750 SER A O 1
ATOM 5997 N N . ALA A 1 751 ? -13.112 -6.161 42.632 1.00 95.19 751 ALA A N 1
ATOM 5998 C CA . ALA A 1 751 ? -12.698 -6.776 41.372 1.00 95.19 751 ALA A CA 1
ATOM 5999 C C . ALA A 1 751 ? -13.441 -6.189 40.158 1.00 95.19 751 ALA A C 1
ATOM 6001 O O . ALA A 1 751 ? -12.813 -5.898 39.142 1.00 95.19 751 ALA A O 1
ATOM 6002 N N . THR A 1 752 ? -14.758 -5.974 40.277 1.00 95.25 752 THR A N 1
ATOM 6003 C CA . THR A 1 752 ? -15.581 -5.390 39.202 1.00 95.25 752 THR A CA 1
ATOM 6004 C C . THR A 1 752 ? -15.186 -3.934 38.932 1.00 95.25 752 THR A C 1
ATOM 6006 O O . THR A 1 752 ? -15.063 -3.552 37.775 1.00 95.25 752 THR A O 1
ATOM 6009 N N . ASN A 1 753 ? -14.906 -3.136 39.969 1.00 94.81 753 ASN A N 1
ATOM 6010 C CA . ASN A 1 753 ? -14.395 -1.767 39.808 1.00 94.81 753 ASN A CA 1
ATOM 6011 C C . ASN A 1 753 ? -13.053 -1.739 39.067 1.00 94.81 753 ASN A C 1
ATOM 6013 O O . ASN A 1 753 ? -12.903 -0.987 38.111 1.00 94.81 753 ASN A O 1
ATOM 6017 N N . ALA A 1 754 ? -12.105 -2.599 39.450 1.00 94.19 754 ALA A N 1
ATOM 6018 C CA . ALA A 1 754 ? -10.811 -2.686 38.775 1.00 94.19 754 ALA A CA 1
ATOM 6019 C C . ALA A 1 754 ? -10.927 -3.166 37.313 1.00 94.19 754 ALA A C 1
ATOM 6021 O O . ALA A 1 754 ? -10.041 -2.921 36.496 1.00 94.19 754 ALA A O 1
ATOM 6022 N N . GLU A 1 755 ? -11.980 -3.912 36.970 1.00 95.06 755 GLU A N 1
ATOM 6023 C CA . GLU A 1 755 ? -12.297 -4.279 35.587 1.00 95.06 755 GLU A CA 1
ATOM 6024 C C . GLU A 1 755 ? -12.911 -3.104 34.814 1.00 95.06 755 GLU A C 1
ATOM 6026 O O . GLU A 1 755 ? -12.465 -2.828 33.705 1.00 95.06 755 GLU A O 1
ATOM 6031 N N . ILE A 1 756 ? -13.843 -2.355 35.419 1.00 94.69 756 ILE A N 1
ATOM 6032 C CA . ILE A 1 756 ? -14.407 -1.123 34.838 1.00 94.69 756 ILE A CA 1
ATOM 6033 C C . ILE A 1 756 ? -13.295 -0.120 34.524 1.00 94.69 756 ILE A C 1
ATOM 6035 O O . ILE A 1 756 ? -13.214 0.346 33.394 1.00 94.69 756 ILE A O 1
ATOM 6039 N N . GLU A 1 757 ? -12.399 0.156 35.475 1.00 94.31 757 GLU A N 1
ATOM 6040 C CA . GLU A 1 757 ? -11.278 1.087 35.281 1.00 94.31 757 GLU A CA 1
ATOM 6041 C C . GLU A 1 757 ? -10.380 0.669 34.104 1.00 94.31 757 GLU A C 1
ATOM 6043 O O . GLU A 1 757 ? -9.956 1.507 33.304 1.00 94.31 757 GLU A O 1
ATOM 6048 N N . ARG A 1 758 ? -10.124 -0.639 33.948 1.00 93.44 758 ARG A N 1
ATOM 6049 C CA . ARG A 1 758 ? -9.358 -1.177 32.813 1.00 93.44 758 ARG A CA 1
ATOM 6050 C C . ARG A 1 758 ? -10.099 -1.007 31.488 1.00 93.44 758 ARG A C 1
ATOM 6052 O O . ARG A 1 758 ? -9.506 -0.533 30.519 1.00 93.44 758 ARG A O 1
ATOM 6059 N N . GLU A 1 759 ? -11.379 -1.368 31.429 1.00 94.50 759 GLU A N 1
ATOM 6060 C CA . GLU A 1 759 ? -12.172 -1.262 30.200 1.00 94.50 759 GLU A CA 1
ATOM 6061 C C . GLU A 1 759 ? -12.424 0.209 29.802 1.00 94.50 759 GLU A C 1
ATOM 6063 O O . GLU A 1 759 ? -12.426 0.521 28.606 1.00 94.50 759 GLU A O 1
ATOM 6068 N N . GLU A 1 760 ? -12.559 1.123 30.770 1.00 94.44 760 GLU A N 1
ATOM 6069 C CA . GLU A 1 760 ? -12.620 2.575 30.554 1.00 94.44 760 GLU A CA 1
ATOM 6070 C C . GLU A 1 760 ? -11.294 3.140 30.036 1.00 94.44 760 GLU A C 1
ATOM 6072 O O . GLU A 1 760 ? -11.302 3.975 29.129 1.00 94.44 760 GLU A O 1
ATOM 6077 N N . ALA A 1 761 ? -10.153 2.661 30.542 1.00 94.12 761 ALA A N 1
ATOM 6078 C CA . ALA A 1 761 ? -8.842 3.053 30.029 1.00 94.12 761 ALA A CA 1
ATOM 6079 C C . ALA A 1 761 ? -8.662 2.638 28.557 1.00 94.12 761 ALA A C 1
ATOM 6081 O O . ALA A 1 761 ? -8.211 3.444 27.738 1.00 94.12 761 ALA A O 1
ATOM 6082 N N . VAL A 1 762 ? -9.079 1.417 28.193 1.00 94.06 762 VAL A N 1
ATOM 6083 C CA . VAL A 1 762 ? -9.089 0.942 26.795 1.00 94.06 762 VAL A CA 1
ATOM 6084 C C . VAL A 1 762 ? -10.003 1.816 25.933 1.00 94.06 762 VAL A C 1
ATOM 6086 O O . VAL A 1 762 ? -9.582 2.292 24.876 1.00 94.06 762 VAL A O 1
ATOM 6089 N N . LYS A 1 763 ? -11.229 2.095 26.398 1.00 95.75 763 LYS A N 1
ATOM 6090 C CA . LYS A 1 763 ? -12.171 2.983 25.699 1.00 95.75 763 LYS A CA 1
ATOM 6091 C C . LYS A 1 763 ? -11.561 4.366 25.465 1.00 95.75 763 LYS A C 1
ATOM 6093 O O . LYS A 1 763 ? -11.618 4.877 24.350 1.00 95.75 763 LYS A O 1
ATOM 6098 N N . GLY A 1 764 ? -10.974 4.966 26.501 1.00 94.38 764 GLY A N 1
ATOM 6099 C CA . GLY A 1 764 ? -10.365 6.293 26.430 1.00 94.38 764 GLY A CA 1
ATOM 6100 C C . GLY A 1 764 ? -9.241 6.370 25.398 1.00 94.38 764 GLY A C 1
ATOM 6101 O O . GLY A 1 764 ? -9.095 7.381 24.716 1.00 94.38 764 GLY A O 1
ATOM 6102 N N . ILE A 1 765 ? -8.482 5.289 25.224 1.00 94.75 765 ILE A N 1
ATOM 6103 C CA . ILE A 1 765 ? -7.444 5.203 24.193 1.00 94.75 765 ILE A CA 1
ATOM 6104 C C . ILE A 1 765 ? -8.040 5.074 22.792 1.00 94.75 765 ILE A C 1
ATOM 6106 O O . ILE A 1 765 ? -7.552 5.740 21.884 1.00 94.75 765 ILE A O 1
ATOM 6110 N N . TYR A 1 766 ? -9.096 4.279 22.598 1.00 95.81 766 TYR A N 1
ATOM 6111 C CA . TYR A 1 766 ? -9.766 4.197 21.294 1.00 95.81 766 TYR A CA 1
ATOM 6112 C C . TYR A 1 766 ? -10.399 5.529 20.882 1.00 95.81 766 TYR A C 1
ATOM 6114 O O . TYR A 1 766 ? -10.285 5.912 19.721 1.00 95.81 766 TYR A O 1
ATOM 6122 N N . VAL A 1 767 ? -10.987 6.270 21.828 1.00 96.12 767 VAL A N 1
ATOM 6123 C CA . VAL A 1 767 ? -11.499 7.630 21.577 1.00 96.12 767 VAL A CA 1
ATOM 6124 C C . VAL A 1 767 ? -10.369 8.560 21.142 1.00 96.12 767 VAL A C 1
ATOM 6126 O O . VAL A 1 767 ? -10.490 9.225 20.119 1.00 96.12 767 VAL A O 1
ATOM 6129 N N . LYS A 1 768 ? -9.230 8.551 21.844 1.00 94.62 768 LYS A N 1
ATOM 6130 C CA . LYS A 1 768 ? -8.066 9.348 21.432 1.00 94.62 768 LYS A CA 1
ATOM 6131 C C . LYS A 1 768 ? -7.539 8.939 20.058 1.00 94.62 768 LYS A C 1
ATOM 6133 O O . LYS A 1 768 ? -7.168 9.805 19.274 1.00 94.62 768 LYS A O 1
ATOM 6138 N N . PHE A 1 769 ? -7.512 7.644 19.739 1.00 95.06 769 PHE A N 1
ATOM 6139 C CA . PHE A 1 769 ? -7.079 7.187 18.417 1.00 95.06 769 PHE A CA 1
ATOM 6140 C C . PHE A 1 769 ? -8.021 7.700 17.316 1.00 95.06 769 PHE A C 1
ATOM 6142 O O . PHE A 1 769 ? -7.559 8.216 16.301 1.00 95.06 769 PHE A O 1
ATOM 6149 N N . LEU A 1 770 ? -9.334 7.646 17.553 1.00 95.56 770 LEU A N 1
ATOM 6150 C CA . LEU A 1 770 ? -10.357 8.203 16.666 1.00 95.56 770 LEU A CA 1
ATOM 6151 C C . LEU A 1 770 ? -10.201 9.719 16.465 1.00 95.56 770 LEU A C 1
ATOM 6153 O O . LEU A 1 770 ? -10.261 10.197 15.331 1.00 95.56 770 LEU A O 1
ATOM 6157 N N . GLU A 1 771 ? -9.968 10.476 17.539 1.00 94.19 771 GLU A N 1
ATOM 6158 C CA . GLU A 1 771 ? -9.718 11.924 17.482 1.00 94.19 771 GLU A CA 1
ATOM 6159 C C . GLU A 1 771 ? -8.463 12.240 16.659 1.00 94.19 771 GLU A C 1
ATOM 6161 O O . GLU A 1 771 ? -8.485 13.113 15.792 1.00 94.19 771 GLU A O 1
ATOM 6166 N N . ARG A 1 772 ? -7.376 11.488 16.873 1.00 92.19 772 ARG A N 1
ATOM 6167 C CA . ARG A 1 772 ? -6.123 11.638 16.119 1.00 92.19 772 ARG A CA 1
ATOM 6168 C C . ARG A 1 772 ? -6.298 11.302 14.640 1.00 92.19 772 ARG A C 1
ATOM 6170 O O . ARG A 1 772 ? -5.754 12.012 13.794 1.00 92.19 772 ARG A O 1
ATOM 6177 N N . TYR A 1 773 ? -7.060 10.258 14.320 1.00 93.50 773 TYR A N 1
ATOM 6178 C CA . TYR A 1 773 ? -7.357 9.897 12.934 1.00 93.50 773 TYR A CA 1
ATOM 6179 C C . TYR A 1 773 ? -8.210 10.971 12.253 1.00 93.50 773 TYR A C 1
ATOM 6181 O O . TYR A 1 773 ? -7.872 11.428 11.166 1.00 93.50 773 TYR A O 1
ATOM 6189 N N . SER A 1 774 ? -9.244 11.462 12.940 1.00 92.69 774 SER A N 1
ATOM 6190 C CA . SER A 1 774 ? -10.096 12.552 12.447 1.00 92.69 774 SER A CA 1
ATOM 6191 C C . SER A 1 774 ? -9.287 13.828 12.196 1.00 92.69 774 SER A C 1
ATOM 6193 O O . SER A 1 774 ? -9.404 14.429 11.134 1.00 92.69 774 SER A O 1
ATOM 6195 N N . HIS A 1 775 ? -8.384 14.187 13.112 1.00 89.75 775 HIS A N 1
ATOM 6196 C CA . HIS A 1 775 ? -7.474 15.314 12.915 1.00 89.75 775 HIS A CA 1
ATOM 6197 C C . HIS A 1 775 ? -6.537 15.104 11.711 1.00 89.75 775 HIS A C 1
ATOM 6199 O O . HIS A 1 775 ? -6.294 16.037 10.950 1.00 89.75 775 HIS A O 1
ATOM 6205 N N . THR A 1 776 ? -6.053 13.876 11.491 1.00 89.06 776 THR A N 1
ATOM 6206 C CA . THR A 1 776 ? -5.228 13.533 10.317 1.00 89.06 776 THR A CA 1
ATOM 6207 C C . THR A 1 776 ? -6.009 13.746 9.010 1.00 89.06 776 THR A C 1
ATOM 6209 O O . THR A 1 776 ? -5.463 14.292 8.052 1.00 89.06 776 THR A O 1
ATOM 6212 N N . LEU A 1 777 ? -7.296 13.374 8.972 1.00 88.62 777 LEU A N 1
ATOM 6213 C CA . LEU A 1 777 ? -8.176 13.618 7.821 1.00 88.62 777 LEU A CA 1
ATOM 6214 C C . LEU A 1 777 ? -8.444 15.112 7.590 1.00 88.62 777 LEU A C 1
ATOM 6216 O O . LEU A 1 777 ? -8.431 15.568 6.449 1.00 88.62 777 LEU A O 1
ATOM 6220 N N . GLU A 1 778 ? -8.654 15.889 8.653 1.00 88.25 778 GLU A N 1
ATOM 6221 C CA . GLU A 1 778 ? -8.828 17.341 8.543 1.00 88.25 778 GLU A CA 1
ATOM 6222 C C . GLU A 1 778 ? -7.574 18.005 7.973 1.00 88.25 778 GLU A C 1
ATOM 6224 O O . GLU A 1 778 ? -7.649 18.768 7.010 1.00 88.25 778 GLU A O 1
ATOM 6229 N N . GLU A 1 779 ? -6.402 17.670 8.507 1.00 84.62 779 GLU A N 1
ATOM 6230 C CA . GLU A 1 779 ? -5.134 18.203 8.017 1.00 84.62 779 GLU A CA 1
ATOM 6231 C C . GLU A 1 779 ? -4.858 17.811 6.561 1.00 84.62 779 GLU A C 1
ATOM 6233 O O . GLU A 1 779 ? -4.335 18.631 5.807 1.00 84.62 779 GLU A O 1
ATOM 6238 N N . LEU A 1 780 ? -5.266 16.617 6.112 1.00 83.62 780 LEU A N 1
ATOM 6239 C CA . LEU A 1 780 ? -5.172 16.220 4.703 1.00 83.62 780 LEU A CA 1
ATOM 6240 C C . LEU A 1 780 ? -5.871 17.222 3.767 1.00 83.62 780 LEU A C 1
ATOM 6242 O O . LEU A 1 780 ? -5.335 17.538 2.700 1.00 83.62 780 LEU A O 1
ATOM 6246 N N . LEU A 1 781 ? -7.024 17.766 4.175 1.00 81.56 781 LEU A N 1
ATOM 6247 C CA . LEU A 1 781 ? -7.747 18.791 3.412 1.00 81.56 781 LEU A CA 1
ATOM 6248 C C . LEU A 1 781 ? -6.972 20.117 3.360 1.00 81.56 781 LEU A C 1
ATOM 6250 O O . LEU A 1 781 ? -6.970 20.797 2.330 1.00 81.56 781 LEU A O 1
ATOM 6254 N N . PHE A 1 782 ? -6.273 20.476 4.441 1.00 80.56 782 PHE A N 1
ATOM 6255 C CA . PHE A 1 782 ? -5.476 21.705 4.523 1.00 80.56 782 PHE A CA 1
ATOM 6256 C C . PHE A 1 782 ? -4.111 21.597 3.838 1.00 80.56 782 PHE A C 1
ATOM 6258 O O . PHE A 1 782 ? -3.602 22.604 3.335 1.00 80.56 782 PHE A O 1
ATOM 6265 N N . ILE A 1 783 ? -3.532 20.395 3.765 1.00 77.56 783 ILE A N 1
ATOM 6266 C CA . ILE A 1 783 ? -2.195 20.150 3.214 1.00 77.56 783 ILE A CA 1
ATOM 6267 C C . ILE A 1 783 ? -2.083 20.688 1.787 1.00 77.56 783 ILE A C 1
ATOM 6269 O O . ILE A 1 783 ? -1.150 21.435 1.504 1.00 77.56 783 ILE A O 1
ATOM 6273 N N . SER A 1 784 ? -3.048 20.413 0.902 1.00 70.38 784 SER A N 1
ATOM 6274 C CA . SER A 1 784 ? -2.984 20.890 -0.492 1.00 70.38 784 SER A CA 1
ATOM 6275 C C . SER A 1 784 ? -2.914 22.422 -0.593 1.00 70.38 784 SER A C 1
ATOM 6277 O O . SER A 1 784 ? -2.125 22.964 -1.371 1.00 70.38 784 SER A O 1
ATOM 6279 N N . HIS A 1 785 ? -3.687 23.135 0.233 1.00 75.75 785 HIS A N 1
ATOM 6280 C CA . HIS A 1 785 ? -3.678 24.599 0.270 1.00 75.75 785 HIS A CA 1
ATOM 6281 C C . HIS A 1 785 ? -2.375 25.146 0.867 1.00 75.75 785 HIS A C 1
ATOM 6283 O O . HIS A 1 785 ? -1.755 26.049 0.305 1.00 75.75 785 HIS A O 1
ATOM 6289 N N . MET A 1 786 ? -1.934 24.580 1.990 1.00 77.75 786 MET A N 1
ATOM 6290 C CA . MET A 1 786 ? -0.700 24.966 2.673 1.00 77.75 786 MET A CA 1
ATOM 6291 C C . MET A 1 786 ? 0.530 24.771 1.777 1.00 77.75 786 MET A C 1
ATOM 6293 O O . MET A 1 786 ? 1.387 25.647 1.701 1.00 77.75 786 MET A O 1
ATOM 6297 N N . LEU A 1 787 ? 0.615 23.665 1.044 1.00 74.38 787 LEU A N 1
ATOM 6298 C CA . LEU A 1 787 ? 1.724 23.407 0.126 1.00 74.38 787 LEU A CA 1
ATOM 6299 C C . LEU A 1 787 ? 1.779 24.434 -1.012 1.00 74.38 787 LEU A C 1
ATOM 6301 O O . LEU A 1 787 ? 2.845 24.958 -1.335 1.00 74.38 787 LEU A O 1
ATOM 6305 N N . LYS A 1 788 ? 0.621 24.776 -1.585 1.00 73.62 788 LYS A N 1
ATOM 6306 C CA . LYS A 1 788 ? 0.534 25.757 -2.673 1.00 73.62 788 LYS A CA 1
ATOM 6307 C C . LYS A 1 788 ? 0.814 27.185 -2.205 1.00 73.62 788 LYS A C 1
ATOM 6309 O O . LYS A 1 788 ? 1.454 27.947 -2.923 1.00 73.62 788 LYS A O 1
ATOM 6314 N N . ALA A 1 789 ? 0.341 27.569 -1.024 1.00 79.56 789 ALA A N 1
ATOM 6315 C CA . ALA A 1 789 ? 0.453 28.946 -0.551 1.00 79.56 789 ALA A CA 1
ATOM 6316 C C . ALA A 1 789 ? 1.713 29.187 0.295 1.00 79.56 789 ALA A C 1
ATOM 6318 O O . ALA A 1 789 ? 2.455 30.135 0.042 1.00 79.56 789 ALA A O 1
ATOM 6319 N N . GLU A 1 790 ? 1.971 28.337 1.287 1.00 85.31 790 GLU A N 1
ATOM 6320 C CA . GLU A 1 790 ? 3.010 28.556 2.297 1.00 85.31 790 GLU A CA 1
ATOM 6321 C C . GLU A 1 790 ? 4.368 28.012 1.853 1.00 85.31 790 GLU A C 1
ATOM 6323 O O . GLU A 1 790 ? 5.354 28.749 1.897 1.00 85.31 790 GLU A O 1
ATOM 6328 N N . VAL A 1 791 ? 4.434 26.761 1.371 1.00 83.81 791 VAL A N 1
ATOM 6329 C CA . VAL A 1 791 ? 5.713 26.153 0.951 1.00 83.81 791 VAL A CA 1
ATOM 6330 C C . VAL A 1 791 ? 6.291 26.882 -0.252 1.00 83.81 791 VAL A C 1
ATOM 6332 O O . VAL A 1 791 ? 7.478 27.200 -0.258 1.00 83.81 791 VAL A O 1
ATOM 6335 N N . LEU A 1 792 ? 5.467 27.228 -1.246 1.00 82.81 792 LEU A N 1
ATOM 6336 C CA . LEU A 1 792 ? 5.940 27.998 -2.399 1.00 82.81 792 LEU A CA 1
ATOM 6337 C C . LEU A 1 792 ? 6.391 29.413 -2.034 1.00 82.81 792 LEU A C 1
ATOM 6339 O O . LEU A 1 792 ? 7.377 29.895 -2.595 1.00 82.81 792 LEU A O 1
ATOM 6343 N N . ALA A 1 793 ? 5.704 30.093 -1.112 1.00 86.50 793 ALA A N 1
ATOM 6344 C CA . ALA A 1 793 ? 6.137 31.408 -0.645 1.00 86.50 793 ALA A CA 1
ATOM 6345 C C . ALA A 1 793 ? 7.472 31.318 0.108 1.00 86.50 793 ALA A C 1
ATOM 6347 O O . ALA A 1 793 ? 8.396 32.076 -0.195 1.00 86.50 793 ALA A O 1
ATOM 6348 N N . PHE A 1 794 ? 7.597 30.346 1.016 1.00 88.88 794 PHE A N 1
ATOM 6349 C CA . PHE A 1 794 ? 8.827 30.073 1.755 1.00 88.88 794 PHE A CA 1
ATOM 6350 C C . PHE A 1 794 ? 9.994 29.731 0.820 1.00 88.88 794 PHE A C 1
ATOM 6352 O O . PHE A 1 794 ? 11.080 30.301 0.928 1.00 88.88 794 PHE A O 1
ATOM 6359 N N . ALA A 1 795 ? 9.760 28.848 -0.151 1.00 86.88 795 ALA A N 1
ATOM 6360 C CA . ALA A 1 795 ? 10.770 28.459 -1.120 1.00 86.88 795 ALA A CA 1
ATOM 6361 C C . ALA A 1 795 ? 11.231 29.645 -1.972 1.00 86.88 795 ALA A C 1
ATOM 6363 O O . ALA A 1 795 ? 12.429 29.808 -2.176 1.00 86.88 795 ALA A O 1
ATOM 6364 N N . ARG A 1 796 ? 10.322 30.520 -2.428 1.00 87.12 796 ARG A N 1
ATOM 6365 C CA . ARG A 1 796 ? 10.692 31.719 -3.206 1.00 87.12 796 ARG A CA 1
ATOM 6366 C C . ARG A 1 796 ? 11.642 32.645 -2.444 1.00 87.12 796 ARG A C 1
ATOM 6368 O O . ARG A 1 796 ? 12.594 33.140 -3.048 1.00 87.12 796 ARG A O 1
ATOM 6375 N N . ASP A 1 797 ? 11.405 32.854 -1.150 1.00 89.12 797 ASP A N 1
ATOM 6376 C CA . ASP A 1 797 ? 12.289 33.649 -0.290 1.00 89.12 797 ASP A CA 1
ATOM 6377 C C . ASP A 1 797 ? 13.683 33.007 -0.186 1.00 89.12 797 ASP A C 1
ATOM 6379 O O . ASP A 1 797 ? 14.699 33.640 -0.491 1.00 89.12 797 ASP A O 1
ATOM 6383 N N . LYS A 1 798 ? 13.739 31.703 0.111 1.00 89.81 798 LYS A N 1
ATOM 6384 C CA . LYS A 1 798 ? 15.001 30.957 0.237 1.00 89.81 798 LYS A CA 1
ATOM 6385 C C . LYS A 1 798 ? 15.783 30.846 -1.072 1.00 89.81 798 LYS A C 1
ATOM 6387 O O . LYS A 1 798 ? 16.996 31.034 -1.066 1.00 89.81 798 LYS A O 1
ATOM 6392 N N . ILE A 1 799 ? 15.116 30.622 -2.204 1.00 88.44 799 ILE A N 1
ATOM 6393 C CA . ILE A 1 799 ? 15.754 30.531 -3.530 1.00 88.44 799 ILE A CA 1
ATOM 6394 C C . ILE A 1 799 ? 16.485 31.836 -3.880 1.00 88.44 799 ILE A C 1
ATOM 6396 O O . ILE A 1 799 ? 17.554 31.801 -4.491 1.00 88.44 799 ILE A O 1
ATOM 6400 N N . SER A 1 800 ? 15.955 32.994 -3.469 1.00 84.50 800 SER A N 1
ATOM 6401 C CA . SER A 1 800 ? 16.566 34.298 -3.766 1.00 84.50 800 SER A CA 1
ATOM 6402 C C . SER A 1 800 ? 17.928 34.509 -3.083 1.00 84.50 800 SER A C 1
ATOM 6404 O O . SER A 1 800 ? 18.787 35.215 -3.618 1.00 84.50 800 SER A O 1
ATOM 6406 N N . THR A 1 801 ? 18.147 33.850 -1.940 1.00 86.00 801 THR A N 1
ATOM 6407 C CA . THR A 1 801 ? 19.370 33.933 -1.124 1.00 86.00 801 THR A CA 1
ATOM 6408 C C . THR A 1 801 ? 20.257 32.690 -1.237 1.00 86.00 801 THR A C 1
ATOM 6410 O O . THR A 1 801 ? 21.339 32.648 -0.653 1.00 86.00 801 THR A O 1
ATOM 6413 N N . LEU A 1 802 ? 19.832 31.691 -2.017 1.00 85.19 802 LEU A N 1
ATOM 6414 C CA . LEU A 1 802 ? 20.515 30.413 -2.164 1.00 85.19 802 LEU A CA 1
ATOM 6415 C C . LEU A 1 802 ? 21.877 30.579 -2.856 1.00 85.19 802 LEU A C 1
ATOM 6417 O O . LEU A 1 802 ? 21.955 31.096 -3.977 1.00 85.19 802 LEU A O 1
ATOM 6421 N N . THR A 1 803 ? 22.927 30.082 -2.204 1.00 82.81 803 THR A N 1
ATOM 6422 C CA . THR A 1 803 ? 24.247 29.856 -2.807 1.00 82.81 803 THR A CA 1
ATOM 6423 C C . THR A 1 803 ? 24.393 28.353 -3.054 1.00 82.81 803 THR A C 1
ATOM 6425 O O . THR A 1 803 ? 24.437 27.601 -2.077 1.00 82.81 803 THR A O 1
ATOM 6428 N N . PRO A 1 804 ? 24.408 27.890 -4.314 1.00 81.69 804 PRO A N 1
ATOM 6429 C CA . PRO A 1 804 ? 24.442 26.467 -4.618 1.00 81.69 804 PRO A CA 1
ATOM 6430 C C . PRO A 1 804 ? 25.786 25.852 -4.218 1.00 81.69 804 PRO A C 1
ATOM 6432 O O . PRO A 1 804 ? 26.856 26.310 -4.619 1.00 81.69 804 PRO A O 1
ATOM 6435 N N . SER A 1 805 ? 25.723 24.804 -3.402 1.00 83.94 805 SER A N 1
ATOM 6436 C CA . SER A 1 805 ? 26.882 24.016 -2.996 1.00 83.94 805 SER A CA 1
ATOM 6437 C C . SER A 1 805 ? 26.556 22.534 -3.068 1.00 83.94 805 SER A C 1
ATOM 6439 O O . SER A 1 805 ? 25.427 22.132 -2.783 1.00 83.94 805 SER A O 1
ATOM 6441 N N . ILE A 1 806 ? 27.555 21.732 -3.427 1.00 81.94 806 ILE A N 1
ATOM 6442 C CA . ILE A 1 806 ? 27.469 20.271 -3.455 1.00 81.94 806 ILE A CA 1
ATOM 6443 C C . ILE A 1 806 ? 28.434 19.727 -2.410 1.00 81.94 806 ILE A C 1
ATOM 6445 O O . ILE A 1 806 ? 29.552 20.224 -2.262 1.00 81.94 806 ILE A O 1
ATOM 6449 N N . VAL A 1 807 ? 27.998 18.708 -1.676 1.00 81.94 807 VAL A N 1
ATOM 6450 C CA . VAL A 1 807 ? 28.896 17.892 -0.859 1.00 81.94 807 VAL A CA 1
ATOM 6451 C C . VAL A 1 807 ? 29.397 16.764 -1.751 1.00 81.94 807 VAL A C 1
ATOM 6453 O O . VAL A 1 807 ? 28.612 15.912 -2.146 1.00 81.94 807 VAL A O 1
ATOM 6456 N N . MET A 1 808 ? 30.680 16.799 -2.113 1.00 80.31 808 MET A N 1
ATOM 6457 C CA . MET A 1 808 ? 31.307 15.742 -2.905 1.00 80.31 808 MET A CA 1
ATOM 6458 C C . MET A 1 808 ? 31.728 14.588 -1.993 1.00 80.31 808 MET A C 1
ATOM 6460 O O . MET A 1 808 ? 32.594 14.751 -1.129 1.00 80.31 808 MET A O 1
ATOM 6464 N N . GLU A 1 809 ? 31.138 13.423 -2.228 1.00 83.12 809 GLU A N 1
ATOM 6465 C CA . GLU A 1 809 ? 31.392 12.142 -1.578 1.00 83.12 809 GLU A CA 1
ATOM 6466 C C . GLU A 1 809 ? 31.767 11.070 -2.618 1.00 83.12 809 GLU A C 1
ATOM 6468 O O . GLU A 1 809 ? 31.505 11.196 -3.816 1.00 83.12 809 GLU A O 1
ATOM 6473 N N . GLU A 1 810 ? 32.358 9.965 -2.160 1.00 76.69 810 GLU A N 1
ATOM 6474 C CA . GLU A 1 810 ? 32.687 8.816 -3.019 1.00 76.69 810 GLU A CA 1
ATOM 6475 C C . GLU A 1 810 ? 31.427 8.163 -3.626 1.00 76.69 810 GLU A C 1
ATOM 6477 O O . GLU A 1 810 ? 31.449 7.654 -4.749 1.00 76.69 810 GLU A O 1
ATOM 6482 N N . SER A 1 811 ? 30.292 8.261 -2.924 1.00 81.38 811 SER A N 1
ATOM 6483 C CA . SER A 1 811 ? 28.968 7.839 -3.396 1.00 81.38 811 SER A CA 1
ATOM 6484 C C . SER A 1 811 ? 28.539 8.568 -4.680 1.00 81.38 811 SER A C 1
ATOM 6486 O O . SER A 1 811 ? 27.916 7.945 -5.545 1.00 81.38 811 SER A O 1
ATOM 6488 N N . ASN A 1 812 ? 28.946 9.832 -4.875 1.00 83.94 812 ASN A N 1
ATOM 6489 C CA . ASN A 1 812 ? 28.576 10.615 -6.057 1.00 83.94 812 ASN A CA 1
ATOM 6490 C C . ASN A 1 812 ? 29.228 10.108 -7.347 1.00 83.94 812 ASN A C 1
ATOM 6492 O O . ASN A 1 812 ? 28.659 10.309 -8.415 1.00 83.94 812 ASN A O 1
ATOM 6496 N N . LEU A 1 813 ? 30.387 9.434 -7.287 1.00 85.56 813 LEU A N 1
ATOM 6497 C CA . LEU A 1 813 ? 30.974 8.806 -8.479 1.00 85.56 813 LEU A CA 1
ATOM 6498 C C . LEU A 1 813 ? 30.082 7.666 -8.976 1.00 85.56 813 LEU A C 1
ATOM 6500 O O . LEU A 1 813 ? 29.839 7.540 -10.174 1.00 85.56 813 LEU A O 1
ATOM 6504 N N . ASN A 1 814 ? 29.583 6.833 -8.063 1.00 86.50 814 ASN A N 1
ATOM 6505 C CA . ASN A 1 814 ? 28.689 5.735 -8.422 1.00 86.50 814 ASN A CA 1
ATOM 6506 C C . ASN A 1 814 ? 27.348 6.265 -8.942 1.00 86.50 814 ASN A C 1
ATOM 6508 O O . ASN A 1 814 ? 26.854 5.769 -9.952 1.00 86.50 814 ASN A O 1
ATOM 6512 N N . GLU A 1 815 ? 26.806 7.308 -8.308 1.00 85.12 815 GLU A N 1
ATOM 6513 C CA . GLU A 1 815 ? 25.596 7.992 -8.774 1.00 85.12 815 GLU A CA 1
ATOM 6514 C C . GLU A 1 815 ? 25.797 8.613 -10.165 1.00 85.12 815 GLU A C 1
ATOM 6516 O O . GLU A 1 815 ? 24.948 8.453 -11.040 1.00 85.12 815 GLU A O 1
ATOM 6521 N N . PHE A 1 816 ? 26.952 9.238 -10.418 1.00 86.81 816 PHE A N 1
ATOM 6522 C CA . PHE A 1 816 ? 27.285 9.780 -11.730 1.00 86.81 816 PHE A CA 1
ATOM 6523 C C . PHE A 1 816 ? 27.420 8.692 -12.791 1.00 86.81 816 PHE A C 1
ATOM 6525 O O . PHE A 1 816 ? 26.844 8.819 -13.866 1.00 86.81 816 PHE A O 1
ATOM 6532 N N . LYS A 1 817 ? 28.152 7.608 -12.514 1.00 85.94 817 LYS A N 1
ATOM 6533 C CA . LYS A 1 817 ? 28.288 6.474 -13.443 1.00 85.94 817 LYS A CA 1
ATOM 6534 C C . LYS A 1 817 ? 26.924 5.912 -13.829 1.00 85.94 817 LYS A C 1
ATOM 6536 O O . LYS A 1 817 ? 26.664 5.640 -15.001 1.00 85.94 817 LYS A O 1
ATOM 6541 N N . GLU A 1 818 ? 26.047 5.771 -12.843 1.00 82.62 818 GLU A N 1
ATOM 6542 C CA . GLU A 1 818 ? 24.682 5.312 -13.049 1.00 82.62 818 GLU A CA 1
ATOM 6543 C C . GLU A 1 818 ? 23.850 6.330 -13.842 1.00 82.62 818 GLU A C 1
ATOM 6545 O O . GLU A 1 818 ? 23.098 5.956 -14.741 1.00 82.62 818 GLU A O 1
ATOM 6550 N N . TYR A 1 819 ? 24.042 7.622 -13.591 1.00 80.38 819 TYR A N 1
ATOM 6551 C CA . TYR A 1 819 ? 23.454 8.695 -14.381 1.00 80.38 819 TYR A CA 1
ATOM 6552 C C . TYR A 1 819 ? 23.928 8.663 -15.844 1.00 80.38 819 TYR A C 1
ATOM 6554 O O . TYR A 1 819 ? 23.096 8.618 -16.745 1.00 80.38 819 TYR A O 1
ATOM 6562 N N . VAL A 1 820 ? 25.235 8.592 -16.120 1.00 79.88 820 VAL A N 1
ATOM 6563 C CA . VAL A 1 820 ? 25.777 8.495 -17.491 1.00 79.88 820 VAL A CA 1
ATOM 6564 C C . VAL A 1 820 ? 25.144 7.325 -18.243 1.00 79.88 820 VAL A C 1
ATOM 6566 O O . VAL A 1 820 ? 24.643 7.504 -19.357 1.00 79.88 820 VAL A O 1
ATOM 6569 N N . ARG A 1 821 ? 25.098 6.149 -17.601 1.00 77.62 821 ARG A N 1
ATOM 6570 C CA . ARG A 1 821 ? 24.430 4.959 -18.138 1.00 77.62 821 ARG A CA 1
ATOM 6571 C C . ARG A 1 821 ? 22.972 5.240 -18.459 1.00 77.62 821 ARG A C 1
ATOM 6573 O O . ARG A 1 821 ? 22.561 4.998 -19.583 1.00 77.62 821 ARG A O 1
ATOM 6580 N N . ARG A 1 822 ? 22.201 5.761 -17.502 1.00 72.88 822 ARG A N 1
ATOM 6581 C CA . ARG A 1 822 ? 20.752 5.974 -17.636 1.00 72.88 822 ARG A CA 1
ATOM 6582 C C . ARG A 1 822 ? 20.390 6.996 -18.705 1.00 72.88 822 ARG A C 1
ATOM 6584 O O . ARG A 1 822 ? 19.508 6.722 -19.505 1.00 72.88 822 ARG A O 1
ATOM 6591 N N . ILE A 1 823 ? 21.012 8.168 -18.695 1.00 70.44 823 ILE A N 1
ATOM 6592 C CA . ILE A 1 823 ? 20.539 9.309 -19.490 1.00 70.44 823 ILE A CA 1
ATOM 6593 C C . ILE A 1 823 ? 21.098 9.304 -20.900 1.00 70.44 823 ILE A C 1
ATOM 6595 O O . ILE A 1 823 ? 20.376 9.535 -21.865 1.00 70.44 823 ILE A O 1
ATOM 6599 N N . PHE A 1 824 ? 22.414 9.135 -20.999 1.00 73.19 824 PHE A N 1
ATOM 6600 C CA . PHE A 1 824 ? 23.139 9.482 -22.213 1.00 73.19 824 PHE A CA 1
ATOM 6601 C C . PHE A 1 824 ? 23.499 8.249 -23.023 1.00 73.19 824 PHE A C 1
ATOM 6603 O O . PHE A 1 824 ? 23.522 8.320 -24.247 1.00 73.19 824 PHE A O 1
ATOM 6610 N N . LEU A 1 825 ? 23.730 7.122 -22.351 1.00 71.06 825 LEU A N 1
ATOM 6611 C CA . LEU A 1 825 ? 24.026 5.863 -23.023 1.00 71.06 825 LEU A CA 1
ATOM 6612 C C . LEU A 1 825 ? 22.749 5.068 -23.327 1.00 71.06 825 LEU A C 1
ATOM 6614 O O . LEU A 1 825 ? 22.638 4.472 -24.392 1.00 71.06 825 LEU A O 1
ATOM 6618 N N . LYS A 1 826 ? 21.747 5.112 -22.443 1.00 70.88 826 LYS A N 1
ATOM 6619 C CA . LYS A 1 826 ? 20.516 4.315 -22.536 1.00 70.88 826 LYS A CA 1
ATOM 6620 C C . LYS A 1 826 ? 19.309 5.140 -23.009 1.00 70.88 826 LYS A C 1
ATOM 6622 O O . LYS A 1 826 ? 18.552 5.687 -22.211 1.00 70.88 826 LYS A O 1
ATOM 6627 N N . SER A 1 827 ? 19.089 5.187 -24.322 1.00 65.31 827 SER A N 1
ATOM 6628 C CA . SER A 1 827 ? 18.094 6.063 -24.974 1.00 65.31 827 SER A CA 1
ATOM 6629 C C . SER A 1 827 ? 16.621 5.816 -24.613 1.00 65.31 827 SER A C 1
ATOM 6631 O O . SER A 1 827 ? 15.808 6.721 -24.778 1.00 65.31 827 SER A O 1
ATOM 6633 N N . PHE A 1 828 ? 16.247 4.633 -24.113 1.00 71.12 828 PHE A N 1
ATOM 6634 C CA . PHE A 1 828 ? 14.853 4.347 -23.732 1.00 71.12 828 PHE A CA 1
ATOM 6635 C C . PHE A 1 828 ? 14.522 4.622 -22.260 1.00 71.12 828 PHE A C 1
ATOM 6637 O O . PHE A 1 828 ? 13.385 4.416 -21.841 1.00 71.12 828 PHE A O 1
ATOM 6644 N N . SER A 1 829 ? 15.479 5.104 -21.461 1.00 68.69 829 SER A N 1
ATOM 6645 C CA . SER A 1 829 ? 15.311 5.239 -20.005 1.00 68.69 829 SER A CA 1
ATOM 6646 C C . SER A 1 829 ? 14.211 6.217 -19.576 1.00 68.69 829 SER A C 1
ATOM 6648 O O . SER A 1 829 ? 13.816 6.182 -18.414 1.00 68.69 829 SER A O 1
ATOM 6650 N N . TYR A 1 830 ? 13.716 7.051 -20.498 1.00 69.00 830 TYR A N 1
ATOM 6651 C CA . TYR A 1 830 ? 12.687 8.076 -20.270 1.00 69.00 830 TYR A CA 1
ATOM 6652 C C . TYR A 1 830 ? 11.419 7.912 -21.089 1.00 69.00 830 TYR A C 1
ATOM 6654 O O . TYR A 1 830 ? 10.518 8.747 -21.024 1.00 69.00 830 TYR A O 1
ATOM 6662 N N . VAL A 1 831 ? 11.347 6.850 -21.882 1.00 77.19 831 VAL A N 1
ATOM 6663 C CA . VAL A 1 831 ? 10.175 6.601 -22.704 1.00 77.19 831 VAL A CA 1
ATOM 6664 C C . VAL A 1 831 ? 9.076 6.054 -21.806 1.00 77.19 831 VAL A C 1
ATOM 6666 O O . VAL A 1 831 ? 9.192 4.953 -21.265 1.00 77.19 831 VAL A O 1
ATOM 6669 N N . LEU A 1 832 ? 8.007 6.833 -21.646 1.00 80.50 832 LEU A N 1
ATOM 6670 C CA . LEU A 1 832 ? 6.798 6.361 -20.993 1.00 80.50 832 LEU A CA 1
ATOM 6671 C C . LEU A 1 832 ? 6.060 5.443 -21.963 1.00 80.50 832 LEU A C 1
ATOM 6673 O O . LEU A 1 832 ? 5.717 5.831 -23.080 1.00 80.50 832 LEU A O 1
ATOM 6677 N N . LEU A 1 833 ? 5.808 4.226 -21.509 1.00 85.94 833 LEU A N 1
ATOM 6678 C CA . LEU A 1 833 ? 5.190 3.185 -22.305 1.00 85.94 833 LEU A CA 1
ATOM 6679 C C . LEU A 1 833 ? 3.698 3.096 -21.961 1.00 85.94 833 LEU A C 1
ATOM 6681 O O . LEU A 1 833 ? 3.336 2.713 -20.850 1.00 85.94 833 LEU A O 1
ATOM 6685 N N . ARG A 1 834 ? 2.834 3.485 -22.903 1.00 87.50 834 ARG A N 1
ATOM 6686 C CA . ARG A 1 834 ? 1.376 3.540 -22.728 1.00 87.50 834 ARG A CA 1
ATOM 6687 C C . ARG A 1 834 ? 0.693 2.474 -23.587 1.00 87.50 834 ARG A C 1
ATOM 6689 O O . ARG A 1 834 ? 0.764 2.578 -24.810 1.00 87.50 834 ARG A O 1
ATOM 6696 N N . PRO A 1 835 ? 0.048 1.448 -23.007 1.00 89.94 835 PRO A N 1
ATOM 6697 C CA . PRO A 1 835 ? -0.774 0.517 -23.776 1.00 89.94 835 PRO A CA 1
ATOM 6698 C C . PRO A 1 835 ? -1.800 1.263 -24.634 1.00 89.94 835 PRO A C 1
ATOM 6700 O O . PRO A 1 835 ? -2.462 2.172 -24.158 1.00 89.94 835 PRO A O 1
ATOM 6703 N N . LEU A 1 836 ? -1.941 0.892 -25.901 1.00 86.50 836 LEU A N 1
ATOM 6704 C CA . LEU A 1 836 ? -2.992 1.404 -26.786 1.00 86.50 836 LEU A CA 1
ATOM 6705 C C . LEU A 1 836 ? -4.050 0.340 -27.042 1.00 86.50 836 LEU A C 1
ATOM 6707 O O . LEU A 1 836 ? -5.250 0.622 -27.035 1.00 86.50 836 LEU A O 1
ATOM 6711 N N . ARG A 1 837 ? -3.599 -0.889 -27.293 1.00 85.50 837 ARG A N 1
ATOM 6712 C CA . ARG A 1 837 ? -4.444 -2.024 -27.657 1.00 85.50 837 ARG A CA 1
ATOM 6713 C C . ARG A 1 837 ? -3.823 -3.300 -27.125 1.00 85.50 837 ARG A C 1
ATOM 6715 O O . ARG A 1 837 ? -2.629 -3.511 -27.301 1.00 85.50 837 ARG A O 1
ATOM 6722 N N . VAL A 1 838 ? -4.637 -4.159 -26.534 1.00 88.56 838 VAL A N 1
ATOM 6723 C CA . VAL A 1 838 ? -4.218 -5.466 -26.032 1.00 88.56 838 VAL A CA 1
ATOM 6724 C C . VAL A 1 838 ? -5.229 -6.499 -26.510 1.00 88.56 838 VAL A C 1
ATOM 6726 O O . VAL A 1 838 ? -6.419 -6.355 -26.246 1.00 88.56 838 VAL A O 1
ATOM 6729 N N . LEU A 1 839 ? -4.766 -7.508 -27.243 1.00 86.50 839 LEU A N 1
ATOM 6730 C CA . LEU A 1 839 ? -5.556 -8.658 -27.674 1.00 86.50 839 LEU A CA 1
ATOM 6731 C C . LEU A 1 839 ? -5.227 -9.838 -26.764 1.00 86.50 839 LEU A C 1
ATOM 6733 O O . LEU A 1 839 ? -4.054 -10.172 -26.573 1.00 86.50 839 LEU A O 1
ATOM 6737 N N . LEU A 1 840 ? -6.267 -10.473 -26.245 1.00 87.19 840 LEU A N 1
ATOM 6738 C CA . LEU A 1 840 ? -6.163 -11.641 -25.384 1.00 87.19 840 LEU A CA 1
ATOM 6739 C C . LEU A 1 840 ? -7.019 -12.763 -25.965 1.00 87.19 840 LEU A C 1
ATOM 6741 O O . LEU A 1 840 ? -8.062 -12.496 -26.565 1.00 87.19 840 LEU A O 1
ATOM 6745 N N . SER A 1 841 ? -6.648 -14.010 -25.717 1.00 85.00 841 SER A N 1
ATOM 6746 C CA . SER A 1 841 ? -7.505 -15.165 -25.997 1.00 85.00 841 SER A CA 1
ATOM 6747 C C . SER A 1 841 ? -7.836 -15.919 -24.720 1.00 85.00 841 SER A C 1
ATOM 6749 O O . SER A 1 841 ? -7.043 -15.977 -23.778 1.00 85.00 841 SER A O 1
ATOM 6751 N N . SER A 1 842 ? -9.039 -16.492 -24.678 1.00 84.06 842 SER A N 1
ATOM 6752 C CA . SER A 1 842 ? -9.448 -17.371 -23.585 1.00 84.06 842 SER A CA 1
ATOM 6753 C C . SER A 1 842 ? -8.604 -18.642 -23.594 1.00 84.06 842 SER A C 1
ATOM 6755 O O . SER A 1 842 ? -8.430 -19.278 -24.638 1.00 84.06 842 SER A O 1
ATOM 6757 N N . TYR A 1 843 ? -8.133 -19.047 -22.415 1.00 78.56 843 TYR A N 1
ATOM 6758 C CA . TYR A 1 843 ? -7.439 -20.320 -22.252 1.00 78.56 843 TYR A CA 1
ATOM 6759 C C . TYR A 1 843 ? -8.372 -21.519 -22.503 1.00 78.56 843 TYR A C 1
ATOM 6761 O O . TYR A 1 843 ? -7.980 -22.490 -23.145 1.00 78.56 843 TYR A O 1
ATOM 6769 N N . GLU A 1 844 ? -9.630 -21.429 -22.056 1.00 75.25 844 GLU A N 1
ATOM 6770 C CA . GLU A 1 844 ? -10.632 -22.497 -22.189 1.00 75.25 844 GLU A CA 1
ATOM 6771 C C . GLU A 1 844 ? -11.253 -22.574 -23.592 1.00 75.25 844 GLU A C 1
ATOM 6773 O O . GLU A 1 844 ? -11.549 -23.660 -24.092 1.00 75.25 844 GLU A O 1
ATOM 6778 N N . LYS A 1 845 ? -11.492 -21.419 -24.231 1.00 80.25 845 LYS A N 1
ATOM 6779 C CA . LYS A 1 845 ? -12.176 -21.318 -25.529 1.00 80.25 845 LYS A CA 1
ATOM 6780 C C . LYS A 1 845 ? -11.276 -20.625 -26.545 1.00 80.25 845 LYS A C 1
ATOM 6782 O O . LYS A 1 845 ? -11.334 -19.413 -26.699 1.00 80.25 845 LYS A O 1
ATOM 6787 N N . THR A 1 846 ? -10.521 -21.399 -27.321 1.00 70.69 846 THR A N 1
ATOM 6788 C CA . THR A 1 846 ? -9.505 -20.885 -28.265 1.00 70.69 846 THR A CA 1
ATOM 6789 C C . THR A 1 846 ? -10.021 -19.902 -29.324 1.00 70.69 846 THR A C 1
ATOM 6791 O O . THR A 1 846 ? -9.225 -19.174 -29.904 1.00 70.69 846 THR A O 1
ATOM 6794 N N . ASN A 1 847 ? -11.331 -19.875 -29.595 1.00 80.75 847 ASN A N 1
ATOM 6795 C CA . ASN A 1 847 ? -11.949 -18.952 -30.557 1.00 80.75 847 ASN A CA 1
ATOM 6796 C C . ASN A 1 847 ? -12.528 -17.683 -29.898 1.00 80.75 847 ASN A C 1
ATOM 6798 O O . ASN A 1 847 ? -12.974 -16.779 -30.610 1.00 80.75 847 ASN A O 1
ATOM 6802 N N . LEU A 1 848 ? -12.549 -17.623 -28.561 1.00 84.06 848 LEU A N 1
ATOM 6803 C CA . LEU A 1 848 ? -12.998 -16.470 -27.787 1.00 84.06 848 LEU A CA 1
ATOM 6804 C C . LEU A 1 848 ? -11.826 -15.511 -27.577 1.00 84.06 848 LEU A C 1
ATOM 6806 O O . LEU A 1 848 ? -10.894 -15.801 -26.827 1.00 84.06 848 LEU A O 1
ATOM 6810 N N . ASN A 1 849 ? -11.908 -14.362 -28.240 1.00 86.06 849 ASN A N 1
ATOM 6811 C CA . ASN A 1 849 ? -10.905 -13.308 -28.202 1.00 86.06 849 ASN A CA 1
ATOM 6812 C C . ASN A 1 849 ? -11.465 -12.074 -27.503 1.00 86.06 849 ASN A C 1
ATOM 6814 O O . ASN A 1 849 ? -12.613 -11.682 -27.735 1.00 86.06 849 ASN A O 1
ATOM 6818 N N . TYR A 1 850 ? -10.618 -11.441 -26.707 1.00 88.12 850 TYR A N 1
ATOM 6819 C CA . TYR A 1 850 ? -10.868 -10.193 -26.009 1.00 88.12 850 TYR A CA 1
ATOM 6820 C C . TYR A 1 850 ? -9.978 -9.105 -26.571 1.00 88.12 850 TYR A C 1
ATOM 6822 O O . TYR A 1 850 ? -8.829 -9.357 -26.927 1.00 88.12 850 TYR A O 1
ATOM 6830 N N . ILE A 1 851 ? -10.474 -7.876 -26.570 1.00 88.00 851 ILE A N 1
ATOM 6831 C CA . ILE A 1 851 ? -9.645 -6.708 -26.828 1.00 88.00 851 ILE A CA 1
ATOM 6832 C C . ILE A 1 851 ? -9.856 -5.665 -25.744 1.00 88.00 851 ILE A C 1
ATOM 6834 O O . ILE A 1 851 ? -10.992 -5.300 -25.454 1.00 88.00 851 ILE A O 1
ATOM 6838 N N . ALA A 1 852 ? -8.760 -5.177 -25.175 1.00 89.44 852 ALA A N 1
ATOM 6839 C CA . ALA A 1 852 ? -8.734 -3.973 -24.365 1.00 89.44 852 ALA A CA 1
ATOM 6840 C C . ALA A 1 852 ? -8.172 -2.822 -25.209 1.00 89.44 852 ALA A C 1
ATOM 6842 O O . ALA A 1 852 ? -7.090 -2.921 -25.791 1.00 89.44 852 ALA A O 1
ATOM 6843 N N . MET A 1 853 ? -8.926 -1.732 -25.305 1.00 88.38 853 MET A N 1
ATOM 6844 C CA . MET A 1 853 ? -8.547 -0.509 -26.005 1.00 88.38 853 MET A CA 1
ATOM 6845 C C . MET A 1 853 ? -8.384 0.621 -25.004 1.00 88.38 853 MET A C 1
ATOM 6847 O O . MET A 1 853 ? -9.288 0.876 -24.215 1.00 88.38 853 MET A O 1
ATOM 6851 N N . TYR A 1 854 ? -7.266 1.328 -25.074 1.00 90.31 854 TYR A N 1
ATOM 6852 C CA . TYR A 1 854 ? -6.894 2.345 -24.102 1.00 90.31 854 TYR A CA 1
ATOM 6853 C C . TYR A 1 854 ? -6.942 3.730 -24.738 1.00 90.31 854 TYR A C 1
ATOM 6855 O O . TYR A 1 854 ? -6.610 3.932 -25.907 1.00 90.31 854 TYR A O 1
ATOM 6863 N N . SER A 1 855 ? -7.345 4.707 -23.941 1.00 88.94 855 SER A N 1
ATOM 6864 C CA . SER A 1 855 ? -7.274 6.125 -24.261 1.00 88.94 855 SER A CA 1
ATOM 6865 C C . SER A 1 855 ? -6.822 6.893 -23.026 1.00 88.94 855 SER A C 1
ATOM 6867 O O . SER A 1 855 ? -7.121 6.495 -21.901 1.00 88.94 855 SER A O 1
ATOM 6869 N N . TYR A 1 856 ? -6.103 7.993 -23.235 1.00 87.88 856 TYR A N 1
ATOM 6870 C CA . TYR A 1 856 ? -5.503 8.800 -22.172 1.00 87.88 856 TYR A CA 1
ATOM 6871 C C . TYR A 1 856 ? -6.047 10.229 -22.256 1.00 87.88 856 TYR A C 1
ATOM 6873 O O . TYR A 1 856 ? -5.495 11.045 -22.995 1.00 87.88 856 TYR A O 1
ATOM 6881 N N . PRO A 1 857 ? -7.170 10.540 -21.577 1.00 84.12 857 PRO A N 1
ATOM 6882 C CA . PRO A 1 857 ? -7.779 11.872 -21.621 1.00 84.12 857 PRO A CA 1
ATOM 6883 C C . PRO A 1 857 ? -6.874 12.974 -21.050 1.00 84.12 857 PRO A C 1
ATOM 6885 O O . PRO A 1 857 ? -7.004 14.136 -21.431 1.00 84.12 857 PRO A O 1
ATOM 6888 N N . SER A 1 858 ? -5.977 12.610 -20.133 1.00 80.62 858 SER A N 1
ATOM 6889 C CA . SER A 1 858 ? -4.935 13.457 -19.551 1.00 80.62 858 SER A CA 1
ATOM 6890 C C . SER A 1 858 ? -3.718 12.597 -19.185 1.00 80.62 858 SER A C 1
ATOM 6892 O O . SER A 1 858 ? -3.769 11.372 -19.285 1.00 80.62 858 SER A O 1
ATOM 6894 N N . ASP A 1 859 ? -2.626 13.217 -18.731 1.00 73.00 859 ASP A N 1
ATOM 6895 C CA . ASP A 1 859 ? -1.433 12.485 -18.274 1.00 73.00 859 ASP A CA 1
ATOM 6896 C C . ASP A 1 859 ? -1.648 11.697 -16.968 1.00 73.00 859 ASP A C 1
ATOM 6898 O O . ASP A 1 859 ? -0.858 10.810 -16.654 1.00 73.00 859 ASP A O 1
ATOM 6902 N N . GLU A 1 860 ? -2.728 11.989 -16.237 1.00 78.19 860 GLU A N 1
ATOM 6903 C CA . GLU A 1 860 ? -3.065 11.388 -14.938 1.00 78.19 860 GLU A CA 1
ATOM 6904 C C . GLU A 1 860 ? -4.294 10.465 -15.005 1.00 78.19 860 GLU A C 1
ATOM 6906 O O . GLU A 1 860 ? -4.736 9.950 -13.978 1.00 78.19 860 GLU A O 1
ATOM 6911 N N . ALA A 1 861 ? -4.881 10.256 -16.187 1.00 85.38 861 ALA A N 1
ATOM 6912 C CA . ALA A 1 861 ? -6.109 9.481 -16.342 1.00 85.38 861 ALA A CA 1
ATOM 6913 C C . ALA A 1 861 ? -6.067 8.557 -17.561 1.00 85.38 861 ALA A C 1
ATOM 6915 O O . ALA A 1 861 ? -5.512 8.898 -18.607 1.00 85.38 861 ALA A O 1
ATOM 6916 N N . PHE A 1 862 ? -6.732 7.408 -17.447 1.00 90.44 862 PHE A N 1
ATOM 6917 C CA . PHE A 1 862 ? -6.996 6.514 -18.569 1.00 90.44 862 PHE A CA 1
ATOM 6918 C C . PHE A 1 862 ? -8.470 6.133 -18.646 1.00 90.44 862 PHE A C 1
ATOM 6920 O O . PHE A 1 862 ? -9.208 6.144 -17.659 1.00 90.44 862 PHE A O 1
ATOM 6927 N N . ARG A 1 863 ? -8.873 5.734 -19.848 1.00 91.12 863 ARG A N 1
ATOM 6928 C CA . ARG A 1 863 ? -10.095 4.986 -20.105 1.00 91.12 863 ARG A CA 1
ATOM 6929 C C . ARG A 1 863 ? -9.744 3.747 -20.915 1.00 91.12 863 ARG A C 1
ATOM 6931 O O . ARG A 1 863 ? -9.099 3.862 -21.955 1.00 91.12 863 ARG A O 1
ATOM 6938 N N . MET A 1 864 ? -10.186 2.591 -20.440 1.00 91.88 864 MET A N 1
ATOM 6939 C CA . MET A 1 864 ? -10.009 1.289 -21.068 1.00 91.88 864 MET A CA 1
ATOM 6940 C C . MET A 1 864 ? -11.379 0.705 -21.424 1.00 91.88 864 MET A C 1
ATOM 6942 O O . MET A 1 864 ? -12.214 0.515 -20.547 1.00 91.88 864 MET A O 1
ATOM 6946 N N . THR A 1 865 ? -11.608 0.392 -22.696 1.00 88.44 865 THR A N 1
ATOM 6947 C CA . THR A 1 865 ? -12.798 -0.336 -23.153 1.00 88.44 865 THR A CA 1
ATOM 6948 C C . THR A 1 865 ? -12.414 -1.776 -23.456 1.00 88.44 865 THR A C 1
ATOM 6950 O O . THR A 1 865 ? -11.522 -2.011 -24.269 1.00 88.44 865 THR A O 1
ATOM 6953 N N . ILE A 1 866 ? -13.091 -2.733 -22.828 1.00 88.19 866 ILE A N 1
ATOM 6954 C CA . ILE A 1 866 ? -12.906 -4.166 -23.045 1.00 88.19 866 ILE A CA 1
ATOM 6955 C C . ILE A 1 866 ? -14.128 -4.742 -23.755 1.00 88.19 866 ILE A C 1
ATOM 6957 O O . ILE A 1 866 ? -15.276 -4.478 -23.385 1.00 88.19 866 ILE A O 1
ATOM 6961 N N . GLY A 1 867 ? -13.876 -5.545 -24.779 1.00 87.56 867 GLY A N 1
ATOM 6962 C CA . GLY A 1 867 ? -14.890 -6.282 -25.522 1.00 87.56 867 GLY A CA 1
ATOM 6963 C C . GLY A 1 867 ? -14.438 -7.696 -25.853 1.00 87.56 867 GLY A C 1
ATOM 6964 O O . GLY A 1 867 ? -13.251 -8.004 -25.746 1.00 87.56 867 GLY A O 1
ATOM 6965 N N . ASN A 1 868 ? -15.369 -8.544 -26.289 1.00 87.00 868 ASN A N 1
ATOM 6966 C CA . ASN A 1 868 ? -15.040 -9.858 -26.841 1.00 87.00 868 ASN A CA 1
ATOM 6967 C C . ASN A 1 868 ? -15.938 -10.245 -28.030 1.00 87.00 868 ASN A C 1
ATOM 6969 O O . ASN A 1 868 ? -16.925 -9.574 -28.345 1.00 87.00 868 ASN A O 1
ATOM 6973 N N . ASN A 1 869 ? -15.571 -11.322 -28.725 1.00 85.81 869 ASN A N 1
ATOM 6974 C CA . ASN A 1 869 ? -16.290 -11.825 -29.900 1.00 85.81 869 ASN A CA 1
ATOM 6975 C C . ASN A 1 869 ? -17.331 -12.917 -29.579 1.00 85.81 869 ASN A C 1
ATOM 6977 O O . ASN A 1 869 ? -17.810 -13.581 -30.501 1.00 85.81 869 ASN A O 1
ATOM 6981 N N . PHE A 1 870 ? -17.718 -13.108 -28.311 1.00 83.25 870 PHE A N 1
ATOM 6982 C CA . PHE A 1 870 ? -18.584 -14.215 -27.883 1.00 83.25 870 PHE A CA 1
ATOM 6983 C C . PHE A 1 870 ? -19.909 -14.285 -28.658 1.00 83.25 870 PHE A C 1
ATOM 6985 O O . PHE A 1 870 ? -20.294 -15.355 -29.128 1.00 83.25 870 PHE A O 1
ATOM 6992 N N . LEU A 1 871 ? -20.579 -13.141 -28.857 1.00 77.94 871 LEU A N 1
ATOM 6993 C CA . LEU A 1 871 ? -21.857 -13.070 -29.583 1.00 77.94 871 LEU A CA 1
ATOM 6994 C C . LEU A 1 871 ? -21.749 -13.590 -31.024 1.00 77.94 871 LEU A C 1
ATOM 6996 O O . LEU A 1 871 ? -22.692 -14.183 -31.538 1.00 77.94 871 LEU A O 1
ATOM 7000 N N . SER A 1 872 ? -20.588 -13.417 -31.657 1.00 75.69 872 SER A N 1
ATOM 7001 C CA . SER A 1 872 ? -20.358 -13.849 -33.036 1.00 75.69 872 SER A CA 1
ATOM 7002 C C . SER A 1 872 ? -20.076 -15.348 -33.180 1.00 75.69 872 SER A C 1
ATOM 7004 O O . SER A 1 872 ? -20.328 -15.915 -34.242 1.00 75.69 872 SER A O 1
ATOM 7006 N N . LEU A 1 873 ? -19.602 -16.005 -32.114 1.00 77.81 873 LEU A N 1
ATOM 7007 C CA . LEU A 1 873 ? -19.343 -17.449 -32.100 1.00 77.81 873 LEU A CA 1
ATOM 7008 C C . LEU A 1 873 ? -20.647 -18.263 -32.074 1.00 77.81 873 LEU A C 1
ATOM 7010 O O . LEU A 1 873 ? -20.698 -19.369 -32.609 1.00 77.81 873 LEU A O 1
ATOM 7014 N N . GLY A 1 874 ? -21.715 -17.710 -31.487 1.00 59.41 874 GLY A N 1
ATOM 7015 C CA . GLY A 1 874 ? -23.031 -18.354 -31.423 1.00 59.41 874 GLY A CA 1
ATOM 7016 C C . GLY A 1 874 ? -23.768 -18.422 -32.767 1.00 59.41 874 GLY A C 1
ATOM 7017 O O . GLY A 1 874 ? -24.583 -19.319 -32.967 1.00 59.41 874 GLY A O 1
ATOM 7018 N N . GLU A 1 875 ? -23.472 -17.519 -33.708 1.00 54.47 875 GLU A N 1
ATOM 7019 C CA . GLU A 1 875 ? -24.137 -17.474 -35.021 1.00 54.47 875 GLU A CA 1
ATOM 7020 C C . GLU A 1 875 ? -23.602 -18.521 -36.017 1.00 54.47 875 GLU A C 1
ATOM 7022 O O . GLU A 1 875 ? -24.323 -18.931 -36.929 1.00 54.47 875 GLU A O 1
ATOM 7027 N N . GLU A 1 876 ? -22.363 -18.994 -35.847 1.00 47.97 876 GLU A N 1
ATOM 7028 C CA . GLU A 1 876 ? -21.754 -20.007 -36.726 1.00 47.97 876 GLU A CA 1
ATOM 7029 C C . GLU A 1 876 ? -22.125 -21.444 -36.312 1.00 47.97 876 GLU A C 1
ATOM 7031 O O . GLU A 1 876 ? -22.318 -22.299 -37.177 1.00 47.97 876 GLU A O 1
ATOM 7036 N N . GLY A 1 877 ? -22.378 -21.695 -35.020 1.00 41.09 877 GLY A N 1
ATOM 7037 C CA . GLY A 1 877 ? -22.834 -22.999 -34.512 1.00 41.09 877 GLY A CA 1
ATOM 7038 C C . GLY A 1 877 ? -24.262 -23.402 -34.920 1.00 41.09 877 GLY A C 1
ATOM 7039 O O . GLY A 1 877 ? -24.650 -24.550 -34.734 1.00 41.09 877 GLY A O 1
ATOM 7040 N N . GLY A 1 878 ? -25.047 -22.487 -35.501 1.00 38.03 878 GLY A N 1
ATOM 7041 C CA . GLY A 1 878 ? -26.402 -22.755 -36.006 1.00 38.03 878 GLY A CA 1
ATOM 7042 C C . GLY A 1 878 ? -26.472 -23.249 -37.458 1.00 38.03 878 GLY A C 1
ATOM 7043 O O . GLY A 1 878 ? -27.573 -23.466 -37.963 1.00 38.03 878 GLY A O 1
ATOM 7044 N N . LYS A 1 879 ? -25.334 -23.389 -38.156 1.00 38.62 879 LYS A N 1
ATOM 7045 C CA . LYS A 1 879 ? -25.275 -23.850 -39.560 1.00 38.62 879 LYS A CA 1
ATOM 7046 C C . LYS A 1 879 ? -24.629 -25.225 -39.761 1.00 38.62 879 LYS A C 1
ATOM 7048 O O . LYS A 1 879 ? -24.616 -25.706 -40.890 1.00 38.62 879 LYS A O 1
ATOM 7053 N N . GLU A 1 880 ? -24.174 -25.873 -38.692 1.00 37.28 880 GLU A N 1
ATOM 7054 C CA . GLU A 1 880 ? -23.756 -27.284 -38.690 1.00 37.28 880 GLU A CA 1
ATOM 7055 C C . GLU A 1 880 ? -24.654 -28.132 -37.769 1.00 37.28 880 GLU A C 1
ATOM 7057 O O . GLU A 1 880 ? -24.177 -28.905 -36.940 1.00 37.28 880 GLU A O 1
ATOM 7062 N N . GLY A 1 881 ? -25.973 -27.957 -37.906 1.00 31.45 881 GLY A N 1
ATOM 7063 C CA . GLY A 1 881 ? -27.005 -28.812 -37.310 1.00 31.45 881 GLY A CA 1
ATOM 7064 C C . GLY A 1 881 ? -27.840 -29.494 -38.379 1.00 31.45 881 GLY A C 1
ATOM 7065 O O . GLY A 1 881 ? -28.364 -28.756 -39.246 1.00 31.45 881 GLY A O 1
#

Mean predicted aligned error: 14.32 Å

Radius of gyration: 50.66 Å; Cα contacts (8 Å, |Δi|>4): 1114; chains: 1; bounding box: 105×73×181 Å

Sequence (881 aa):
MSRRGMSTIEALRIADFSVLGCSIGEENFGFSVGPMGLSKRDAEKLASEVAEAIHMLNNLLLEESGVKLDYAEFELVSKEKGNLPEAMIFATGGGGEETNFIVLLEHEKGLVDVFKIIGVANDVISKLRDVAFACRASGLKKEEEKEVLRRFVERFTRKIYGEASQKKYRERYARDLLTHLKITSGLSVEGRIEVDYGVKPPRLNSRIDRMSFEGHSDSLEYLKSLIFTKTALEVLAGDVALIGRKILSLINDYTVDAVEEDVALRLAESFWSRVKPGSLKIEEIMEEAKFFVDEAREVFRKVEEDVNAIMHSGGRRPLKQHLDAVEGSGLASCFKDTLAKLLSGRVLEEEVWGWSLKDELTSFLEHADRGLKTFEKALSAFMFMVAEKEAIKRILEDYVKQVVDPIRRIMIKTYIEKIGKRLESFIEDRSLGVPVSWDIAIFRGKIKEDLASQLEVGVLFSTVELLEITFNGFISEVPSELRVKVEEVYRDMKEHVSEVVPGLADYLLSHDVFKAFLEQSQVVVSPEEFSRKYFDFVSRDIEELPKWKSLAKTWLEAFASSSKSVTSAYRLVADFVEFVNKLRDEETSTEKPKELLEARVKVQQEKVDVLAKKLSELSNKRTSIEKQIDVLQSQLSSASLVEKNLKMDYGINIATLKELRETLEAKKREMNEIEQKLSSVRGAEADAALQRKSRLEEEIREITAKTQKLVYEVERIDRELSETISTKERFMNALKQLHADLEEVANQISATNAEIEREEAVKGIYVKFLERYSHTLEELLFISHMLKAEVLAFARDKISTLTPSIVMEESNLNEFKEYVRRIFLKSFSYVLLRPLRVLLSSYEKTNLNYIAMYSYPSDEAFRMTIGNNFLSLGEEGGKEG

Solvent-accessible surface area (backbone atoms only — not comparable to full-atom values): 46462 Å² total; per-residue (Å²): 132,82,79,75,85,65,52,41,58,52,17,55,53,69,19,73,46,40,46,45,30,39,36,57,67,94,46,53,42,26,42,52,52,46,89,51,43,59,54,67,70,55,24,24,49,50,23,40,59,42,50,55,50,52,52,54,50,33,52,51,37,36,74,60,66,45,27,34,72,37,32,39,34,28,39,37,48,55,92,66,92,62,79,55,52,34,23,39,40,38,36,42,37,71,76,83,86,33,55,30,42,42,38,34,39,24,45,54,78,43,38,59,44,62,67,60,44,53,53,50,48,48,57,43,53,57,49,49,51,54,48,53,51,49,36,67,72,67,69,59,53,74,70,56,40,49,53,53,53,43,53,48,51,49,56,46,55,53,47,51,58,67,69,30,66,46,84,80,66,58,87,64,43,68,61,48,50,34,59,72,61,46,38,44,67,43,38,40,34,34,28,41,40,47,73,44,54,86,40,73,27,35,36,52,45,43,44,80,75,45,78,47,75,48,94,79,67,90,43,46,71,57,56,65,70,58,91,70,26,66,62,44,53,30,40,63,62,12,51,55,30,48,47,54,29,51,46,47,40,52,52,29,66,68,41,43,55,69,56,25,51,48,33,27,48,43,50,46,57,58,50,55,73,71,56,74,74,43,81,41,50,50,69,61,53,53,53,51,52,51,55,51,49,56,52,49,51,57,43,47,53,52,50,51,53,37,52,50,51,40,36,70,32,93,50,74,41,34,45,50,60,61,58,64,63,41,79,58,64,79,74,31,32,43,57,49,51,44,51,50,59,72,51,57,88,50,63,55,77,43,72,43,44,27,56,80,40,37,70,63,53,50,52,47,53,61,32,38,55,47,8,51,56,42,37,54,56,38,52,42,24,46,54,53,44,53,28,50,51,48,49,51,50,51,50,52,52,58,51,43,73,68,46,80,55,66,64,61,28,50,52,51,44,55,47,47,54,51,45,44,52,53,46,54,28,51,49,60,70,47,38,86,77,45,64,80,66,92,50,72,66,60,51,44,53,46,55,55,50,54,55,51,61,64,52,66,64,78,87,90,75,52,47,64,54,51,51,48,52,38,46,67,67,44,56,81,79,45,57,79,91,53,39,63,61,53,51,51,54,50,48,54,49,44,44,39,43,71,42,50,41,54,52,44,45,34,51,66,42,24,65,82,48,38,40,48,47,62,71,74,40,84,80,56,54,47,52,54,62,39,31,51,55,49,46,64,61,51,50,71,79,36,60,90,37,62,72,50,45,55,49,52,50,52,52,32,53,49,47,31,70,69,56,67,94,47,94,41,54,37,56,48,53,51,52,47,55,54,47,48,54,50,47,39,52,55,58,43,30,74,61,34,62,52,56,52,37,52,50,52,35,49,57,36,47,54,53,40,52,54,49,52,51,53,46,52,54,47,50,53,51,44,55,52,46,54,54,51,46,54,53,44,53,52,50,41,51,52,41,54,50,50,43,52,50,42,52,50,53,42,52,50,51,51,52,53,46,50,52,51,49,54,50,45,54,51,50,52,49,53,45,51,54,49,56,58,50,59,77,76,56,83,59,80,68,38,58,55,51,51,54,52,43,57,52,48,54,49,53,48,50,52,49,48,53,53,46,53,54,48,50,53,51,44,58,49,41,52,51,55,39,52,53,40,52,54,52,41,52,51,43,53,51,52,47,54,50,50,52,51,54,44,52,53,48,50,52,51,45,53,53,50,50,59,47,40,55,50,45,49,53,53,30,54,49,42,50,49,50,42,53,46,43,51,50,52,56,55,47,58,67,48,45,62,56,43,46,56,57,49,50,50,51,52,42,55,58,50,51,76,73,61,76,66,49,38,74,45,51,78,66,52,56,57,52,45,51,50,44,39,46,43,66,68,54,22,81,48,40,66,36,37,51,40,63,40,37,35,36,30,32,34,70,88,42,81,85,39,39,35,38,41,38,46,44,65,90,46,95,50,31,40,36,39,39,33,22,34,17,56,75,55,57,63,67,60,66,70,76,80,117